Protein AF-0000000085735722 (afdb_homodimer)

Sequence (968 aa):
MAQDIDHSQNQEVIVSYFLQLWRLNSKSAAARFESSGELTAAVKPSEVEEEEEEREDPPTELDTVNSSVGFSVVGPDKLSVRYPNVNLHGHDVGVVQSNRPAPSKRLIYYFEIYVKSAGAKGQIAIGFTPSGFKMCRQPGWEANSYGYHADDGLLYRGHGKGEAFGPTYTAGDTVGGGINYASQELFFTKNGAVVGTVCKDVKGPLFPTIAVHSQNEEVTVNFGKDPFVFDPKAYEAQERAKQEATLEKITLPQNASHGIVRSYLHHYGYEDTLQMFEIASKSTIPPISYVQENCSEEESTSSLNHRKILRQLIRSGQIDDAFRKLQDWYPNIVQDGASAICFLLNCQRFIELARVGKLEDAVYHGRSEFQKFNRFTEFEDLVKDCATLLAYEQPLKCSVGYLLGDTQREIVADAVNALILSQSSKETDTRVCLHSCLERLLRQLTACFLERRTLNGDQGETFHLRNILYNNGKKASKFICQDPMAQDIDHSQNQEVIVSYFLQLWRLNSKSAAARFESSGELTAAVKPSEVEEEEEEREDPPTELDTVNSSVGFSVVGPDKLSVRYPNVNLHGHDVGVVQSNRPAPSKRLIYYFEIYVKSAGAKGQIAIGFTPSGFKMCRQPGWEANSYGYHADDGLLYRGHGKGEAFGPTYTAGDTVGGGINYASQELFFTKNGAVVGTVCKDVKGPLFPTIAVHSQNEEVTVNFGKDPFVFDPKAYEAQERAKQEATLEKITLPQNASHGIVRSYLHHYGYEDTLQMFEIASKSTIPPISYVQENCSEEESTSSLNHRKILRQLIRSGQIDDAFRKLQDWYPNIVQDGASAICFLLNCQRFIELARVGKLEDAVYHGRSEFQKFNRFTEFEDLVKDCATLLAYEQPLKCSVGYLLGDTQREIVADAVNALILSQSSKETDTRVCLHSCLERLLRQLTACFLERRTLNGDQGETFHLRNILYNNGKKASKFICQDP

InterPro domains:
  IPR001870 B30.2/SPRY domain [PS50188] (40-228)
  IPR003877 SPRY domain [PF00622] (109-225)
  IPR003877 SPRY domain [SM00449] (106-227)
  IPR006594 LIS1 homology motif [PS50896] (253-285)
  IPR006595 CTLH, C-terminal LisH motif [PS50897] (303-361)
  IPR006595 CTLH, C-terminal LisH motif [SM00668] (303-361)
  IPR013144 CRA domain [SM00757] (357-458)
  IPR013320 Concanavalin A-like lectin/glucanase domain superfamily [SSF49899] (62-230)
  IPR024964 CTLH/CRA C-terminal to LisH motif domain [PF10607] (306-442)
  IPR043136 B30.2/SPRY domain superfamily [G3DSA:2.60.120.920] (39-244)
  IPR044736 Ran-binding protein Gid1/RanBPM/SPLA, SPRY domain [cd12885] (94-224)
  IPR050618 Ubiquitination and Signaling Pathway Regulator [PTHR12864] (51-449)

Foldseek 3Di:
DVVLVLLQVLLQVLLVVLLVVVVVLLVLLLVVCVVPVWLPDDPPDPPVVVVVVLDDDAFDAWDPVPWDPPQWDQDPVRFKIAGADAFDDPQSKTKIWTPDFGRFQAQKFKKKKAWQFCADQNFKKWWKDDPPDDNRDAFQCAAQGWIQTQRPRFIHHHPNDTHRFFHHDGHGKMKMWMAGNQQQWIWMDIQAGTRGIDHHPDLHTITTMMMDRHHGTMMGMGRPPDDDSHDVVVVVVVLLVQQVVVVVPDDDDDCVVVLLVLQVCLLQLVVVVNVVSDVVVDPPDVPPCCVLVPFDPVRSVVLSNLLNVLLVCLLVLVLVVSVVSCCVVPVSSCPPCQRSLSVLSLLSNLQSCLVVPVPVVSVVSCVVRVVSNVVPVVSVVSVVLSVVSSVDPDSCGDSSVVCVDSVSSVSSSLSSSLSSVSVRRPDSDSVCSNDTPVRVVVVVVQVVQVVVCVVSSVGYHHDDPVCVVPVDPDDHPSRGPNDD/DVVLVLLQVLLQVLLVVLLVVVVVLLVVLLVVCVVPVWLPDDPPDPVVVVVVVLDDDAFDAWDPVPWDPPQWDADPVRFKIAGADAFDDPQSKTKIWTPDFGRFQAQKFKKKKAWQFCADQNFKKKWKDAPPDDNRDAFQCAAQGWIQTQRPRFIHHHPNDTHHFFHHDGHGKMKMWMAGNQQQWIWMDIQAGTRGIDHHPDLHTITTMMMDRHHGTMMGMGRPPDDDSHDVVVVSVVLLVQQVVVVVPDDDDDCVVVLQVLQVCLLQLVPVVNVVSDVVVDPPDPPPCCVLVPFDPVVSVVLSNLLNVLLVCLLVLVLVVSVVSCCVPPVSSCPPCQRSLSVLSLLSNLQSCLLVPVNVVSVVSCVPRVVSHVVPVVSVVSVVLSVVSSVDPDSCGDSSVSCVDSVSSVSSSLSSSLSSVSVRRPDSDSVCSNDTPVRVVVVVVQVVQVVVCVVSSVGYHHDDPVCVVPVDPDDHPSNGPNDD

Organism: Cuscuta europaea (NCBI:txid41803)

pLDDT: mean 84.58, std 16.85, range [29.17, 98.81]

Structure (mmCIF, N/CA/C/O backbone):
data_AF-0000000085735722-model_v1
#
loop_
_entity.id
_entity.type
_entity.pdbx_description
1 polymer 'Uncharacterized protein'
#
loop_
_atom_site.group_PDB
_atom_site.id
_atom_site.type_symbol
_atom_site.label_atom_id
_atom_site.label_alt_id
_atom_site.label_comp_id
_atom_site.label_asym_id
_atom_site.label_entity_id
_atom_site.label_seq_id
_atom_site.pdbx_PDB_ins_code
_atom_site.Cartn_x
_atom_site.Cartn_y
_atom_site.Cartn_z
_atom_site.occupancy
_atom_site.B_iso_or_equiv
_atom_site.auth_seq_id
_atom_site.auth_comp_id
_atom_site.auth_asym_id
_atom_site.auth_atom_id
_atom_site.pdbx_PDB_model_num
ATOM 1 N N . MET A 1 1 ? -18.641 -3.334 36 1 40.69 1 MET A N 1
ATOM 2 C CA . MET A 1 1 ? -17.484 -4.156 36.344 1 40.69 1 MET A CA 1
ATOM 3 C C . MET A 1 1 ? -16.781 -4.68 35.094 1 40.69 1 MET A C 1
ATOM 5 O O . MET A 1 1 ? -15.562 -4.562 34.969 1 40.69 1 MET A O 1
ATOM 9 N N . ALA A 1 2 ? -17.594 -5.258 34.312 1 42.41 2 ALA A N 1
ATOM 10 C CA . ALA A 1 2 ? -17.078 -5.844 33.062 1 42.41 2 ALA A CA 1
ATOM 11 C C . ALA A 1 2 ? -16.516 -4.766 32.156 1 42.41 2 ALA A C 1
ATOM 13 O O . ALA A 1 2 ? -15.438 -4.934 31.562 1 42.41 2 ALA A O 1
ATOM 14 N N . GLN A 1 3 ? -17.234 -3.697 32.094 1 49.53 3 GLN A N 1
ATOM 15 C CA . GLN A 1 3 ? -16.781 -2.578 31.281 1 49.53 3 GLN A CA 1
ATOM 16 C C . GLN A 1 3 ? -15.477 -1.993 31.797 1 49.53 3 GLN A C 1
ATOM 18 O O . GLN A 1 3 ? -14.609 -1.6 31.016 1 49.53 3 GLN A O 1
ATOM 23 N N . ASP A 1 4 ? -15.375 -1.981 33.156 1 53.16 4 ASP A N 1
ATOM 24 C CA . ASP A 1 4 ? -14.195 -1.447 33.812 1 53.16 4 ASP A CA 1
ATOM 25 C C . ASP A 1 4 ? -12.977 -2.34 33.562 1 53.16 4 ASP A C 1
ATOM 27 O O . ASP A 1 4 ? -11.867 -1.845 33.375 1 53.16 4 ASP A O 1
ATOM 31 N N . ILE A 1 5 ? -13.227 -3.658 33.531 1 51.91 5 ILE A N 1
ATOM 32 C CA . ILE A 1 5 ? -12.156 -4.617 33.281 1 51.91 5 ILE A CA 1
ATOM 33 C C . ILE A 1 5 ? -11.672 -4.484 31.828 1 51.91 5 ILE A C 1
ATOM 35 O O . ILE A 1 5 ? -10.469 -4.531 31.562 1 51.91 5 ILE A O 1
ATOM 39 N N . ASP A 1 6 ? -12.617 -4.199 31.016 1 62.81 6 ASP A N 1
ATOM 40 C CA . ASP A 1 6 ? -12.305 -4.086 29.594 1 62.81 6 ASP A CA 1
ATOM 41 C C . ASP A 1 6 ? -11.484 -2.83 29.312 1 62.81 6 ASP A C 1
ATOM 43 O O . ASP A 1 6 ? -10.508 -2.875 28.562 1 62.81 6 ASP A O 1
ATOM 47 N N . HIS A 1 7 ? -11.789 -1.859 30.172 1 70.56 7 HIS A N 1
ATOM 48 C CA . HIS A 1 7 ? -11.055 -0.61 29.984 1 70.56 7 HIS A CA 1
ATOM 49 C C . HIS A 1 7 ? -9.633 -0.713 30.516 1 70.56 7 HIS A C 1
ATOM 51 O O . HIS A 1 7 ? -8.695 -0.189 29.922 1 70.56 7 HIS A O 1
ATOM 57 N N . SER A 1 8 ? -9.531 -1.468 31.656 1 72.56 8 SER A N 1
ATOM 58 C CA . SER A 1 8 ? -8.211 -1.619 32.25 1 72.56 8 SER A CA 1
ATOM 59 C C . SER A 1 8 ? -7.297 -2.455 31.375 1 72.56 8 SER A C 1
ATOM 61 O O . SER A 1 8 ? -6.113 -2.143 31.234 1 7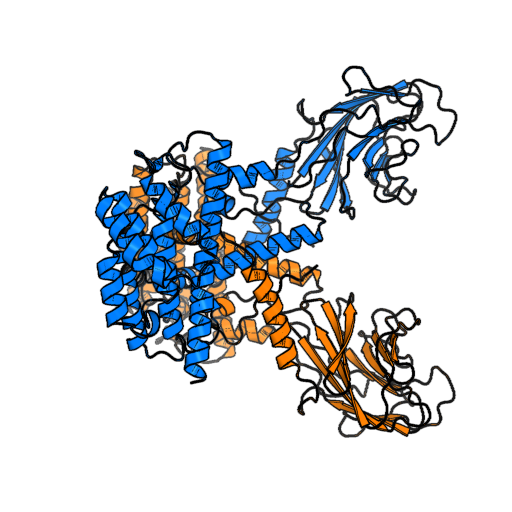2.56 8 SER A O 1
ATOM 63 N N . GLN A 1 9 ? -7.914 -3.457 30.828 1 76.81 9 GLN A N 1
ATOM 64 C CA . GLN A 1 9 ? -7.125 -4.309 29.938 1 76.81 9 GLN A CA 1
ATOM 65 C C . GLN A 1 9 ? -6.699 -3.557 28.688 1 76.81 9 GLN A C 1
ATOM 67 O O . GLN A 1 9 ? -5.562 -3.697 28.219 1 76.81 9 GLN A O 1
ATOM 72 N N . ASN A 1 10 ? -7.551 -2.707 28.266 1 81.31 10 ASN A N 1
ATOM 73 C CA . ASN A 1 10 ? -7.25 -1.916 27.078 1 81.31 10 ASN A CA 1
ATOM 74 C C . ASN A 1 10 ? -6.137 -0.906 27.344 1 81.31 10 ASN A C 1
ATOM 76 O O . ASN A 1 10 ? -5.266 -0.702 26.5 1 81.31 10 ASN A O 1
ATOM 80 N N . GLN A 1 11 ? -6.164 -0.405 28.578 1 84.19 11 GLN A N 1
ATOM 81 C CA . GLN A 1 11 ? -5.156 0.584 28.953 1 84.19 11 GLN A CA 1
ATOM 82 C C . GLN A 1 11 ? -3.77 -0.048 29.031 1 84.19 11 GLN A C 1
ATOM 84 O O . GLN A 1 11 ? -2.787 0.541 28.578 1 84.19 11 GLN A O 1
ATOM 89 N N . GLU A 1 12 ? -3.809 -1.236 29.516 1 84 12 GLU A N 1
ATOM 90 C CA . GLU A 1 12 ? -2.529 -1.927 29.641 1 84 12 GLU A CA 1
ATOM 91 C C . GLU A 1 12 ? -1.946 -2.275 28.281 1 84 12 GLU A C 1
ATOM 93 O O . GLU A 1 12 ? -0.735 -2.182 28.062 1 84 12 GLU A O 1
ATOM 98 N N . VAL A 1 13 ? -2.844 -2.639 27.438 1 86.19 13 VAL A N 1
ATOM 99 C CA . VAL A 1 13 ? -2.402 -3.004 26.094 1 86.19 13 VAL A CA 1
ATOM 100 C C . VAL A 1 13 ? -1.842 -1.774 25.375 1 86.19 13 VAL A C 1
ATOM 102 O O . VAL A 1 13 ? -0.807 -1.854 24.703 1 86.19 13 VAL A O 1
ATOM 105 N N . ILE A 1 14 ? -2.408 -0.663 25.578 1 90 14 ILE A N 1
ATOM 106 C CA . ILE A 1 14 ? -2.01 0.574 24.906 1 90 14 ILE A CA 1
ATOM 107 C C . ILE A 1 14 ? -0.636 1.011 25.422 1 90 14 ILE A C 1
ATOM 109 O O . ILE A 1 14 ? 0.264 1.288 24.625 1 90 14 ILE A O 1
ATOM 113 N N . VAL A 1 15 ? -0.461 1.042 26.672 1 90.94 15 VAL A N 1
ATOM 114 C CA . VAL A 1 15 ? 0.791 1.55 27.234 1 90.94 15 VAL A CA 1
ATOM 115 C C . VAL A 1 15 ? 1.917 0.554 26.953 1 90.94 15 VAL A C 1
ATOM 117 O O . VAL A 1 15 ? 3.062 0.95 26.734 1 90.94 15 VAL A O 1
ATOM 120 N N . SER A 1 16 ? 1.541 -0.741 26.969 1 89.31 16 SER A N 1
ATOM 121 C CA . SER A 1 16 ? 2.537 -1.759 26.656 1 89.31 16 SER A CA 1
ATOM 122 C C . SER A 1 16 ? 3.121 -1.54 25.266 1 89.31 16 SER A C 1
ATOM 124 O O . SER A 1 16 ? 4.312 -1.767 25.031 1 89.31 16 SER A O 1
ATOM 126 N N . TYR A 1 17 ? 2.301 -1.133 24.406 1 90.25 17 TYR A N 1
ATOM 127 C CA . TYR A 1 17 ? 2.773 -0.841 23.062 1 90.25 17 TYR A CA 1
ATOM 128 C C . TYR A 1 17 ? 3.865 0.222 23.078 1 90.25 17 TYR A C 1
ATOM 130 O O . TYR A 1 17 ? 4.902 0.067 22.422 1 90.25 17 TYR A O 1
ATOM 138 N N . PHE A 1 18 ? 3.688 1.275 23.766 1 92.62 18 PHE A N 1
ATOM 139 C CA . PHE A 1 18 ? 4.629 2.389 23.797 1 92.62 18 PHE A CA 1
ATOM 140 C C . PHE A 1 18 ? 5.879 2.029 24.578 1 92.62 18 PHE A C 1
ATOM 142 O O . PHE A 1 18 ? 6.977 2.496 24.266 1 92.62 18 PHE A O 1
ATOM 149 N N . LEU A 1 19 ? 5.699 1.165 25.594 1 92.81 19 LEU A N 1
ATOM 150 C CA . LEU A 1 19 ? 6.863 0.675 26.328 1 92.81 19 LEU A CA 1
ATOM 151 C C . LEU A 1 19 ? 7.742 -0.192 25.438 1 92.81 19 LEU A C 1
ATOM 153 O O . LEU A 1 19 ? 8.969 -0.122 25.5 1 92.81 19 LEU A O 1
ATOM 157 N N . GLN A 1 20 ? 7.074 -0.95 24.641 1 90.38 20 GLN A N 1
ATOM 158 C CA . GLN A 1 20 ? 7.828 -1.764 23.688 1 90.38 20 GLN A CA 1
ATOM 159 C C . GLN A 1 20 ? 8.547 -0.889 22.672 1 90.38 20 GLN A C 1
ATOM 161 O O . GLN A 1 20 ? 9.672 -1.2 22.25 1 90.38 20 GLN A O 1
ATOM 166 N N . LEU A 1 21 ? 7.898 0.13 22.25 1 89 21 LEU A N 1
ATOM 167 C CA . LEU A 1 21 ? 8.539 1.07 21.328 1 89 21 LEU A CA 1
ATOM 168 C C . LEU A 1 21 ? 9.773 1.698 21.969 1 89 21 LEU A C 1
ATOM 170 O O . LEU A 1 21 ? 10.805 1.847 21.312 1 89 21 LEU A O 1
ATOM 174 N N . TRP A 1 22 ? 9.609 2.07 23.234 1 92.69 22 TRP A N 1
ATOM 175 C CA . TRP A 1 22 ? 10.742 2.613 23.984 1 92.69 22 TRP A CA 1
ATOM 176 C C . TRP A 1 22 ? 11.891 1.612 24.031 1 92.69 22 TRP A C 1
ATOM 178 O O . TRP A 1 22 ? 13.047 1.976 23.828 1 92.69 22 TRP A O 1
ATOM 188 N N . ARG A 1 23 ? 11.562 0.398 24.266 1 91.5 23 ARG A N 1
ATOM 189 C CA . ARG A 1 23 ? 12.57 -0.652 24.328 1 91.5 23 ARG A CA 1
ATOM 190 C C . ARG A 1 23 ? 13.297 -0.807 23 1 91.5 23 ARG A C 1
ATOM 192 O O . ARG A 1 23 ? 14.508 -1.019 22.969 1 91.5 23 ARG A O 1
ATOM 199 N N . LEU A 1 24 ? 12.555 -0.716 21.969 1 87.19 24 LEU A N 1
ATOM 200 C CA . LEU A 1 24 ? 13.156 -0.813 20.656 1 87.19 24 LEU A CA 1
ATOM 201 C C . LEU A 1 24 ? 14.133 0.332 20.422 1 87.19 24 LEU A C 1
ATOM 203 O O . LEU A 1 24 ? 15.203 0.132 19.828 1 87.19 24 LEU A O 1
ATOM 207 N N . ASN A 1 25 ? 13.766 1.495 20.828 1 87.06 25 ASN A N 1
ATOM 208 C CA . ASN A 1 25 ? 14.672 2.637 20.719 1 87.06 25 ASN A CA 1
ATOM 209 C C . ASN A 1 25 ? 15.938 2.432 21.547 1 87.06 25 ASN A C 1
ATOM 211 O O . ASN A 1 25 ? 17.031 2.809 21.109 1 87.06 25 ASN A O 1
ATOM 215 N N . SER A 1 26 ? 15.719 1.852 22.734 1 90.44 26 SER A N 1
ATOM 216 C CA . SER A 1 26 ? 16.844 1.545 23.609 1 90.44 26 SER A CA 1
ATOM 217 C C . SER A 1 26 ? 17.828 0.59 22.922 1 90.44 26 SER A C 1
ATOM 219 O O . SER A 1 26 ? 19.031 0.84 22.906 1 90.44 26 SER A O 1
ATOM 221 N N . LYS A 1 27 ? 17.297 -0.425 22.359 1 87.5 27 LYS A N 1
ATOM 222 C CA . LYS A 1 27 ? 18.125 -1.429 21.688 1 87.5 27 LYS A CA 1
ATOM 223 C C . LYS A 1 27 ? 18.844 -0.838 20.484 1 87.5 27 LYS A C 1
ATOM 225 O O . LYS A 1 27 ? 20.016 -1.119 20.266 1 87.5 27 LYS A O 1
ATOM 230 N N . SER A 1 28 ? 18.125 -0.081 19.734 1 83.56 28 SER A N 1
ATOM 231 C CA . SER A 1 28 ? 18.703 0.552 18.562 1 83.56 28 SER A CA 1
ATOM 232 C C . SER A 1 28 ? 19.828 1.504 18.953 1 83.56 28 SER A C 1
ATOM 234 O O . SER A 1 28 ? 20.859 1.58 18.266 1 83.56 28 SER A O 1
ATOM 236 N N . ALA A 1 29 ? 19.641 2.244 20 1 84.56 29 ALA A N 1
ATOM 237 C CA . ALA A 1 29 ? 20.656 3.174 20.484 1 84.56 29 ALA A CA 1
ATOM 238 C C . ALA A 1 29 ? 21.906 2.426 20.969 1 84.56 29 ALA A C 1
ATOM 240 O O . ALA A 1 29 ? 23.031 2.85 20.719 1 84.56 29 ALA A O 1
ATOM 241 N N . ALA A 1 30 ? 21.641 1.373 21.688 1 84.5 30 ALA A N 1
ATOM 242 C CA . ALA A 1 30 ? 22.734 0.549 22.172 1 84.5 30 ALA A CA 1
ATOM 243 C C . ALA A 1 30 ? 23.562 -0.007 21 1 84.5 30 ALA A C 1
ATOM 245 O O . ALA A 1 30 ? 24.797 -0.014 21.047 1 84.5 30 ALA A O 1
ATOM 246 N N . ALA A 1 31 ? 22.891 -0.423 19.984 1 81.44 31 ALA A N 1
ATOM 247 C CA . ALA A 1 31 ? 23.562 -0.969 18.812 1 81.44 31 ALA A CA 1
ATOM 248 C C . ALA A 1 31 ? 24.391 0.101 18.094 1 81.44 31 ALA A C 1
ATOM 250 O O . ALA A 1 31 ? 25.5 -0.164 17.656 1 81.44 31 ALA A O 1
ATOM 251 N N . ARG A 1 32 ? 23.906 1.251 18.031 1 77.88 32 ARG A N 1
ATOM 252 C CA . ARG A 1 32 ? 24.609 2.365 17.406 1 77.88 32 ARG A CA 1
ATOM 253 C C . ARG A 1 32 ? 25.844 2.758 18.203 1 77.88 32 ARG A C 1
ATOM 255 O O . ARG A 1 32 ? 26.891 3.088 17.625 1 77.88 32 ARG A O 1
ATOM 262 N N . PHE A 1 33 ? 25.719 2.734 19.438 1 79.69 33 PHE A N 1
ATOM 263 C CA . PHE A 1 33 ? 26.828 3.094 20.312 1 79.69 33 PHE A CA 1
ATOM 264 C C . PHE A 1 33 ? 27.969 2.082 20.203 1 79.69 33 PHE A C 1
ATOM 266 O O . PHE A 1 33 ? 29.141 2.453 20.219 1 79.69 33 PHE A O 1
ATOM 273 N N . GLU A 1 34 ? 27.609 0.899 20.109 1 77.44 34 GLU A N 1
ATOM 274 C CA . GLU A 1 34 ? 28.609 -0.155 19.984 1 77.44 34 GLU A CA 1
ATOM 275 C C . GLU A 1 34 ? 29.344 -0.054 18.641 1 77.44 34 GLU A C 1
ATOM 277 O O . GLU A 1 34 ? 30.547 -0.307 18.562 1 77.44 34 GLU A O 1
ATOM 282 N N . SER A 1 35 ? 28.656 0.3 17.641 1 68 35 SER A N 1
ATOM 283 C CA . SER A 1 35 ? 29.234 0.362 16.312 1 68 35 SER A CA 1
ATOM 284 C C . SER A 1 35 ? 30.109 1.603 16.141 1 68 35 SER A C 1
ATOM 286 O O . SER A 1 35 ? 31.156 1.548 15.5 1 68 35 SER A O 1
ATOM 288 N N . SER A 1 36 ? 29.672 2.746 16.438 1 61.25 36 SER A N 1
ATOM 289 C CA . SER A 1 36 ? 30.375 3.979 16.109 1 61.25 36 SER A CA 1
ATOM 290 C C . SER A 1 36 ? 31.266 4.438 17.266 1 61.25 36 SER A C 1
ATOM 292 O O . SER A 1 36 ? 32.125 5.293 17.078 1 61.25 36 SER A O 1
ATOM 294 N N . GLY A 1 37 ? 31.484 3.67 18.359 1 55.84 37 GLY A N 1
ATOM 295 C CA . GLY A 1 37 ? 32.25 4.07 19.531 1 55.84 37 GLY A CA 1
ATOM 296 C C . GLY A 1 37 ? 31.797 5.398 20.109 1 55.84 37 GLY A C 1
ATOM 297 O O . GLY A 1 37 ? 32.156 5.738 21.234 1 55.84 37 GLY A O 1
ATOM 298 N N . GLU A 1 38 ? 31.828 6.605 19.422 1 49.25 38 GLU A N 1
ATOM 299 C CA . GLU A 1 38 ? 31.391 7.918 19.891 1 49.25 38 GLU A CA 1
ATOM 300 C C . GLU A 1 38 ? 29.984 8.242 19.422 1 49.25 38 GLU A C 1
ATOM 302 O O . GLU A 1 38 ? 29.578 7.82 18.328 1 49.25 38 GLU A O 1
ATOM 307 N N . LEU A 1 39 ? 29.078 8.555 20.328 1 45.62 39 LEU A N 1
ATOM 308 C CA . LEU A 1 39 ? 27.719 8.977 20.031 1 45.62 39 LEU A CA 1
ATOM 309 C C . LEU A 1 39 ? 27.719 10.203 19.109 1 45.62 39 LEU A C 1
ATOM 311 O O . LEU A 1 39 ? 27.906 11.328 19.578 1 45.62 39 LEU A O 1
ATOM 315 N N . THR A 1 40 ? 28.625 10.461 18.125 1 39.53 40 THR A N 1
ATOM 316 C CA . THR A 1 40 ? 28.484 11.727 17.406 1 39.53 40 THR A CA 1
ATOM 317 C C . THR A 1 40 ? 27.016 12.094 17.25 1 39.53 40 THR A C 1
ATOM 319 O O . THR A 1 40 ? 26.141 11.211 17.266 1 39.53 40 THR A O 1
ATOM 322 N N . ALA A 1 41 ? 26.781 13.547 17.453 1 36.25 41 ALA A N 1
ATOM 323 C CA . ALA A 1 41 ? 25.547 14.32 17.594 1 36.25 41 ALA A CA 1
ATOM 324 C C . ALA A 1 41 ? 24.406 13.664 16.828 1 36.25 41 ALA A C 1
ATOM 326 O O . ALA A 1 41 ? 23.344 13.406 17.406 1 36.25 41 ALA A O 1
ATOM 327 N N . ALA A 1 42 ? 24.016 14.562 15.672 1 35.12 42 ALA A N 1
ATOM 328 C CA . ALA A 1 42 ? 22.812 14.578 14.859 1 35.12 42 ALA A CA 1
ATOM 329 C C . ALA A 1 42 ? 22.547 13.211 14.234 1 35.12 42 ALA A C 1
ATOM 331 O O . ALA A 1 42 ? 23.312 12.773 13.359 1 35.12 42 ALA A O 1
ATOM 332 N N . VAL A 1 43 ? 22.281 12.297 14.992 1 35.62 43 VAL A N 1
ATOM 333 C CA . VAL A 1 43 ? 21.906 10.93 14.656 1 35.62 43 VAL A CA 1
ATOM 334 C C . VAL A 1 43 ? 21.297 10.883 13.258 1 35.62 43 VAL A C 1
ATOM 336 O O . VAL A 1 43 ? 20.203 11.414 13.039 1 35.62 43 VAL A O 1
ATOM 339 N N . LYS A 1 44 ? 22.016 11.133 12.242 1 36.47 44 LYS A N 1
ATOM 340 C CA . LYS A 1 44 ? 21.562 10.734 10.914 1 36.47 44 LYS A CA 1
ATOM 341 C C . LYS A 1 44 ? 20.859 9.383 10.961 1 36.47 44 LYS A C 1
ATOM 343 O O . LYS A 1 44 ? 21.516 8.344 11.133 1 36.47 44 LYS A O 1
ATOM 348 N N . PRO A 1 45 ? 19.734 9.328 11.609 1 37.34 45 PRO A N 1
ATOM 349 C CA . PRO A 1 45 ? 18.922 8.18 12.016 1 37.34 45 PRO A CA 1
ATOM 350 C C . PRO A 1 45 ? 19.25 6.922 11.219 1 37.34 45 PRO A C 1
ATOM 352 O O . PRO A 1 45 ? 19.984 6.984 10.227 1 37.34 45 PRO A O 1
ATOM 355 N N . SER A 1 46 ? 18.297 5.891 11.297 1 39.66 46 SER A N 1
ATOM 356 C CA . SER A 1 46 ? 17.891 4.539 10.922 1 39.66 46 SER A CA 1
ATOM 357 C C . SER A 1 46 ? 18.125 4.289 9.438 1 39.66 46 SER A C 1
ATOM 359 O O . SER A 1 46 ? 17.734 3.242 8.906 1 39.66 46 SER A O 1
ATOM 361 N N . GLU A 1 47 ? 18.484 5.223 8.773 1 43.94 47 GLU A N 1
ATOM 362 C CA . GLU A 1 47 ? 18.609 5.195 7.32 1 43.94 47 GLU A CA 1
ATOM 363 C C . GLU A 1 47 ? 19.641 4.168 6.875 1 43.94 47 GLU A C 1
ATOM 365 O O . GLU A 1 47 ? 19.422 3.43 5.914 1 43.94 47 GLU A O 1
ATOM 370 N N . VAL A 1 48 ? 20.938 4.426 7.414 1 41.69 48 VAL A N 1
ATOM 371 C CA . VAL A 1 48 ? 22.141 3.729 7.004 1 41.69 48 VAL A CA 1
ATOM 372 C C . VAL A 1 48 ? 22.047 2.252 7.383 1 41.69 48 VAL A C 1
ATOM 374 O O . VAL A 1 48 ? 22.531 1.385 6.656 1 41.69 48 VAL A O 1
ATOM 377 N N . GLU A 1 49 ? 21.562 2.057 8.547 1 43.59 49 GLU A N 1
ATOM 378 C CA . GLU A 1 49 ? 21.625 0.669 9 1 43.59 49 GLU A CA 1
ATOM 379 C C . GLU A 1 49 ? 20.703 -0.22 8.156 1 43.59 49 GLU A C 1
ATOM 381 O O . GLU A 1 49 ? 21.047 -1.364 7.855 1 43.59 49 GLU A O 1
ATOM 386 N N . GLU A 1 50 ? 19.453 0.245 7.977 1 48.47 50 GLU A N 1
ATOM 387 C CA . GLU A 1 50 ? 18.578 -0.59 7.164 1 48.47 50 GLU A CA 1
ATOM 388 C C . GLU A 1 50 ? 19.156 -0.799 5.766 1 48.47 50 GLU A C 1
ATOM 390 O O . GLU A 1 50 ? 19.016 -1.883 5.191 1 48.47 50 GLU A O 1
ATOM 395 N N . GLU A 1 51 ? 19.797 0.286 5.242 1 49.16 51 GLU A N 1
ATOM 396 C CA . GLU A 1 51 ? 20.391 0.168 3.912 1 49.16 51 GLU A CA 1
ATOM 397 C C . GLU A 1 51 ? 21.594 -0.779 3.922 1 49.16 51 GLU A C 1
ATOM 399 O O . GLU A 1 51 ? 21.812 -1.52 2.961 1 49.16 51 GLU A O 1
ATOM 404 N N . GLU A 1 52 ? 22.391 -0.666 4.977 1 49.41 52 GLU A N 1
ATOM 405 C CA . GLU A 1 52 ? 23.609 -1.472 5 1 49.41 52 GLU A CA 1
ATOM 406 C C . GLU A 1 52 ? 23.281 -2.957 5.141 1 49.41 52 GLU A C 1
ATOM 408 O O . GLU A 1 52 ? 23.969 -3.803 4.562 1 49.41 52 GLU A O 1
ATOM 413 N N . GLU A 1 53 ? 22.438 -3.238 6.125 1 50.94 53 GLU A N 1
ATOM 414 C CA . GLU A 1 53 ? 22.156 -4.652 6.359 1 50.94 53 GLU A CA 1
ATOM 415 C C . GLU A 1 53 ? 21.688 -5.344 5.086 1 50.94 53 GLU A C 1
ATOM 417 O O . GLU A 1 53 ? 21.812 -6.562 4.953 1 50.94 53 GLU A O 1
ATOM 422 N N . GLU A 1 54 ? 21.25 -4.668 4.133 1 59.31 54 GLU A N 1
ATOM 423 C CA . GLU A 1 54 ? 20.672 -5.352 2.98 1 59.31 54 GLU A CA 1
ATOM 424 C C . GLU A 1 54 ? 21.641 -5.367 1.803 1 59.31 54 GLU A C 1
ATOM 426 O O . GLU A 1 54 ? 21.281 -5.785 0.701 1 59.31 54 GLU A O 1
ATOM 431 N N . ARG A 1 55 ? 22.891 -5.07 2.141 1 70.12 55 ARG A N 1
ATOM 432 C CA . ARG A 1 55 ? 23.781 -5.016 0.986 1 70.12 55 ARG A CA 1
ATOM 433 C C . ARG A 1 55 ? 24.312 -6.406 0.632 1 70.12 55 ARG A C 1
ATOM 435 O O . ARG A 1 55 ? 24.812 -7.121 1.495 1 70.12 55 ARG A O 1
ATOM 442 N N . GLU A 1 56 ? 23.906 -6.957 -0.438 1 86.5 56 GLU A N 1
ATOM 443 C CA . GLU A 1 56 ? 24.406 -8.195 -1.025 1 86.5 56 GLU A CA 1
ATOM 444 C C . GLU A 1 56 ? 25.672 -7.941 -1.838 1 86.5 56 GLU A C 1
ATOM 446 O O . GLU A 1 56 ? 25.734 -7.004 -2.637 1 86.5 56 GLU A O 1
ATOM 451 N N . ASP A 1 57 ? 26.766 -8.703 -1.533 1 90.88 57 ASP A N 1
ATOM 452 C CA . ASP A 1 57 ? 27.984 -8.57 -2.326 1 90.88 57 ASP A CA 1
ATOM 453 C C . ASP A 1 57 ? 27.797 -9.188 -3.715 1 90.88 57 ASP A C 1
ATOM 455 O O . ASP A 1 57 ? 27.453 -10.359 -3.842 1 90.88 57 ASP A O 1
ATOM 459 N N . PRO A 1 58 ? 28.016 -8.414 -4.68 1 94.5 58 PRO A N 1
ATOM 460 C CA . PRO A 1 58 ? 27.875 -8.945 -6.035 1 94.5 58 PRO A CA 1
ATOM 461 C C . PRO A 1 58 ? 29.062 -9.836 -6.438 1 94.5 58 PRO A C 1
ATOM 463 O O . PRO A 1 58 ? 30.109 -9.82 -5.785 1 94.5 58 PRO A O 1
ATOM 466 N N . PRO A 1 59 ? 28.891 -10.648 -7.496 1 97.19 59 PRO A N 1
ATOM 467 C CA . PRO A 1 59 ? 30.016 -11.422 -8.031 1 97.19 59 PRO A CA 1
ATOM 468 C C . PRO A 1 59 ? 31.172 -10.547 -8.492 1 97.19 59 PRO A C 1
ATOM 470 O O . PRO A 1 59 ? 30.953 -9.477 -9.062 1 97.19 59 PRO A O 1
ATOM 473 N N . THR A 1 60 ? 32.406 -11.039 -8.242 1 96.25 60 THR A N 1
ATOM 474 C CA . THR A 1 60 ? 33.594 -10.266 -8.625 1 96.25 60 THR A CA 1
ATOM 475 C C . THR A 1 60 ? 34.531 -11.117 -9.461 1 96.25 60 THR A C 1
ATOM 477 O O . THR A 1 60 ? 35.406 -10.586 -10.156 1 96.25 60 THR A O 1
ATOM 480 N N . GLU A 1 61 ? 34.406 -12.43 -9.336 1 96.12 61 GLU A N 1
ATOM 481 C CA . GLU A 1 61 ? 35.312 -13.344 -10.062 1 96.12 61 GLU A CA 1
ATOM 482 C C . GLU A 1 61 ? 34.625 -14.68 -10.328 1 96.12 61 GLU A C 1
ATOM 484 O O . GLU A 1 61 ? 33.531 -14.93 -9.82 1 96.12 61 GLU A O 1
ATOM 489 N N . LEU A 1 62 ? 35.25 -15.438 -11.172 1 94.94 62 LEU A N 1
ATOM 490 C CA . LEU A 1 62 ? 34.812 -16.797 -11.422 1 94.94 62 LEU A CA 1
ATOM 491 C C . LEU A 1 62 ? 35.219 -17.734 -10.297 1 94.94 62 LEU A C 1
ATOM 493 O O . LEU A 1 62 ? 36.344 -17.594 -9.758 1 94.94 62 LEU A O 1
ATOM 497 N N . ASP A 1 63 ? 34.344 -18.562 -9.984 1 92.56 63 ASP A N 1
ATOM 498 C CA . ASP A 1 63 ? 34.625 -19.531 -8.93 1 92.56 63 ASP A CA 1
ATOM 499 C C . ASP A 1 63 ? 35.5 -20.656 -9.445 1 92.56 63 ASP A C 1
ATOM 501 O O . ASP A 1 63 ? 35.062 -21.516 -10.195 1 92.56 63 ASP A O 1
ATOM 505 N N . THR A 1 64 ? 36.688 -20.719 -9.031 1 84.69 64 THR A N 1
ATOM 506 C CA . THR A 1 64 ? 37.656 -21.703 -9.531 1 84.69 64 THR A CA 1
ATOM 507 C C . THR A 1 64 ? 37.531 -23.016 -8.789 1 84.69 64 THR A C 1
ATOM 509 O O . THR A 1 64 ? 38.031 -24.047 -9.234 1 84.69 64 THR A O 1
ATOM 512 N N . VAL A 1 65 ? 36.781 -23 -7.738 1 78.44 65 VAL A N 1
ATOM 513 C CA . VAL A 1 65 ? 36.625 -24.203 -6.926 1 78.44 65 VAL A CA 1
ATOM 514 C C . VAL A 1 65 ? 35.531 -25.094 -7.492 1 78.44 65 VAL A C 1
ATOM 516 O O . VAL A 1 65 ? 35.719 -26.297 -7.68 1 78.44 65 VAL A O 1
ATOM 519 N N . ASN A 1 66 ? 34.406 -24.438 -7.789 1 66.69 66 ASN A N 1
ATOM 520 C CA . ASN A 1 66 ? 33.281 -25.172 -8.328 1 66.69 66 ASN A CA 1
ATOM 521 C C . ASN A 1 66 ? 33.312 -25.234 -9.852 1 66.69 66 ASN A C 1
ATOM 523 O O . ASN A 1 66 ? 32.469 -24.625 -10.516 1 66.69 66 ASN A O 1
ATOM 527 N N . SER A 1 67 ? 34.344 -25.609 -10.328 1 65.94 67 SER A N 1
ATOM 528 C CA . SER A 1 67 ? 34.469 -25.688 -11.781 1 65.94 67 SER A CA 1
ATOM 529 C C . SER A 1 67 ? 34.688 -27.125 -12.234 1 65.94 67 SER A C 1
ATOM 531 O O . SER A 1 67 ? 35 -28 -11.422 1 65.94 67 SER A O 1
ATOM 533 N N . SER A 1 68 ? 34 -27.422 -13.375 1 65.56 68 SER A N 1
ATOM 534 C CA . SER A 1 68 ? 34.25 -28.75 -13.938 1 65.56 68 SER A CA 1
ATOM 535 C C . SER A 1 68 ? 35.719 -29.031 -14.102 1 65.56 68 SER A C 1
ATOM 537 O O . SER A 1 68 ? 36.469 -28.234 -14.703 1 65.56 68 SER A O 1
ATOM 539 N N . VAL A 1 69 ? 36.25 -29.844 -13.297 1 60.84 69 VAL A N 1
ATOM 540 C CA . VAL A 1 69 ? 37.656 -30.219 -13.344 1 60.84 69 VAL A CA 1
ATOM 541 C C . VAL A 1 69 ? 38 -30.797 -14.711 1 60.84 69 VAL A C 1
ATOM 543 O O . VAL A 1 69 ? 37.281 -31.672 -15.211 1 60.84 69 VAL A O 1
ATOM 546 N N . GLY A 1 70 ? 38.812 -29.984 -15.516 1 69.94 70 GLY A N 1
ATOM 547 C CA . GLY A 1 70 ? 39.438 -30.562 -16.688 1 69.94 70 GLY A CA 1
ATOM 548 C C . GLY A 1 70 ? 38.969 -29.938 -18 1 69.94 70 GLY A C 1
ATOM 549 O O . GLY A 1 70 ? 39.656 -30 -19.016 1 69.94 70 GLY A O 1
ATOM 550 N N . PHE A 1 71 ? 37.719 -29.328 -17.922 1 75.5 71 PHE A N 1
ATOM 551 C CA . PHE A 1 71 ? 37.188 -28.891 -19.219 1 75.5 71 PHE A CA 1
ATOM 552 C C . PHE A 1 71 ? 37.219 -27.359 -19.312 1 75.5 71 PHE A C 1
ATOM 554 O O . PHE A 1 71 ? 36.812 -26.797 -20.344 1 75.5 71 PHE A O 1
ATOM 561 N N . SER A 1 72 ? 37.594 -26.734 -18.281 1 80.38 72 SER A N 1
ATOM 562 C CA . SER A 1 72 ? 37.688 -25.281 -18.297 1 80.38 72 SER A CA 1
ATOM 563 C C . SER A 1 72 ? 38.938 -24.812 -17.531 1 80.38 72 SER A C 1
ATOM 565 O O . SER A 1 72 ? 39.281 -25.375 -16.484 1 80.38 72 SER A O 1
ATOM 567 N N . VAL A 1 73 ? 39.656 -23.938 -18.172 1 84.31 73 VAL A N 1
ATOM 568 C CA . VAL A 1 73 ? 40.781 -23.297 -17.516 1 84.31 73 VAL A CA 1
ATOM 569 C C . VAL A 1 73 ? 40.469 -21.828 -17.266 1 84.31 73 VAL A C 1
ATOM 571 O O . VAL A 1 73 ? 40.281 -21.062 -18.219 1 84.31 73 VAL A O 1
ATOM 574 N N . VAL A 1 74 ? 40.469 -21.531 -16.031 1 90.5 74 VAL A N 1
ATOM 575 C CA . VAL A 1 74 ? 40.219 -20.141 -15.648 1 90.5 74 VAL A CA 1
ATOM 576 C C . VAL A 1 74 ? 41.562 -19.391 -15.594 1 90.5 74 VAL A C 1
ATOM 578 O O . VAL A 1 74 ? 42.531 -19.906 -15.031 1 90.5 74 VAL A O 1
ATOM 581 N N . GLY A 1 75 ? 41.562 -18.281 -16.156 1 89.75 75 GLY A N 1
ATOM 582 C CA . GLY A 1 75 ? 42.812 -17.5 -16.156 1 89.75 75 GLY A CA 1
ATOM 583 C C . GLY A 1 75 ? 43.188 -17 -14.789 1 89.75 75 GLY A C 1
ATOM 584 O O . GLY A 1 75 ? 42.375 -17.016 -13.859 1 89.75 75 GLY A O 1
ATOM 585 N N . PRO A 1 76 ? 44.406 -16.5 -14.68 1 89.94 76 PRO A N 1
ATOM 586 C CA . PRO A 1 76 ? 44.906 -15.969 -13.398 1 89.94 76 PRO A CA 1
ATOM 587 C C . PRO A 1 76 ? 44.125 -14.742 -12.938 1 89.94 76 PRO A C 1
ATOM 589 O O . PRO A 1 76 ? 44.031 -14.461 -11.742 1 89.94 76 PRO A O 1
ATOM 592 N N . ASP A 1 77 ? 43.562 -14.055 -13.852 1 91.5 77 ASP A N 1
ATOM 593 C CA . ASP A 1 77 ? 42.781 -12.875 -13.516 1 91.5 77 ASP A CA 1
ATOM 594 C C . ASP A 1 77 ? 41.438 -13.273 -12.922 1 91.5 77 ASP A C 1
ATOM 596 O O . ASP A 1 77 ? 40.719 -12.422 -12.375 1 91.5 77 ASP A O 1
ATOM 600 N N . LYS A 1 78 ? 41.062 -14.547 -13.102 1 93.62 78 LYS A N 1
ATOM 601 C CA . LYS A 1 78 ? 39.812 -15.117 -12.625 1 93.62 78 LYS A CA 1
ATOM 602 C C . LYS A 1 78 ? 38.625 -14.508 -13.352 1 93.62 78 LYS A C 1
ATOM 604 O O . LYS A 1 78 ? 37.531 -14.422 -12.797 1 93.62 78 LYS A O 1
ATOM 609 N N . LEU A 1 79 ? 38.906 -14.016 -14.555 1 96.69 79 LEU A N 1
ATOM 610 C CA . LEU A 1 79 ? 37.844 -13.414 -15.352 1 96.69 79 LEU A CA 1
ATOM 611 C C . LEU A 1 79 ? 37.812 -13.992 -16.766 1 96.69 79 LEU A C 1
ATOM 613 O O . LEU A 1 79 ? 37.031 -13.562 -17.609 1 96.69 79 LEU A O 1
ATOM 617 N N . SER A 1 80 ? 38.656 -14.938 -17.031 1 95.38 80 SER A N 1
ATOM 618 C CA . SER A 1 80 ? 38.719 -15.562 -18.344 1 95.38 80 SER A CA 1
ATOM 619 C C . SER A 1 80 ? 38.625 -17.078 -18.234 1 95.38 80 SER A C 1
ATOM 621 O O . SER A 1 80 ? 39.094 -17.672 -17.266 1 95.38 80 SER A O 1
ATOM 623 N N . VAL A 1 81 ? 37.969 -17.625 -19.219 1 93.75 81 VAL A N 1
ATOM 624 C CA . VAL A 1 81 ? 37.812 -19.062 -19.281 1 93.75 81 VAL A CA 1
ATOM 625 C C . VAL A 1 81 ? 38.156 -19.562 -20.688 1 93.75 81 VAL A C 1
ATOM 627 O O . VAL A 1 81 ? 37.781 -18.922 -21.688 1 93.75 81 VAL A O 1
ATOM 630 N N . ARG A 1 82 ? 38.875 -20.656 -20.703 1 93.12 82 ARG A N 1
ATOM 631 C CA . ARG A 1 82 ? 39.25 -21.281 -21.969 1 93.12 82 ARG A CA 1
ATOM 632 C C . ARG A 1 82 ? 39 -22.781 -21.938 1 93.12 82 ARG A C 1
ATOM 634 O O . ARG A 1 82 ? 39.188 -23.422 -20.891 1 93.12 82 ARG A O 1
ATOM 641 N N . TYR A 1 83 ? 38.531 -23.281 -23.047 1 92.19 83 TYR A N 1
ATOM 642 C CA . TYR A 1 83 ? 38.438 -24.734 -23.203 1 92.19 83 TYR A CA 1
ATOM 643 C C . TYR A 1 83 ? 39.75 -25.297 -23.75 1 92.19 83 TYR A C 1
ATOM 645 O O . TYR A 1 83 ? 40.125 -25.047 -24.891 1 92.19 83 TYR A O 1
ATOM 653 N N . PRO A 1 84 ? 40.531 -26.016 -23.016 1 81.5 84 PRO A N 1
ATOM 654 C CA . PRO A 1 84 ? 41.906 -26.406 -23.422 1 81.5 84 PRO A CA 1
ATOM 655 C C . PRO A 1 84 ? 41.906 -27.578 -24.406 1 81.5 84 PRO A C 1
ATOM 657 O O . PRO A 1 84 ? 42.781 -27.656 -25.266 1 81.5 84 PRO A O 1
ATOM 660 N N . ASN A 1 85 ? 41.156 -28.672 -24.188 1 74.94 85 ASN A N 1
ATOM 661 C CA . ASN A 1 85 ? 41.344 -29.938 -24.859 1 74.94 85 ASN A CA 1
ATOM 662 C C . ASN A 1 85 ? 40.312 -30.156 -25.953 1 74.94 85 ASN A C 1
ATOM 664 O O . ASN A 1 85 ? 39.469 -29.312 -26.188 1 74.94 85 ASN A O 1
ATOM 668 N N . VAL A 1 86 ? 40.656 -31.125 -26.812 1 70.75 86 VAL A N 1
ATOM 669 C CA . VAL A 1 86 ? 39.688 -31.547 -27.828 1 70.75 86 VAL A CA 1
ATOM 670 C C . VAL A 1 86 ? 38.469 -32.188 -27.141 1 70.75 86 VAL A C 1
ATOM 672 O O . VAL A 1 86 ? 38.625 -32.938 -26.172 1 70.75 86 VAL A O 1
ATOM 675 N N . ASN A 1 87 ? 37.312 -31.562 -27.359 1 62.94 87 ASN A N 1
ATOM 676 C CA . ASN A 1 87 ? 36.062 -32.062 -26.781 1 62.94 87 ASN A CA 1
ATOM 677 C C . ASN A 1 87 ? 35.656 -33.406 -27.375 1 62.94 87 ASN A C 1
ATOM 679 O O . ASN A 1 87 ? 35.5 -33.531 -28.594 1 62.94 87 ASN A O 1
ATOM 683 N N . LEU A 1 88 ? 35.625 -34.375 -26.578 1 61.16 88 LEU A N 1
ATOM 684 C CA . LEU A 1 88 ? 35.375 -35.719 -27.094 1 61.16 88 LEU A CA 1
ATOM 685 C C . LEU A 1 88 ? 33.938 -36.094 -26.922 1 61.16 88 LEU A C 1
ATOM 687 O O . LEU A 1 88 ? 33.344 -36.812 -27.766 1 61.16 88 LEU A O 1
ATOM 691 N N . HIS A 1 89 ? 33.312 -35.625 -25.859 1 73.94 89 HIS A N 1
ATOM 692 C CA . HIS A 1 89 ? 31.969 -36.094 -25.547 1 73.94 89 HIS A CA 1
ATOM 693 C C . HIS A 1 89 ? 31.047 -34.906 -25.328 1 73.94 89 HIS A C 1
ATOM 695 O O . HIS A 1 89 ? 31.5 -33.781 -25.062 1 73.94 89 HIS A O 1
ATOM 701 N N . GLY A 1 90 ? 29.797 -35.125 -25.5 1 74.56 90 GLY A N 1
ATOM 702 C CA . GLY A 1 90 ? 28.75 -34.125 -25.344 1 74.56 90 GLY A CA 1
ATOM 703 C C . GLY A 1 90 ? 28.641 -33.594 -23.922 1 74.56 90 GLY A C 1
ATOM 704 O O . GLY A 1 90 ? 28.156 -32.469 -23.703 1 74.56 90 GLY A O 1
ATOM 705 N N . HIS A 1 91 ? 29.172 -34.25 -23.031 1 78.56 91 HIS A N 1
ATOM 706 C CA . HIS A 1 91 ? 29.047 -33.875 -21.625 1 78.56 91 HIS A CA 1
ATOM 707 C C . HIS A 1 91 ? 30.344 -33.281 -21.109 1 78.56 91 HIS A C 1
ATOM 709 O O . HIS A 1 91 ? 30.453 -32.969 -19.922 1 78.56 91 HIS A O 1
ATOM 715 N N . ASP A 1 92 ? 31.328 -33.062 -21.953 1 84.94 92 ASP A N 1
ATOM 716 C CA . ASP A 1 92 ? 32.594 -32.469 -21.547 1 84.94 92 ASP A CA 1
ATOM 717 C C . ASP A 1 92 ? 32.5 -30.953 -21.578 1 84.94 92 ASP A C 1
ATOM 719 O O . ASP A 1 92 ? 33.281 -30.297 -22.297 1 84.94 92 ASP A O 1
ATOM 723 N N . VAL A 1 93 ? 31.547 -30.484 -20.828 1 89.75 93 VAL A N 1
ATOM 724 C CA . VAL A 1 93 ? 31.297 -29.047 -20.828 1 89.75 93 VAL A CA 1
ATOM 725 C C . VAL A 1 93 ? 32.094 -28.375 -19.719 1 89.75 93 VAL A C 1
ATOM 727 O O . VAL A 1 93 ? 32.188 -28.891 -18.609 1 89.75 93 VAL A O 1
ATOM 730 N N . GLY A 1 94 ? 32.844 -27.359 -20.031 1 90.94 94 GLY A N 1
ATOM 731 C CA . GLY A 1 94 ? 33.469 -26.516 -19.047 1 90.94 94 GLY A CA 1
ATOM 732 C C . GLY A 1 94 ? 32.594 -25.406 -18.531 1 90.94 94 GLY A C 1
ATOM 733 O O . GLY A 1 94 ? 32.438 -24.375 -19.188 1 90.94 94 GLY A O 1
ATOM 734 N N . VAL A 1 95 ? 32 -25.672 -17.391 1 92.69 95 VAL A N 1
ATOM 735 C CA . VAL A 1 95 ? 31.094 -24.703 -16.781 1 92.69 95 VAL A CA 1
ATOM 736 C C . VAL A 1 95 ? 31.766 -24.031 -15.586 1 92.69 95 VAL A C 1
ATOM 738 O O . VAL A 1 95 ? 32.438 -24.703 -14.797 1 92.69 95 VAL A O 1
ATOM 741 N N . VAL A 1 96 ? 31.625 -22.75 -15.5 1 93.81 96 VAL A N 1
ATOM 742 C CA . VAL A 1 96 ? 32.188 -22 -14.367 1 93.81 96 VAL A CA 1
ATOM 743 C C . VAL A 1 96 ? 31.141 -21.016 -13.844 1 93.81 96 VAL A C 1
ATOM 745 O O . VAL A 1 96 ? 30.562 -20.25 -14.617 1 93.81 96 VAL A O 1
ATOM 748 N N . GLN A 1 97 ? 30.891 -21.062 -12.539 1 95.38 97 GLN A N 1
ATOM 749 C CA . GLN A 1 97 ? 30.016 -20.109 -11.867 1 95.38 97 GLN A CA 1
ATOM 750 C C . GLN A 1 97 ? 30.797 -18.938 -11.312 1 95.38 97 GLN A C 1
ATOM 752 O O . GLN A 1 97 ? 32 -19 -11.148 1 95.38 97 GLN A O 1
ATOM 757 N N . SER A 1 98 ? 30.047 -17.891 -11.125 1 96.44 98 SER A N 1
ATOM 758 C CA . SER A 1 98 ? 30.641 -16.781 -10.367 1 96.44 98 SER A CA 1
ATOM 759 C C . SER A 1 98 ? 30.891 -17.172 -8.914 1 96.44 98 SER A C 1
ATOM 761 O O . SER A 1 98 ? 30.328 -18.172 -8.438 1 96.44 98 SER A O 1
ATOM 763 N N . ASN A 1 99 ? 31.75 -16.453 -8.211 1 95.12 99 ASN A N 1
ATOM 764 C CA . ASN A 1 99 ? 32.125 -16.734 -6.828 1 95.12 99 ASN A CA 1
ATOM 765 C C . ASN A 1 99 ? 30.969 -16.438 -5.867 1 95.12 99 ASN A C 1
ATOM 767 O O . ASN A 1 99 ? 30.984 -16.906 -4.727 1 95.12 99 ASN A O 1
ATOM 771 N N . ARG A 1 100 ? 30.062 -15.641 -6.258 1 96.12 100 ARG A N 1
ATOM 772 C CA . ARG A 1 100 ? 28.875 -15.289 -5.473 1 96.12 100 ARG A CA 1
ATOM 773 C C . ARG A 1 100 ? 27.625 -15.281 -6.34 1 96.12 100 ARG A C 1
ATOM 775 O O . ARG A 1 100 ? 27.703 -15.133 -7.562 1 96.12 100 ARG A O 1
ATOM 782 N N . PRO A 1 101 ? 26.5 -15.469 -5.715 1 96.81 101 PRO A N 1
ATOM 783 C CA . PRO A 1 101 ? 25.266 -15.375 -6.488 1 96.81 101 PRO A CA 1
ATOM 784 C C . PRO A 1 101 ? 24.938 -13.938 -6.898 1 96.81 101 PRO A C 1
ATOM 786 O O . PRO A 1 101 ? 25.453 -12.992 -6.309 1 96.81 101 PRO A O 1
ATOM 789 N N . ALA A 1 102 ? 24.141 -13.82 -7.918 1 97.31 102 ALA A N 1
ATOM 790 C CA . ALA A 1 102 ? 23.625 -12.508 -8.305 1 97.31 102 ALA A CA 1
ATOM 791 C C . ALA A 1 102 ? 22.859 -11.859 -7.148 1 97.31 102 ALA A C 1
ATOM 793 O O . ALA A 1 102 ? 21.969 -12.477 -6.559 1 97.31 102 ALA A O 1
ATOM 794 N N . PRO A 1 103 ? 23.25 -10.656 -6.816 1 95.62 103 PRO A N 1
ATOM 795 C CA . PRO A 1 103 ? 22.484 -9.992 -5.762 1 95.62 103 PRO A CA 1
ATOM 796 C C . PRO A 1 103 ? 21.016 -9.828 -6.121 1 95.62 103 PRO A C 1
ATOM 798 O O . PRO A 1 103 ? 20.688 -9.5 -7.266 1 95.62 103 PRO A O 1
ATOM 801 N N . SER A 1 104 ? 20.156 -10.102 -5.113 1 93.31 104 SER A N 1
ATOM 802 C CA . SER A 1 104 ? 18.734 -10.172 -5.43 1 93.31 104 SER A CA 1
ATOM 803 C C . SER A 1 104 ? 17.969 -9.016 -4.797 1 93.31 104 SER A C 1
ATOM 805 O O . SER A 1 104 ? 16.797 -8.773 -5.141 1 93.31 104 SER A O 1
ATOM 807 N N . LYS A 1 105 ? 18.5 -8.227 -3.869 1 89.31 105 LYS A N 1
ATOM 808 C CA . LYS A 1 105 ? 17.812 -7.125 -3.203 1 89.31 105 LYS A CA 1
ATOM 809 C C . LYS A 1 105 ? 17.984 -5.824 -3.982 1 89.31 105 LYS A C 1
ATOM 811 O O . LYS A 1 105 ? 18.406 -4.809 -3.426 1 89.31 105 LYS A O 1
ATOM 816 N N . ARG A 1 106 ? 17.641 -5.91 -5.23 1 91.25 106 ARG A N 1
ATOM 817 C CA . ARG A 1 106 ? 17.75 -4.793 -6.164 1 91.25 106 ARG A CA 1
ATOM 818 C C . ARG A 1 106 ? 16.766 -4.945 -7.316 1 91.25 106 ARG A C 1
ATOM 820 O O . ARG A 1 106 ? 16.078 -5.965 -7.418 1 91.25 106 ARG A O 1
ATOM 827 N N . LEU A 1 107 ? 16.734 -3.914 -8.133 1 91.62 107 LEU A N 1
ATOM 828 C CA . LEU A 1 107 ? 15.812 -3.961 -9.266 1 91.62 107 LEU A CA 1
ATOM 829 C C . LEU A 1 107 ? 16.359 -4.852 -10.375 1 91.62 107 LEU A C 1
ATOM 831 O O . LEU A 1 107 ? 15.633 -5.684 -10.922 1 91.62 107 LEU A O 1
ATOM 835 N N . ILE A 1 108 ? 17.719 -4.605 -10.641 1 95.31 108 ILE A N 1
ATOM 836 C CA . ILE A 1 108 ? 18.312 -5.297 -11.781 1 95.31 108 ILE A CA 1
ATOM 837 C C . ILE A 1 108 ? 19.719 -5.77 -11.414 1 95.31 108 ILE A C 1
ATOM 839 O O . ILE A 1 108 ? 20.453 -5.07 -10.719 1 95.31 108 ILE A O 1
ATOM 843 N N . TYR A 1 109 ? 20.062 -6.902 -11.82 1 97.31 109 TYR A N 1
ATOM 844 C CA . TYR A 1 109 ? 21.438 -7.375 -11.859 1 97.31 109 TYR A CA 1
ATOM 845 C C . TYR A 1 109 ? 21.875 -7.68 -13.289 1 97.31 109 TYR A C 1
ATOM 847 O O . TYR A 1 109 ? 21.062 -8.117 -14.109 1 97.31 109 TYR A O 1
ATOM 855 N N . TYR A 1 110 ? 23.141 -7.41 -13.594 1 98.38 110 TYR A N 1
ATOM 856 C CA . TYR A 1 110 ? 23.609 -7.598 -14.969 1 98.38 110 TYR A CA 1
ATOM 857 C C . TYR A 1 110 ? 25.094 -7.945 -15 1 98.38 110 TYR A C 1
ATOM 859 O O . TYR A 1 110 ? 25.859 -7.477 -14.164 1 98.38 110 TYR A O 1
ATOM 867 N N . PHE A 1 111 ? 25.547 -8.789 -15.938 1 98.62 111 PHE A N 1
ATOM 868 C CA . PHE A 1 111 ? 26.953 -9.062 -16.25 1 98.62 111 PHE A CA 1
ATOM 869 C C . PHE A 1 111 ? 27.125 -9.359 -17.734 1 98.62 111 PHE A C 1
ATOM 871 O O . PHE A 1 111 ? 26.141 -9.531 -18.453 1 98.62 111 PHE A O 1
ATOM 878 N N . GLU A 1 112 ? 28.406 -9.406 -18.188 1 98.5 112 GLU A N 1
ATOM 879 C CA . GLU A 1 112 ? 28.672 -9.617 -19.609 1 98.5 112 GLU A CA 1
ATOM 880 C C . GLU A 1 112 ? 29.828 -10.602 -19.797 1 98.5 112 GLU A C 1
ATOM 882 O O . GLU A 1 112 ? 30.641 -10.797 -18.891 1 98.5 112 GLU A O 1
ATOM 887 N N . ILE A 1 113 ? 29.844 -11.117 -21 1 98.62 113 ILE A N 1
ATOM 888 C CA . ILE A 1 113 ? 31.031 -11.844 -21.453 1 98.62 113 ILE A CA 1
ATOM 889 C C . ILE A 1 113 ? 31.469 -11.297 -22.812 1 98.62 113 ILE A C 1
ATOM 891 O O . ILE A 1 113 ? 30.641 -10.812 -23.594 1 98.62 113 ILE A O 1
ATOM 895 N N . TYR A 1 114 ? 32.688 -11.273 -23 1 98.56 114 TYR A N 1
ATOM 896 C CA . TYR A 1 114 ? 33.281 -11 -24.312 1 98.56 114 TYR A CA 1
ATOM 897 C C . TYR A 1 114 ? 33.844 -12.273 -24.922 1 98.56 114 TYR A C 1
ATOM 899 O O . TYR A 1 114 ? 34.688 -12.93 -24.297 1 98.56 114 TYR A O 1
ATOM 907 N N . VAL A 1 115 ? 33.406 -12.594 -26.156 1 98.5 115 VAL A N 1
ATOM 908 C CA . VAL A 1 115 ? 33.875 -13.797 -26.828 1 98.5 115 VAL A CA 1
ATOM 909 C C . VAL A 1 115 ? 35.188 -13.5 -27.562 1 98.5 115 VAL A C 1
ATOM 911 O O . VAL A 1 115 ? 35.188 -12.977 -28.672 1 98.5 115 VAL A O 1
ATOM 914 N N . LYS A 1 116 ? 36.219 -13.906 -26.953 1 97.56 116 LYS A N 1
ATOM 915 C CA . LYS A 1 116 ? 37.531 -13.695 -27.562 1 97.56 116 LYS A CA 1
ATOM 916 C C . LYS A 1 116 ? 37.75 -14.641 -28.734 1 97.56 116 LYS A C 1
ATOM 918 O O . LYS A 1 116 ? 38.25 -14.234 -29.781 1 97.56 116 LYS A O 1
ATOM 923 N N . SER A 1 117 ? 37.406 -15.883 -28.5 1 97.31 117 SER A N 1
ATOM 924 C CA . SER A 1 117 ? 37.5 -16.922 -29.531 1 97.31 117 SER A CA 1
ATOM 925 C C . SER A 1 117 ? 36.312 -17.859 -29.469 1 97.31 117 SER A C 1
ATOM 927 O O . SER A 1 117 ? 35.938 -18.344 -28.406 1 97.31 117 SER A O 1
ATOM 929 N N . ALA A 1 118 ? 35.719 -18.172 -30.656 1 95.88 118 ALA A N 1
ATOM 930 C CA . ALA A 1 118 ? 34.594 -19.078 -30.734 1 95.88 118 ALA A CA 1
ATOM 931 C C . ALA A 1 118 ? 35.031 -20.531 -30.812 1 95.88 118 ALA A C 1
ATOM 933 O O . ALA A 1 118 ? 34.219 -21.438 -30.688 1 95.88 118 ALA A O 1
ATOM 934 N N . GLY A 1 119 ? 36.312 -20.688 -31.031 1 93.62 119 GLY A N 1
ATOM 935 C CA . GLY A 1 119 ? 36.844 -22.031 -31.094 1 93.62 119 GLY A CA 1
ATOM 936 C C . GLY A 1 119 ? 36.344 -22.828 -32.281 1 93.62 119 GLY A C 1
ATOM 937 O O . GLY A 1 119 ? 36.031 -22.266 -33.312 1 93.62 119 GLY A O 1
ATOM 938 N N . ALA A 1 120 ? 36.344 -24.172 -32.062 1 92.06 120 ALA A N 1
ATOM 939 C CA . ALA A 1 120 ? 36.062 -25.094 -33.156 1 92.06 120 ALA A CA 1
ATOM 940 C C . ALA A 1 120 ? 34.562 -25.125 -33.5 1 92.06 120 ALA A C 1
ATOM 942 O O . ALA A 1 120 ? 34.188 -25.203 -34.656 1 92.06 120 ALA A O 1
ATOM 943 N N . LYS A 1 121 ? 33.719 -25.016 -32.5 1 92.38 121 LYS A N 1
ATOM 944 C CA . LYS A 1 121 ? 32.312 -25.266 -32.75 1 92.38 121 LYS A CA 1
ATOM 945 C C . LYS A 1 121 ? 31.438 -24.109 -32.281 1 92.38 121 LYS A C 1
ATOM 947 O O . LYS A 1 121 ? 30.234 -24.047 -32.562 1 92.38 121 LYS A O 1
ATOM 952 N N . GLY A 1 122 ? 31.984 -23.234 -31.516 1 94.25 122 GLY A N 1
ATOM 953 C CA . GLY A 1 122 ? 31.266 -22.062 -31.047 1 94.25 122 GLY A CA 1
ATOM 954 C C . GLY A 1 122 ? 30.125 -22.406 -30.109 1 94.25 122 GLY A C 1
ATOM 955 O O . GLY A 1 122 ? 29.016 -21.875 -30.25 1 94.25 122 GLY A O 1
ATOM 956 N N . GLN A 1 123 ? 30.312 -23.297 -29.141 1 94.75 123 GLN A N 1
ATOM 957 C CA . GLN A 1 123 ? 29.266 -23.797 -28.25 1 94.75 123 GLN A CA 1
ATOM 958 C C . GLN A 1 123 ? 29.359 -23.125 -26.891 1 94.75 123 GLN A C 1
ATOM 960 O O . GLN A 1 123 ? 29.203 -23.781 -25.844 1 94.75 123 GLN A O 1
ATOM 965 N N . ILE A 1 124 ? 29.688 -21.844 -26.891 1 96.31 124 ILE A N 1
ATOM 966 C CA . ILE A 1 124 ? 29.734 -21.031 -25.688 1 96.31 124 ILE A CA 1
ATOM 967 C C . ILE A 1 124 ? 28.328 -20.766 -25.172 1 96.31 124 ILE A C 1
ATOM 969 O O . ILE A 1 124 ? 27.375 -20.688 -25.953 1 96.31 124 ILE A O 1
ATOM 973 N N . ALA A 1 125 ? 28.156 -20.688 -23.859 1 97.25 125 ALA A N 1
ATOM 974 C CA . ALA A 1 125 ? 26.859 -20.359 -23.281 1 97.25 125 ALA A CA 1
ATOM 975 C C . ALA A 1 125 ? 27 -19.391 -22.109 1 97.25 125 ALA A C 1
ATOM 977 O O . ALA A 1 125 ? 28.016 -19.391 -21.422 1 97.25 125 ALA A O 1
ATOM 978 N N . ILE A 1 126 ? 26.047 -18.578 -21.984 1 98.38 126 ILE A N 1
ATOM 979 C CA . ILE A 1 126 ? 25.922 -17.672 -20.859 1 98.38 126 ILE A CA 1
ATOM 980 C C . ILE A 1 126 ? 24.578 -17.875 -20.172 1 98.38 126 ILE A C 1
ATOM 982 O O . ILE A 1 126 ? 23.578 -18.156 -20.812 1 98.38 126 ILE A O 1
ATOM 986 N N . GLY A 1 127 ? 24.578 -17.75 -18.828 1 98.12 127 GLY A N 1
ATOM 987 C CA . GLY A 1 127 ? 23.297 -17.906 -18.156 1 98.12 127 GLY A CA 1
ATOM 988 C C . GLY A 1 127 ? 23.406 -17.812 -16.641 1 98.12 127 GLY A C 1
ATOM 989 O O . GLY A 1 127 ? 24.234 -17.078 -16.109 1 98.12 127 GLY A O 1
ATOM 990 N N . PHE A 1 128 ? 22.438 -18.469 -16 1 98.19 128 PHE A N 1
ATOM 991 C CA . PHE A 1 128 ? 22.328 -18.5 -14.547 1 98.19 128 PHE A CA 1
ATOM 992 C C . PHE A 1 128 ? 22 -19.906 -14.055 1 98.19 128 PHE A C 1
ATOM 994 O O . PHE A 1 128 ? 21.156 -20.578 -14.625 1 98.19 128 PHE A O 1
ATOM 1001 N N . THR A 1 129 ? 22.688 -20.328 -13.086 1 96.44 129 THR A N 1
ATOM 1002 C CA . THR A 1 129 ? 22.484 -21.656 -12.539 1 96.44 129 THR A CA 1
ATOM 1003 C C . THR A 1 129 ? 22.406 -21.609 -11.023 1 96.44 129 THR A C 1
ATOM 1005 O O . THR A 1 129 ? 22.875 -20.672 -10.391 1 96.44 129 THR A O 1
ATOM 1008 N N . PRO A 1 130 ? 21.625 -22.531 -10.445 1 95.62 130 PRO A N 1
ATOM 1009 C CA . PRO A 1 130 ? 21.484 -22.562 -8.984 1 95.62 130 PRO A CA 1
ATOM 1010 C C . PRO A 1 130 ? 22.719 -23.125 -8.281 1 95.62 130 PRO A C 1
ATOM 1012 O O . PRO A 1 130 ? 23.656 -23.562 -8.938 1 95.62 130 PRO A O 1
ATOM 1015 N N . SER A 1 131 ? 22.516 -23.016 -6.938 1 91.12 131 SER A N 1
ATOM 1016 C CA . SER A 1 131 ? 23.562 -23.656 -6.125 1 91.12 131 SER A CA 1
ATOM 1017 C C . SER A 1 131 ? 23.562 -25.156 -6.316 1 91.12 131 SER A C 1
ATOM 1019 O O . SER A 1 131 ? 22.5 -25.781 -6.402 1 91.12 131 SER A O 1
ATOM 1021 N N . GLY A 1 132 ? 24.531 -25.812 -6.539 1 86.88 132 GLY A N 1
ATOM 1022 C CA . GLY A 1 132 ? 24.625 -27.25 -6.684 1 86.88 132 GLY A CA 1
ATOM 1023 C C . GLY A 1 132 ? 24.469 -27.719 -8.117 1 86.88 132 GLY A C 1
ATOM 1024 O O . GLY A 1 132 ? 24.234 -28.906 -8.375 1 86.88 132 GLY A O 1
ATOM 1025 N N . PHE A 1 133 ? 24.5 -26.875 -8.93 1 89.94 133 PHE A N 1
ATOM 1026 C CA . PHE A 1 133 ? 24.422 -27.188 -10.352 1 89.94 133 PHE A CA 1
ATOM 1027 C C . PHE A 1 133 ? 25.516 -28.188 -10.742 1 89.94 133 PHE A C 1
ATOM 1029 O O . PHE A 1 133 ? 26.641 -28.094 -10.234 1 89.94 133 PHE A O 1
ATOM 1036 N N . LYS A 1 134 ? 25.141 -29.078 -11.648 1 83.94 134 LYS A N 1
ATOM 1037 C CA . LYS A 1 134 ? 26.141 -30 -12.18 1 83.94 134 LYS A CA 1
ATOM 1038 C C . LYS A 1 134 ? 27.078 -29.312 -13.148 1 83.94 134 LYS A C 1
ATOM 1040 O O . LYS A 1 134 ? 26.672 -28.891 -14.227 1 83.94 134 LYS A O 1
ATOM 1045 N N . MET A 1 135 ? 28.344 -29.375 -12.867 1 84.44 135 MET A N 1
ATOM 1046 C CA . MET A 1 135 ? 29.328 -28.547 -13.562 1 84.44 135 MET A CA 1
ATOM 1047 C C . MET A 1 135 ? 29.766 -29.203 -14.875 1 84.44 135 MET A C 1
ATOM 1049 O O . MET A 1 135 ? 30.672 -28.719 -15.547 1 84.44 135 MET A O 1
ATOM 1053 N N . CYS A 1 136 ? 29.109 -30.203 -15.312 1 85.12 136 CYS A N 1
ATOM 1054 C CA . CYS A 1 136 ? 29.438 -30.828 -16.578 1 85.12 136 CYS A CA 1
ATOM 1055 C C . CYS A 1 136 ? 28.25 -30.75 -17.547 1 85.12 136 CYS A C 1
ATOM 1057 O O . CYS A 1 136 ? 28.188 -31.516 -18.516 1 85.12 136 CYS A O 1
ATOM 1059 N N . ARG A 1 137 ? 27.391 -29.906 -17.234 1 89.31 137 ARG A N 1
ATOM 1060 C CA . ARG A 1 137 ? 26.234 -29.688 -18.078 1 89.31 137 ARG A CA 1
ATOM 1061 C C . ARG A 1 137 ? 26.125 -28.219 -18.5 1 89.31 137 ARG A C 1
ATOM 1063 O O . ARG A 1 137 ? 26.547 -27.328 -17.781 1 89.31 137 ARG A O 1
ATOM 1070 N N . GLN A 1 138 ? 25.547 -28.078 -19.672 1 91.81 138 GLN A N 1
ATOM 1071 C CA . GLN A 1 138 ? 25.359 -26.719 -20.141 1 91.81 138 GLN A CA 1
ATOM 1072 C C . GLN A 1 138 ? 24.312 -25.984 -19.297 1 91.81 138 GLN A C 1
ATOM 1074 O O . GLN A 1 138 ? 23.312 -26.578 -18.891 1 91.81 138 GLN A O 1
ATOM 1079 N N . PRO A 1 139 ? 24.609 -24.719 -19.016 1 94.38 139 PRO A N 1
ATOM 1080 C CA . PRO A 1 139 ? 23.531 -23.953 -18.375 1 94.38 139 PRO A CA 1
ATOM 1081 C C . PRO A 1 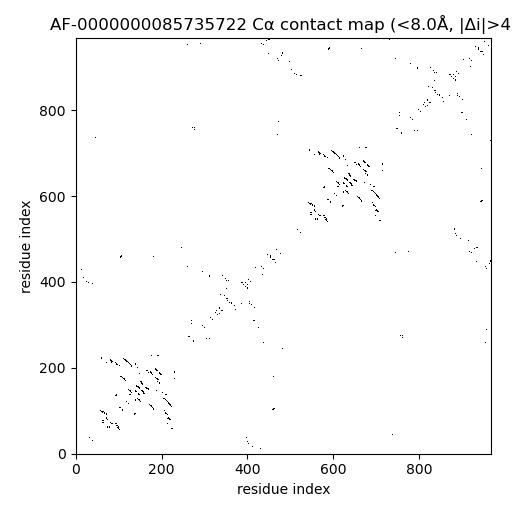139 ? 22.203 -24.062 -19.109 1 94.38 139 PRO A C 1
ATOM 1083 O O . PRO A 1 139 ? 22.172 -23.922 -20.344 1 94.38 139 PRO A O 1
ATOM 1086 N N . GLY A 1 140 ? 21.125 -24.312 -18.375 1 95.38 140 GLY A N 1
ATOM 1087 C CA . GLY A 1 140 ? 19.812 -24.469 -18.969 1 95.38 140 GLY A CA 1
ATOM 1088 C C . GLY A 1 140 ? 19.422 -25.922 -19.156 1 95.38 140 GLY A C 1
ATOM 1089 O O . GLY A 1 140 ? 18.25 -26.219 -19.406 1 95.38 140 GLY A O 1
ATOM 1090 N N . TRP A 1 141 ? 20.328 -26.875 -19.016 1 93.62 141 TRP A N 1
ATOM 1091 C CA . TRP A 1 141 ? 20.031 -28.281 -19.25 1 93.62 141 TRP A CA 1
ATOM 1092 C C . TRP A 1 141 ? 19.578 -28.969 -17.969 1 93.62 141 TRP A C 1
ATOM 1094 O O . TRP A 1 141 ? 19.172 -30.125 -18 1 93.62 141 TRP A O 1
ATOM 1104 N N . GLU A 1 142 ? 19.672 -28.297 -16.906 1 91.88 142 GLU A N 1
ATOM 1105 C CA . GLU A 1 142 ? 19.188 -28.812 -15.617 1 91.88 142 GLU A CA 1
ATOM 1106 C C . GLU A 1 142 ? 18.062 -27.922 -15.062 1 91.88 142 GLU A C 1
ATOM 1108 O O . GLU A 1 142 ? 17.953 -26.75 -15.438 1 91.88 142 GLU A O 1
ATOM 1113 N N . ALA A 1 143 ? 17.328 -28.516 -14.172 1 91.62 143 ALA A N 1
ATOM 1114 C CA . ALA A 1 143 ? 16.234 -27.766 -13.555 1 91.62 143 ALA A CA 1
ATOM 1115 C C . ALA A 1 143 ? 16.734 -26.5 -12.891 1 91.62 143 ALA A C 1
ATOM 1117 O O . ALA A 1 143 ? 17.844 -26.469 -12.336 1 91.62 143 ALA A O 1
ATOM 1118 N N . ASN A 1 144 ? 15.953 -25.438 -12.969 1 93.75 144 ASN A N 1
ATOM 1119 C CA . ASN A 1 144 ? 16.203 -24.141 -12.32 1 93.75 144 ASN A CA 1
ATOM 1120 C C . ASN A 1 144 ? 17.422 -23.453 -12.898 1 93.75 144 ASN A C 1
ATOM 1122 O O . ASN A 1 144 ? 18.078 -22.656 -12.211 1 93.75 144 ASN A O 1
ATOM 1126 N N . SER A 1 145 ? 17.844 -23.844 -14.125 1 95.75 145 SER A N 1
ATOM 1127 C CA . SER A 1 145 ? 18.969 -23.219 -14.789 1 95.75 145 SER A CA 1
ATOM 1128 C C . SER A 1 145 ? 18.562 -22.609 -16.125 1 95.75 145 SER A C 1
ATOM 1130 O O . SER A 1 145 ? 17.562 -23.031 -16.734 1 95.75 145 SER A O 1
ATOM 1132 N N . TYR A 1 146 ? 19.25 -21.609 -16.516 1 97.38 146 TYR A N 1
ATOM 1133 C CA . TYR A 1 146 ? 18.984 -20.891 -17.75 1 97.38 146 TYR A CA 1
ATOM 1134 C C . TYR A 1 146 ? 20.266 -20.672 -18.547 1 97.38 146 TYR A C 1
ATOM 1136 O O . TYR A 1 146 ? 21.312 -20.359 -17.969 1 97.38 146 TYR A O 1
ATOM 1144 N N . GLY A 1 147 ? 20.156 -20.859 -19.859 1 97.62 147 GLY A N 1
ATOM 1145 C CA . GLY A 1 147 ? 21.328 -20.672 -20.688 1 97.62 147 GLY A CA 1
ATOM 1146 C C . GLY A 1 147 ? 21 -20.203 -22.094 1 97.62 147 GLY A C 1
ATOM 1147 O O . GLY A 1 147 ? 20.094 -20.734 -22.734 1 97.62 147 GLY A O 1
ATOM 1148 N N . TYR A 1 148 ? 21.609 -19.156 -22.484 1 98.38 148 TYR A N 1
ATOM 1149 C CA . TYR A 1 148 ? 21.609 -18.688 -23.875 1 98.38 148 TYR A CA 1
ATOM 1150 C C . TYR A 1 148 ? 22.844 -19.188 -24.609 1 98.38 148 TYR A C 1
ATOM 1152 O O . TYR A 1 148 ? 23.969 -18.844 -24.266 1 98.38 148 TYR A O 1
ATOM 1160 N N . HIS A 1 149 ? 22.625 -19.969 -25.625 1 97.69 149 HIS A N 1
ATOM 1161 C CA . HIS A 1 149 ? 23.719 -20.688 -26.266 1 97.69 149 HIS A CA 1
ATOM 1162 C C . HIS A 1 149 ? 24.141 -19.984 -27.547 1 97.69 149 HIS A C 1
ATOM 1164 O O . HIS A 1 149 ? 23.297 -19.516 -28.328 1 97.69 149 HIS A O 1
ATOM 1170 N N . ALA A 1 150 ? 25.375 -19.984 -27.812 1 98.06 150 ALA A N 1
ATOM 1171 C CA . ALA A 1 150 ? 25.953 -19.219 -28.891 1 98.06 150 ALA A CA 1
ATOM 1172 C C . ALA A 1 150 ? 25.734 -19.891 -30.234 1 98.06 150 ALA A C 1
ATOM 1174 O O . ALA A 1 150 ? 25.516 -19.234 -31.25 1 98.06 150 ALA A O 1
ATOM 1175 N N . ASP A 1 151 ? 25.797 -21.188 -30.281 1 95.62 151 ASP A N 1
ATOM 1176 C CA . ASP A 1 151 ? 25.844 -21.938 -31.531 1 95.62 151 ASP A CA 1
ATOM 1177 C C . ASP A 1 151 ? 24.5 -21.922 -32.25 1 95.62 151 ASP A C 1
ATOM 1179 O O . ASP A 1 151 ? 24.422 -21.781 -33.469 1 95.62 151 ASP A O 1
ATOM 1183 N N . ASP A 1 152 ? 23.422 -22.016 -31.453 1 95.81 152 ASP A N 1
ATOM 1184 C CA . ASP A 1 152 ? 22.109 -22.141 -32.062 1 95.81 152 ASP A CA 1
ATOM 1185 C C . ASP A 1 152 ? 21.234 -20.938 -31.734 1 95.81 152 ASP A C 1
ATOM 1187 O O . ASP A 1 152 ? 20.188 -20.734 -32.344 1 95.81 152 ASP A O 1
ATOM 1191 N N . GLY A 1 153 ? 21.641 -20.141 -30.828 1 97.19 153 GLY A N 1
ATOM 1192 C CA . GLY A 1 153 ? 20.859 -18.984 -30.453 1 97.19 153 GLY A CA 1
ATOM 1193 C C . GLY A 1 153 ? 19.625 -19.312 -29.641 1 97.19 153 GLY A C 1
ATOM 1194 O O . GLY A 1 153 ? 18.719 -18.484 -29.484 1 97.19 153 GLY A O 1
ATOM 1195 N N . LEU A 1 154 ? 19.594 -20.5 -29.125 1 97.5 154 LEU A N 1
ATOM 1196 C CA . LEU A 1 154 ? 18.422 -20.969 -28.375 1 97.5 154 LEU A CA 1
ATOM 1197 C C . LEU A 1 154 ? 18.578 -20.688 -26.891 1 97.5 154 LEU A C 1
ATOM 1199 O O . LEU A 1 154 ? 19.703 -20.562 -26.391 1 97.5 154 LEU A O 1
ATOM 1203 N N . LEU A 1 155 ? 17.453 -20.516 -26.234 1 97.62 155 LEU A N 1
ATOM 1204 C CA . LEU A 1 155 ? 17.406 -20.438 -24.766 1 97.62 155 LEU A CA 1
ATOM 1205 C C . LEU A 1 155 ? 16.984 -21.766 -24.172 1 97.62 155 LEU A C 1
ATOM 1207 O O . LEU A 1 155 ? 16.016 -22.391 -24.609 1 97.62 155 LEU A O 1
ATOM 1211 N N . TYR A 1 156 ? 17.797 -22.25 -23.266 1 96.81 156 TYR A N 1
ATOM 1212 C CA . TYR A 1 156 ? 17.484 -23.469 -22.516 1 96.81 156 TYR A CA 1
ATOM 1213 C C . TYR A 1 156 ? 17.109 -23.156 -21.078 1 96.81 156 TYR A C 1
ATOM 1215 O O . TYR A 1 156 ? 17.75 -22.312 -20.438 1 96.81 156 TYR A O 1
ATOM 1223 N N . ARG A 1 157 ? 16.016 -23.781 -20.594 1 94.25 157 ARG A N 1
ATOM 1224 C CA . ARG A 1 157 ? 15.547 -23.453 -19.266 1 94.25 157 ARG A CA 1
ATOM 1225 C C . ARG A 1 157 ? 15.188 -24.703 -18.469 1 94.25 157 ARG A C 1
ATOM 1227 O O . ARG A 1 157 ? 14.109 -24.781 -17.875 1 94.25 157 ARG A O 1
ATOM 1234 N N . GLY A 1 158 ? 15.984 -25.641 -18.453 1 88 158 GLY A N 1
ATOM 1235 C CA . GLY A 1 158 ? 15.875 -26.766 -17.531 1 88 158 GLY A CA 1
ATOM 1236 C C . GLY A 1 158 ? 15.414 -28.047 -18.203 1 88 158 GLY A C 1
ATOM 1237 O O . GLY A 1 158 ? 15.648 -29.141 -17.688 1 88 158 GLY A O 1
ATOM 1238 N N . HIS A 1 159 ? 14.578 -28 -19.297 1 81.12 159 HIS A N 1
ATOM 1239 C CA . HIS A 1 159 ? 13.984 -29.219 -19.844 1 81.12 159 HIS A CA 1
ATOM 1240 C C . HIS A 1 159 ? 14.789 -29.75 -21.016 1 81.12 159 HIS A C 1
ATOM 1242 O O . HIS A 1 159 ? 14.312 -30.594 -21.781 1 81.12 159 HIS A O 1
ATOM 1248 N N . GLY A 1 160 ? 15.992 -29.344 -21.188 1 75.06 160 GLY A N 1
ATOM 1249 C CA . GLY A 1 160 ? 16.875 -29.859 -22.219 1 75.06 160 GLY A CA 1
ATOM 1250 C C . GLY A 1 160 ? 16.438 -29.438 -23.625 1 75.06 160 GLY A C 1
ATOM 1251 O O . GLY A 1 160 ? 17.172 -29.656 -24.578 1 75.06 160 GLY A O 1
ATOM 1252 N N . LYS A 1 161 ? 15.164 -28.969 -23.703 1 88.31 161 LYS A N 1
ATOM 1253 C CA . LYS A 1 161 ? 14.727 -28.5 -25.016 1 88.31 161 LYS A CA 1
ATOM 1254 C C . LYS A 1 161 ? 14.922 -27 -25.141 1 88.31 161 LYS A C 1
ATOM 1256 O O . LYS A 1 161 ? 14.484 -26.234 -24.281 1 88.31 161 LYS A O 1
ATOM 1261 N N . GLY A 1 162 ? 15.578 -26.688 -26.25 1 93.25 162 GLY A N 1
ATOM 1262 C CA . GLY A 1 162 ? 15.836 -25.281 -26.516 1 93.25 162 GLY A CA 1
ATOM 1263 C C . GLY A 1 162 ? 14.641 -24.547 -27.109 1 93.25 162 GLY A C 1
ATOM 1264 O O . GLY A 1 162 ? 13.852 -25.156 -27.844 1 93.25 162 GLY A O 1
ATOM 1265 N N . GLU A 1 163 ? 14.469 -23.281 -26.812 1 95.06 163 GLU A N 1
ATOM 1266 C CA . GLU A 1 163 ? 13.445 -22.406 -27.375 1 95.06 163 GLU A CA 1
ATOM 1267 C C . GLU A 1 163 ? 14.062 -21.281 -28.188 1 95.06 163 GLU A C 1
ATOM 1269 O O . GLU A 1 163 ? 15.102 -20.734 -27.812 1 95.06 163 GLU A O 1
ATOM 1274 N N . ALA A 1 164 ? 13.414 -21.031 -29.297 1 95.19 164 ALA A N 1
ATOM 1275 C CA . ALA A 1 164 ? 13.883 -19.906 -30.094 1 95.19 164 ALA A CA 1
ATOM 1276 C C . ALA A 1 164 ? 13.938 -18.641 -29.25 1 95.19 164 ALA A C 1
ATOM 1278 O O . ALA A 1 164 ? 12.969 -18.297 -28.562 1 95.19 164 ALA A O 1
ATOM 1279 N N . PHE A 1 165 ? 15.062 -17.875 -29.391 1 95.88 165 PHE A N 1
ATOM 1280 C CA . PHE A 1 165 ? 15.219 -16.781 -28.453 1 95.88 165 PHE A CA 1
ATOM 1281 C C . PHE A 1 165 ? 15.898 -15.586 -29.109 1 95.88 165 PHE A C 1
ATOM 1283 O O . PHE A 1 165 ? 15.297 -14.523 -29.266 1 95.88 165 PHE A O 1
ATOM 1290 N N . GLY A 1 166 ? 17.094 -15.82 -29.578 1 95.56 166 GLY A N 1
ATOM 1291 C CA . GLY A 1 166 ? 17.828 -14.703 -30.141 1 95.56 166 GLY A CA 1
ATOM 1292 C C . GLY A 1 166 ? 18.844 -15.125 -31.172 1 95.56 166 GLY A C 1
ATOM 1293 O O . GLY A 1 166 ? 18.875 -16.281 -31.594 1 95.56 166 GLY A O 1
ATOM 1294 N N . PRO A 1 167 ? 19.641 -14.117 -31.547 1 97.5 167 PRO A N 1
ATOM 1295 C CA . PRO A 1 167 ? 20.672 -14.422 -32.531 1 97.5 167 PRO A CA 1
ATOM 1296 C C . PRO A 1 167 ? 21.812 -15.273 -31.953 1 97.5 167 PRO A C 1
ATOM 1298 O O . PRO A 1 167 ? 22.031 -15.266 -30.734 1 97.5 167 PRO A O 1
ATOM 1301 N N . THR A 1 168 ? 22.5 -15.969 -32.844 1 98.19 168 THR A N 1
ATOM 1302 C CA . THR A 1 168 ? 23.75 -16.609 -32.438 1 98.19 168 THR A CA 1
ATOM 1303 C C . THR A 1 168 ? 24.828 -15.555 -32.188 1 98.19 168 THR A C 1
ATOM 1305 O O . THR A 1 168 ? 24.656 -14.383 -32.531 1 98.19 168 THR A O 1
ATOM 1308 N N . TYR A 1 169 ? 25.891 -15.914 -31.516 1 98.31 169 TYR A N 1
ATOM 1309 C CA . TYR A 1 169 ? 27 -15 -31.297 1 98.31 169 TYR A CA 1
ATOM 1310 C C . TYR A 1 169 ? 28.328 -15.719 -31.422 1 98.31 169 TYR A C 1
ATOM 1312 O O . TYR A 1 169 ? 28.391 -16.938 -31.344 1 98.31 169 TYR A O 1
ATOM 1320 N N . THR A 1 170 ? 29.297 -14.961 -31.703 1 97.88 170 THR A N 1
ATOM 1321 C CA . THR A 1 170 ? 30.609 -15.508 -32.031 1 97.88 170 THR A CA 1
ATOM 1322 C C . THR A 1 170 ? 31.719 -14.547 -31.609 1 97.88 170 THR A C 1
ATOM 1324 O O . THR A 1 170 ? 31.484 -13.609 -30.859 1 97.88 170 THR A O 1
ATOM 1327 N N . ALA A 1 171 ? 32.969 -14.875 -32.094 1 98.19 171 ALA A N 1
ATOM 1328 C CA . ALA A 1 171 ? 34.125 -14.086 -31.719 1 98.19 171 ALA A CA 1
ATOM 1329 C C . ALA A 1 171 ? 33.906 -12.602 -32.031 1 98.19 171 ALA A C 1
ATOM 1331 O O . ALA A 1 171 ? 33.438 -12.242 -33.094 1 98.19 171 ALA A O 1
ATOM 1332 N N . GLY A 1 172 ? 34.156 -11.789 -30.984 1 98.19 172 GLY A N 1
ATOM 1333 C CA . GLY A 1 172 ? 34 -10.352 -31.156 1 98.19 172 GLY A CA 1
ATOM 1334 C C . GLY A 1 172 ? 32.75 -9.812 -30.531 1 98.19 172 GLY A C 1
ATOM 1335 O O . GLY A 1 172 ? 32.594 -8.602 -30.344 1 98.19 172 GLY A O 1
ATOM 1336 N N . ASP A 1 173 ? 31.844 -10.711 -30.25 1 98.62 173 ASP A N 1
ATOM 1337 C CA . ASP A 1 173 ? 30.562 -10.289 -29.688 1 98.62 173 ASP A CA 1
ATOM 1338 C C . ASP A 1 173 ? 30.656 -10.133 -28.172 1 98.62 173 ASP A C 1
ATOM 1340 O O . ASP A 1 173 ? 31.406 -10.859 -27.516 1 98.62 173 ASP A O 1
ATOM 1344 N N . THR A 1 174 ? 29.953 -9.164 -27.656 1 98.81 174 THR A N 1
ATOM 1345 C CA . THR A 1 174 ? 29.703 -9.039 -26.219 1 98.81 174 THR A CA 1
ATOM 1346 C C . THR A 1 174 ? 28.266 -9.43 -25.891 1 98.81 174 THR A C 1
ATOM 1348 O O . THR A 1 174 ? 27.328 -8.867 -26.438 1 98.81 174 THR A O 1
ATOM 1351 N N . VAL A 1 175 ? 28.156 -10.445 -25.062 1 98.75 175 VAL A N 1
ATOM 1352 C CA . VAL A 1 175 ? 26.844 -10.945 -24.688 1 98.75 175 VAL A CA 1
ATOM 1353 C C . VAL A 1 175 ? 26.656 -10.828 -23.172 1 98.75 175 VAL A C 1
ATOM 1355 O O . VAL A 1 175 ? 27.594 -11.055 -22.406 1 98.75 175 VAL A O 1
ATOM 1358 N N . GLY A 1 176 ? 25.438 -10.391 -22.797 1 98.69 176 GLY A N 1
ATOM 1359 C CA . GLY A 1 176 ? 25.188 -10.211 -21.375 1 98.69 176 GLY A CA 1
ATOM 1360 C C . GLY A 1 176 ? 23.938 -10.906 -20.891 1 98.69 176 GLY A C 1
ATOM 1361 O O . GLY A 1 176 ? 23.109 -11.344 -21.688 1 98.69 176 GLY A O 1
ATOM 1362 N N . GLY A 1 177 ? 23.844 -11.109 -19.594 1 98.56 177 GLY A N 1
ATOM 1363 C CA . GLY A 1 177 ? 22.688 -11.648 -18.891 1 98.56 177 GLY A CA 1
ATOM 1364 C C . GLY A 1 177 ? 22.297 -10.844 -17.656 1 98.56 177 GLY A C 1
ATOM 1365 O O . GLY A 1 177 ? 23.172 -10.383 -16.922 1 98.56 177 GLY A O 1
ATOM 1366 N N . GLY A 1 178 ? 21.062 -10.68 -17.562 1 98.38 178 GLY A N 1
ATOM 1367 C CA . GLY A 1 178 ? 20.578 -9.922 -16.422 1 98.38 178 GLY A CA 1
ATOM 1368 C C . GLY A 1 178 ? 19.281 -10.477 -15.852 1 98.38 178 GLY A C 1
ATOM 1369 O O . GLY A 1 178 ? 18.625 -11.32 -16.469 1 98.38 178 GLY A O 1
ATOM 1370 N N . ILE A 1 179 ? 19.078 -10.078 -14.672 1 98 179 ILE A N 1
ATOM 1371 C CA . ILE A 1 179 ? 17.844 -10.438 -13.977 1 98 179 ILE A CA 1
ATOM 1372 C C . ILE A 1 179 ? 17.062 -9.172 -13.609 1 98 179 ILE A C 1
ATOM 1374 O O . ILE A 1 179 ? 17.625 -8.25 -13 1 98 179 ILE A O 1
ATOM 1378 N N . ASN A 1 180 ? 15.883 -9.078 -14.078 1 96.62 180 ASN A N 1
ATOM 1379 C CA . ASN A 1 180 ? 14.93 -8.07 -13.625 1 96.62 180 ASN A CA 1
ATOM 1380 C C . ASN A 1 180 ? 14.055 -8.602 -12.492 1 96.62 180 ASN A C 1
ATOM 1382 O O . ASN A 1 180 ? 13.141 -9.398 -12.727 1 96.62 180 ASN A O 1
ATOM 1386 N N . TYR A 1 181 ? 14.266 -8.164 -11.305 1 93.69 181 TYR A N 1
ATOM 1387 C CA . TYR A 1 181 ? 13.586 -8.719 -10.141 1 93.69 181 TYR A CA 1
ATOM 1388 C C . TYR A 1 181 ? 12.203 -8.102 -9.969 1 93.69 181 TYR A C 1
ATOM 1390 O O . TYR A 1 181 ? 11.383 -8.609 -9.203 1 93.69 181 TYR A O 1
ATOM 1398 N N . ALA A 1 182 ? 11.93 -7 -10.672 1 88.69 182 ALA A N 1
ATOM 1399 C CA . ALA A 1 182 ? 10.586 -6.426 -10.648 1 88.69 182 ALA A CA 1
ATOM 1400 C C . ALA A 1 182 ? 9.602 -7.297 -11.422 1 88.69 182 ALA A C 1
ATOM 1402 O O . ALA A 1 182 ? 8.531 -7.641 -10.906 1 88.69 182 ALA A O 1
ATOM 1403 N N . SER A 1 183 ? 10.008 -7.641 -12.594 1 89.31 183 SER A N 1
ATOM 1404 C CA . SER A 1 183 ? 9.148 -8.469 -13.438 1 89.31 183 SER A CA 1
ATOM 1405 C C . SER A 1 183 ? 9.453 -9.945 -13.25 1 89.31 183 SER A C 1
ATOM 1407 O O . SER A 1 183 ? 8.734 -10.805 -13.758 1 89.31 183 SER A O 1
ATOM 1409 N N . GLN A 1 184 ? 10.516 -10.266 -12.547 1 92.75 184 GLN A N 1
ATOM 1410 C CA . GLN A 1 184 ? 10.992 -11.633 -12.367 1 92.75 184 GLN A CA 1
ATOM 1411 C C . GLN A 1 184 ? 11.266 -12.297 -13.711 1 92.75 184 GLN A C 1
ATOM 1413 O O . GLN A 1 184 ? 10.781 -13.406 -13.977 1 92.75 184 GLN A O 1
ATOM 1418 N N . GLU A 1 185 ? 12.086 -11.578 -14.43 1 96.38 185 GLU A N 1
ATOM 1419 C CA . GLU A 1 185 ? 12.5 -12.062 -15.75 1 96.38 185 GLU A CA 1
ATOM 1420 C C . GLU A 1 185 ? 14.016 -12.016 -15.906 1 96.38 185 GLU A C 1
ATOM 1422 O O . GLU A 1 185 ? 14.68 -11.141 -15.352 1 96.38 185 GLU A O 1
ATOM 1427 N N . LEU A 1 186 ? 14.492 -12.969 -16.672 1 97.62 186 LEU A N 1
ATOM 1428 C CA . LEU A 1 186 ? 15.867 -12.883 -17.172 1 97.62 186 LEU A CA 1
ATOM 1429 C C . LEU A 1 186 ? 15.906 -12.227 -18.547 1 97.62 186 LEU A C 1
ATOM 1431 O O . LEU A 1 186 ? 14.969 -12.367 -19.344 1 97.62 186 LEU A O 1
ATOM 1435 N N . PHE A 1 187 ? 16.906 -11.477 -18.734 1 98.06 187 PHE A N 1
ATOM 1436 C CA . PHE A 1 187 ? 17.094 -10.922 -20.062 1 98.06 187 PHE A CA 1
ATOM 1437 C C . PHE A 1 187 ? 18.547 -11.078 -20.516 1 98.06 187 PHE A C 1
ATOM 1439 O O . PHE A 1 187 ? 19.453 -11.172 -19.688 1 98.06 187 PHE A O 1
ATOM 1446 N N . PHE A 1 188 ? 18.75 -11.164 -21.781 1 98.62 188 PHE A N 1
ATOM 1447 C CA . PHE A 1 188 ? 20.078 -11.266 -22.359 1 98.62 188 PHE A CA 1
ATOM 1448 C C . PHE A 1 188 ? 20.297 -10.172 -23.406 1 98.62 188 PHE A C 1
ATOM 1450 O O . PHE A 1 188 ? 19.328 -9.617 -23.938 1 98.62 188 PHE A O 1
ATOM 1457 N N . THR A 1 189 ? 21.516 -9.836 -23.562 1 98.69 189 THR A N 1
ATOM 1458 C CA . THR A 1 189 ? 21.875 -8.766 -24.484 1 98.69 189 THR A CA 1
ATOM 1459 C C . THR A 1 189 ? 22.969 -9.219 -25.453 1 98.69 189 THR A C 1
ATOM 1461 O O . THR A 1 189 ? 23.688 -10.18 -25.172 1 98.69 189 THR A O 1
ATOM 1464 N N . LYS A 1 190 ? 23.062 -8.617 -26.547 1 98.75 190 LYS A N 1
ATOM 1465 C CA . LYS A 1 190 ? 24.141 -8.773 -27.516 1 98.75 190 LYS A CA 1
ATOM 1466 C C . LYS A 1 190 ? 24.594 -7.422 -28.062 1 98.75 190 LYS A C 1
ATOM 1468 O O . LYS A 1 190 ? 23.781 -6.68 -28.625 1 98.75 190 LYS A O 1
ATOM 1473 N N . ASN A 1 191 ? 25.75 -7.16 -27.812 1 98.44 191 ASN A N 1
ATOM 1474 C CA . ASN A 1 191 ? 26.375 -5.941 -28.312 1 98.44 191 ASN A CA 1
ATOM 1475 C C . ASN A 1 191 ? 25.562 -4.703 -27.953 1 98.44 191 ASN A C 1
ATOM 1477 O O . ASN A 1 191 ? 25.312 -3.852 -28.812 1 98.44 191 ASN A O 1
ATOM 1481 N N . GLY A 1 192 ? 25.047 -4.723 -26.781 1 97.69 192 GLY A N 1
ATOM 1482 C CA . GLY A 1 192 ? 24.469 -3.512 -26.234 1 97.69 192 GLY A CA 1
ATOM 1483 C C . GLY A 1 192 ? 22.953 -3.471 -26.359 1 97.69 192 GLY A C 1
ATOM 1484 O O . GLY A 1 192 ? 22.312 -2.529 -25.875 1 97.69 192 GLY A O 1
ATOM 1485 N N . ALA A 1 193 ? 22.422 -4.445 -26.953 1 97.62 193 ALA A N 1
ATOM 1486 C CA . ALA A 1 193 ? 20.984 -4.445 -27.141 1 97.62 193 ALA A CA 1
ATOM 1487 C C . ALA A 1 193 ? 20.344 -5.672 -26.516 1 97.62 193 ALA A C 1
ATOM 1489 O O . ALA A 1 193 ? 20.906 -6.77 -26.547 1 97.62 193 ALA A O 1
ATOM 1490 N N . VAL A 1 194 ? 19.141 -5.465 -26.047 1 97.94 194 VAL A N 1
ATOM 1491 C CA . VAL A 1 194 ? 18.406 -6.582 -25.469 1 97.94 194 VAL A CA 1
ATOM 1492 C C . VAL A 1 194 ? 17.938 -7.527 -26.562 1 97.94 194 VAL A C 1
ATOM 1494 O O . VAL A 1 194 ? 17.359 -7.086 -27.562 1 97.94 194 VAL A O 1
ATOM 1497 N N . VAL A 1 195 ? 18.188 -8.805 -26.328 1 97.12 195 VAL A N 1
ATOM 1498 C CA . VAL A 1 195 ? 17.812 -9.828 -27.297 1 97.12 195 VAL A CA 1
ATOM 1499 C C . VAL A 1 195 ? 16.422 -10.367 -26.969 1 97.12 195 VAL A C 1
ATOM 1501 O O . VAL A 1 195 ? 15.625 -10.641 -27.859 1 97.12 195 VAL A O 1
ATOM 1504 N N . GLY A 1 196 ? 16.203 -10.539 -25.719 1 95.5 196 GLY A N 1
ATOM 1505 C CA . GLY A 1 196 ? 14.945 -11.102 -25.281 1 95.5 196 GLY A CA 1
ATOM 1506 C C . GLY A 1 196 ? 14.867 -11.273 -23.781 1 95.5 196 GLY A C 1
ATOM 1507 O O . GLY A 1 196 ? 15.836 -11.023 -23.062 1 95.5 196 GLY A O 1
ATOM 1508 N N . THR A 1 197 ? 13.633 -11.648 -23.375 1 96.12 197 THR A N 1
ATOM 1509 C CA . THR A 1 197 ? 13.375 -11.883 -21.953 1 96.12 197 THR A CA 1
ATOM 1510 C C . THR A 1 197 ? 12.664 -13.219 -21.75 1 96.12 197 THR A C 1
ATOM 1512 O O . THR A 1 197 ? 12.078 -13.766 -22.688 1 96.12 197 THR A O 1
ATOM 1515 N N . VAL A 1 198 ? 12.852 -13.797 -20.609 1 95.62 198 VAL A N 1
ATOM 1516 C CA . VAL A 1 198 ? 12.164 -15.031 -20.25 1 95.62 198 VAL A CA 1
ATOM 1517 C C . VAL A 1 198 ? 11.742 -14.977 -18.781 1 95.62 198 VAL A C 1
ATOM 1519 O O . VAL A 1 198 ? 12.461 -14.422 -17.953 1 95.62 198 VAL A O 1
ATOM 1522 N N . CYS A 1 199 ? 10.594 -15.594 -18.484 1 94.12 199 CYS A N 1
ATOM 1523 C CA . CYS A 1 199 ? 10.094 -15.617 -17.109 1 94.12 199 CYS A CA 1
ATOM 1524 C C . CYS A 1 199 ? 11 -16.453 -16.219 1 94.12 199 CYS A C 1
ATOM 1526 O O . CYS A 1 199 ? 11.461 -17.516 -16.609 1 94.12 199 CYS A O 1
ATOM 1528 N N . LYS A 1 200 ? 11.266 -15.961 -15.062 1 93.56 200 LYS A N 1
ATOM 1529 C CA . LYS A 1 200 ? 12.07 -16.625 -14.039 1 93.56 200 LYS A CA 1
ATOM 1530 C C . LYS A 1 200 ? 11.203 -17.141 -12.898 1 93.56 200 LYS A C 1
ATOM 1532 O O . LYS A 1 200 ? 10.648 -16.344 -12.125 1 93.56 200 LYS A O 1
ATOM 1537 N N . ASP A 1 201 ? 11.133 -18.391 -12.68 1 88.94 201 ASP A N 1
ATOM 1538 C CA . ASP A 1 201 ? 10.312 -18.984 -11.625 1 88.94 201 ASP A CA 1
ATOM 1539 C C . ASP A 1 201 ? 11.172 -19.375 -10.422 1 88.94 201 ASP A C 1
ATOM 1541 O O . ASP A 1 201 ? 10.641 -19.688 -9.352 1 88.94 201 ASP A O 1
ATOM 1545 N N . VAL A 1 202 ? 12.516 -19.281 -10.578 1 92.69 202 VAL A N 1
ATOM 1546 C CA . VAL A 1 202 ? 13.422 -19.719 -9.523 1 92.69 202 VAL A CA 1
ATOM 1547 C C . VAL A 1 202 ? 13.453 -18.672 -8.406 1 92.69 202 VAL A C 1
ATOM 1549 O O . VAL A 1 202 ? 13.656 -17.484 -8.656 1 92.69 202 VAL A O 1
ATOM 1552 N N . LYS A 1 203 ? 13.25 -19.141 -7.152 1 91.69 203 LYS A N 1
ATOM 1553 C CA . LYS A 1 203 ? 13.195 -18.234 -6.004 1 91.69 203 LYS A CA 1
ATOM 1554 C C . LYS A 1 203 ? 14.508 -18.281 -5.219 1 91.69 203 LYS A C 1
ATOM 1556 O O . LYS A 1 203 ? 14.773 -17.391 -4.406 1 91.69 203 LYS A O 1
ATOM 1561 N N . GLY A 1 204 ? 15.336 -19.156 -5.504 1 91.69 204 GLY A N 1
ATOM 1562 C CA . GLY A 1 204 ? 16.609 -19.25 -4.816 1 91.69 204 GLY A CA 1
ATOM 1563 C C . GLY A 1 204 ? 17.734 -18.5 -5.516 1 91.69 204 GLY A C 1
ATOM 1564 O O . GLY A 1 204 ? 17.5 -17.828 -6.527 1 91.69 204 GLY A O 1
ATOM 1565 N N . PRO A 1 205 ? 18.922 -18.562 -4.898 1 94.75 205 PRO A N 1
ATOM 1566 C CA . PRO A 1 205 ? 20.062 -17.844 -5.484 1 94.75 205 PRO A CA 1
ATOM 1567 C C . PRO A 1 205 ? 20.469 -18.406 -6.848 1 94.75 205 PRO A C 1
ATOM 1569 O O . PRO A 1 205 ? 20.406 -19.609 -7.07 1 94.75 205 PRO A O 1
ATOM 1572 N N . LEU A 1 206 ? 20.781 -17.516 -7.707 1 97.19 206 LEU A N 1
ATOM 1573 C CA . LEU A 1 206 ? 21.297 -17.859 -9.031 1 97.19 206 LEU A CA 1
ATOM 1574 C C . LEU A 1 206 ? 22.688 -17.297 -9.242 1 97.19 206 LEU A C 1
ATOM 1576 O O . LEU A 1 206 ? 22.969 -16.156 -8.867 1 97.19 206 LEU A O 1
ATOM 1580 N N . PHE A 1 207 ? 23.516 -18.109 -9.836 1 97.31 207 PHE A N 1
ATOM 1581 C CA . PHE A 1 207 ? 24.906 -17.703 -10.086 1 97.31 207 PHE A CA 1
ATOM 1582 C C . PHE A 1 207 ? 25.109 -17.406 -11.562 1 97.31 207 PHE A C 1
ATOM 1584 O O . PHE A 1 207 ? 24.812 -18.234 -12.422 1 97.31 207 PHE A O 1
ATOM 1591 N N . PRO A 1 208 ? 25.594 -16.188 -11.812 1 98.06 208 PRO A N 1
ATOM 1592 C CA . PRO A 1 208 ? 26.078 -16 -13.188 1 98.06 208 PRO A CA 1
ATOM 1593 C C . PRO A 1 208 ? 27 -17.141 -13.641 1 98.06 208 PRO A C 1
ATOM 1595 O O . PRO A 1 208 ? 27.906 -17.531 -12.906 1 98.06 208 PRO A O 1
ATOM 1598 N N . THR A 1 209 ? 26.734 -17.656 -14.828 1 97.06 209 THR A N 1
ATOM 1599 C CA . THR A 1 209 ? 27.422 -18.859 -15.258 1 97.06 209 THR A CA 1
ATOM 1600 C C . THR A 1 209 ? 27.844 -18.766 -16.719 1 97.06 209 THR A C 1
ATOM 1602 O O . THR A 1 209 ? 27.094 -18.234 -17.547 1 97.06 209 THR A O 1
ATOM 1605 N N . ILE A 1 210 ? 29.016 -19.234 -16.969 1 96.25 210 ILE A N 1
ATOM 1606 C CA . ILE A 1 210 ? 29.547 -19.297 -18.328 1 96.25 210 ILE A CA 1
ATOM 1607 C C . ILE A 1 210 ? 29.969 -20.734 -18.641 1 96.25 210 ILE A C 1
ATOM 1609 O O . ILE A 1 210 ? 30.406 -21.469 -17.75 1 96.25 210 ILE A O 1
ATOM 1613 N N . ALA A 1 211 ? 29.812 -21.078 -19.906 1 95.12 211 ALA A N 1
ATOM 1614 C CA . ALA A 1 211 ? 30.219 -22.406 -20.312 1 95.12 211 ALA A CA 1
ATOM 1615 C C . ALA A 1 211 ? 30.953 -22.375 -21.656 1 95.12 211 ALA A C 1
ATOM 1617 O O . ALA A 1 211 ? 30.594 -21.594 -22.547 1 95.12 211 ALA A O 1
ATOM 1618 N N . VAL A 1 212 ? 32 -23.156 -21.75 1 93.88 212 VAL A N 1
ATOM 1619 C CA . VAL A 1 212 ? 32.719 -23.438 -23 1 93.88 212 VAL A CA 1
ATOM 1620 C C . VAL A 1 212 ? 32.656 -24.938 -23.281 1 93.88 212 VAL A C 1
ATOM 1622 O O . VAL A 1 212 ? 32.625 -25.75 -22.359 1 93.88 212 VAL A O 1
ATOM 1625 N N . HIS A 1 213 ? 32.625 -25.281 -24.578 1 92.38 213 HIS A N 1
ATOM 1626 C CA . HIS A 1 213 ? 32.375 -26.688 -24.859 1 92.38 213 HIS A CA 1
ATOM 1627 C C . HIS A 1 213 ? 33.156 -27.156 -26.078 1 92.38 213 HIS A C 1
ATOM 1629 O O . HIS A 1 213 ? 32.875 -28.203 -26.656 1 92.38 213 HIS A O 1
ATOM 1635 N N . SER A 1 214 ? 34.062 -26.312 -26.609 1 90.44 214 SER A N 1
ATOM 1636 C CA . SER A 1 214 ? 34.844 -26.75 -27.75 1 90.44 214 SER A CA 1
ATOM 1637 C C . SER A 1 214 ? 36.25 -26.172 -27.688 1 90.44 214 SER A C 1
ATOM 1639 O O . SER A 1 214 ? 36.469 -25.125 -27.078 1 90.44 214 SER A O 1
ATOM 1641 N N . GLN A 1 215 ? 37.125 -26.781 -28.453 1 90.19 215 GLN A N 1
ATOM 1642 C CA . GLN A 1 215 ? 38.531 -26.453 -28.406 1 90.19 215 GLN A CA 1
ATOM 1643 C C . GLN A 1 215 ? 38.781 -25 -28.797 1 90.19 215 GLN A C 1
ATOM 1645 O O . GLN A 1 215 ? 38.219 -24.516 -29.797 1 90.19 215 GLN A O 1
ATOM 1650 N N . ASN A 1 216 ? 39.531 -24.297 -27.953 1 92 216 ASN A N 1
ATOM 1651 C CA . ASN A 1 216 ? 40.062 -22.953 -28.172 1 92 216 ASN A CA 1
ATOM 1652 C C . ASN A 1 216 ? 38.969 -21.891 -27.953 1 92 216 ASN A C 1
ATOM 1654 O O . ASN A 1 216 ? 39.156 -20.734 -28.328 1 92 216 ASN A O 1
ATOM 1658 N N . GLU A 1 217 ? 37.812 -22.297 -27.469 1 95.06 217 GLU A N 1
ATOM 1659 C CA . GLU A 1 217 ? 36.875 -21.281 -27.031 1 95.06 217 GLU A CA 1
ATOM 1660 C C . GLU A 1 217 ? 37.438 -20.484 -25.859 1 95.06 217 GLU A C 1
ATOM 1662 O O . GLU A 1 217 ? 38.031 -21.031 -24.953 1 95.06 217 GLU A O 1
ATOM 1667 N N . GLU A 1 218 ? 37.344 -19.234 -25.938 1 95.81 218 GLU A N 1
ATOM 1668 C CA . GLU A 1 218 ? 37.844 -18.344 -24.891 1 95.81 218 GLU A CA 1
ATOM 1669 C C . GLU A 1 218 ? 36.938 -17.156 -24.688 1 95.81 218 GLU A C 1
ATOM 1671 O O . GLU A 1 218 ? 36.562 -16.469 -25.656 1 95.81 218 GLU A O 1
ATOM 1676 N N . VAL A 1 219 ? 36.562 -16.938 -23.438 1 97.31 219 VAL A N 1
ATOM 1677 C CA . VAL A 1 219 ? 35.688 -15.828 -23.109 1 97.31 219 VAL A CA 1
ATOM 1678 C C . VAL A 1 219 ? 36.219 -15.086 -21.891 1 97.31 219 VAL A C 1
ATOM 1680 O O . VAL A 1 219 ? 36.906 -15.664 -21.062 1 97.31 219 VAL A O 1
ATOM 1683 N N . THR A 1 220 ? 35.969 -13.828 -21.844 1 97.62 220 THR A N 1
ATOM 1684 C CA . THR A 1 220 ? 36.219 -13.008 -20.656 1 97.62 220 THR A CA 1
ATOM 1685 C C . THR A 1 220 ? 34.906 -12.5 -20.062 1 97.62 220 THR A C 1
ATOM 1687 O O . THR A 1 220 ? 34 -12.125 -20.781 1 97.62 220 THR A O 1
ATOM 1690 N N . VAL A 1 221 ? 34.906 -12.484 -18.75 1 98 221 VAL A N 1
ATOM 1691 C CA . VAL A 1 221 ? 33.688 -12.086 -18.078 1 98 221 VAL A CA 1
ATOM 1692 C C . VAL A 1 221 ? 33.875 -10.719 -17.422 1 98 221 VAL A C 1
ATOM 1694 O O . VAL A 1 221 ? 34.969 -10.391 -16.969 1 98 221 VAL A O 1
ATOM 1697 N N . ASN A 1 222 ? 32.875 -9.891 -17.422 1 98.31 222 ASN A N 1
ATOM 1698 C CA . ASN A 1 222 ? 32.781 -8.602 -16.75 1 98.31 222 ASN A CA 1
ATOM 1699 C C . ASN A 1 222 ? 31.625 -8.555 -15.773 1 98.31 222 ASN A C 1
ATOM 1701 O O . ASN A 1 222 ? 30.453 -8.578 -16.172 1 98.31 222 ASN A O 1
ATOM 1705 N N . PHE A 1 223 ? 31.969 -8.43 -14.492 1 98 223 PHE A N 1
ATOM 1706 C CA . PHE A 1 223 ? 30.938 -8.398 -13.461 1 98 223 PHE A CA 1
ATOM 1707 C C . PHE A 1 223 ? 30.641 -6.969 -13.039 1 98 223 PHE A C 1
ATOM 1709 O O . PHE A 1 223 ? 29.844 -6.738 -12.117 1 98 223 PHE A O 1
ATOM 1716 N N . GLY A 1 224 ? 31.266 -6.012 -13.727 1 95.94 224 GLY A N 1
ATOM 1717 C CA . GLY A 1 224 ? 30.969 -4.621 -13.43 1 95.94 224 GLY A CA 1
ATOM 1718 C C . GLY A 1 224 ? 32.188 -3.809 -13.062 1 95.94 224 GLY A C 1
ATOM 1719 O O . GLY A 1 224 ? 32.094 -2.604 -12.828 1 95.94 224 GLY A O 1
ATOM 1720 N N . LYS A 1 225 ? 33.312 -4.445 -12.977 1 93.5 225 LYS A N 1
ATOM 1721 C CA . LYS A 1 225 ? 34.562 -3.703 -12.727 1 93.5 225 LYS A CA 1
ATOM 1722 C C . LYS A 1 225 ? 34.875 -2.771 -13.891 1 93.5 225 LYS A C 1
ATOM 1724 O O . LYS A 1 225 ? 35.375 -1.658 -13.68 1 93.5 225 LYS A O 1
ATOM 1729 N N . ASP A 1 226 ? 34.625 -3.234 -15.047 1 94.94 226 ASP A N 1
ATOM 1730 C CA . ASP A 1 226 ? 34.75 -2.418 -16.25 1 94.94 226 ASP A CA 1
ATOM 1731 C C . ASP A 1 226 ? 33.406 -1.981 -16.781 1 94.94 226 ASP A C 1
ATOM 1733 O O . ASP A 1 226 ? 32.375 -2.609 -16.484 1 94.94 226 ASP A O 1
ATOM 1737 N N . PRO A 1 227 ? 33.344 -0.926 -17.562 1 96.62 227 PRO A N 1
ATOM 1738 C CA . PRO A 1 227 ? 32.062 -0.512 -18.141 1 96.62 227 PRO A CA 1
ATOM 1739 C C . PRO A 1 227 ? 31.453 -1.578 -19.047 1 96.62 227 PRO A C 1
ATOM 1741 O O . PRO A 1 227 ? 32.188 -2.254 -19.781 1 96.62 227 PRO A O 1
ATOM 1744 N N . PHE A 1 228 ? 30.312 -1.667 -18.969 1 98.25 228 PHE A N 1
ATOM 1745 C CA . PHE A 1 228 ? 29.562 -2.602 -19.812 1 98.25 228 PHE A CA 1
ATOM 1746 C C . PHE A 1 228 ? 29.312 -2.006 -21.188 1 98.25 228 PHE A C 1
ATOM 1748 O O . PHE A 1 228 ? 29.266 -0.784 -21.344 1 98.25 228 PHE A O 1
ATOM 1755 N N . VAL A 1 229 ? 29.188 -2.865 -22.109 1 98.38 229 VAL A N 1
ATOM 1756 C CA . VAL A 1 229 ? 28.734 -2.436 -23.438 1 98.38 229 VAL A CA 1
ATOM 1757 C C . VAL A 1 229 ? 27.25 -2.072 -23.375 1 98.38 229 VAL A C 1
ATOM 1759 O O . VAL A 1 229 ? 26.828 -1.043 -23.922 1 98.38 229 VAL A O 1
ATOM 1762 N N . PHE A 1 230 ? 26.469 -2.922 -22.75 1 97.94 230 PHE A N 1
ATOM 1763 C CA . PHE A 1 230 ? 25.062 -2.637 -22.469 1 97.94 230 PHE A CA 1
ATOM 1764 C C . PHE A 1 230 ? 24.938 -1.619 -21.344 1 97.94 230 PHE A C 1
ATOM 1766 O O . PHE A 1 230 ? 25.734 -1.615 -20.406 1 97.94 230 PHE A O 1
ATOM 1773 N N . ASP A 1 231 ? 23.922 -0.743 -21.422 1 97.5 231 ASP A N 1
ATOM 1774 C CA . ASP A 1 231 ? 23.672 0.27 -20.406 1 97.5 231 ASP A CA 1
ATOM 1775 C C . ASP A 1 231 ? 22.609 -0.192 -19.406 1 97.5 231 ASP A C 1
ATOM 1777 O O . ASP A 1 231 ? 21.438 0.121 -19.562 1 97.5 231 ASP A O 1
ATOM 1781 N N . PRO A 1 232 ? 23.047 -0.825 -18.375 1 96.25 232 PRO A N 1
ATOM 1782 C CA . PRO A 1 232 ? 22.062 -1.312 -17.406 1 96.25 232 PRO A CA 1
ATOM 1783 C C . PRO A 1 232 ? 21.328 -0.18 -16.688 1 96.25 232 PRO A C 1
ATOM 1785 O O . PRO A 1 232 ? 20.188 -0.357 -16.25 1 96.25 232 PRO A O 1
ATOM 1788 N N . LYS A 1 233 ? 21.938 0.958 -16.547 1 94.25 233 LYS A N 1
ATOM 1789 C CA . LYS A 1 233 ? 21.297 2.098 -15.883 1 94.25 233 LYS A CA 1
ATOM 1790 C C . LYS A 1 233 ? 20.125 2.621 -16.688 1 94.25 233 LYS A C 1
ATOM 1792 O O . LYS A 1 233 ? 19.078 2.943 -16.141 1 94.25 233 LYS A O 1
ATOM 1797 N N . ALA A 1 234 ? 20.375 2.699 -17.953 1 94.62 234 ALA A N 1
ATOM 1798 C CA . ALA A 1 234 ? 19.281 3.125 -18.828 1 94.62 234 ALA A CA 1
ATOM 1799 C C . ALA A 1 234 ? 18.141 2.127 -18.781 1 94.62 234 ALA A C 1
ATOM 1801 O O . ALA A 1 234 ? 16.969 2.521 -18.781 1 94.62 234 ALA A O 1
ATOM 1802 N N . TYR A 1 235 ? 18.469 0.888 -18.766 1 95.31 235 TYR A N 1
ATOM 1803 C CA . TYR A 1 235 ? 17.469 -0.16 -18.672 1 95.31 235 TYR A CA 1
ATOM 1804 C C . TYR A 1 235 ? 16.672 -0.054 -17.375 1 95.31 235 TYR A C 1
ATOM 1806 O O . TYR A 1 235 ? 15.445 -0.163 -17.375 1 95.31 235 TYR A O 1
ATOM 1814 N N . GLU A 1 236 ? 17.375 0.155 -16.344 1 94 236 GLU A N 1
ATOM 1815 C CA . GLU A 1 236 ? 16.75 0.332 -15.039 1 94 236 GLU A CA 1
ATOM 1816 C C . GLU A 1 236 ? 15.828 1.547 -15.031 1 94 236 GLU A C 1
ATOM 1818 O O . GLU A 1 236 ? 14.727 1.487 -14.492 1 94 236 GLU A O 1
ATOM 1823 N N . ALA A 1 237 ? 16.266 2.611 -15.57 1 90.94 237 ALA A N 1
ATOM 1824 C CA . ALA A 1 237 ? 15.461 3.834 -15.641 1 90.94 237 ALA A CA 1
ATOM 1825 C C . ALA A 1 237 ? 14.172 3.605 -16.422 1 90.94 237 ALA A C 1
ATOM 1827 O O . ALA A 1 237 ? 13.117 4.125 -16.047 1 90.94 237 ALA A O 1
ATOM 1828 N N . GLN A 1 238 ? 14.359 2.854 -17.453 1 91.75 238 GLN A N 1
ATOM 1829 C CA . GLN A 1 238 ? 13.188 2.539 -18.266 1 91.75 238 GLN A CA 1
ATOM 1830 C C . GLN A 1 238 ? 12.172 1.712 -17.469 1 91.75 238 GLN A C 1
ATOM 1832 O O . GLN A 1 238 ? 10.969 1.948 -17.547 1 91.75 238 GLN A O 1
ATOM 1837 N N . GLU A 1 239 ? 12.703 0.749 -16.766 1 90.69 239 GLU A N 1
ATOM 1838 C CA . GLU A 1 239 ? 11.836 -0.081 -15.93 1 90.69 239 GLU A CA 1
ATOM 1839 C C . GLU A 1 239 ? 11.133 0.751 -14.867 1 90.69 239 GLU A C 1
ATOM 1841 O O . GLU A 1 239 ? 9.938 0.558 -14.602 1 90.69 239 GLU A O 1
ATOM 1846 N N . ARG A 1 240 ? 11.781 1.656 -14.289 1 87.88 240 ARG A N 1
ATOM 1847 C CA . ARG A 1 240 ? 11.203 2.543 -13.281 1 87.88 240 ARG A CA 1
ATOM 1848 C C . ARG A 1 240 ? 10.141 3.447 -13.898 1 87.88 240 ARG A C 1
ATOM 1850 O O . ARG A 1 240 ? 9.102 3.695 -13.281 1 87.88 240 ARG A O 1
ATOM 1857 N N . ALA A 1 241 ? 10.445 3.943 -15.078 1 86.56 241 ALA A N 1
ATOM 1858 C CA . ALA A 1 241 ? 9.5 4.805 -15.773 1 86.56 241 ALA A CA 1
ATOM 1859 C C . ALA A 1 241 ? 8.195 4.062 -16.062 1 86.56 241 ALA A C 1
ATOM 1861 O O . ALA A 1 241 ? 7.109 4.641 -15.969 1 86.56 241 ALA A O 1
ATOM 1862 N N . LYS A 1 242 ? 8.352 2.811 -16.359 1 87.56 242 LYS A N 1
ATOM 1863 C CA . LYS A 1 242 ? 7.172 1.987 -16.609 1 87.56 242 LYS A CA 1
ATOM 1864 C C . LYS A 1 242 ? 6.324 1.864 -15.344 1 87.56 242 LYS A C 1
ATOM 1866 O O . LYS A 1 242 ? 5.098 1.977 -15.406 1 87.56 242 LYS A O 1
ATOM 1871 N N . GLN A 1 243 ? 6.941 1.61 -14.273 1 84.31 243 GLN A N 1
ATOM 1872 C CA . GLN A 1 243 ? 6.246 1.497 -13 1 84.31 243 GLN A CA 1
ATOM 1873 C C . GLN A 1 243 ? 5.547 2.803 -12.633 1 84.31 243 GLN A C 1
ATOM 1875 O O . GLN A 1 243 ? 4.398 2.795 -12.195 1 84.31 243 GLN A O 1
ATOM 1880 N N . GLU A 1 244 ? 6.242 3.865 -12.844 1 83 244 GLU A N 1
ATOM 1881 C CA . GLU A 1 244 ? 5.699 5.184 -12.523 1 83 244 GLU A CA 1
ATOM 1882 C C . GLU A 1 244 ? 4.488 5.5 -13.398 1 83 244 GLU A C 1
ATOM 1884 O O . GLU A 1 244 ? 3.516 6.094 -12.922 1 83 244 GLU A O 1
ATOM 1889 N N . ALA A 1 245 ? 4.609 5.176 -14.656 1 83.88 245 ALA A N 1
ATOM 1890 C CA . ALA A 1 245 ? 3.498 5.414 -15.57 1 83.88 245 ALA A CA 1
ATOM 1891 C C . ALA A 1 245 ? 2.236 4.695 -15.109 1 83.88 245 ALA A C 1
ATOM 1893 O O . ALA A 1 245 ? 1.131 5.227 -15.227 1 83.88 245 ALA A O 1
ATOM 1894 N N . THR A 1 246 ? 2.412 3.525 -14.555 1 85.38 246 THR A N 1
ATOM 1895 C CA . THR A 1 246 ? 1.281 2.764 -14.039 1 85.38 246 THR A CA 1
ATOM 1896 C C . THR A 1 246 ? 0.672 3.457 -12.82 1 85.38 246 THR A C 1
ATOM 1898 O O . THR A 1 246 ? -0.55 3.496 -12.672 1 85.38 246 THR A O 1
ATOM 1901 N N . LEU A 1 247 ? 1.506 4 -12 1 85.5 247 LEU A N 1
ATOM 1902 C CA . LEU A 1 247 ? 1.044 4.684 -10.797 1 85.5 247 LEU A CA 1
ATOM 1903 C C . LEU A 1 247 ? 0.308 5.969 -11.148 1 85.5 247 LEU A C 1
ATOM 1905 O O . LEU A 1 247 ? -0.641 6.355 -10.461 1 85.5 247 LEU A O 1
ATOM 1909 N N . GLU A 1 248 ? 0.767 6.629 -12.219 1 82.88 248 GLU A N 1
ATOM 1910 C CA . GLU A 1 248 ? 0.174 7.898 -12.633 1 82.88 248 GLU A CA 1
ATOM 1911 C C . GLU A 1 248 ? -1.261 7.703 -13.117 1 82.88 248 GLU A C 1
ATOM 1913 O O . GLU A 1 248 ? -2.061 8.641 -13.086 1 82.88 248 GLU A O 1
ATOM 1918 N N . LYS A 1 249 ? -1.537 6.543 -13.516 1 83.56 249 LYS A N 1
ATOM 1919 C CA . LYS A 1 249 ? -2.875 6.254 -14.023 1 83.56 249 LYS A CA 1
ATOM 1920 C C . LYS A 1 249 ? -3.871 6.078 -12.883 1 83.56 249 LYS A C 1
ATOM 1922 O O . LYS A 1 249 ? -5.086 6.109 -13.094 1 83.56 249 LYS A O 1
ATOM 1927 N N . ILE A 1 250 ? -3.34 5.902 -11.711 1 86.31 250 ILE A N 1
ATOM 1928 C CA . ILE A 1 250 ? -4.203 5.707 -10.555 1 86.31 250 ILE A CA 1
ATOM 1929 C C . ILE A 1 250 ? -4.785 7.047 -10.109 1 86.31 250 ILE A C 1
ATOM 1931 O O . ILE A 1 250 ? -4.047 8.016 -9.922 1 86.31 250 ILE A O 1
ATOM 1935 N N . THR A 1 251 ? -6.035 7.121 -10.047 1 82.5 251 THR A N 1
ATOM 1936 C CA . THR A 1 251 ? -6.711 8.328 -9.586 1 82.5 251 THR A CA 1
ATOM 1937 C C . THR A 1 251 ? -7.121 8.188 -8.117 1 82.5 251 THR A C 1
ATOM 1939 O O . THR A 1 251 ? -7.621 7.145 -7.707 1 82.5 251 THR A O 1
ATOM 1942 N N . LEU A 1 252 ? -6.805 9.156 -7.348 1 85.06 252 LEU A N 1
ATOM 1943 C CA . LEU A 1 252 ? -7.227 9.203 -5.953 1 85.06 252 LEU A CA 1
ATOM 1944 C C . LEU A 1 252 ? -8.461 10.094 -5.789 1 85.06 252 LEU A C 1
ATOM 1946 O O . LEU A 1 252 ? -8.625 11.07 -6.52 1 85.06 252 LEU A O 1
ATOM 1950 N N . PRO A 1 253 ? -9.422 9.68 -4.887 1 77.5 253 PRO A N 1
ATOM 1951 C CA . PRO A 1 253 ? -10.5 10.625 -4.582 1 77.5 253 PRO A CA 1
ATOM 1952 C C . PRO A 1 253 ? -9.977 12 -4.176 1 77.5 253 PRO A C 1
ATOM 1954 O O . PRO A 1 253 ? -8.961 12.102 -3.488 1 77.5 253 PRO A O 1
ATOM 1957 N N . GLN A 1 254 ? -10.891 12.844 -4.648 1 73.19 254 GLN A N 1
ATOM 1958 C CA . GLN A 1 254 ? -10.5 14.211 -4.348 1 73.19 254 GLN A CA 1
ATOM 1959 C C . GLN A 1 254 ? -10.539 14.477 -2.844 1 73.19 254 GLN A C 1
ATOM 1961 O O . GLN A 1 254 ? -11.391 13.938 -2.137 1 73.19 254 GLN A O 1
ATOM 1966 N N . ASN A 1 255 ? -9.617 14.883 -2.131 1 77.88 255 ASN A N 1
ATOM 1967 C CA . ASN A 1 255 ? -9.555 15.32 -0.74 1 77.88 255 ASN A CA 1
ATOM 1968 C C . ASN A 1 255 ? -9.094 14.188 0.178 1 77.88 255 ASN A C 1
ATOM 1970 O O . ASN A 1 255 ? -9.125 14.32 1.402 1 77.88 255 ASN A O 1
ATOM 1974 N N . ALA A 1 256 ? -9 12.961 -0.459 1 85.38 256 ALA A N 1
ATOM 1975 C CA . ALA A 1 256 ? -8.531 11.844 0.36 1 85.38 256 ALA A CA 1
ATOM 1976 C C . ALA A 1 256 ? -7.316 12.242 1.191 1 85.38 256 ALA A C 1
ATOM 1978 O O . ALA A 1 256 ? -7.273 11.992 2.398 1 85.38 256 ALA A O 1
ATOM 1979 N N . SER A 1 257 ? -6.383 12.852 0.526 1 90.44 257 SER A N 1
ATOM 1980 C CA . SER A 1 257 ? -5.164 13.242 1.227 1 90.44 257 SER A CA 1
ATOM 1981 C C . SER A 1 257 ? -5.449 14.289 2.293 1 90.44 257 SER A C 1
ATOM 1983 O O . SER A 1 257 ? -4.898 14.234 3.395 1 90.44 257 SER A O 1
ATOM 1985 N N . HIS A 1 258 ? -6.324 15.281 1.957 1 89.19 258 HIS A N 1
ATOM 1986 C CA . HIS A 1 258 ? -6.73 16.281 2.934 1 89.19 258 HIS A CA 1
ATOM 1987 C C . HIS A 1 258 ? -7.359 15.633 4.16 1 89.19 258 HIS A C 1
ATOM 1989 O O . HIS A 1 258 ? -7.039 15.992 5.293 1 89.19 258 HIS A O 1
ATOM 1995 N N . GLY A 1 259 ? -8.242 14.664 3.902 1 88.62 259 GLY A N 1
ATOM 1996 C CA . GLY A 1 259 ? -8.898 13.961 4.988 1 88.62 259 GLY A CA 1
ATOM 1997 C C . GLY A 1 259 ? -7.934 13.203 5.883 1 88.62 259 GLY A C 1
ATOM 1998 O O . GLY A 1 259 ? -8.094 13.18 7.102 1 88.62 259 GLY A O 1
ATOM 1999 N N . ILE A 1 260 ? -6.965 12.594 5.297 1 91.56 260 ILE A N 1
ATOM 2000 C CA . ILE A 1 260 ? -5.973 11.812 6.031 1 91.56 260 ILE A CA 1
ATOM 2001 C C . ILE A 1 260 ? -5.152 12.742 6.926 1 91.56 260 ILE A C 1
ATOM 2003 O O . ILE A 1 260 ? -4.918 12.43 8.094 1 91.56 260 ILE A O 1
ATOM 2007 N N . VAL A 1 261 ? -4.734 13.914 6.363 1 93.75 261 VAL A N 1
ATOM 2008 C CA . VAL A 1 261 ? -3.951 14.875 7.133 1 93.75 261 VAL A CA 1
ATOM 2009 C C . VAL A 1 261 ? -4.797 15.438 8.273 1 93.75 261 VAL A C 1
ATOM 2011 O O . VAL A 1 261 ? -4.328 15.547 9.406 1 93.75 261 VAL A O 1
ATOM 2014 N N . ARG A 1 262 ? -6.027 15.805 7.941 1 92.06 262 ARG A N 1
ATOM 2015 C CA . ARG A 1 262 ? -6.945 16.281 8.969 1 92.06 262 ARG A CA 1
ATOM 2016 C C . ARG A 1 262 ? -7.082 15.273 10.102 1 92.06 262 ARG A C 1
ATOM 2018 O O . ARG A 1 262 ? -7.008 15.641 11.273 1 92.06 262 ARG A O 1
ATOM 2025 N N . SER A 1 263 ? -7.316 14.008 9.742 1 90.5 263 SER A N 1
ATOM 2026 C CA . SER A 1 263 ? -7.465 12.938 10.719 1 90.5 263 SER A CA 1
ATOM 2027 C C . SER A 1 263 ? -6.207 12.781 11.57 1 90.5 263 SER A C 1
ATOM 2029 O O . SER A 1 263 ? -6.289 12.5 12.766 1 90.5 263 SER A O 1
ATOM 2031 N N . TYR A 1 264 ? -5.09 12.906 11.008 1 93.56 264 TYR A N 1
ATOM 2032 C CA . TYR A 1 264 ? -3.814 12.805 11.711 1 93.56 264 TYR A CA 1
ATOM 2033 C C . TYR A 1 264 ? -3.695 13.891 12.773 1 93.56 264 TYR A C 1
ATOM 2035 O O . TYR A 1 264 ? -3.348 13.617 13.922 1 93.56 264 TYR A O 1
ATOM 2043 N N . LEU A 1 265 ? -3.918 15.172 12.297 1 94.19 265 LEU A N 1
ATOM 2044 C CA . LEU A 1 265 ? -3.828 16.312 13.211 1 94.19 265 LEU A CA 1
ATOM 2045 C C . LEU A 1 265 ? -4.816 16.156 14.359 1 94.19 265 LEU A C 1
ATOM 2047 O O . LEU A 1 265 ? -4.484 16.453 15.508 1 94.19 265 LEU A O 1
ATOM 2051 N N . HIS A 1 266 ? -5.969 15.633 14.023 1 92.38 266 HIS A N 1
ATOM 2052 C CA . HIS A 1 266 ? -6.98 15.375 15.047 1 92.38 266 HIS A CA 1
ATOM 2053 C C . HIS A 1 266 ? -6.539 14.258 15.992 1 92.38 266 HIS A C 1
ATOM 2055 O O . HIS A 1 266 ? -6.684 14.375 17.203 1 92.38 266 HIS A O 1
ATOM 2061 N N . HIS A 1 267 ? -6.004 13.234 15.469 1 91.75 267 HIS A N 1
ATOM 2062 C CA . HIS A 1 267 ? -5.609 12.047 16.219 1 91.75 267 HIS A CA 1
ATOM 2063 C C . HIS A 1 267 ? -4.555 12.391 17.266 1 91.75 267 HIS A C 1
ATOM 2065 O O . HIS A 1 267 ? -4.633 11.93 18.406 1 91.75 267 HIS A O 1
ATOM 2071 N N . TYR A 1 268 ? -3.623 13.188 16.938 1 93.31 268 TYR A N 1
ATOM 2072 C CA . TYR A 1 268 ? -2.5 13.43 17.844 1 93.31 268 TYR A CA 1
ATOM 2073 C C . TYR A 1 268 ? -2.697 14.719 18.625 1 93.31 268 TYR A C 1
ATOM 2075 O O . TYR A 1 268 ? -1.772 15.203 19.281 1 93.31 268 TYR A O 1
ATOM 2083 N N . GLY A 1 269 ? -3.844 15.352 18.5 1 93.31 269 GLY A N 1
ATOM 2084 C CA . GLY A 1 269 ? -4.219 16.484 19.328 1 93.31 269 GLY A CA 1
ATOM 2085 C C . GLY A 1 269 ? -3.572 17.781 18.906 1 93.31 269 GLY A C 1
ATOM 2086 O O . GLY A 1 269 ? -3.256 18.625 19.734 1 93.31 269 GLY A O 1
ATOM 2087 N N . TYR A 1 270 ? -3.283 17.953 17.688 1 94.19 270 TYR A N 1
ATOM 2088 C CA . TYR A 1 270 ? -2.758 19.203 17.156 1 94.19 270 TYR A CA 1
ATOM 2089 C C . TYR A 1 270 ? -3.883 20.203 16.875 1 94.19 270 TYR A C 1
ATOM 2091 O O . TYR A 1 270 ? -4.059 20.641 15.734 1 94.19 270 TYR A O 1
ATOM 2099 N N . GLU A 1 271 ? -4.508 20.578 17.906 1 94.44 271 GLU A N 1
ATOM 2100 C CA . GLU A 1 271 ? -5.734 21.359 17.797 1 94.44 271 GLU A CA 1
ATOM 2101 C C . GLU A 1 271 ? -5.496 22.672 17.047 1 94.44 271 GLU A C 1
ATOM 2103 O O . GLU A 1 271 ? -6.242 23 16.125 1 94.44 271 GLU A O 1
ATOM 2108 N N . ASP A 1 272 ? -4.492 23.469 17.453 1 94.44 272 ASP A N 1
ATOM 2109 C CA . ASP A 1 272 ? -4.227 24.75 16.812 1 94.44 272 ASP A CA 1
ATOM 2110 C C . ASP A 1 272 ? -3.879 24.578 15.344 1 94.44 272 ASP A C 1
ATOM 2112 O O . ASP A 1 272 ? -4.336 25.344 14.492 1 94.44 272 ASP A O 1
ATOM 2116 N N . THR A 1 273 ? -3.031 23.609 15.07 1 94.5 273 THR A N 1
ATOM 2117 C CA . THR A 1 273 ? -2.67 23.297 13.688 1 94.5 273 THR A CA 1
ATOM 2118 C C . THR A 1 273 ? -3.904 22.906 12.875 1 94.5 273 THR A C 1
ATOM 2120 O O . THR A 1 273 ? -4.062 23.344 11.734 1 94.5 273 THR A O 1
ATOM 2123 N N . LEU A 1 274 ? -4.77 22.062 13.492 1 94.12 274 LEU A N 1
ATOM 2124 C CA . LEU A 1 274 ? -6 21.625 12.836 1 94.12 274 LEU A CA 1
ATOM 2125 C C . LEU A 1 274 ? -6.891 22.812 12.508 1 94.12 274 LEU A C 1
ATOM 2127 O O . LEU A 1 274 ? -7.461 22.875 11.414 1 94.12 274 LEU A O 1
ATOM 2131 N N . GLN A 1 275 ? -7.016 23.719 13.414 1 92.81 275 GLN A N 1
ATOM 2132 C CA . GLN A 1 275 ? -7.84 24.906 13.203 1 92.81 275 GLN A CA 1
ATOM 2133 C C . GLN A 1 275 ? -7.316 25.734 12.031 1 92.81 275 GLN A C 1
ATOM 2135 O O . GLN A 1 275 ? -8.094 26.188 11.188 1 92.81 275 GLN A O 1
ATOM 2140 N N . MET A 1 276 ? -5.98 25.953 12.039 1 92.81 276 MET A N 1
ATOM 2141 C CA . MET A 1 276 ? -5.379 26.703 10.945 1 92.81 276 MET A CA 1
ATOM 2142 C C . MET A 1 276 ? -5.582 25.984 9.609 1 92.81 276 MET A C 1
ATOM 2144 O O . MET A 1 276 ? -5.797 26.625 8.578 1 92.81 276 MET A O 1
ATOM 2148 N N . PHE A 1 277 ? -5.508 24.719 9.609 1 93.38 277 PHE A N 1
ATOM 2149 C CA . PHE A 1 277 ? -5.707 23.906 8.414 1 93.38 277 PHE A CA 1
ATOM 2150 C C . PHE A 1 277 ? -7.133 24.047 7.895 1 93.38 277 PHE A C 1
ATOM 2152 O O . PHE A 1 277 ? -7.348 24.141 6.688 1 93.38 277 PHE A O 1
ATOM 2159 N N . GLU A 1 278 ? -8.031 24 8.781 1 89.44 278 GLU A N 1
ATOM 2160 C CA . GLU A 1 278 ? -9.438 24.141 8.422 1 89.44 278 GLU A CA 1
ATOM 2161 C C . GLU A 1 278 ? -9.719 25.516 7.828 1 89.44 278 GLU A C 1
ATOM 2163 O O . GLU A 1 278 ? -10.492 25.641 6.871 1 89.44 278 GLU A O 1
ATOM 2168 N N . ILE A 1 279 ? -9.156 26.484 8.438 1 87.19 279 ILE A N 1
ATOM 2169 C CA . ILE A 1 279 ? -9.328 27.844 7.934 1 87.19 279 ILE A CA 1
ATOM 2170 C C . ILE A 1 279 ? -8.773 27.938 6.516 1 87.19 279 ILE A C 1
ATOM 2172 O O . ILE A 1 279 ? -9.414 28.516 5.629 1 87.19 279 ILE A O 1
ATOM 2176 N N . ALA A 1 280 ? -7.582 27.406 6.387 1 86 280 ALA A N 1
ATOM 2177 C CA . ALA A 1 280 ? -6.902 27.484 5.094 1 86 280 ALA A CA 1
ATOM 2178 C C . ALA A 1 280 ? -7.652 26.688 4.031 1 86 280 ALA A C 1
ATOM 2180 O O . ALA A 1 280 ? -7.656 27.062 2.854 1 86 280 ALA A O 1
ATOM 2181 N N . SER A 1 281 ? -8.164 25.547 4.422 1 76.69 281 SER A N 1
ATOM 2182 C CA . SER A 1 281 ? -8.82 24.672 3.457 1 76.69 281 SER A CA 1
ATOM 2183 C C . SER A 1 281 ? -10.281 25.047 3.264 1 76.69 281 SER A C 1
ATOM 2185 O O . SER A 1 281 ? -10.922 24.625 2.305 1 76.69 281 SER A O 1
ATOM 2187 N N . LYS A 1 282 ? -10.719 26.125 3.723 1 65.19 282 LYS A N 1
ATOM 2188 C CA . LYS A 1 282 ? -12.094 26.609 3.674 1 65.19 282 LYS A CA 1
ATOM 2189 C C . LYS A 1 282 ? -13.086 25.453 3.844 1 65.19 282 LYS A C 1
ATOM 2191 O O . LYS A 1 282 ? -12.719 24.281 3.723 1 65.19 282 LYS A O 1
ATOM 2196 N N . SER A 1 283 ? -14.57 25.578 3.965 1 50.12 283 SER A N 1
ATOM 2197 C CA . SER A 1 283 ? -15.75 24.75 4.18 1 50.12 283 SER A CA 1
ATOM 2198 C C . SER A 1 283 ? -15.75 23.531 3.258 1 50.12 283 SER A C 1
ATOM 2200 O O . SER A 1 283 ? -16.812 23.109 2.777 1 50.12 283 SER A O 1
ATOM 2202 N N . THR A 1 284 ? -14.703 23.328 2.705 1 45.38 284 THR A N 1
ATOM 2203 C CA . THR A 1 284 ? -14.836 22.453 1.546 1 45.38 284 THR A CA 1
ATOM 2204 C C . THR A 1 284 ? -15.57 21.172 1.919 1 45.38 284 THR A C 1
ATOM 2206 O O . THR A 1 284 ? -16.359 20.641 1.131 1 45.38 284 THR A O 1
ATOM 2209 N N . ILE A 1 285 ? -14.812 20.297 2.615 1 45.59 285 ILE A N 1
ATOM 2210 C CA . ILE A 1 285 ? -15.258 18.906 2.77 1 45.59 285 ILE A CA 1
ATOM 2211 C C . ILE A 1 285 ? -16.266 18.812 3.91 1 45.59 285 ILE A C 1
ATOM 2213 O O . ILE A 1 285 ? -16.031 19.344 5.004 1 45.59 285 ILE A O 1
ATOM 2217 N N . PRO A 1 286 ? -17.562 18.766 3.531 1 41.06 286 PRO A N 1
ATOM 2218 C CA . PRO A 1 286 ? -18.312 18.391 4.738 1 41.06 286 PRO A CA 1
ATOM 2219 C C . PRO A 1 286 ? -17.438 17.656 5.758 1 41.06 286 PRO A C 1
ATOM 2221 O O . PRO A 1 286 ? -16.5 16.969 5.387 1 41.06 286 PRO A O 1
ATOM 2224 N N . PRO A 1 287 ? -17.359 18.375 6.949 1 38.06 287 PRO A N 1
ATOM 2225 C CA . PRO A 1 287 ? -16.562 17.656 7.941 1 38.06 287 PRO A CA 1
ATOM 2226 C C . PRO A 1 287 ? -16.562 16.141 7.715 1 38.06 287 PRO A C 1
ATOM 2228 O O . PRO A 1 287 ? -17.609 15.562 7.41 1 38.06 287 PRO A O 1
ATOM 2231 N N . ILE A 1 288 ? -15.75 15.68 6.973 1 38.94 288 ILE A N 1
ATOM 2232 C CA . ILE A 1 288 ? -15.68 14.227 7.145 1 38.94 288 ILE A CA 1
ATOM 2233 C C . ILE A 1 288 ? -16.141 13.852 8.547 1 38.94 288 ILE A C 1
ATOM 2235 O O . ILE A 1 288 ? -15.539 14.258 9.547 1 38.94 288 ILE A O 1
ATOM 2239 N N . SER A 1 289 ? -17.438 13.953 8.789 1 36 289 SER A N 1
ATOM 2240 C CA . SER A 1 289 ? -17.922 13.492 10.094 1 36 289 SER A CA 1
ATOM 2241 C C . SER A 1 289 ? -17.031 12.398 10.656 1 36 289 SER A C 1
ATOM 2243 O O . SER A 1 289 ? -17.078 11.25 10.203 1 36 289 SER A O 1
ATOM 2245 N N . TYR A 1 290 ? -15.828 12.641 10.734 1 36.28 290 TYR A N 1
ATOM 2246 C CA . TYR A 1 290 ? -15.25 11.703 11.688 1 36.28 290 TYR A CA 1
ATOM 2247 C C . TYR A 1 290 ? -16.188 11.469 12.867 1 36.28 290 TYR A C 1
ATOM 2249 O O . TYR A 1 290 ? -16.047 12.102 13.914 1 36.28 290 TYR A O 1
ATOM 2257 N N . VAL A 1 291 ? -17.422 11.773 12.594 1 35.31 291 VAL A N 1
ATOM 2258 C CA . VAL A 1 291 ? -18.344 11.5 13.695 1 35.31 291 VAL A CA 1
ATOM 2259 C C . VAL A 1 291 ? -17.953 10.195 14.383 1 35.31 291 VAL A C 1
ATOM 2261 O O . VAL A 1 291 ? -18 9.125 13.773 1 35.31 291 VAL A O 1
ATOM 2264 N N . GLN A 1 292 ? -16.969 10.297 15.047 1 40.94 292 GLN A N 1
ATOM 2265 C CA . GLN A 1 292 ? -17.094 9.281 16.094 1 40.94 292 GLN A CA 1
ATOM 2266 C C . GLN A 1 292 ? -18.531 9.148 16.547 1 40.94 292 GLN A C 1
ATOM 2268 O O . GLN A 1 292 ? -19.109 10.102 17.078 1 40.94 292 GLN A O 1
ATOM 2273 N N . GLU A 1 293 ? -19.172 8.43 15.844 1 41.16 293 GLU A N 1
ATOM 2274 C CA . GLU A 1 293 ? -20.594 8.266 16.062 1 41.16 293 GLU A CA 1
ATOM 2275 C C . GLU A 1 293 ? -20.984 8.602 17.5 1 41.16 293 GLU A C 1
ATOM 2277 O O . GLU A 1 293 ? -22.062 9.141 17.75 1 41.16 293 GLU A O 1
ATOM 2282 N N . ASN A 1 294 ? -20.219 8.016 18.469 1 44.28 294 ASN A N 1
ATOM 2283 C CA . ASN A 1 294 ? -20.797 7.945 19.797 1 44.28 294 ASN A CA 1
ATOM 2284 C C . ASN A 1 294 ? -20.297 9.07 20.688 1 44.28 294 ASN A C 1
ATOM 2286 O O . ASN A 1 294 ? -20.438 9.008 21.922 1 44.28 294 ASN A O 1
ATOM 2290 N N . CYS A 1 295 ? -19.469 9.898 20.25 1 46.78 295 CYS A N 1
ATOM 2291 C CA . CYS A 1 295 ? -19.109 10.953 21.188 1 46.78 295 CYS A CA 1
ATOM 2292 C C . CYS A 1 295 ? -19.734 12.281 20.781 1 46.78 295 CYS A C 1
ATOM 2294 O O . CYS A 1 295 ? -19.828 12.594 19.594 1 46.78 295 CYS A O 1
ATOM 2296 N N . SER A 1 296 ? -20.453 12.828 21.688 1 54.59 296 SER A N 1
ATOM 2297 C CA . SER A 1 296 ? -21 14.164 21.453 1 54.59 296 SER A CA 1
ATOM 2298 C C . SER A 1 296 ? -19.922 15.109 20.922 1 54.59 296 SER A C 1
ATOM 2300 O O . SER A 1 296 ? -18.734 14.93 21.188 1 54.59 296 SER A O 1
ATOM 2302 N N . GLU A 1 297 ? -20.141 15.93 19.953 1 60.84 297 GLU A N 1
ATOM 2303 C CA . GLU A 1 297 ? -19.25 16.953 19.406 1 60.84 297 GLU A CA 1
ATOM 2304 C C . GLU A 1 297 ? -18.516 17.688 20.531 1 60.84 297 GLU A C 1
ATOM 2306 O O . GLU A 1 297 ? -17.328 18 20.391 1 60.84 297 GLU A O 1
ATOM 2311 N N . GLU A 1 298 ? -19.188 17.953 21.672 1 60.06 298 GLU A N 1
ATOM 2312 C CA . GLU A 1 298 ? -18.594 18.688 22.797 1 60.06 298 GLU A CA 1
ATOM 2313 C C . GLU A 1 298 ? -17.5 17.859 23.484 1 60.06 298 GLU A C 1
ATOM 2315 O O . GLU A 1 298 ? -16.438 18.391 23.812 1 60.06 298 GLU A O 1
ATOM 2320 N N . GLU A 1 299 ? -17.812 16.688 23.688 1 63.97 299 GLU A N 1
ATOM 2321 C CA . GLU A 1 299 ? -16.859 15.812 24.328 1 63.97 299 GLU A CA 1
ATOM 2322 C C . GLU A 1 299 ? -15.617 15.609 23.453 1 63.97 299 GLU A C 1
ATOM 2324 O O . GLU A 1 299 ? -14.492 15.555 23.969 1 63.97 299 GLU A O 1
ATOM 2329 N N . SER A 1 300 ? -15.922 15.641 22.266 1 72.5 300 SER A N 1
ATOM 2330 C CA . SER A 1 300 ? -14.812 15.453 21.328 1 72.5 300 SER A CA 1
ATOM 2331 C C . SER A 1 300 ? -13.906 16.672 21.297 1 72.5 300 SER A C 1
ATOM 2333 O O . SER A 1 300 ? -12.68 16.547 21.281 1 72.5 300 SER A O 1
ATOM 2335 N N . THR A 1 301 ? -14.547 17.828 21.422 1 76.44 301 THR A N 1
ATOM 2336 C CA . THR A 1 301 ? -13.773 19.078 21.391 1 76.44 301 THR A CA 1
ATOM 2337 C C . THR A 1 301 ? -12.969 19.234 22.688 1 76.44 301 THR A C 1
ATOM 2339 O O . THR A 1 301 ? -11.805 19.641 22.641 1 76.44 301 THR A O 1
ATOM 2342 N N . SER A 1 302 ? -13.602 18.906 23.812 1 80.88 302 SER A N 1
ATOM 2343 C CA . SER A 1 302 ? -12.898 19 25.078 1 80.88 302 SER A CA 1
ATOM 2344 C C . SER A 1 302 ? -11.719 18.031 25.141 1 80.88 302 SER A C 1
ATOM 2346 O O . SER A 1 302 ? -10.633 18.406 25.594 1 80.88 302 SER A O 1
ATOM 2348 N N . SER A 1 303 ? -11.961 16.906 24.688 1 89.75 303 SER A N 1
ATOM 2349 C CA . SER A 1 303 ? -10.914 15.898 24.672 1 89.75 303 SER A CA 1
ATOM 2350 C C . SER A 1 303 ? -9.734 16.328 23.812 1 89.75 303 SER A C 1
ATOM 2352 O O . SER A 1 303 ? -8.578 16.141 24.172 1 89.75 303 SER A O 1
ATOM 2354 N N . LEU A 1 304 ? -10.086 16.969 22.75 1 92.25 304 LEU A N 1
ATOM 2355 C CA . LEU A 1 304 ? -9.039 17.438 21.844 1 92.25 304 LEU A CA 1
ATOM 2356 C C . LEU A 1 304 ? -8.195 18.531 22.5 1 92.25 304 LEU A C 1
ATOM 2358 O O . LEU A 1 304 ? -6.973 18.531 22.375 1 92.25 304 LEU A O 1
ATOM 2362 N N . ASN A 1 305 ? -8.852 19.406 23.172 1 94.44 305 ASN A N 1
ATOM 2363 C CA . ASN A 1 305 ? -8.156 20.469 23.875 1 94.44 305 ASN A CA 1
ATOM 2364 C C . ASN A 1 305 ? -7.27 19.922 25 1 94.44 305 ASN A C 1
ATOM 2366 O O . ASN A 1 305 ? -6.141 20.375 25.172 1 94.44 305 ASN A O 1
ATOM 2370 N N . HIS A 1 306 ? -7.801 19.016 25.766 1 95.56 306 HIS A N 1
ATOM 2371 C CA . HIS A 1 306 ? -7.02 18.391 26.828 1 95.56 306 HIS A CA 1
ATOM 2372 C C . HIS A 1 306 ? -5.777 17.703 26.266 1 95.56 306 HIS A C 1
ATOM 2374 O O . HIS A 1 306 ? -4.684 17.844 26.828 1 95.56 306 HIS A O 1
ATOM 2380 N N . ARG A 1 307 ? -5.93 16.984 25.219 1 95.75 307 ARG A N 1
ATOM 2381 C CA . ARG A 1 307 ? -4.816 16.266 24.609 1 95.75 307 ARG A CA 1
ATOM 2382 C C . ARG A 1 307 ? -3.76 17.234 24.094 1 95.75 307 ARG A C 1
ATOM 2384 O O . ARG A 1 307 ? -2.559 16.984 24.219 1 95.75 307 ARG A O 1
ATOM 2391 N N . LYS A 1 308 ? -4.215 18.328 23.516 1 96 308 LYS A N 1
ATOM 2392 C CA . LYS A 1 308 ? -3.283 19.359 23.094 1 96 308 LYS A CA 1
ATOM 2393 C C . LYS A 1 308 ? -2.439 19.859 24.266 1 96 308 LYS A C 1
ATOM 2395 O O . LYS A 1 308 ? -1.212 19.922 24.172 1 96 308 LYS A O 1
ATOM 2400 N N . ILE A 1 309 ? -3.104 20.219 25.328 1 96.75 309 ILE A N 1
ATOM 2401 C CA . ILE A 1 309 ? -2.443 20.781 26.484 1 96.75 309 ILE A CA 1
ATOM 2402 C C . ILE A 1 309 ? -1.453 19.781 27.078 1 96.75 309 ILE A C 1
ATOM 2404 O O . ILE A 1 309 ? -0.3 20.125 27.344 1 96.75 309 ILE A O 1
ATOM 2408 N N . LEU A 1 310 ? -1.903 18.594 27.25 1 97.06 310 LEU A N 1
ATOM 2409 C CA . LEU A 1 310 ? -1.057 17.562 27.828 1 97.06 310 LEU A CA 1
ATOM 2410 C C . LEU A 1 310 ? 0.149 17.281 26.938 1 97.06 310 LEU A C 1
ATOM 2412 O O . LEU A 1 310 ? 1.267 17.125 27.438 1 97.06 310 LEU A O 1
ATOM 2416 N N . ARG A 1 311 ? -0.068 17.203 25.672 1 95.62 311 ARG A N 1
ATOM 2417 C CA . ARG A 1 311 ? 1.038 17 24.734 1 95.62 311 ARG A CA 1
ATOM 2418 C C . ARG A 1 311 ? 2.066 18.109 24.844 1 95.62 311 ARG A C 1
ATOM 2420 O O . ARG A 1 311 ? 3.27 17.859 24.906 1 95.62 311 ARG A O 1
ATOM 2427 N N . GLN A 1 312 ? 1.591 19.312 24.906 1 94.25 312 GLN A N 1
ATOM 2428 C CA . GLN A 1 312 ? 2.486 20.469 25.016 1 94.25 312 GLN A CA 1
ATOM 2429 C C . GLN A 1 312 ? 3.307 20.422 26.297 1 94.25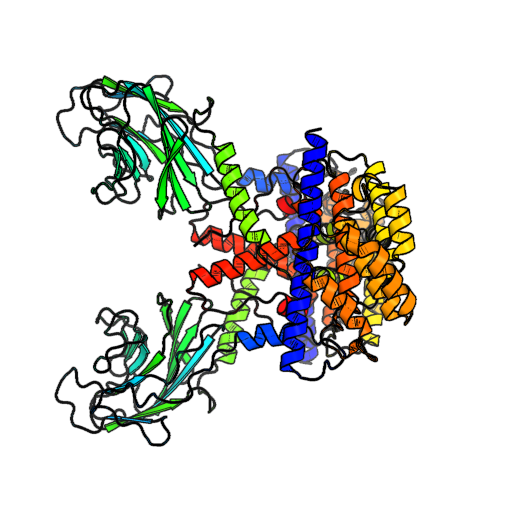 312 GLN A C 1
ATOM 2431 O O . GLN A 1 312 ? 4.508 20.688 26.281 1 94.25 312 GLN A O 1
ATOM 2436 N N . LEU A 1 313 ? 2.662 20.094 27.359 1 96.38 313 LEU A N 1
ATOM 2437 C CA . LEU A 1 313 ? 3.346 20.016 28.641 1 96.38 313 LEU A CA 1
ATOM 2438 C C . LEU A 1 313 ? 4.43 18.938 28.625 1 96.38 313 LEU A C 1
ATOM 2440 O O . LEU A 1 313 ? 5.566 19.188 29.016 1 96.38 313 LEU A O 1
ATOM 2444 N N . ILE A 1 314 ? 4.098 17.766 28.109 1 96.5 314 ILE A N 1
ATOM 2445 C CA . ILE A 1 314 ? 5.023 16.641 28.094 1 96.5 314 ILE A CA 1
ATOM 2446 C C . ILE A 1 314 ? 6.188 16.938 27.141 1 96.5 314 ILE A C 1
ATOM 2448 O O . ILE A 1 314 ? 7.348 16.719 27.5 1 96.5 314 ILE A O 1
ATOM 2452 N N . ARG A 1 315 ? 5.875 17.469 25.984 1 93.31 315 ARG A N 1
ATOM 2453 C CA . ARG A 1 315 ? 6.898 17.75 24.984 1 93.31 315 ARG A CA 1
ATOM 2454 C C . ARG A 1 315 ? 7.828 18.875 25.453 1 93.31 315 ARG A C 1
ATOM 2456 O O . ARG A 1 315 ? 8.961 18.984 24.984 1 93.31 315 ARG A O 1
ATOM 2463 N N . SER A 1 316 ? 7.332 19.688 26.422 1 93.19 316 SER A N 1
ATOM 2464 C CA . SER A 1 316 ? 8.148 20.766 26.969 1 93.19 316 SER A CA 1
ATOM 2465 C C . SER A 1 316 ? 8.867 20.312 28.25 1 93.19 316 SER A C 1
ATOM 2467 O O . SER A 1 316 ? 9.516 21.125 28.906 1 93.19 316 SER A O 1
ATOM 2469 N N . GLY A 1 317 ? 8.656 19.062 28.656 1 94.75 317 GLY A N 1
ATOM 2470 C CA . GLY A 1 317 ? 9.344 18.516 29.812 1 94.75 317 GLY A CA 1
ATOM 2471 C C . GLY A 1 317 ? 8.648 18.844 31.125 1 94.75 317 GLY A C 1
ATOM 2472 O O . GLY A 1 317 ? 9.203 18.609 32.219 1 94.75 317 GLY A O 1
ATOM 2473 N N . GLN A 1 318 ? 7.52 19.484 31.062 1 96.5 318 GLN A N 1
ATOM 2474 C CA . GLN A 1 318 ? 6.762 19.828 32.25 1 96.5 318 GLN A CA 1
ATOM 2475 C C . GLN A 1 318 ? 5.887 18.656 32.719 1 96.5 318 GLN A C 1
ATOM 2477 O O . GLN A 1 318 ? 4.656 18.766 32.719 1 96.5 318 GLN A O 1
ATOM 2482 N N . ILE A 1 319 ? 6.52 17.656 33.219 1 97.81 319 ILE A N 1
ATOM 2483 C CA . ILE A 1 319 ? 5.867 16.375 33.5 1 97.81 319 ILE A CA 1
ATOM 2484 C C . ILE A 1 319 ? 4.98 16.484 34.719 1 97.81 319 ILE A C 1
ATOM 2486 O O . ILE A 1 319 ? 3.9 15.898 34.781 1 97.81 319 ILE A O 1
ATOM 2490 N N . ASP A 1 320 ? 5.375 17.234 35.719 1 96.38 320 ASP A N 1
ATOM 2491 C CA . ASP A 1 320 ? 4.59 17.406 36.938 1 96.38 320 ASP A CA 1
ATOM 2492 C C . ASP A 1 320 ? 3.234 18.031 36.625 1 96.38 320 ASP A C 1
ATOM 2494 O O . ASP A 1 320 ? 2.205 17.594 37.156 1 96.38 320 ASP A O 1
ATOM 2498 N N . ASP A 1 321 ? 3.312 19.062 35.875 1 97.94 321 ASP A N 1
ATOM 2499 C CA . ASP A 1 321 ? 2.07 19.719 35.469 1 97.94 321 ASP A CA 1
ATOM 2500 C C . ASP A 1 321 ? 1.182 18.766 34.656 1 97.94 321 ASP A C 1
ATOM 2502 O O . ASP A 1 321 ? -0.038 18.766 34.844 1 97.94 321 ASP A O 1
ATOM 2506 N N . ALA A 1 322 ? 1.816 18.031 33.75 1 97.56 322 ALA A N 1
ATOM 2507 C CA . ALA A 1 322 ? 1.071 17.047 32.969 1 97.56 322 ALA A CA 1
ATOM 2508 C C . ALA A 1 322 ? 0.394 16.016 33.844 1 97.56 322 ALA A C 1
ATOM 2510 O O . ALA A 1 322 ? -0.773 15.68 33.656 1 97.56 322 ALA A O 1
ATOM 2511 N N . PHE A 1 323 ? 1.104 15.57 34.844 1 95.56 323 PHE A N 1
ATOM 2512 C CA . PHE A 1 323 ? 0.596 14.57 35.75 1 95.56 323 PHE A CA 1
ATOM 2513 C C . PHE A 1 323 ? -0.596 15.117 36.531 1 95.56 323 PHE A C 1
ATOM 2515 O O . PHE A 1 323 ? -1.606 14.43 36.688 1 95.56 323 PHE A O 1
ATOM 2522 N N . ARG A 1 324 ? -0.513 16.297 37 1 95.56 324 ARG A N 1
ATOM 2523 C CA . ARG A 1 324 ? -1.581 16.922 37.781 1 95.56 324 ARG A CA 1
ATOM 2524 C C . ARG A 1 324 ? -2.842 17.078 36.938 1 95.56 324 ARG A C 1
ATOM 2526 O O . ARG A 1 324 ? -3.943 16.766 37.375 1 95.56 324 ARG A O 1
ATOM 2533 N N . LYS A 1 325 ? -2.684 17.594 35.719 1 97 325 LYS A N 1
ATOM 2534 C CA . LYS A 1 325 ? -3.824 17.766 34.812 1 97 325 LYS A CA 1
ATOM 2535 C C . LYS A 1 325 ? -4.453 16.422 34.469 1 97 325 LYS A C 1
ATOM 2537 O O . LYS A 1 325 ? -5.676 16.328 34.344 1 97 325 LYS A O 1
ATOM 2542 N N . LEU A 1 326 ? -3.561 15.438 34.188 1 96.19 326 LEU A N 1
ATOM 2543 C CA . LEU A 1 326 ? -4.066 14.109 33.875 1 96.19 326 LEU A CA 1
ATOM 2544 C C . LEU A 1 326 ? -4.879 13.539 35.031 1 96.19 326 LEU A C 1
ATOM 2546 O O . LEU A 1 326 ? -5.926 12.93 34.812 1 96.19 326 LEU A O 1
ATOM 2550 N N . GLN A 1 327 ? -4.449 13.734 36.25 1 94.94 327 GLN A N 1
ATOM 2551 C CA . GLN A 1 327 ? -5.152 13.273 37.469 1 94.94 327 GLN A CA 1
ATOM 2552 C C . GLN A 1 327 ? -6.488 13.992 37.625 1 94.94 327 GLN A C 1
ATOM 2554 O O . GLN A 1 327 ? -7.488 13.375 38 1 94.94 327 GLN A O 1
ATOM 2559 N N . ASP A 1 328 ? -6.508 15.25 37.344 1 95.88 328 ASP A N 1
ATOM 2560 C CA . ASP A 1 328 ? -7.711 16.062 37.5 1 95.88 328 ASP A CA 1
ATOM 2561 C C . ASP A 1 328 ? -8.75 15.695 36.438 1 95.88 328 ASP A C 1
ATOM 2563 O O . ASP A 1 328 ? -9.938 15.555 36.75 1 95.88 328 ASP A O 1
ATOM 2567 N N . TRP A 1 329 ? -8.32 15.555 35.188 1 94.44 329 TRP A N 1
ATOM 2568 C CA . TRP A 1 329 ? -9.234 15.414 34.062 1 94.44 329 TRP A CA 1
ATOM 2569 C C . TRP A 1 329 ? -9.602 13.945 33.844 1 94.44 329 TRP A C 1
ATOM 2571 O O . TRP A 1 329 ? -10.719 13.641 33.438 1 94.44 329 TRP A O 1
ATOM 2581 N N . TYR A 1 330 ? -8.641 13.047 34.094 1 92.94 330 TYR A N 1
ATOM 2582 C CA . TYR A 1 330 ? -8.859 11.633 33.844 1 92.94 330 TYR A CA 1
ATOM 2583 C C . TYR A 1 330 ? -8.359 10.766 34.969 1 92.94 330 TYR A C 1
ATOM 2585 O O . TYR A 1 330 ? -7.453 9.945 34.812 1 92.94 330 TYR A O 1
ATOM 2593 N N . PRO A 1 331 ? -9.008 10.828 36.094 1 92.88 331 PRO A N 1
ATOM 2594 C CA . PRO A 1 331 ? -8.555 10.07 37.25 1 92.88 331 PRO A CA 1
ATOM 2595 C C . PRO A 1 331 ? -8.539 8.562 37 1 92.88 331 PRO A C 1
ATOM 2597 O O . PRO A 1 331 ? -7.727 7.844 37.594 1 92.88 331 PRO A O 1
ATOM 2600 N N . ASN A 1 332 ? -9.352 8.055 36.125 1 89.75 332 ASN A N 1
ATOM 2601 C CA . ASN A 1 332 ? -9.422 6.625 35.844 1 89.75 332 ASN A CA 1
ATOM 2602 C C . ASN A 1 332 ? -8.164 6.129 35.125 1 89.75 332 ASN A C 1
ATOM 2604 O O . ASN A 1 332 ? -7.848 4.938 35.188 1 89.75 332 ASN A O 1
ATOM 2608 N N . ILE A 1 333 ? -7.449 6.992 34.438 1 90.88 333 ILE A N 1
ATOM 2609 C CA . ILE A 1 333 ? -6.211 6.633 33.75 1 90.88 333 ILE A CA 1
ATOM 2610 C C . ILE A 1 333 ? -5.074 6.523 34.781 1 90.88 333 ILE A C 1
ATOM 2612 O O . ILE A 1 333 ? -4.258 5.605 34.719 1 90.88 333 ILE A O 1
ATOM 2616 N N . VAL A 1 334 ? -5.09 7.379 35.719 1 90.06 334 VAL A N 1
ATOM 2617 C CA . VAL A 1 334 ? -4.02 7.441 36.688 1 90.06 334 VAL A CA 1
ATOM 2618 C C . VAL A 1 334 ? -4.254 6.387 37.781 1 90.06 334 VAL A C 1
ATOM 2620 O O . VAL A 1 334 ? -3.307 5.77 38.281 1 90.06 334 VAL A O 1
ATOM 2623 N N . GLN A 1 335 ? -5.414 6.109 38.062 1 85.12 335 GLN A N 1
ATOM 2624 C CA . GLN A 1 335 ? -5.828 5.137 39.062 1 85.12 335 GLN A CA 1
ATOM 2625 C C . GLN A 1 335 ? -5.078 5.344 40.375 1 85.12 335 GLN A C 1
ATOM 2627 O O . GLN A 1 335 ? -5.09 6.445 40.938 1 85.12 335 GLN A O 1
ATOM 2632 N N . ASP A 1 336 ? -4.367 4.242 40.906 1 81.94 336 ASP A N 1
ATOM 2633 C CA . ASP A 1 336 ? -3.674 4.328 42.188 1 81.94 336 ASP A CA 1
ATOM 2634 C C . ASP A 1 336 ? -2.244 4.832 42 1 81.94 336 ASP A C 1
ATOM 2636 O O . ASP A 1 336 ? -1.421 4.719 42.938 1 81.94 336 ASP A O 1
ATOM 2640 N N . GLY A 1 337 ? -2.006 5.289 40.875 1 85.75 337 GLY A N 1
ATOM 2641 C CA . GLY A 1 337 ? -0.678 5.816 40.594 1 85.75 337 GLY A CA 1
ATOM 2642 C C . GLY A 1 337 ? 0.332 4.742 40.25 1 85.75 337 GLY A C 1
ATOM 2643 O O . GLY A 1 337 ? 1.514 5.031 40.062 1 85.75 337 GLY A O 1
ATOM 2644 N N . ALA A 1 338 ? -0.136 3.539 40.156 1 85.62 338 ALA A N 1
ATOM 2645 C CA . ALA A 1 338 ? 0.768 2.428 39.875 1 85.62 338 ALA A CA 1
ATOM 2646 C C . ALA A 1 338 ? 0.486 1.827 38.5 1 85.62 338 ALA A C 1
ATOM 2648 O O . ALA A 1 338 ? 0.869 0.688 38.219 1 85.62 338 ALA A O 1
ATOM 2649 N N . SER A 1 339 ? -0.226 2.586 37.75 1 88.69 339 SER A N 1
ATOM 2650 C CA . SER A 1 339 ? -0.542 2.127 36.406 1 88.69 339 SER A CA 1
ATOM 2651 C C . SER A 1 339 ? 0.67 2.23 35.469 1 88.69 339 SER A C 1
ATOM 2653 O O . SER A 1 339 ? 1.682 2.834 35.844 1 88.69 339 SER A O 1
ATOM 2655 N N . ALA A 1 340 ? 0.568 1.616 34.312 1 90.5 340 ALA A N 1
ATOM 2656 C CA . ALA A 1 340 ? 1.666 1.622 33.375 1 90.5 340 ALA A CA 1
ATOM 2657 C C . ALA A 1 340 ? 1.947 3.035 32.875 1 90.5 340 ALA A C 1
ATOM 2659 O O . ALA A 1 340 ? 3.1 3.393 32.594 1 90.5 340 ALA A O 1
ATOM 2660 N N . ILE A 1 341 ? 0.893 3.822 32.688 1 93.75 341 ILE A N 1
ATOM 2661 C CA . ILE A 1 341 ? 1.086 5.188 32.219 1 93.75 341 ILE A CA 1
ATOM 2662 C C . ILE A 1 341 ? 1.805 6.012 33.281 1 93.75 341 ILE A C 1
ATOM 2664 O O . ILE A 1 341 ? 2.621 6.879 32.938 1 93.75 341 ILE A O 1
ATOM 2668 N N . CYS A 1 342 ? 1.502 5.758 34.5 1 93.75 342 CYS A N 1
ATOM 2669 C CA . CYS A 1 342 ? 2.199 6.434 35.594 1 93.75 342 CYS A CA 1
ATOM 2670 C C . CYS A 1 342 ? 3.674 6.051 35.625 1 93.75 342 CYS A C 1
ATOM 2672 O O . CYS A 1 342 ? 4.535 6.887 35.906 1 93.75 342 CYS A O 1
ATOM 2674 N N . PHE A 1 343 ? 3.9 4.832 35.375 1 93.5 343 PHE A N 1
ATOM 2675 C CA . PHE A 1 343 ? 5.281 4.383 35.25 1 93.5 343 PHE A CA 1
ATOM 2676 C C . PHE A 1 343 ? 6.023 5.191 34.188 1 93.5 343 PHE A C 1
ATOM 2678 O O . PHE A 1 343 ? 7.109 5.715 34.469 1 93.5 343 PHE A O 1
ATOM 2685 N N . LEU A 1 344 ? 5.453 5.297 33.031 1 94.69 344 LEU A N 1
ATOM 2686 C CA . LEU A 1 344 ? 6.051 6.027 31.922 1 94.69 344 LEU A CA 1
ATOM 2687 C C . LEU A 1 344 ? 6.281 7.488 32.281 1 94.69 344 LEU A C 1
ATOM 2689 O O . LEU A 1 344 ? 7.344 8.047 32.031 1 94.69 344 LEU A O 1
ATOM 2693 N N . LEU A 1 345 ? 5.289 8.094 32.875 1 96.31 345 LEU A N 1
ATOM 2694 C CA . LEU A 1 345 ? 5.375 9.5 33.281 1 96.31 345 LEU A CA 1
ATOM 2695 C C . LEU A 1 345 ? 6.438 9.711 34.344 1 96.31 345 LEU A C 1
ATOM 2697 O O . LEU A 1 345 ? 7.176 10.695 34.312 1 96.31 345 LEU A O 1
ATOM 2701 N N . ASN A 1 346 ? 6.527 8.797 35.281 1 95.81 346 ASN A N 1
ATOM 2702 C CA . ASN A 1 346 ? 7.539 8.914 36.344 1 95.81 346 ASN A CA 1
ATOM 2703 C C . ASN A 1 346 ? 8.945 8.742 35.781 1 95.81 346 ASN A C 1
ATOM 2705 O O . ASN A 1 346 ? 9.883 9.414 36.219 1 95.81 346 ASN A O 1
ATOM 2709 N N . CYS A 1 347 ? 9.133 7.801 34.875 1 96.06 347 CYS A N 1
ATOM 2710 C CA . CYS A 1 347 ? 10.422 7.676 34.219 1 96.06 347 CYS A CA 1
ATOM 2711 C C . CYS A 1 347 ? 10.781 8.961 33.5 1 96.06 347 CYS A C 1
ATOM 2713 O O . CYS A 1 347 ? 11.922 9.422 33.562 1 96.06 347 CYS A O 1
ATOM 2715 N N . GLN A 1 348 ? 9.789 9.508 32.781 1 97.44 348 GLN A N 1
ATOM 2716 C CA . GLN A 1 348 ? 10.039 10.742 32.062 1 97.44 348 GLN A CA 1
ATOM 2717 C C . GLN A 1 348 ? 10.414 11.883 33 1 97.44 348 GLN A C 1
ATOM 2719 O O . GLN A 1 348 ? 11.273 12.703 32.688 1 97.44 348 GLN A O 1
ATOM 2724 N N . ARG A 1 349 ? 9.719 11.953 34.094 1 97.62 349 ARG A N 1
ATOM 2725 C CA . ARG A 1 349 ? 10.07 12.961 35.094 1 97.62 349 ARG A CA 1
ATOM 2726 C C . ARG A 1 349 ? 11.516 12.805 35.562 1 97.62 349 ARG A C 1
ATOM 2728 O O . ARG A 1 349 ? 12.242 13.789 35.688 1 97.62 349 ARG A O 1
ATOM 2735 N N . PHE A 1 350 ? 11.891 11.578 35.844 1 96.94 350 PHE A N 1
ATOM 2736 C CA . PHE A 1 350 ? 13.266 11.273 36.219 1 96.94 350 PHE A CA 1
ATOM 2737 C C . PHE A 1 350 ? 14.25 11.789 35.156 1 96.94 350 PHE A C 1
ATOM 2739 O O . PHE A 1 350 ? 15.242 12.438 35.5 1 96.94 350 PHE A O 1
ATOM 2746 N N . ILE A 1 351 ? 13.969 11.492 33.906 1 97.12 351 ILE A N 1
ATOM 2747 C CA . ILE A 1 351 ? 14.812 11.891 32.812 1 97.12 351 ILE A CA 1
ATOM 2748 C C . ILE A 1 351 ? 14.922 13.406 32.75 1 97.12 351 ILE A C 1
ATOM 2750 O O . ILE A 1 351 ? 16.016 13.953 32.531 1 97.12 351 ILE A O 1
ATOM 2754 N N . GLU A 1 352 ? 13.781 14.125 32.938 1 97.06 352 GLU A N 1
ATOM 2755 C CA . GLU A 1 352 ? 13.789 15.586 32.875 1 97.06 352 GLU A CA 1
ATOM 2756 C C . GLU A 1 352 ? 14.656 16.156 34 1 97.06 352 GLU A C 1
ATOM 2758 O O . GLU A 1 352 ? 15.375 17.141 33.781 1 97.06 352 GLU A O 1
ATOM 2763 N N . LEU A 1 353 ? 14.562 15.57 35.188 1 96.25 353 LEU A N 1
ATOM 2764 C CA . LEU A 1 353 ? 15.383 16.016 36.312 1 96.25 353 LEU A CA 1
ATOM 2765 C C . LEU A 1 353 ? 16.875 15.82 36 1 96.25 353 LEU A C 1
ATOM 2767 O O . LEU A 1 353 ? 17.672 16.703 36.25 1 96.25 353 LEU A O 1
ATOM 2771 N N . ALA A 1 354 ? 17.172 14.695 35.5 1 94.44 354 ALA A N 1
ATOM 2772 C CA . ALA A 1 354 ? 18.562 14.422 35.125 1 94.44 354 ALA A CA 1
ATOM 2773 C C . ALA A 1 354 ? 19.047 15.383 34.031 1 94.44 354 ALA A C 1
ATOM 2775 O O . ALA A 1 354 ? 20.188 15.828 34.031 1 94.44 354 ALA A O 1
ATOM 2776 N N . ARG A 1 355 ? 18.188 15.656 33.094 1 93.44 355 ARG A N 1
ATOM 2777 C CA . ARG A 1 355 ? 18.484 16.531 31.953 1 93.44 355 ARG A CA 1
ATOM 2778 C C . ARG A 1 355 ? 18.922 17.906 32.438 1 93.44 355 ARG A C 1
ATOM 2780 O O . ARG A 1 355 ? 19.859 18.484 31.875 1 93.44 355 ARG A O 1
ATOM 2787 N N . VAL A 1 356 ? 18.281 18.484 33.438 1 92.5 356 VAL A N 1
ATOM 2788 C CA . VAL A 1 356 ? 18.562 19.844 33.875 1 92.5 356 VAL A CA 1
ATOM 2789 C C . VAL A 1 356 ? 19.609 19.828 35 1 92.5 356 VAL A C 1
ATOM 2791 O O . VAL A 1 356 ? 19.875 20.844 35.625 1 92.5 356 VAL A O 1
ATOM 2794 N N . GLY A 1 357 ? 20.141 18.609 35.375 1 91.31 357 GLY A N 1
ATOM 2795 C CA . GLY A 1 357 ? 21.234 18.484 36.312 1 91.31 357 GLY A CA 1
ATOM 2796 C C . GLY A 1 357 ? 20.781 18.406 37.781 1 91.31 357 GLY A C 1
ATOM 2797 O O . GLY A 1 357 ? 21.578 18.547 38.688 1 91.31 357 GLY A O 1
ATOM 2798 N N . LYS A 1 358 ? 19.531 18.281 38 1 94.88 358 LYS A N 1
ATOM 2799 C CA . LYS A 1 358 ? 19 18.094 39.344 1 94.88 358 LYS A CA 1
ATOM 2800 C C . LYS A 1 358 ? 19.078 16.625 39.75 1 94.88 358 LYS A C 1
ATOM 2802 O O . LYS A 1 358 ? 18.062 16 40.031 1 94.88 358 LYS A O 1
ATOM 2807 N N . LEU A 1 359 ? 20.281 16.141 39.906 1 94.44 359 LEU A N 1
ATOM 2808 C CA . LEU A 1 359 ? 20.562 14.719 40.062 1 94.44 359 LEU A CA 1
ATOM 2809 C C . LEU A 1 359 ? 20.031 14.234 41.406 1 94.44 359 LEU A C 1
ATOM 2811 O O . LEU A 1 359 ? 19.516 13.117 41.531 1 94.44 359 LEU A O 1
ATOM 2815 N N . GLU A 1 360 ? 20.219 15.047 42.438 1 95.38 360 GLU A N 1
ATOM 2816 C CA . GLU A 1 360 ? 19.703 14.656 43.75 1 95.38 360 GLU A CA 1
ATOM 2817 C C . GLU A 1 360 ? 18.188 14.477 43.719 1 95.38 360 GLU A C 1
ATOM 2819 O O . GLU A 1 360 ? 17.672 13.516 44.281 1 95.38 360 GLU A O 1
ATOM 2824 N N . ASP A 1 361 ? 17.531 15.414 43.125 1 96.31 361 ASP A N 1
ATOM 2825 C CA . ASP A 1 361 ? 16.094 15.32 43 1 96.31 361 ASP A CA 1
ATOM 2826 C C . ASP A 1 361 ? 15.688 14.078 42.188 1 96.31 361 ASP A C 1
ATOM 2828 O O . ASP A 1 361 ? 14.68 13.438 42.5 1 96.31 361 ASP A O 1
ATOM 2832 N N . ALA A 1 362 ? 16.422 13.766 41.125 1 96.25 362 ALA A N 1
ATOM 2833 C CA . ALA A 1 362 ? 16.172 12.578 40.312 1 96.25 362 ALA A CA 1
ATOM 2834 C C . ALA A 1 362 ? 16.281 11.312 41.156 1 96.25 362 ALA A C 1
ATOM 2836 O O . ALA A 1 362 ? 15.422 10.43 41.062 1 96.25 362 ALA A O 1
ATOM 2837 N N . VAL A 1 363 ? 17.297 11.234 41.969 1 94.62 363 VAL A N 1
ATOM 2838 C CA . VAL A 1 363 ? 17.5 10.07 42.812 1 94.62 363 VAL A CA 1
ATOM 2839 C C . VAL A 1 363 ? 16.359 9.938 43.812 1 94.62 363 VAL A C 1
ATOM 2841 O O . VAL A 1 363 ? 15.812 8.852 44 1 94.62 363 VAL A O 1
ATOM 2844 N N . TYR A 1 364 ? 16.047 11.039 44.438 1 95.56 364 TYR A N 1
ATOM 2845 C CA . TYR A 1 364 ? 14.938 11.023 45.375 1 95.56 364 TYR A CA 1
ATOM 2846 C C . TYR A 1 364 ? 13.648 10.562 44.719 1 95.56 364 TYR A C 1
ATOM 2848 O O . TYR A 1 364 ? 12.914 9.734 45.25 1 95.56 364 TYR A O 1
ATOM 2856 N N . HIS A 1 365 ? 13.398 11.117 43.562 1 95.12 365 HIS A N 1
ATOM 2857 C CA . HIS A 1 365 ? 12.203 10.75 42.812 1 95.12 365 HIS A CA 1
ATOM 2858 C C . HIS A 1 365 ? 12.195 9.258 42.469 1 95.12 365 HIS A C 1
ATOM 2860 O O . HIS A 1 365 ? 11.188 8.578 42.688 1 95.12 365 HIS A O 1
ATOM 2866 N N . GLY A 1 366 ? 13.273 8.734 41.969 1 93.69 366 GLY A N 1
ATOM 2867 C CA . GLY A 1 366 ? 13.383 7.32 41.656 1 93.69 366 GLY A CA 1
ATOM 2868 C C . GLY A 1 366 ? 13.141 6.414 42.844 1 93.69 366 GLY A C 1
ATOM 2869 O O . GLY A 1 366 ? 12.375 5.453 42.75 1 93.69 366 GLY A O 1
ATOM 2870 N N . ARG A 1 367 ? 13.727 6.754 43.906 1 91.12 367 ARG A N 1
ATOM 2871 C CA . ARG A 1 367 ? 13.633 5.941 45.125 1 91.12 367 ARG A CA 1
ATOM 2872 C C . ARG A 1 367 ? 12.203 5.945 45.688 1 91.12 367 ARG A C 1
ATOM 2874 O O . ARG A 1 367 ? 11.742 4.945 46.219 1 91.12 367 ARG A O 1
ATOM 2881 N N . SER A 1 368 ? 11.57 7.012 45.531 1 91.12 368 SER A N 1
ATOM 2882 C CA . SER A 1 368 ? 10.234 7.164 46.094 1 91.12 368 SER A CA 1
ATOM 2883 C C . SER A 1 368 ? 9.18 6.523 45.188 1 91.12 368 SER A C 1
ATOM 2885 O O . SER A 1 368 ? 8.227 5.914 45.656 1 91.12 368 SER A O 1
ATOM 2887 N N . GLU A 1 369 ? 9.359 6.688 43.875 1 90.69 369 GLU A N 1
ATOM 2888 C CA . GLU A 1 369 ? 8.258 6.379 42.969 1 90.69 369 GLU A CA 1
ATOM 2889 C C . GLU A 1 369 ? 8.461 5.023 42.312 1 90.69 369 GLU A C 1
ATOM 2891 O O . GLU A 1 369 ? 7.488 4.316 42.031 1 90.69 369 GLU A O 1
ATOM 2896 N N . PHE A 1 370 ? 9.672 4.578 41.969 1 89.12 370 PHE A N 1
ATOM 2897 C CA . PHE A 1 370 ? 9.914 3.41 41.125 1 89.12 370 PHE A CA 1
ATOM 2898 C C . PHE A 1 370 ? 9.539 2.131 41.875 1 89.12 370 PHE A C 1
ATOM 2900 O O . PHE A 1 370 ? 9.242 1.109 41.25 1 89.12 370 PHE A O 1
ATOM 2907 N N . GLN A 1 371 ? 9.492 2.191 43.188 1 85.38 371 GLN A N 1
ATOM 2908 C CA . GLN A 1 371 ? 9.133 1.024 44 1 85.38 371 GLN A CA 1
ATOM 2909 C C . GLN A 1 371 ? 7.68 0.623 43.75 1 85.38 371 GLN A C 1
ATOM 2911 O O . GLN A 1 371 ? 7.324 -0.549 43.906 1 85.38 371 GLN A O 1
ATOM 2916 N N . LYS A 1 372 ? 6.848 1.553 43.344 1 85.5 372 LYS A N 1
ATOM 2917 C CA . LYS A 1 372 ? 5.43 1.316 43.094 1 85.5 372 LYS A CA 1
ATOM 2918 C C . LYS A 1 372 ? 5.223 0.437 41.875 1 85.5 372 LYS A C 1
ATOM 2920 O O . LYS A 1 372 ? 4.141 -0.115 41.688 1 85.5 372 LYS A O 1
ATOM 2925 N N . PHE A 1 373 ? 6.273 0.35 41.094 1 86.75 373 PHE A N 1
ATOM 2926 C CA . PHE A 1 373 ? 6.09 -0.284 39.781 1 86.75 373 PHE A CA 1
ATOM 2927 C C . PHE A 1 373 ? 6.84 -1.607 39.719 1 86.75 373 PHE A C 1
ATOM 2929 O O . PHE A 1 373 ? 7.309 -2.008 38.656 1 86.75 373 PHE A O 1
ATOM 2936 N N . ASN A 1 374 ? 6.953 -2.285 40.844 1 79.75 374 ASN A N 1
ATOM 2937 C CA . ASN A 1 374 ? 7.656 -3.559 40.938 1 79.75 374 ASN A CA 1
ATOM 2938 C C . ASN A 1 374 ? 6.969 -4.641 40.094 1 79.75 374 ASN A C 1
ATOM 2940 O O . ASN A 1 374 ? 7.59 -5.641 39.75 1 79.75 374 ASN A O 1
ATOM 2944 N N . ARG A 1 375 ? 5.703 -4.449 39.75 1 79.06 375 ARG A N 1
ATOM 2945 C CA . ARG A 1 375 ? 4.965 -5.426 38.969 1 79.06 375 ARG A CA 1
ATOM 2946 C C . ARG A 1 375 ? 5.395 -5.371 37.5 1 79.06 375 ARG A C 1
ATOM 2948 O O . ARG A 1 375 ? 5.086 -6.281 36.719 1 79.06 375 ARG A O 1
ATOM 2955 N N . PHE A 1 376 ? 5.988 -4.312 37.125 1 80.25 376 PHE A N 1
ATOM 2956 C CA . PHE A 1 376 ? 6.438 -4.168 35.75 1 80.25 376 PHE A CA 1
ATOM 2957 C C . PHE A 1 376 ? 7.891 -4.605 35.594 1 80.25 376 PHE A C 1
ATOM 2959 O O . PHE A 1 376 ? 8.695 -3.912 34.969 1 80.25 376 PHE A O 1
ATOM 2966 N N . THR A 1 377 ? 8.188 -5.734 36.094 1 81.06 377 THR A N 1
ATOM 2967 C CA . THR A 1 377 ? 9.547 -6.273 36.094 1 81.06 377 THR A CA 1
ATOM 2968 C C . THR A 1 377 ? 10.047 -6.445 34.656 1 81.06 377 THR A C 1
ATOM 2970 O O . THR A 1 377 ? 11.25 -6.418 34.406 1 81.06 377 THR A O 1
ATOM 2973 N N . GLU A 1 378 ? 9.109 -6.547 33.781 1 83.38 378 GLU A N 1
ATOM 2974 C CA . GLU A 1 378 ? 9.477 -6.75 32.375 1 83.38 378 GLU A CA 1
ATOM 2975 C C . GLU A 1 378 ? 10.18 -5.523 31.797 1 83.38 378 GLU A C 1
ATOM 2977 O O . GLU A 1 378 ? 10.906 -5.621 30.797 1 83.38 378 GLU A O 1
ATOM 2982 N N . PHE A 1 379 ? 10.086 -4.371 32.469 1 85.75 379 PHE A N 1
ATOM 2983 C CA . PHE A 1 379 ? 10.672 -3.156 31.906 1 85.75 379 PHE A CA 1
ATOM 2984 C C . PHE A 1 379 ? 11.758 -2.611 32.812 1 85.75 379 PHE A C 1
ATOM 2986 O O . PHE A 1 379 ? 12 -1.403 32.875 1 85.75 379 PHE A O 1
ATOM 2993 N N . GLU A 1 380 ? 12.352 -3.475 33.562 1 88.19 380 GLU A N 1
ATOM 2994 C CA . GLU A 1 380 ? 13.438 -3.1 34.469 1 88.19 380 GLU A CA 1
ATOM 2995 C C . GLU A 1 380 ? 14.617 -2.51 33.688 1 88.19 380 GLU A C 1
ATOM 2997 O O . GLU A 1 380 ? 15.32 -1.638 34.188 1 88.19 380 GLU A O 1
ATOM 3002 N N . ASP A 1 381 ? 14.789 -2.996 32.469 1 90.44 381 ASP A N 1
ATOM 3003 C CA . ASP A 1 381 ? 15.875 -2.502 31.641 1 90.44 381 ASP A CA 1
ATOM 3004 C C . ASP A 1 381 ? 15.703 -1.013 31.344 1 90.44 381 ASP A C 1
ATOM 3006 O O . ASP A 1 381 ? 16.688 -0.278 31.25 1 90.44 381 ASP A O 1
ATOM 3010 N N . LEU A 1 382 ? 14.516 -0.558 31.25 1 92.88 382 LEU A N 1
ATOM 3011 C CA . LEU A 1 382 ? 14.258 0.851 30.984 1 92.88 382 LEU A CA 1
ATOM 3012 C C . LEU A 1 382 ? 14.57 1.711 32.188 1 92.88 382 LEU A C 1
ATOM 3014 O O . LEU A 1 382 ? 15.086 2.824 32.062 1 92.88 382 LEU A O 1
ATOM 3018 N N . VAL A 1 383 ? 14.266 1.154 33.375 1 91.88 383 VAL A N 1
ATOM 3019 C CA . VAL A 1 383 ? 14.617 1.846 34.625 1 91.88 383 VAL A CA 1
ATOM 3020 C C . VAL A 1 383 ? 16.125 1.949 34.75 1 91.88 383 VAL A C 1
ATOM 3022 O O . VAL A 1 383 ? 16.656 2.986 35.156 1 91.88 383 VAL A O 1
ATOM 3025 N N . LYS A 1 384 ? 16.75 0.901 34.344 1 91.19 384 LYS A N 1
ATOM 3026 C CA . LYS A 1 384 ? 18.203 0.897 34.344 1 91.19 384 LYS A CA 1
ATOM 3027 C C . LYS A 1 384 ? 18.781 1.956 33.406 1 91.19 384 LYS A C 1
ATOM 3029 O O . LYS A 1 384 ? 19.766 2.619 33.75 1 91.19 384 LYS A O 1
ATOM 3034 N N . ASP A 1 385 ? 18.203 2.043 32.281 1 94.06 385 ASP A N 1
ATOM 3035 C CA . ASP A 1 385 ? 18.625 3.09 31.344 1 94.06 385 ASP A CA 1
ATOM 3036 C C . ASP A 1 385 ? 18.516 4.469 31.984 1 94.06 385 ASP A C 1
ATOM 3038 O O . ASP A 1 385 ? 19.422 5.289 31.875 1 94.06 385 ASP A O 1
ATOM 3042 N N . CYS A 1 386 ? 17.406 4.738 32.688 1 94.31 386 CYS A N 1
ATOM 3043 C CA . CYS A 1 386 ? 17.203 6.02 33.344 1 94.31 386 CYS A CA 1
ATOM 3044 C C . CYS A 1 386 ? 18.266 6.262 34.406 1 94.31 386 CYS A C 1
ATOM 3046 O O . CYS A 1 386 ? 18.859 7.34 34.469 1 94.31 386 CYS A O 1
ATOM 3048 N N . ALA A 1 387 ? 18.531 5.25 35.156 1 92.31 387 ALA A N 1
ATOM 3049 C CA . ALA A 1 387 ? 19.5 5.363 36.219 1 92.31 387 ALA A CA 1
ATOM 3050 C C . ALA A 1 387 ? 20.906 5.617 35.688 1 92.31 387 ALA A C 1
ATOM 3052 O O . ALA A 1 387 ? 21.703 6.316 36.312 1 92.31 387 ALA A O 1
ATOM 3053 N N . THR A 1 388 ? 21.156 5.059 34.562 1 92.19 388 THR A N 1
ATOM 3054 C CA . THR A 1 388 ? 22.469 5.191 33.938 1 92.19 388 THR A CA 1
ATOM 3055 C C . THR A 1 388 ? 22.766 6.648 33.594 1 92.19 388 THR A C 1
ATOM 3057 O O . THR A 1 388 ? 23.922 7.055 33.5 1 92.19 388 THR A O 1
ATOM 3060 N N . LEU A 1 389 ? 21.734 7.434 33.469 1 92.38 389 LEU A N 1
ATOM 3061 C CA . LEU A 1 389 ? 21.922 8.852 33.156 1 92.38 389 LEU A CA 1
ATOM 3062 C C . LEU A 1 389 ? 22.688 9.539 34.281 1 92.38 389 LEU A C 1
ATOM 3064 O O . LEU A 1 389 ? 23.375 10.531 34.062 1 92.38 389 LEU A O 1
ATOM 3068 N N . LEU A 1 390 ? 22.594 8.969 35.469 1 91.44 390 LEU A N 1
ATOM 3069 C CA . LEU A 1 390 ? 23.219 9.57 36.656 1 91.44 390 LEU A CA 1
ATOM 3070 C C . LEU A 1 390 ? 24.719 9.289 36.688 1 91.44 390 LEU A C 1
ATOM 3072 O O . LEU A 1 390 ? 25.469 10.008 37.344 1 91.44 390 LEU A O 1
ATOM 3076 N N . ALA A 1 391 ? 25.047 8.312 35.938 1 87.81 391 ALA A N 1
ATOM 3077 C CA . ALA A 1 391 ? 26.406 7.801 36.062 1 87.81 391 ALA A CA 1
ATOM 3078 C C . ALA A 1 391 ? 27.359 8.578 35.156 1 87.81 391 ALA A C 1
ATOM 3080 O O . ALA A 1 391 ? 28.578 8.484 35.281 1 87.81 391 ALA A O 1
ATOM 3081 N N . TYR A 1 392 ? 26.844 9.383 34.312 1 85.62 392 TYR A N 1
ATOM 3082 C CA . TYR A 1 392 ? 27.719 10.039 33.344 1 85.62 392 TYR A CA 1
ATOM 3083 C C . TYR A 1 392 ? 27.641 11.555 33.469 1 85.62 392 TYR A C 1
ATOM 3085 O O . TYR A 1 392 ? 26.562 12.109 33.688 1 85.62 392 TYR A O 1
ATOM 3093 N N . GLU A 1 393 ? 28.766 12.211 33.281 1 85 393 GLU A N 1
ATOM 3094 C CA . GLU A 1 393 ? 28.828 13.664 33.312 1 85 393 GLU A CA 1
ATOM 3095 C C . GLU A 1 393 ? 28.219 14.273 32.062 1 85 393 GLU A C 1
ATOM 3097 O O . GLU A 1 393 ? 27.578 15.32 32.125 1 85 393 GLU A O 1
ATOM 3102 N N . GLN A 1 394 ? 28.484 13.57 30.953 1 86.31 394 GLN A N 1
ATOM 3103 C CA . GLN A 1 394 ? 27.891 13.977 29.688 1 86.31 394 GLN A CA 1
ATOM 3104 C C . GLN A 1 394 ? 26.953 12.898 29.156 1 86.31 394 GLN A C 1
ATOM 3106 O O . GLN A 1 394 ? 27.312 12.156 28.234 1 86.31 394 GLN A O 1
ATOM 3111 N N . PRO A 1 395 ? 25.781 12.977 29.656 1 85.56 395 PRO A N 1
ATOM 3112 C CA . PRO A 1 395 ? 24.875 11.867 29.344 1 85.56 395 PRO A CA 1
ATOM 3113 C C . PRO A 1 395 ? 24.484 11.812 27.875 1 85.56 395 PRO A C 1
ATOM 3115 O O . PRO A 1 395 ? 24.094 10.758 27.375 1 85.56 395 PRO A O 1
ATOM 3118 N N . LEU A 1 396 ? 24.641 12.867 27.125 1 84.06 396 LEU A N 1
ATOM 3119 C CA . LEU A 1 396 ? 24.312 12.883 25.703 1 84.06 396 LEU A CA 1
ATOM 3120 C C . LEU A 1 396 ? 25.281 12.016 24.906 1 84.06 396 LEU A C 1
ATOM 3122 O O . LEU A 1 396 ? 24.953 11.562 23.797 1 84.06 396 LEU A O 1
ATOM 3126 N N . LYS A 1 397 ? 26.453 11.734 25.438 1 81.56 397 LYS A N 1
ATOM 3127 C CA . LYS A 1 397 ? 27.5 11.008 24.703 1 81.56 397 LYS A CA 1
ATOM 3128 C C . LYS A 1 397 ? 27.547 9.547 25.141 1 81.56 397 LYS A C 1
ATOM 3130 O O . LYS A 1 397 ? 28.422 8.797 24.703 1 81.56 397 LYS A O 1
ATOM 3135 N N . CYS A 1 398 ? 26.656 9.234 25.953 1 82.81 398 CYS A N 1
ATOM 3136 C CA . CYS A 1 398 ? 26.672 7.852 26.422 1 82.81 398 CYS A CA 1
ATOM 3137 C C . CYS A 1 398 ? 25.594 7.027 25.703 1 82.81 398 CYS A C 1
ATOM 3139 O O . CYS A 1 398 ? 24.875 7.547 24.859 1 82.81 398 CYS A O 1
ATOM 3141 N N . SER A 1 399 ? 25.547 5.68 26 1 84.62 399 SER A N 1
ATOM 3142 C CA . SER A 1 399 ? 24.672 4.723 25.328 1 84.62 399 SER A CA 1
ATOM 3143 C C . SER A 1 399 ? 23.203 5.035 25.594 1 84.62 399 SER A C 1
ATOM 3145 O O . SER A 1 399 ? 22.328 4.656 24.812 1 84.62 399 SER A O 1
ATOM 3147 N N . VAL A 1 400 ? 22.922 5.734 26.656 1 90.94 400 VAL A N 1
ATOM 3148 C CA . VAL A 1 400 ? 21.531 5.996 27 1 90.94 400 VAL A CA 1
ATOM 3149 C C . VAL A 1 400 ? 21.172 7.441 26.656 1 90.94 400 VAL A C 1
ATOM 3151 O O . VAL A 1 400 ? 20.141 7.957 27.109 1 90.94 400 VAL A O 1
ATOM 3154 N N . GLY A 1 401 ? 22 8.102 25.891 1 90.56 401 GLY A N 1
ATOM 3155 C CA . GLY A 1 401 ? 21.766 9.469 25.453 1 90.56 401 GLY A CA 1
ATOM 3156 C C . GLY A 1 401 ? 20.469 9.641 24.672 1 90.56 401 GLY A C 1
ATOM 3157 O O . GLY A 1 401 ? 19.922 10.742 24.594 1 90.56 401 GLY A O 1
ATOM 3158 N N . TYR A 1 402 ? 19.938 8.516 24.141 1 89.19 402 TYR A N 1
ATOM 3159 C CA . TYR A 1 402 ? 18.703 8.539 23.375 1 89.19 402 TYR A CA 1
ATOM 3160 C C . TYR A 1 402 ? 17.547 9.016 24.219 1 89.19 402 TYR A C 1
ATOM 3162 O O . TYR A 1 402 ? 16.562 9.562 23.703 1 89.19 402 TYR A O 1
ATOM 3170 N N . LEU A 1 403 ? 17.641 8.914 25.578 1 94.44 403 LEU A N 1
ATOM 3171 C CA . LEU A 1 403 ? 16.578 9.305 26.5 1 94.44 403 LEU A CA 1
ATOM 3172 C C . LEU A 1 403 ? 16.406 10.82 26.516 1 94.44 403 LEU A C 1
ATOM 3174 O O . LEU A 1 403 ? 15.344 11.32 26.891 1 94.44 403 LEU A O 1
ATOM 3178 N N . LEU A 1 404 ? 17.469 11.492 26.141 1 92.44 404 LEU A N 1
ATOM 3179 C CA . LEU A 1 404 ? 17.453 12.945 26.219 1 92.44 404 LEU A CA 1
ATOM 3180 C C . LEU A 1 404 ? 16.984 13.555 24.906 1 92.44 404 LEU A C 1
ATOM 3182 O O . LEU A 1 404 ? 16.859 14.781 24.797 1 92.44 404 LEU A O 1
ATOM 3186 N N . GLY A 1 405 ? 16.656 12.688 23.984 1 87.19 405 GLY A N 1
ATOM 3187 C CA . GLY A 1 405 ? 16.141 13.148 22.719 1 87.19 405 GLY A CA 1
ATOM 3188 C C . GLY A 1 405 ? 14.648 13.438 22.75 1 87.19 405 GLY A C 1
ATOM 3189 O O . GLY A 1 405 ? 13.945 13.008 23.672 1 87.19 405 GLY A O 1
ATOM 3190 N N . ASP A 1 406 ? 14.133 14.18 21.766 1 86.12 406 ASP A N 1
ATOM 3191 C CA . ASP A 1 406 ? 12.727 14.555 21.672 1 86.12 406 ASP A CA 1
ATOM 3192 C C . ASP A 1 406 ? 11.844 13.336 21.438 1 86.12 406 ASP A C 1
ATOM 3194 O O . ASP A 1 406 ? 10.664 13.336 21.797 1 86.12 406 ASP A O 1
ATOM 3198 N N . THR A 1 407 ? 12.422 12.328 20.891 1 86.94 407 THR A N 1
ATOM 3199 C CA . THR A 1 407 ? 11.664 11.117 20.594 1 86.94 407 THR A CA 1
ATOM 3200 C C . THR A 1 407 ? 11.125 10.477 21.859 1 86.94 407 THR A C 1
ATOM 3202 O O . THR A 1 407 ? 10.047 9.883 21.859 1 86.94 407 THR A O 1
ATOM 3205 N N . GLN A 1 408 ? 11.914 10.539 22.906 1 92.19 408 GLN A N 1
ATOM 3206 C CA . GLN A 1 408 ? 11.477 9.969 24.172 1 92.19 408 GLN A CA 1
ATOM 3207 C C . GLN A 1 408 ? 10.234 10.68 24.703 1 92.19 408 GLN A C 1
ATOM 3209 O O . GLN A 1 408 ? 9.273 10.039 25.125 1 92.19 408 GLN A O 1
ATOM 3214 N N . ARG A 1 409 ? 10.242 12.047 24.688 1 93.06 409 ARG A N 1
ATOM 3215 C CA . ARG A 1 409 ? 9.078 12.828 25.109 1 93.06 409 ARG A CA 1
ATOM 3216 C C . ARG A 1 409 ? 7.875 12.516 24.234 1 93.06 409 ARG A C 1
ATOM 3218 O O . ARG A 1 409 ? 6.742 12.477 24.719 1 93.06 409 ARG A O 1
ATOM 3225 N N . GLU A 1 410 ? 8.172 12.328 22.969 1 91.94 410 GLU A N 1
ATOM 3226 C CA . GLU A 1 410 ? 7.102 12.047 22.016 1 91.94 410 GLU A CA 1
ATOM 3227 C C . GLU A 1 410 ? 6.398 10.734 22.359 1 91.94 410 GLU A C 1
ATOM 3229 O O . GLU A 1 410 ? 5.176 10.633 22.25 1 91.94 410 GLU A O 1
ATOM 3234 N N . ILE A 1 411 ? 7.152 9.703 22.672 1 93.62 411 ILE A N 1
ATOM 3235 C CA . ILE A 1 411 ? 6.586 8.406 23.031 1 93.62 411 ILE A CA 1
ATOM 3236 C C . ILE A 1 411 ? 5.621 8.57 24.203 1 93.62 411 ILE A C 1
ATOM 3238 O O . ILE A 1 411 ? 4.516 8.023 24.188 1 93.62 411 ILE A O 1
ATOM 3242 N N . VAL A 1 412 ? 6.066 9.328 25.172 1 95.94 412 VAL A N 1
ATOM 3243 C CA . VAL A 1 412 ? 5.258 9.539 26.375 1 95.94 412 VAL A CA 1
ATOM 3244 C C . VAL A 1 412 ? 3.998 10.328 26.016 1 95.94 412 VAL A C 1
ATOM 3246 O O . VAL A 1 412 ? 2.896 9.977 26.438 1 95.94 412 VAL A O 1
ATOM 3249 N N . ALA A 1 413 ? 4.172 11.398 25.234 1 95.56 413 ALA A N 1
ATOM 3250 C CA . ALA A 1 413 ? 3.031 12.211 24.812 1 95.56 413 ALA A CA 1
ATOM 3251 C C . ALA A 1 413 ? 2.027 11.375 24.016 1 95.56 413 ALA A C 1
ATOM 3253 O O . ALA A 1 413 ? 0.817 11.492 24.219 1 95.56 413 ALA A O 1
ATOM 3254 N N . ASP A 1 414 ? 2.498 10.547 23.109 1 94.5 414 ASP A N 1
ATOM 3255 C CA . ASP A 1 414 ? 1.636 9.703 22.281 1 94.5 414 ASP A CA 1
ATOM 3256 C C . ASP A 1 414 ? 0.898 8.672 23.141 1 94.5 414 ASP A C 1
ATOM 3258 O O . ASP A 1 414 ? -0.253 8.336 22.859 1 94.5 414 ASP A O 1
ATOM 3262 N N . ALA A 1 415 ? 1.6 8.125 24.125 1 95.75 415 ALA A N 1
ATOM 3263 C CA . ALA A 1 415 ? 0.962 7.164 25.016 1 95.75 415 ALA A CA 1
ATOM 3264 C C . ALA A 1 415 ? -0.214 7.797 25.766 1 95.75 415 ALA A C 1
ATOM 3266 O O . ALA A 1 415 ? -1.303 7.223 25.812 1 95.75 415 ALA A O 1
ATOM 3267 N N . VAL A 1 416 ? 0.035 8.984 26.312 1 96.31 416 VAL A N 1
ATOM 3268 C CA . VAL A 1 416 ? -1.023 9.695 27.016 1 96.31 416 VAL A CA 1
ATOM 3269 C C . VAL A 1 416 ? -2.17 10.008 26.062 1 96.31 416 VAL A C 1
ATOM 3271 O O . VAL A 1 416 ? -3.34 9.82 26.406 1 96.31 416 VAL A O 1
ATOM 3274 N N . ASN A 1 417 ? -1.799 10.469 24.891 1 94.75 417 ASN A N 1
ATOM 3275 C CA . ASN A 1 417 ? -2.789 10.766 23.875 1 94.75 417 ASN A CA 1
ATOM 3276 C C . ASN A 1 417 ? -3.648 9.547 23.547 1 94.75 417 ASN A C 1
ATOM 3278 O O . ASN A 1 417 ? -4.875 9.641 23.5 1 94.75 417 ASN A O 1
ATOM 3282 N N . ALA A 1 418 ? -3.029 8.438 23.328 1 93.81 418 ALA A N 1
ATOM 3283 C CA . ALA A 1 418 ? -3.734 7.207 22.969 1 93.81 418 ALA A CA 1
ATOM 3284 C C . ALA A 1 418 ? -4.668 6.762 24.094 1 93.81 418 ALA A C 1
ATOM 3286 O O . ALA A 1 418 ? -5.77 6.266 23.828 1 93.81 418 ALA A O 1
ATOM 3287 N N . LEU A 1 419 ? -4.266 6.926 25.297 1 93.06 419 LEU A N 1
ATOM 3288 C CA . LEU A 1 419 ? -5.086 6.523 26.422 1 93.06 419 LEU A CA 1
ATOM 3289 C C . LEU A 1 419 ? -6.348 7.375 26.516 1 93.06 419 LEU A C 1
ATOM 3291 O O . LEU A 1 419 ? -7.438 6.855 26.766 1 93.06 419 LEU A O 1
ATOM 3295 N N . ILE A 1 420 ? -6.164 8.656 26.359 1 92.69 420 ILE A N 1
ATOM 3296 C CA . ILE A 1 420 ? -7.32 9.539 26.422 1 92.69 420 ILE A CA 1
ATOM 3297 C C . ILE A 1 420 ? -8.289 9.203 25.297 1 92.69 420 ILE A C 1
ATOM 3299 O O . ILE A 1 420 ? -9.508 9.172 25.5 1 92.69 420 ILE A O 1
ATOM 3303 N N . LEU A 1 421 ? -7.77 8.953 24.109 1 89.62 421 LEU A N 1
ATOM 3304 C CA . LEU A 1 421 ? -8.594 8.562 22.969 1 89.62 421 LEU A CA 1
ATOM 3305 C C . LEU A 1 421 ? -9.383 7.289 23.281 1 89.62 421 LEU A C 1
ATOM 3307 O O . LEU A 1 421 ? -10.531 7.152 22.875 1 89.62 421 LEU A O 1
ATOM 3311 N N . SER A 1 422 ? -8.727 6.383 23.984 1 87.81 422 SER A N 1
ATOM 3312 C CA . SER A 1 422 ? -9.367 5.109 24.312 1 87.81 422 SER A CA 1
ATOM 3313 C C . SER A 1 422 ? -10.531 5.297 25.266 1 87.81 422 SER A C 1
ATOM 3315 O O . SER A 1 422 ? -11.422 4.445 25.359 1 87.81 422 SER A O 1
ATOM 3317 N N . GLN A 1 423 ? -10.492 6.359 26.016 1 83.12 423 GLN A N 1
ATOM 3318 C CA . GLN A 1 423 ? -11.57 6.641 26.969 1 83.12 423 GLN A CA 1
ATOM 3319 C C . GLN A 1 423 ? -12.789 7.211 26.25 1 83.12 423 GLN A C 1
ATOM 3321 O O . GLN A 1 423 ? -13.922 7.055 26.719 1 83.12 423 GLN A O 1
ATOM 3326 N N . SER A 1 424 ? -12.461 7.973 25.234 1 70.38 424 SER A N 1
ATOM 3327 C CA . SER A 1 424 ? -13.531 8.664 24.516 1 70.38 424 SER A CA 1
ATOM 3328 C C . SER A 1 424 ? -14.211 7.75 23.516 1 70.38 424 SER A C 1
ATOM 3330 O O . SER A 1 424 ? -15.352 7.992 23.109 1 70.38 424 SER A O 1
ATOM 3332 N N . SER A 1 425 ? -13.445 6.785 23 1 61.81 425 SER A N 1
ATOM 3333 C CA . SER A 1 425 ? -13.961 5.988 21.906 1 61.81 425 SER A CA 1
ATOM 3334 C C . SER A 1 425 ? -14.789 4.812 22.406 1 61.81 425 SER A C 1
ATOM 3336 O O . SER A 1 425 ? -14.43 4.168 23.391 1 61.81 425 SER A O 1
ATOM 3338 N N . LYS A 1 426 ? -16.078 4.836 22.172 1 56.19 426 LYS A N 1
ATOM 3339 C CA . LYS A 1 426 ? -16.906 3.67 22.453 1 56.19 426 LYS A CA 1
ATOM 3340 C C . LYS A 1 426 ? -16.391 2.434 21.734 1 56.19 426 LYS A C 1
ATOM 3342 O O . LYS A 1 426 ? -16.859 1.322 21.969 1 56.19 426 LYS A O 1
ATOM 3347 N N . GLU A 1 427 ? -15.484 2.764 20.812 1 56.81 427 GLU A N 1
ATOM 3348 C CA . GLU A 1 427 ? -15.023 1.633 20.016 1 56.81 427 GLU A CA 1
ATOM 3349 C C . GLU A 1 427 ? -14 0.798 20.781 1 56.81 427 GLU A C 1
ATOM 3351 O O . GLU A 1 427 ? -13.148 1.343 21.484 1 56.81 427 GLU A O 1
ATOM 3356 N N . THR A 1 428 ? -14.266 -0.458 20.891 1 59.62 428 THR A N 1
ATOM 3357 C CA . THR A 1 428 ? -13.492 -1.479 21.578 1 59.62 428 THR A CA 1
ATOM 3358 C C . THR A 1 428 ? -12.18 -1.751 20.844 1 59.62 428 THR A C 1
ATOM 3360 O O . THR A 1 428 ? -11.305 -2.455 21.359 1 59.62 428 THR A O 1
ATOM 3363 N N . ASP A 1 429 ? -12.008 -1.028 19.703 1 68.31 429 ASP A N 1
ATOM 3364 C CA . ASP A 1 429 ? -10.797 -1.382 18.953 1 68.31 429 ASP A CA 1
ATOM 3365 C C . ASP A 1 429 ? -9.625 -0.487 19.359 1 68.31 429 ASP A C 1
ATOM 3367 O O . ASP A 1 429 ? -9.609 0.702 19.031 1 68.31 429 ASP A O 1
ATOM 3371 N N . THR A 1 430 ? -8.742 -1.03 20.188 1 74.69 430 THR A N 1
ATOM 3372 C CA . THR A 1 430 ? -7.57 -0.323 20.688 1 74.69 430 THR A CA 1
ATOM 3373 C C . THR A 1 430 ? -6.715 0.204 19.547 1 74.69 430 THR A C 1
ATOM 3375 O O . THR A 1 430 ? -5.938 1.146 19.734 1 74.69 430 THR A O 1
ATOM 3378 N N . ARG A 1 431 ? -6.93 -0.303 18.438 1 73.62 431 ARG A N 1
ATOM 3379 C CA . ARG A 1 431 ? -6.078 0.062 17.312 1 73.62 431 ARG A CA 1
ATOM 3380 C C . ARG A 1 431 ? -6.379 1.479 16.828 1 73.62 431 ARG A C 1
ATOM 3382 O O . ARG A 1 431 ? -5.477 2.199 16.391 1 73.62 431 ARG A O 1
ATOM 3389 N N . VAL A 1 432 ? -7.523 1.85 16.969 1 77.88 432 VAL A N 1
ATOM 3390 C CA . VAL A 1 432 ? -7.945 3.162 16.5 1 77.88 432 VAL A CA 1
ATOM 3391 C C . VAL A 1 432 ? -7.34 4.254 17.375 1 77.88 432 VAL A C 1
ATOM 3393 O O . VAL A 1 432 ? -7.102 5.371 16.906 1 77.88 432 VAL A O 1
ATOM 3396 N N . CYS A 1 433 ? -7.016 3.857 18.562 1 86.75 433 CYS A N 1
ATOM 3397 C CA . CYS A 1 433 ? -6.445 4.848 19.469 1 86.75 433 CYS A CA 1
ATOM 3398 C C . CYS A 1 433 ? -4.926 4.871 19.375 1 86.75 433 CYS A C 1
ATOM 3400 O O . CYS A 1 433 ? -4.297 5.895 19.656 1 86.75 433 CYS A O 1
ATOM 3402 N N . LEU A 1 434 ? -4.355 3.732 18.922 1 88.31 434 LEU A N 1
ATOM 3403 C CA . LEU A 1 434 ? -2.904 3.602 18.875 1 88.31 434 LEU A CA 1
ATOM 3404 C C . LEU A 1 434 ? -2.33 4.285 17.641 1 88.31 434 LEU A C 1
ATOM 3406 O O . LEU A 1 434 ? -1.259 4.891 17.703 1 88.31 434 LEU A O 1
ATOM 3410 N N . HIS A 1 435 ? -3.117 4.094 16.562 1 89.06 435 HIS A N 1
ATOM 3411 C CA . HIS A 1 435 ? -2.557 4.531 15.281 1 89.06 435 HIS A CA 1
ATOM 3412 C C . HIS A 1 435 ? -3.527 5.441 14.539 1 89.06 435 HIS A C 1
ATOM 3414 O O . HIS A 1 435 ? -4.734 5.18 14.508 1 89.06 435 HIS A O 1
ATOM 3420 N N . SER A 1 436 ? -2.967 6.535 13.992 1 90.5 436 SER A N 1
ATOM 3421 C CA . SER A 1 436 ? -3.764 7.367 13.102 1 90.5 436 SER A CA 1
ATOM 3422 C C . SER A 1 436 ? -4.098 6.629 11.805 1 90.5 436 SER A C 1
ATOM 3424 O O . SER A 1 436 ? -3.51 5.586 11.508 1 90.5 436 SER A O 1
ATOM 3426 N N . CYS A 1 437 ? -5.062 7.137 11.062 1 89.25 437 CYS A N 1
ATOM 3427 C CA . CYS A 1 437 ? -5.406 6.574 9.766 1 89.25 437 CYS A CA 1
ATOM 3428 C C . CYS A 1 437 ? -4.184 6.512 8.859 1 89.25 437 CYS A C 1
ATOM 3430 O O . CYS A 1 437 ? -3.965 5.512 8.172 1 89.25 437 CYS A O 1
ATOM 3432 N N . LEU A 1 438 ? -3.4 7.59 8.844 1 92.75 438 LEU A N 1
ATOM 3433 C CA . LEU A 1 438 ? -2.191 7.652 8.031 1 92.75 438 LEU A CA 1
ATOM 3434 C C . LEU A 1 438 ? -1.243 6.508 8.375 1 92.75 438 LEU A C 1
ATOM 3436 O O . LEU A 1 438 ? -0.743 5.82 7.484 1 92.75 438 LEU A O 1
ATOM 3440 N N . GLU A 1 439 ? -1.043 6.281 9.641 1 91.75 439 GLU A N 1
ATOM 3441 C CA . GLU A 1 439 ? -0.128 5.234 10.078 1 91.75 439 GLU A CA 1
ATOM 3442 C C . GLU A 1 439 ? -0.652 3.85 9.703 1 91.75 439 GLU A C 1
ATOM 3444 O O . GLU A 1 439 ? 0.127 2.959 9.352 1 91.75 439 GLU A O 1
ATOM 3449 N N . ARG A 1 440 ? -1.934 3.664 9.828 1 89.44 440 ARG A N 1
ATOM 3450 C CA . ARG A 1 440 ? -2.521 2.395 9.414 1 89.44 440 ARG A CA 1
ATOM 3451 C C . ARG A 1 440 ? -2.301 2.15 7.922 1 89.44 440 ARG A C 1
ATOM 3453 O O . ARG A 1 440 ? -1.996 1.029 7.512 1 89.44 440 ARG A O 1
ATOM 3460 N N . LEU A 1 441 ? -2.471 3.213 7.102 1 90.56 441 LEU A N 1
ATOM 3461 C CA . LEU A 1 441 ? -2.254 3.105 5.664 1 90.56 441 LEU A CA 1
ATOM 3462 C C . LEU A 1 441 ? -0.793 2.799 5.355 1 90.56 441 LEU A C 1
ATOM 3464 O O . LEU A 1 441 ? -0.498 2 4.465 1 90.56 441 LEU A O 1
ATOM 3468 N N . LEU A 1 442 ? 0.111 3.42 6.105 1 91.38 442 LEU A N 1
ATOM 3469 C CA . LEU A 1 442 ? 1.536 3.182 5.898 1 91.38 442 LEU A CA 1
ATOM 3470 C C . LEU A 1 442 ? 1.908 1.752 6.273 1 91.38 442 LEU A C 1
ATOM 3472 O O . LEU A 1 442 ? 2.732 1.125 5.605 1 91.38 442 LEU A O 1
ATOM 3476 N N . ARG A 1 443 ? 1.352 1.271 7.391 1 90.81 443 ARG A N 1
ATOM 3477 C CA . ARG A 1 443 ? 1.585 -0.114 7.785 1 90.81 443 ARG A CA 1
ATOM 3478 C C . ARG A 1 443 ? 1.081 -1.081 6.719 1 90.81 443 ARG A C 1
ATOM 3480 O O . ARG A 1 443 ? 1.734 -2.082 6.422 1 90.81 443 ARG A O 1
ATOM 3487 N N . GLN A 1 444 ? -0.093 -0.786 6.164 1 89.25 444 GLN A N 1
ATOM 3488 C CA . GLN A 1 444 ? -0.642 -1.61 5.09 1 89.25 444 GLN A CA 1
ATOM 3489 C C . GLN A 1 444 ? 0.275 -1.608 3.871 1 89.25 444 GLN A C 1
ATOM 3491 O O . GLN A 1 444 ? 0.5 -2.652 3.256 1 89.25 444 GLN A O 1
ATOM 3496 N N . LEU A 1 445 ? 0.707 -0.43 3.506 1 90.56 445 LEU A N 1
ATOM 3497 C CA . LEU A 1 445 ? 1.616 -0.318 2.369 1 90.56 445 LEU A CA 1
ATOM 3498 C C . LEU A 1 445 ? 2.879 -1.141 2.602 1 90.56 445 LEU A C 1
ATOM 3500 O O . LEU A 1 445 ? 3.301 -1.899 1.725 1 90.56 445 LEU A O 1
ATOM 3504 N N . THR A 1 446 ? 3.463 -1.04 3.807 1 89.56 446 THR A N 1
ATOM 3505 C CA . THR A 1 446 ? 4.668 -1.788 4.148 1 89.56 446 THR A CA 1
ATOM 3506 C C . THR A 1 446 ? 4.406 -3.291 4.098 1 89.56 446 THR A C 1
ATOM 3508 O O . THR A 1 446 ? 5.227 -4.051 3.58 1 89.56 446 THR A O 1
ATOM 3511 N N . ALA A 1 447 ? 3.289 -3.654 4.598 1 88.94 447 ALA A N 1
ATOM 3512 C CA . ALA A 1 447 ? 2.912 -5.066 4.582 1 88.94 447 ALA A CA 1
ATOM 3513 C C . ALA A 1 447 ? 2.805 -5.586 3.15 1 88.94 447 ALA A C 1
ATOM 3515 O O . ALA A 1 447 ? 3.215 -6.715 2.863 1 88.94 447 ALA A O 1
ATOM 3516 N N . CYS A 1 448 ? 2.195 -4.801 2.256 1 88.5 448 CYS A N 1
ATOM 3517 C CA . CYS A 1 448 ? 2.049 -5.199 0.861 1 88.5 448 CYS A CA 1
ATOM 3518 C C . CYS A 1 448 ? 3.408 -5.477 0.228 1 88.5 448 CYS A C 1
ATOM 3520 O O . CYS A 1 448 ? 3.572 -6.461 -0.492 1 88.5 448 CYS A O 1
ATOM 3522 N N . PHE A 1 449 ? 4.344 -4.656 0.534 1 86.69 449 PHE A N 1
ATOM 3523 C CA . PHE A 1 449 ? 5.676 -4.816 -0.039 1 86.69 449 PHE A CA 1
ATOM 3524 C C . PHE A 1 449 ? 6.363 -6.051 0.535 1 86.69 449 PHE A C 1
ATOM 3526 O O . PHE A 1 449 ? 7.039 -6.785 -0.19 1 86.69 449 PHE A O 1
ATOM 3533 N N . LEU A 1 450 ? 6.191 -6.223 1.821 1 85.44 450 LEU A N 1
ATOM 3534 C CA . LEU A 1 450 ? 6.789 -7.391 2.451 1 85.44 450 LEU A CA 1
ATOM 3535 C C . LEU A 1 450 ? 6.195 -8.68 1.886 1 85.44 450 LEU A C 1
ATOM 3537 O O . LEU A 1 450 ? 6.922 -9.641 1.629 1 85.44 450 LEU A O 1
ATOM 3541 N N . GLU A 1 451 ? 4.938 -8.672 1.687 1 85.31 451 GLU A N 1
ATOM 3542 C CA . GLU A 1 451 ? 4.273 -9.844 1.124 1 85.31 451 GLU A CA 1
ATOM 3543 C C . GLU A 1 451 ? 4.75 -10.117 -0.3 1 85.31 451 GLU A C 1
ATOM 3545 O O . GLU A 1 451 ? 5.012 -11.266 -0.662 1 85.31 451 GLU A O 1
ATOM 3550 N N . ARG A 1 452 ? 4.777 -9.117 -1.06 1 84.38 452 ARG A N 1
ATOM 3551 C CA . ARG A 1 452 ? 5.25 -9.273 -2.432 1 84.38 452 ARG A CA 1
ATOM 3552 C C . ARG A 1 452 ? 6.66 -9.852 -2.461 1 84.38 452 ARG A C 1
ATOM 3554 O O . ARG A 1 452 ? 6.961 -10.734 -3.268 1 84.38 452 ARG A O 1
ATOM 3561 N N . ARG A 1 453 ? 7.473 -9.359 -1.592 1 85.88 453 ARG A N 1
ATOM 3562 C CA . ARG A 1 453 ? 8.844 -9.844 -1.522 1 85.88 453 ARG A CA 1
ATOM 3563 C C . ARG A 1 453 ? 8.891 -11.312 -1.11 1 85.88 453 ARG A C 1
ATOM 3565 O O . ARG A 1 453 ? 9.633 -12.102 -1.692 1 85.88 453 ARG A O 1
ATOM 3572 N N . THR A 1 454 ? 8.078 -11.594 -0.206 1 86.62 454 THR A N 1
ATOM 3573 C CA . THR A 1 454 ? 8.031 -12.969 0.264 1 86.62 454 THR A CA 1
ATOM 3574 C C . THR A 1 454 ? 7.555 -13.906 -0.847 1 86.62 454 THR A C 1
ATOM 3576 O O . THR A 1 454 ? 8.094 -15 -1.016 1 86.62 454 THR A O 1
ATOM 3579 N N . LEU A 1 455 ? 6.59 -13.484 -1.589 1 83.75 455 LEU A N 1
ATOM 3580 C CA . LEU A 1 455 ? 6.055 -14.289 -2.686 1 83.75 455 LEU A CA 1
ATOM 3581 C C . LEU A 1 455 ? 7.105 -14.492 -3.77 1 83.75 455 LEU A C 1
ATOM 3583 O O . LEU A 1 455 ? 7.074 -15.5 -4.488 1 83.75 455 LEU A O 1
ATOM 3587 N N . ASN A 1 456 ? 8.047 -13.578 -3.824 1 86.94 456 ASN A N 1
ATOM 3588 C CA . ASN A 1 456 ? 9.094 -13.672 -4.836 1 86.94 456 ASN A CA 1
ATOM 3589 C C . ASN A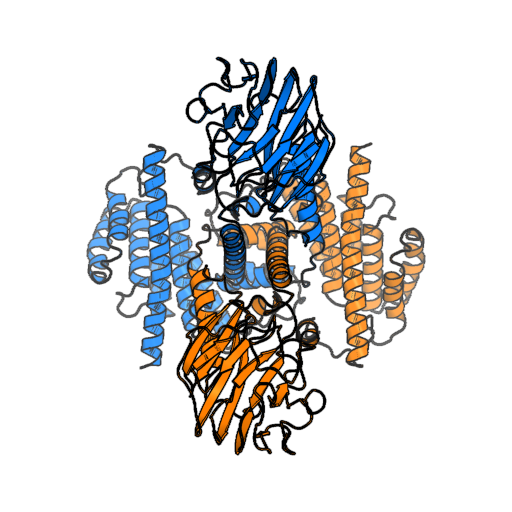 1 456 ? 10.383 -14.242 -4.258 1 86.94 456 ASN A C 1
ATOM 3591 O O . ASN A 1 456 ? 11.469 -14.023 -4.809 1 86.94 456 ASN A O 1
ATOM 3595 N N . GLY A 1 457 ? 10.312 -14.977 -3.166 1 89.25 457 GLY A N 1
ATOM 3596 C CA . GLY A 1 457 ? 11.492 -15.57 -2.566 1 89.25 457 GLY A CA 1
ATOM 3597 C C . GLY A 1 457 ? 12.43 -14.547 -1.949 1 89.25 457 GLY A C 1
ATOM 3598 O O . GLY A 1 457 ? 13.648 -14.719 -1.99 1 89.25 457 GLY A O 1
ATOM 3599 N N . ASP A 1 458 ? 11.867 -13.375 -1.512 1 88.81 458 ASP A N 1
ATOM 3600 C CA . ASP A 1 458 ? 12.586 -12.281 -0.875 1 88.81 458 ASP A CA 1
ATOM 3601 C C . ASP A 1 458 ? 13.516 -11.578 -1.867 1 88.81 458 ASP A C 1
ATOM 3603 O O . ASP A 1 458 ? 14.578 -11.086 -1.488 1 88.81 458 ASP A O 1
ATOM 3607 N N . GLN A 1 459 ? 13.133 -11.734 -3.115 1 91.19 459 GLN A N 1
ATOM 3608 C CA . GLN A 1 459 ? 13.906 -11.078 -4.168 1 91.19 459 GLN A CA 1
ATOM 3609 C C . GLN A 1 459 ? 13.266 -9.75 -4.559 1 91.19 459 GLN A C 1
ATOM 3611 O O . GLN A 1 459 ? 12.055 -9.578 -4.441 1 91.19 459 GLN A O 1
ATOM 3616 N N . GLY A 1 460 ? 14.125 -8.812 -5.047 1 88.81 460 GLY A N 1
ATOM 3617 C CA . GLY A 1 460 ? 13.648 -7.492 -5.441 1 88.81 460 GLY A CA 1
ATOM 3618 C C . GLY A 1 460 ? 14.047 -6.398 -4.465 1 88.81 460 GLY A C 1
ATOM 3619 O O . GLY A 1 460 ? 14.633 -6.676 -3.418 1 88.81 460 GLY A O 1
ATOM 3620 N N . GLU A 1 461 ? 13.656 -5.227 -4.77 1 85.19 461 GLU A N 1
ATOM 3621 C CA . GLU A 1 461 ? 14.031 -4.07 -3.959 1 85.19 461 GLU A CA 1
ATOM 3622 C C . GLU A 1 461 ? 13.242 -4.043 -2.648 1 85.19 461 GLU A C 1
ATOM 3624 O O . GLU A 1 461 ? 12.07 -4.41 -2.615 1 85.19 461 GLU A O 1
ATOM 3629 N N . THR A 1 462 ? 13.914 -3.652 -1.61 1 81 462 THR A N 1
ATOM 3630 C CA . THR A 1 462 ? 13.258 -3.486 -0.317 1 81 462 THR A CA 1
ATOM 3631 C C . THR A 1 462 ? 12.523 -2.148 -0.248 1 81 462 THR A C 1
ATOM 3633 O O . THR A 1 462 ? 12.961 -1.166 -0.851 1 81 462 THR A O 1
ATOM 3636 N N . PHE A 1 463 ? 11.406 -2.166 0.348 1 80.88 463 PHE A N 1
ATOM 3637 C CA . PHE A 1 463 ? 10.625 -0.952 0.549 1 80.88 463 PHE A CA 1
ATOM 3638 C C . PHE A 1 463 ? 11.078 -0.215 1.804 1 80.88 463 PHE A C 1
ATOM 3640 O O . PHE A 1 463 ? 11.062 -0.777 2.9 1 80.88 463 PHE A O 1
ATOM 3647 N N . HIS A 1 464 ? 11.562 0.931 1.571 1 76.56 464 HIS A N 1
ATOM 3648 C CA . HIS A 1 464 ? 11.93 1.797 2.688 1 76.56 464 HIS A CA 1
ATOM 3649 C C . HIS A 1 464 ? 11.133 3.098 2.656 1 76.56 464 HIS A C 1
ATOM 3651 O O . HIS A 1 464 ? 11.352 3.947 1.792 1 76.56 464 HIS A O 1
ATOM 3657 N N . LEU A 1 465 ? 10.227 3.221 3.516 1 78.44 465 LEU A N 1
ATOM 3658 C CA . LEU A 1 465 ? 9.391 4.41 3.607 1 78.44 465 LEU A CA 1
ATOM 3659 C C . LEU A 1 465 ? 10.242 5.672 3.674 1 78.44 465 LEU A C 1
ATOM 3661 O O . LEU A 1 465 ? 9.891 6.699 3.088 1 78.44 465 LEU A O 1
ATOM 3665 N N . ARG A 1 466 ? 11.375 5.598 4.332 1 70.31 466 ARG A N 1
ATOM 3666 C CA . ARG A 1 466 ? 12.258 6.746 4.504 1 70.31 466 ARG A CA 1
ATOM 3667 C C . ARG A 1 466 ? 12.797 7.227 3.16 1 70.31 466 ARG A C 1
ATOM 3669 O O . ARG A 1 466 ? 12.984 8.43 2.955 1 70.31 466 ARG A O 1
ATOM 3676 N N . ASN A 1 467 ? 13.016 6.223 2.264 1 69.94 467 ASN A N 1
ATOM 3677 C CA . ASN A 1 467 ? 13.516 6.59 0.945 1 69.94 467 ASN A CA 1
ATOM 3678 C C . ASN A 1 467 ? 12.5 7.418 0.166 1 69.94 467 ASN A C 1
ATOM 3680 O O . ASN A 1 467 ? 12.867 8.312 -0.592 1 69.94 467 ASN A O 1
ATOM 3684 N N . ILE A 1 468 ? 11.32 7.109 0.396 1 66.25 468 ILE A N 1
ATOM 3685 C CA . ILE A 1 468 ? 10.266 7.84 -0.3 1 66.25 468 ILE A CA 1
ATOM 3686 C C . ILE A 1 468 ? 10.117 9.234 0.301 1 66.25 468 ILE A C 1
ATOM 3688 O O . ILE A 1 468 ? 9.859 10.203 -0.418 1 66.25 468 ILE A O 1
ATOM 3692 N N . LEU A 1 469 ? 10.336 9.281 1.617 1 65.06 469 LEU A N 1
ATOM 3693 C CA . LEU A 1 469 ? 10.156 10.539 2.34 1 65.06 469 LEU A CA 1
ATOM 3694 C C . LEU A 1 469 ? 11.312 11.492 2.055 1 65.06 469 LEU A C 1
ATOM 3696 O O . LEU A 1 469 ? 11.102 12.703 1.941 1 65.06 469 LEU A O 1
ATOM 3700 N N . TYR A 1 470 ? 12.539 10.875 2.066 1 57.72 470 TYR A N 1
ATOM 3701 C CA . TYR A 1 470 ? 13.711 11.742 2.043 1 57.72 470 TYR A CA 1
ATOM 3702 C C . TYR A 1 470 ? 14.312 11.805 0.646 1 57.72 470 TYR A C 1
ATOM 3704 O O . TYR A 1 470 ? 15.102 12.703 0.344 1 57.72 470 TYR A O 1
ATOM 3712 N N . ASN A 1 471 ? 14.18 10.758 -0.146 1 53.81 471 ASN A N 1
ATOM 3713 C CA . ASN A 1 471 ? 14.852 10.805 -1.439 1 53.81 471 ASN A CA 1
ATOM 3714 C C . ASN A 1 471 ? 13.977 11.469 -2.502 1 53.81 471 ASN A C 1
ATOM 3716 O O . ASN A 1 471 ? 13.062 10.836 -3.037 1 53.81 471 ASN A O 1
ATOM 3720 N N . ASN A 1 472 ? 13.711 12.656 -2.316 1 42.06 472 ASN A N 1
ATOM 3721 C CA . ASN A 1 472 ? 13.234 13.461 -3.438 1 42.06 472 ASN A CA 1
ATOM 3722 C C . ASN A 1 472 ? 14.055 13.203 -4.699 1 42.06 472 ASN A C 1
ATOM 3724 O O . ASN A 1 472 ? 15.242 13.5 -4.742 1 42.06 472 ASN A O 1
ATOM 3728 N N . GLY A 1 473 ? 13.672 12.555 -5.809 1 42 473 GLY A N 1
ATOM 3729 C CA . GLY A 1 473 ? 14.117 12.398 -7.184 1 42 473 GLY A CA 1
ATOM 3730 C C . GLY A 1 473 ? 15.102 11.266 -7.375 1 42 473 GLY A C 1
ATOM 3731 O O . GLY A 1 473 ? 15.305 10.797 -8.5 1 42 473 GLY A O 1
ATOM 3732 N N . LYS A 1 474 ? 16.297 11.188 -6.602 1 41.66 474 LYS A N 1
ATOM 3733 C CA . LYS A 1 474 ? 17.359 10.359 -7.18 1 41.66 474 LYS A CA 1
ATOM 3734 C C . LYS A 1 474 ? 17.047 8.875 -7.031 1 41.66 474 LYS A C 1
ATOM 3736 O O . LYS A 1 474 ? 17.312 8.086 -7.934 1 41.66 474 LYS A O 1
ATOM 3741 N N . LYS A 1 475 ? 17.016 8.289 -5.773 1 39.69 475 LYS A N 1
ATOM 3742 C CA . LYS A 1 475 ? 17.094 6.84 -5.617 1 39.69 475 LYS A CA 1
ATOM 3743 C C . LYS A 1 475 ? 15.742 6.266 -5.172 1 39.69 475 LYS A C 1
ATOM 3745 O O . LYS A 1 475 ? 15.703 5.254 -4.469 1 39.69 475 LYS A O 1
ATOM 3750 N N . ALA A 1 476 ? 14.633 6.914 -5.312 1 37.62 476 ALA A N 1
ATOM 3751 C CA . ALA A 1 476 ? 13.484 6.324 -4.625 1 37.62 476 ALA A CA 1
ATOM 3752 C C . ALA A 1 476 ? 13.023 5.047 -5.324 1 37.62 476 ALA A C 1
ATOM 3754 O O . ALA A 1 476 ? 12.805 5.035 -6.535 1 37.62 476 ALA A O 1
ATOM 3755 N N . SER A 1 477 ? 13.18 4 -4.785 1 36.41 477 SER A N 1
ATOM 3756 C CA . SER A 1 477 ? 12.68 2.689 -5.184 1 36.41 477 SER A CA 1
ATOM 3757 C C . SER A 1 477 ? 11.18 2.732 -5.453 1 36.41 477 SER A C 1
ATOM 3759 O O . SER A 1 477 ? 10.375 2.756 -4.516 1 36.41 477 SER A O 1
ATOM 3761 N N . LYS A 1 478 ? 10.711 3.404 -6.5 1 37.53 478 LYS A N 1
ATOM 3762 C CA . LYS A 1 478 ? 9.32 3.467 -6.941 1 37.53 478 LYS A CA 1
ATOM 3763 C C . LYS A 1 478 ? 8.805 2.082 -7.324 1 37.53 478 LYS A C 1
ATOM 3765 O O . LYS A 1 478 ? 9.469 1.35 -8.062 1 37.53 478 LYS A O 1
ATOM 3770 N N . PHE A 1 479 ? 7.973 1.344 -6.512 1 37.22 479 PHE A N 1
ATOM 3771 C CA . PHE A 1 479 ? 7.52 -0.039 -6.617 1 37.22 479 PHE A CA 1
ATOM 3772 C C . PHE A 1 479 ? 6.527 -0.201 -7.758 1 37.22 479 PHE A C 1
ATOM 3774 O O . PHE A 1 479 ? 5.656 0.648 -7.957 1 37.22 479 PHE A O 1
ATOM 3781 N N . ILE A 1 480 ? 6.957 -1.031 -8.766 1 36.97 480 ILE A N 1
ATOM 3782 C CA . ILE A 1 480 ? 6.57 -1.414 -10.125 1 36.97 480 ILE A CA 1
ATOM 3783 C C . ILE A 1 480 ? 5.332 -2.307 -10.07 1 36.97 480 ILE A C 1
ATOM 3785 O O . ILE A 1 480 ? 5.332 -3.34 -9.398 1 36.97 480 ILE A O 1
ATOM 3789 N N . CYS A 1 481 ? 4.199 -1.756 -10.195 1 32.91 481 CYS A N 1
ATOM 3790 C CA . CYS A 1 481 ? 3.074 -2.615 -10.547 1 32.91 481 CYS A CA 1
ATOM 3791 C C . CYS A 1 481 ? 3.398 -3.459 -11.773 1 32.91 481 CYS A C 1
ATOM 3793 O O . CYS A 1 481 ? 3.893 -2.941 -12.773 1 32.91 481 CYS A O 1
ATOM 3795 N N . GLN A 1 482 ? 3.715 -4.625 -11.602 1 32.53 482 GLN A N 1
ATOM 3796 C CA . GLN A 1 482 ? 3.992 -5.531 -12.711 1 32.53 482 GLN A CA 1
ATOM 3797 C C . GLN A 1 482 ? 2.832 -5.559 -13.703 1 32.53 482 GLN A C 1
ATOM 3799 O O . GLN A 1 482 ? 1.666 -5.594 -13.305 1 32.53 482 GLN A O 1
ATOM 3804 N N . ASP A 1 483 ? 3.057 -4.938 -14.836 1 30.75 483 ASP A N 1
ATOM 3805 C CA . ASP A 1 483 ? 2.107 -5.199 -15.914 1 30.75 483 ASP A CA 1
ATOM 3806 C C . ASP A 1 483 ? 1.734 -6.68 -15.969 1 30.75 483 ASP A C 1
ATOM 3808 O O . ASP A 1 483 ? 2.596 -7.547 -15.812 1 30.75 483 ASP A O 1
ATOM 3812 N N . PRO A 1 484 ? 0.442 -6.984 -15.969 1 29.31 484 PRO A N 1
ATOM 3813 C CA . PRO A 1 484 ? 0.168 -8.398 -16.234 1 29.31 484 PRO A CA 1
ATOM 3814 C C . PRO A 1 484 ? 0.916 -8.93 -17.453 1 29.31 484 PRO A C 1
ATOM 3816 O O . PRO A 1 484 ? 1.227 -8.172 -18.375 1 29.31 484 PRO A O 1
ATOM 3819 N N . MET B 1 1 ? 17.375 28.078 -24.25 1 40.53 1 MET B N 1
ATOM 3820 C CA . MET B 1 1 ? 16.344 27.672 -25.203 1 40.53 1 MET B CA 1
ATOM 3821 C C . MET B 1 1 ? 15.805 26.281 -24.859 1 40.53 1 MET B C 1
ATOM 3823 O O . MET B 1 1 ? 14.594 26.078 -24.766 1 40.53 1 MET B O 1
ATOM 3827 N N . ALA B 1 2 ? 16.703 25.312 -24.828 1 44.34 2 ALA B N 1
ATOM 3828 C CA . ALA B 1 2 ? 16.312 23.938 -24.516 1 44.34 2 ALA B CA 1
ATOM 3829 C C . ALA B 1 2 ? 15.688 23.844 -23.125 1 44.34 2 ALA B C 1
ATOM 3831 O O . ALA B 1 2 ? 14.68 23.156 -22.938 1 44.34 2 ALA B O 1
ATOM 3832 N N . GLN B 1 3 ? 16.266 24.625 -22.25 1 49.56 3 GLN B N 1
ATOM 3833 C CA . GLN B 1 3 ? 15.742 24.641 -20.891 1 49.56 3 GLN B CA 1
ATOM 3834 C C . GLN B 1 3 ? 14.352 25.25 -20.859 1 49.56 3 GLN B C 1
ATOM 3836 O O . GLN B 1 3 ? 13.484 24.781 -20.109 1 49.56 3 GLN B O 1
ATOM 3841 N N . ASP B 1 4 ? 14.156 26.266 -21.688 1 52.78 4 ASP B N 1
ATOM 3842 C CA . ASP B 1 4 ? 12.875 26.953 -21.766 1 52.78 4 ASP B CA 1
ATOM 3843 C C . ASP B 1 4 ? 11.805 26.047 -22.375 1 52.78 4 ASP B C 1
ATOM 3845 O O . ASP B 1 4 ? 10.648 26.062 -21.953 1 52.78 4 ASP B O 1
ATOM 3849 N N . ILE B 1 5 ? 12.234 25.234 -23.375 1 51.41 5 ILE B N 1
ATOM 3850 C CA . ILE B 1 5 ? 11.32 24.297 -24.031 1 51.41 5 ILE B CA 1
ATOM 3851 C C . ILE B 1 5 ? 10.914 23.203 -23.031 1 51.41 5 ILE B C 1
ATOM 3853 O O . ILE B 1 5 ? 9.742 22.812 -22.984 1 51.41 5 ILE B O 1
ATOM 3857 N N . ASP B 1 6 ? 11.875 22.891 -22.219 1 63 6 ASP B N 1
ATOM 3858 C CA . ASP B 1 6 ? 11.625 21.828 -21.234 1 63 6 ASP B CA 1
ATOM 3859 C C . ASP B 1 6 ? 10.664 22.297 -20.156 1 63 6 ASP B C 1
ATOM 3861 O O . ASP B 1 6 ? 9.75 21.562 -19.766 1 63 6 ASP B O 1
ATOM 3865 N N . HIS B 1 7 ? 10.75 23.609 -19.953 1 70.69 7 HIS B N 1
ATOM 3866 C CA . HIS B 1 7 ? 9.867 24.156 -18.922 1 70.69 7 HIS B CA 1
ATOM 3867 C C . HIS B 1 7 ? 8.445 24.312 -19.453 1 70.69 7 HIS B C 1
ATOM 3869 O O . HIS B 1 7 ? 7.48 24.047 -18.734 1 70.69 7 HIS B O 1
ATOM 3875 N N . SER B 1 8 ? 8.375 24.672 -20.766 1 72.5 8 SER B N 1
ATOM 3876 C CA . SER B 1 8 ? 7.059 24.859 -21.359 1 72.5 8 SER B CA 1
ATOM 3877 C C . SER B 1 8 ? 6.316 23.531 -21.484 1 72.5 8 SER B C 1
ATOM 3879 O O . SER B 1 8 ? 5.109 23.469 -21.25 1 72.5 8 SER B O 1
ATOM 3881 N N . GLN B 1 9 ? 7.105 22.578 -21.859 1 76.56 9 GLN B N 1
ATOM 3882 C CA . GLN B 1 9 ? 6.496 21.25 -22 1 76.56 9 GLN B CA 1
ATOM 3883 C C . GLN B 1 9 ? 6.051 20.703 -20.641 1 76.56 9 GLN B C 1
ATOM 3885 O O . GLN B 1 9 ? 4.977 20.109 -20.531 1 76.56 9 GLN B O 1
ATOM 3890 N N . ASN B 1 10 ? 6.805 21.047 -19.672 1 81.25 10 ASN B N 1
ATOM 3891 C CA . ASN B 1 10 ? 6.473 20.594 -18.328 1 81.25 10 ASN B CA 1
ATOM 3892 C C . ASN B 1 10 ? 5.215 21.281 -17.797 1 81.25 10 ASN B C 1
ATOM 3894 O O . ASN B 1 10 ? 4.379 20.641 -17.156 1 81.25 10 ASN B O 1
ATOM 3898 N N . GLN B 1 11 ? 5.098 22.547 -18.203 1 84.12 11 GLN B N 1
ATOM 3899 C CA . GLN B 1 11 ? 3.941 23.312 -17.75 1 84.12 11 GLN B CA 1
ATOM 3900 C C . GLN B 1 11 ? 2.652 22.797 -18.375 1 84.12 11 GLN B C 1
ATOM 3902 O O . GLN B 1 11 ? 1.626 22.688 -17.703 1 84.12 11 GLN B O 1
ATOM 3907 N N . GLU B 1 12 ? 2.811 22.422 -19.594 1 83.75 12 GLU B N 1
ATOM 3908 C CA . GLU B 1 12 ? 1.633 21.906 -20.281 1 83.75 12 GLU B CA 1
ATOM 3909 C C . GLU B 1 12 ? 1.19 20.562 -19.719 1 83.75 12 GLU B C 1
ATOM 3911 O O . GLU B 1 12 ? -0.007 20.297 -19.594 1 83.75 12 GLU B O 1
ATOM 3916 N N . VAL B 1 13 ? 2.176 19.812 -19.391 1 86 13 VAL B N 1
ATOM 3917 C CA . VAL B 1 13 ? 1.877 18.5 -18.844 1 86 13 VAL B CA 1
ATOM 3918 C C . VAL B 1 13 ? 1.199 18.641 -17.484 1 86 13 VAL B C 1
ATOM 3920 O O . VAL B 1 13 ? 0.229 17.953 -17.188 1 86 13 VAL B O 1
ATOM 3923 N N . ILE B 1 14 ? 1.6 19.578 -16.719 1 89.88 14 ILE B N 1
ATOM 3924 C CA . ILE B 1 14 ? 1.081 19.797 -15.375 1 89.88 14 ILE B CA 1
ATOM 3925 C C . ILE B 1 14 ? -0.369 20.266 -15.445 1 89.88 14 ILE B C 1
ATOM 3927 O O . ILE B 1 14 ? -1.246 19.703 -14.781 1 89.88 14 ILE B O 1
ATOM 3931 N N . VAL B 1 15 ? -0.63 21.234 -16.25 1 90.88 15 VAL B N 1
ATOM 3932 C CA . VAL B 1 15 ? -1.973 21.812 -16.281 1 90.88 15 VAL B CA 1
ATOM 3933 C C . VAL B 1 15 ? -2.932 20.812 -16.953 1 90.88 15 VAL B C 1
ATOM 3935 O O . VAL B 1 15 ? -4.102 20.734 -16.562 1 90.88 15 VAL B O 1
ATOM 3938 N N . SER B 1 16 ? -2.396 20.062 -17.938 1 89 16 SER B N 1
ATOM 3939 C CA . SER B 1 16 ? -3.223 19.047 -18.562 1 89 16 SER B CA 1
ATOM 3940 C C . SER B 1 16 ? -3.738 18.031 -17.547 1 89 16 SER B C 1
ATOM 3942 O O . SER B 1 16 ? -4.871 17.547 -17.656 1 89 16 SER B O 1
ATOM 3944 N N . TYR B 1 17 ? -2.926 17.75 -16.625 1 90.06 17 TYR B N 1
ATOM 3945 C CA . TYR B 1 17 ? -3.346 16.828 -15.578 1 90.06 17 TYR B CA 1
ATOM 3946 C C . TYR B 1 17 ? -4.57 17.359 -14.844 1 90.06 17 TYR B C 1
ATOM 3948 O O . TYR B 1 17 ? -5.535 16.625 -14.617 1 90.06 17 TYR B O 1
ATOM 3956 N N . PHE B 1 18 ? -4.582 18.594 -14.477 1 92.56 18 PHE B N 1
ATOM 3957 C CA . PHE B 1 18 ? -5.664 19.172 -13.695 1 92.56 18 PHE B CA 1
ATOM 3958 C C . PHE B 1 18 ? -6.902 19.391 -14.555 1 92.56 18 PHE B C 1
ATOM 3960 O O . PHE B 1 18 ? -8.031 19.297 -14.07 1 92.56 18 PHE B O 1
ATOM 3967 N N . LEU B 1 19 ? -6.668 19.641 -15.852 1 92.75 19 LEU B N 1
ATOM 3968 C CA . LEU B 1 19 ? -7.797 19.734 -16.766 1 92.75 19 LEU B CA 1
ATOM 3969 C C . LEU B 1 19 ? -8.492 18.391 -16.922 1 92.75 19 LEU B C 1
ATOM 3971 O O . LEU B 1 19 ? -9.719 18.312 -16.984 1 92.75 19 LEU B O 1
ATOM 3975 N N . GLN B 1 20 ? -7.68 17.391 -16.938 1 90.06 20 GLN B N 1
ATOM 3976 C CA . GLN B 1 20 ? -8.25 16.047 -17 1 90.06 20 GLN B CA 1
ATOM 3977 C C . GLN B 1 20 ? -9.023 15.711 -15.727 1 90.06 20 GLN B C 1
ATOM 3979 O O . GLN B 1 20 ? -10.062 15.055 -15.781 1 90.06 20 GLN B O 1
ATOM 3984 N N . LEU B 1 21 ? -8.492 16.125 -14.641 1 88.81 21 LEU B N 1
ATOM 3985 C CA . LEU B 1 21 ? -9.188 15.93 -13.375 1 88.81 21 LEU B CA 1
ATOM 3986 C C . LEU B 1 21 ? -10.531 16.641 -13.383 1 88.81 21 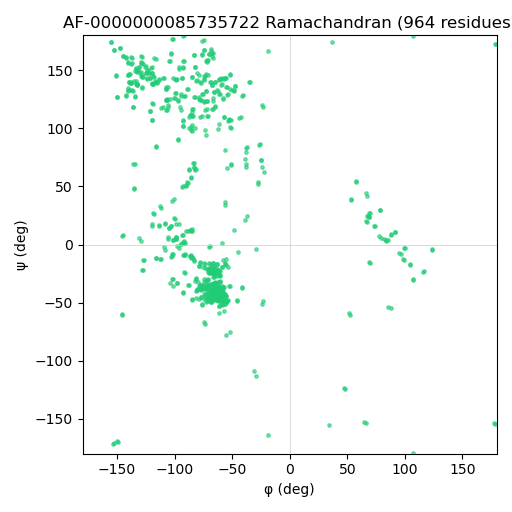LEU B C 1
ATOM 3988 O O . LEU B 1 21 ? -11.531 16.094 -12.906 1 88.81 21 LEU B O 1
ATOM 3992 N N . TRP B 1 22 ? -10.508 17.875 -13.891 1 92.56 22 TRP B N 1
ATOM 3993 C CA . TRP B 1 22 ? -11.75 18.625 -14.016 1 92.56 22 TRP B CA 1
ATOM 3994 C C . TRP B 1 22 ? -12.75 17.875 -14.891 1 92.56 22 TRP B C 1
ATOM 3996 O O . TRP B 1 22 ? -13.938 17.797 -14.555 1 92.56 22 TRP B O 1
ATOM 4006 N N . ARG B 1 23 ? -12.289 17.328 -15.945 1 91.38 23 ARG B N 1
ATOM 4007 C CA . ARG B 1 23 ? -13.148 16.594 -16.859 1 91.38 23 ARG B CA 1
ATOM 4008 C C . ARG B 1 23 ? -13.758 15.375 -16.172 1 91.38 23 ARG B C 1
ATOM 4010 O O . ARG B 1 23 ? -14.922 15.047 -16.406 1 91.38 23 ARG B O 1
ATOM 4017 N N . LEU B 1 24 ? -12.961 14.75 -15.406 1 87 24 LEU B N 1
ATOM 4018 C CA . LEU B 1 24 ? -13.461 13.594 -14.672 1 87 24 LEU B CA 1
ATOM 4019 C C . LEU B 1 24 ? -14.57 13.992 -13.703 1 87 24 LEU B C 1
ATOM 4021 O O . LEU B 1 24 ? -15.555 13.273 -13.547 1 87 24 LEU B O 1
ATOM 4025 N N . ASN B 1 25 ? -14.383 15.094 -13.047 1 87 25 ASN B N 1
ATOM 4026 C CA . ASN B 1 25 ? -15.422 15.602 -12.164 1 87 25 ASN B CA 1
ATOM 4027 C C . ASN B 1 25 ? -16.703 15.93 -12.93 1 87 25 ASN B C 1
ATOM 4029 O O . ASN B 1 25 ? -17.812 15.688 -12.438 1 87 25 ASN B O 1
ATOM 4033 N N . SER B 1 26 ? -16.484 16.5 -14.125 1 90.38 26 SER B N 1
ATOM 4034 C CA . SER B 1 26 ? -17.625 16.828 -14.984 1 90.38 26 SER B CA 1
ATOM 4035 C C . SER B 1 26 ? -18.406 15.578 -15.344 1 90.38 26 SER B C 1
ATOM 4037 O O . SER B 1 26 ? -19.641 15.555 -15.219 1 90.38 26 SER B O 1
ATOM 4039 N N . LYS B 1 27 ? -17.703 14.57 -15.727 1 87.25 27 LYS B N 1
ATOM 4040 C CA . LYS B 1 27 ? -18.344 13.32 -16.125 1 87.25 27 LYS B CA 1
ATOM 4041 C C . LYS B 1 27 ? -19.047 12.664 -14.945 1 87.25 27 LYS B C 1
ATOM 4043 O O . LYS B 1 27 ? -20.172 12.148 -15.094 1 87.25 27 LYS B O 1
ATOM 4048 N N . SER B 1 28 ? -18.406 12.656 -13.844 1 83.5 28 SER B N 1
ATOM 4049 C CA . SER B 1 28 ? -18.984 12.07 -12.641 1 83.5 28 SER B CA 1
ATOM 4050 C C . SER B 1 28 ? -20.25 12.812 -12.234 1 83.5 28 SER B C 1
ATOM 4052 O O . SER B 1 28 ? -21.234 12.195 -11.797 1 83.5 28 SER B O 1
ATOM 4054 N N . ALA B 1 29 ? -20.234 14.117 -12.312 1 84.25 29 ALA B N 1
ATOM 4055 C CA . ALA B 1 29 ? -21.406 14.922 -11.977 1 84.25 29 ALA B CA 1
ATOM 4056 C C . ALA B 1 29 ? -22.562 14.664 -12.938 1 84.25 29 ALA B C 1
ATOM 4058 O O . ALA B 1 29 ? -23.719 14.578 -12.523 1 84.25 29 ALA B O 1
ATOM 4059 N N . ALA B 1 30 ? -22.203 14.586 -14.195 1 84.44 30 ALA B N 1
ATOM 4060 C CA . ALA B 1 30 ? -23.219 14.289 -15.203 1 84.44 30 ALA B CA 1
ATOM 4061 C C . ALA B 1 30 ? -23.875 12.93 -14.938 1 84.44 30 ALA B C 1
ATOM 4063 O O . ALA B 1 30 ? -25.094 12.797 -15.055 1 84.44 30 ALA B O 1
ATOM 4064 N N . ALA B 1 31 ? -23.078 11.984 -14.562 1 81.31 31 ALA B N 1
ATOM 4065 C CA . ALA B 1 31 ? -23.594 10.648 -14.273 1 81.31 31 ALA B CA 1
ATOM 4066 C C . ALA B 1 31 ? -24.5 10.656 -13.055 1 81.31 31 ALA B C 1
ATOM 4068 O O . ALA B 1 31 ? -25.547 10 -13.047 1 81.31 31 ALA B O 1
ATOM 4069 N N . ARG B 1 32 ? -24.203 11.391 -12.086 1 77.81 32 ARG B N 1
ATOM 4070 C CA . ARG B 1 32 ? -25 11.508 -10.875 1 77.81 32 ARG B CA 1
ATOM 4071 C C . ARG B 1 32 ? -26.328 12.195 -11.156 1 77.81 32 ARG B C 1
ATOM 4073 O O . ARG B 1 32 ? -27.359 11.82 -10.602 1 77.81 32 ARG B O 1
ATOM 4080 N N . PHE B 1 33 ? -26.281 13.141 -11.961 1 79.5 33 PHE B N 1
ATOM 4081 C CA . PHE B 1 33 ? -27.469 13.898 -12.312 1 79.5 33 PHE B CA 1
ATOM 4082 C C . PHE B 1 33 ? -28.453 13.023 -13.086 1 79.5 33 PHE B C 1
ATOM 4084 O O . PHE B 1 33 ? -29.672 13.109 -12.891 1 79.5 33 PHE B O 1
ATOM 4091 N N . GLU B 1 34 ? -27.938 12.25 -13.914 1 77.19 34 GLU B N 1
ATOM 4092 C CA . GLU B 1 34 ? -28.781 11.352 -14.695 1 77.19 34 GLU B CA 1
ATOM 4093 C C . GLU B 1 34 ? -29.422 10.281 -13.82 1 77.19 34 GLU B C 1
ATOM 4095 O O . GLU B 1 34 ? -30.578 9.906 -14.039 1 77.19 34 GLU B O 1
ATOM 4100 N N . SER B 1 35 ? -28.719 9.836 -12.875 1 67.81 35 SER B N 1
ATOM 4101 C CA . SER B 1 35 ? -29.219 8.766 -12.008 1 67.81 35 SER B CA 1
ATOM 4102 C C . SER B 1 35 ? -30.234 9.297 -11.008 1 67.81 35 SER B C 1
ATOM 4104 O O . SER B 1 35 ? -31.219 8.625 -10.703 1 67.81 35 SER B O 1
ATOM 4106 N N . SER B 1 36 ? -29.984 10.273 -10.289 1 61.12 36 SER B N 1
ATOM 4107 C CA . SER B 1 36 ? -30.828 10.695 -9.172 1 61.12 36 SER B CA 1
ATOM 4108 C C . SER B 1 36 ? -31.844 11.75 -9.609 1 61.12 36 SER B C 1
ATOM 4110 O O . SER B 1 36 ? -32.812 12.031 -8.898 1 61.12 36 SER B O 1
ATOM 4112 N N . GLY B 1 37 ? -32.031 12.094 -10.914 1 55.66 37 GLY B N 1
ATOM 4113 C CA . GLY B 1 37 ? -32.906 13.141 -11.398 1 55.66 37 GLY B CA 1
ATOM 4114 C C . GLY B 1 37 ? -32.688 14.477 -10.719 1 55.66 37 GLY B C 1
ATOM 4115 O O . GLY B 1 37 ? -33.188 15.508 -11.188 1 55.66 37 GLY B O 1
ATOM 4116 N N . GLU B 1 38 ? -32.812 14.703 -9.367 1 49 38 GLU B N 1
ATOM 4117 C CA . GLU B 1 38 ? -32.562 15.945 -8.633 1 49 38 GLU B CA 1
ATOM 4118 C C . GLU B 1 38 ? -31.188 15.977 -8.008 1 49 38 GLU B C 1
ATOM 4120 O O . GLU B 1 38 ? -30.656 14.938 -7.617 1 49 38 GLU B O 1
ATOM 4125 N N . LEU B 1 39 ? -30.422 16.984 -8.328 1 45.75 39 LEU B N 1
ATOM 4126 C CA . LEU B 1 39 ? -29.109 17.203 -7.711 1 45.75 39 LEU B CA 1
ATOM 4127 C C . LEU B 1 39 ? -29.234 17.281 -6.191 1 45.75 39 LEU B C 1
ATOM 4129 O O . LEU B 1 39 ? -29.625 18.328 -5.652 1 45.75 39 LEU B O 1
ATOM 4133 N N . THR B 1 40 ? -30.078 16.562 -5.438 1 39.59 40 THR B N 1
ATOM 4134 C CA . THR B 1 40 ? -30.062 16.844 -4.008 1 39.59 40 THR B CA 1
ATOM 4135 C C . THR B 1 40 ? -28.656 17.203 -3.539 1 39.59 40 THR B C 1
ATOM 4137 O O . THR B 1 40 ? -27.672 16.766 -4.145 1 39.59 40 THR B O 1
ATOM 4140 N N . ALA B 1 41 ? -28.688 18.297 -2.57 1 36.44 41 ALA B N 1
ATOM 4141 C CA . ALA B 1 41 ? -27.594 19.094 -2.018 1 36.44 41 ALA B CA 1
ATOM 4142 C C . ALA B 1 41 ? -26.312 18.266 -1.939 1 36.44 41 ALA B C 1
ATOM 4144 O O . ALA B 1 41 ? -25.266 18.688 -2.43 1 36.44 41 ALA B O 1
ATOM 4145 N N . ALA B 1 42 ? -26.031 17.969 -0.499 1 35.56 42 ALA B N 1
ATOM 4146 C CA . ALA B 1 42 ? -24.781 17.578 0.139 1 35.56 42 ALA B CA 1
ATOM 4147 C C . ALA B 1 42 ? -24.203 16.312 -0.494 1 35.56 42 ALA B C 1
ATOM 4149 O O . ALA B 1 42 ? -24.875 15.273 -0.517 1 35.56 42 ALA B O 1
ATOM 4150 N N . VAL B 1 43 ? -23.562 16.484 -1.569 1 35.75 43 VAL B N 1
ATOM 4151 C CA . VAL B 1 43 ? -22.828 15.508 -2.357 1 35.75 43 VAL B CA 1
ATOM 4152 C C . VAL B 1 43 ? -22.438 14.32 -1.476 1 35.75 43 VAL B C 1
ATOM 4154 O O . VAL B 1 43 ? -21.625 14.461 -0.561 1 35.75 43 VAL B O 1
ATOM 4157 N N . LYS B 1 44 ? -23.312 13.641 -0.969 1 36.56 44 LYS B N 1
ATOM 4158 C CA . LYS B 1 44 ? -22.875 12.344 -0.457 1 36.56 44 LYS B CA 1
ATOM 4159 C C . LYS B 1 44 ? -21.828 11.711 -1.382 1 36.56 44 LYS B C 1
ATOM 4161 O O . LYS B 1 44 ? -22.125 11.406 -2.537 1 36.56 44 LYS B O 1
ATOM 4166 N N . PRO B 1 45 ? -20.578 12.109 -1.329 1 36.59 45 PRO B N 1
ATOM 4167 C CA . PRO B 1 45 ? -19.484 11.672 -2.217 1 36.59 45 PRO B CA 1
ATOM 4168 C C . PRO B 1 45 ? -19.812 10.359 -2.934 1 36.59 45 PRO B C 1
ATOM 4170 O O . PRO B 1 45 ? -20.703 9.625 -2.52 1 36.59 45 PRO B O 1
ATOM 4173 N N . SER B 1 46 ? -18.938 10.016 -4.059 1 40.34 46 SER B N 1
ATOM 4174 C CA . SER B 1 46 ? -18.5 8.898 -4.891 1 40.34 46 SER B CA 1
ATOM 4175 C C . SER B 1 46 ? -18.547 7.586 -4.125 1 40.34 46 SER B C 1
ATOM 4177 O O . SER B 1 46 ? -18.078 6.555 -4.613 1 40.34 46 SER B O 1
ATOM 4179 N N . GLU B 1 47 ? -18.844 7.613 -2.969 1 43.66 47 GLU B N 1
ATOM 4180 C CA . GLU B 1 47 ? -18.844 6.496 -2.031 1 43.66 47 GLU B CA 1
ATOM 4181 C C . GLU B 1 47 ? -19.734 5.355 -2.531 1 43.66 47 GLU B C 1
ATOM 4183 O O . GLU B 1 47 ? -19.344 4.188 -2.449 1 43.66 47 GLU B O 1
ATOM 4188 N N . VAL B 1 48 ? -21.016 5.766 -2.758 1 42.34 48 VAL B N 1
ATOM 4189 C CA . VAL B 1 48 ? -22.109 4.84 -3.074 1 42.34 48 VAL B CA 1
ATOM 4190 C C . VAL B 1 48 ? -21.859 4.191 -4.434 1 42.34 48 VAL B C 1
ATOM 4192 O O . VAL B 1 48 ? -22.156 3.014 -4.633 1 42.34 48 VAL B O 1
ATOM 4195 N N . GLU B 1 49 ? -21.391 5.004 -5.297 1 43.47 49 GLU B N 1
ATOM 4196 C CA . GLU B 1 49 ? -21.297 4.461 -6.648 1 43.47 49 GLU B CA 1
ATOM 4197 C C . GLU B 1 49 ? -20.219 3.393 -6.742 1 43.47 49 GLU B C 1
ATOM 4199 O O . GLU B 1 49 ? -20.391 2.383 -7.43 1 43.47 49 GLU B O 1
ATOM 4204 N N . GLU B 1 50 ? -19.016 3.732 -6.203 1 48.41 50 GLU B N 1
ATOM 4205 C CA . GLU B 1 50 ? -17.984 2.711 -6.27 1 48.41 50 GLU B CA 1
ATOM 4206 C C . GLU B 1 50 ? -18.422 1.432 -5.559 1 48.41 50 GLU B C 1
ATOM 4208 O O . GLU B 1 50 ? -18.109 0.328 -6.016 1 48.41 50 GLU B O 1
ATOM 4213 N N . GLU B 1 51 ? -19.156 1.617 -4.418 1 49.25 51 GLU B N 1
ATOM 4214 C CA . GLU B 1 51 ? -19.641 0.449 -3.688 1 49.25 51 GLU B CA 1
ATOM 4215 C C . GLU B 1 51 ? -20.703 -0.298 -4.484 1 49.25 51 GLU B C 1
ATOM 4217 O O . GLU B 1 51 ? -20.766 -1.529 -4.449 1 49.25 51 GLU B O 1
ATOM 4222 N N . GLU B 1 52 ? -21.578 0.461 -5.125 1 49.31 52 GLU B N 1
ATOM 4223 C CA . GLU B 1 52 ? -22.672 -0.182 -5.832 1 49.31 52 GLU B CA 1
ATOM 4224 C C . GLU B 1 52 ? -22.172 -0.958 -7.047 1 49.31 52 GLU B C 1
ATOM 4226 O O . GLU B 1 52 ? -22.703 -2.021 -7.371 1 49.31 52 GLU B O 1
ATOM 4231 N N . GLU B 1 53 ? -21.344 -0.274 -7.828 1 50.94 53 GLU B N 1
ATOM 4232 C CA . GLU B 1 53 ? -20.906 -0.938 -9.055 1 50.94 53 GLU B CA 1
ATOM 4233 C C . GLU B 1 53 ? -20.266 -2.289 -8.75 1 50.94 53 GLU B C 1
ATOM 4235 O O . GLU B 1 53 ? -20.219 -3.168 -9.609 1 50.94 53 GLU B O 1
ATOM 4240 N N . GLU B 1 54 ? -19.875 -2.531 -7.582 1 59.38 54 GLU B N 1
ATOM 4241 C CA . GLU B 1 54 ? -19.141 -3.771 -7.34 1 59.38 54 GLU B CA 1
ATOM 4242 C C . GLU B 1 54 ? -20.031 -4.812 -6.664 1 59.38 54 GLU B C 1
ATOM 4244 O O . GLU B 1 54 ? -19.547 -5.871 -6.258 1 59.38 54 GLU B O 1
ATOM 4249 N N . ARG B 1 55 ? -21.328 -4.535 -6.734 1 70.12 55 ARG B N 1
ATOM 4250 C CA . ARG B 1 55 ? -22.156 -5.5 -6.02 1 70.12 55 ARG B CA 1
ATOM 4251 C C . ARG B 1 55 ? -22.453 -6.715 -6.891 1 70.12 55 ARG B C 1
ATOM 4253 O O . ARG B 1 55 ? -22.906 -6.57 -8.031 1 70.12 55 ARG B O 1
ATOM 4260 N N . GLU B 1 56 ? -21.922 -7.832 -6.59 1 86.44 56 GLU B N 1
ATOM 4261 C CA . GLU B 1 56 ? -22.219 -9.125 -7.195 1 86.44 56 GLU B CA 1
ATOM 4262 C C . GLU B 1 56 ? -23.453 -9.758 -6.559 1 86.44 56 GLU B C 1
ATOM 4264 O O . GLU B 1 56 ? -23.578 -9.797 -5.332 1 86.44 56 GLU B O 1
ATOM 4269 N N . ASP B 1 57 ? -24.453 -10.156 -7.398 1 90.94 57 ASP B N 1
ATOM 4270 C CA . ASP B 1 57 ? -25.625 -10.844 -6.871 1 90.94 57 ASP B CA 1
ATOM 4271 C C . ASP B 1 57 ? -25.281 -12.266 -6.438 1 90.94 57 ASP B C 1
ATOM 4273 O O . ASP B 1 57 ? -24.766 -13.062 -7.234 1 90.94 57 ASP B O 1
ATOM 4277 N N . PRO B 1 58 ? -25.547 -12.547 -5.242 1 94.56 58 PRO B N 1
ATOM 4278 C CA . PRO B 1 58 ? -25.25 -13.906 -4.773 1 94.56 58 PRO B CA 1
ATOM 4279 C C . PRO B 1 58 ? -26.266 -14.93 -5.273 1 94.56 58 PRO B C 1
ATOM 4281 O O . PRO B 1 58 ? -27.344 -14.555 -5.742 1 94.56 58 PRO B O 1
ATOM 4284 N N . PRO B 1 59 ? -25.938 -16.234 -5.207 1 97.25 59 PRO B N 1
ATOM 4285 C CA . PRO B 1 59 ? -26.906 -17.281 -5.531 1 97.25 59 PRO B CA 1
ATOM 4286 C C . PRO B 1 59 ? -28.141 -17.234 -4.633 1 97.25 59 PRO B C 1
ATOM 4288 O O . PRO B 1 59 ? -28.031 -16.969 -3.436 1 97.25 59 PRO B O 1
ATOM 4291 N N . THR B 1 60 ? -29.312 -17.531 -5.246 1 96.25 60 THR B N 1
ATOM 4292 C CA . THR B 1 60 ? -30.562 -17.484 -4.484 1 96.25 60 THR B CA 1
ATOM 4293 C C . THR B 1 60 ? -31.344 -18.797 -4.664 1 96.25 60 THR B C 1
ATOM 4295 O O . THR B 1 60 ? -32.219 -19.109 -3.863 1 96.25 60 THR B O 1
ATOM 4298 N N . GLU B 1 61 ? -31.047 -19.5 -5.742 1 96.25 61 GLU B N 1
ATOM 4299 C CA . GLU B 1 61 ? -31.75 -20.75 -6.035 1 96.25 61 GLU B CA 1
ATOM 4300 C C . GLU B 1 61 ? -30.875 -21.703 -6.848 1 96.25 61 GLU B C 1
ATOM 4302 O O . GLU B 1 61 ? -29.797 -21.328 -7.293 1 96.25 61 GLU B O 1
ATOM 4307 N N . LEU B 1 62 ? -31.375 -22.922 -6.906 1 95 62 LEU B N 1
ATOM 4308 C CA . LEU B 1 62 ? -30.719 -23.906 -7.762 1 95 62 LEU B CA 1
ATOM 4309 C C . LEU B 1 62 ? -31.094 -23.688 -9.227 1 95 62 LEU B C 1
ATOM 4311 O O . LEU B 1 62 ? -32.25 -23.344 -9.531 1 95 62 LEU B O 1
ATOM 4315 N N . ASP B 1 63 ? -30.109 -23.844 -10 1 92.75 63 ASP B N 1
ATOM 4316 C CA . ASP B 1 63 ? -30.344 -23.688 -11.438 1 92.75 63 ASP B CA 1
ATOM 4317 C C . ASP B 1 63 ? -31.047 -24.906 -12.023 1 92.75 63 ASP B C 1
ATOM 4319 O O . ASP B 1 63 ? -30.422 -25.969 -12.164 1 92.75 63 ASP B O 1
ATOM 4323 N N . THR B 1 64 ? -32.25 -24.797 -12.414 1 85.25 64 THR B N 1
ATOM 4324 C CA . THR B 1 64 ? -33.031 -25.922 -12.906 1 85.25 64 THR B CA 1
ATOM 4325 C C . THR B 1 64 ? -32.75 -26.172 -14.383 1 85.25 64 THR B C 1
ATOM 4327 O O . THR B 1 64 ? -33.094 -27.234 -14.914 1 85.25 64 THR B O 1
ATOM 4330 N N . VAL B 1 65 ? -32.094 -25.25 -14.992 1 79 65 VAL B N 1
ATOM 4331 C CA . VAL B 1 65 ? -31.828 -25.359 -16.422 1 79 65 VAL B CA 1
ATOM 4332 C C . VAL B 1 65 ? -30.562 -26.203 -16.656 1 79 65 VAL B C 1
ATOM 4334 O O . VAL B 1 65 ? -30.562 -27.125 -17.469 1 79 65 VAL B O 1
ATOM 4337 N N . ASN B 1 66 ? -29.547 -25.844 -15.867 1 67.62 66 ASN B N 1
ATOM 4338 C CA . ASN B 1 66 ? -28.266 -26.562 -15.984 1 67.62 66 ASN B CA 1
ATOM 4339 C C . ASN B 1 66 ? -28.219 -27.766 -15.047 1 67.62 66 ASN B C 1
ATOM 4341 O O . ASN B 1 66 ? -27.406 -27.797 -14.125 1 67.62 66 ASN B O 1
ATOM 4345 N N . SER B 1 67 ? -29.141 -28.516 -15.086 1 66.56 67 SER B N 1
ATOM 4346 C CA . SER B 1 67 ? -29.188 -29.703 -14.234 1 66.56 67 SER B CA 1
ATOM 4347 C C . SER B 1 67 ? -29.188 -30.984 -15.07 1 66.56 67 SER B C 1
ATOM 4349 O O . SER B 1 67 ? -29.438 -30.938 -16.266 1 66.56 67 SER B O 1
ATOM 4351 N N . SER B 1 68 ? -28.422 -31.953 -14.492 1 66.19 68 SER B N 1
ATOM 4352 C CA . SER B 1 68 ? -28.438 -33.25 -15.164 1 66.19 68 SER B CA 1
ATOM 4353 C C . SER B 1 68 ? -29.859 -33.75 -15.383 1 66.19 68 SER B C 1
ATOM 4355 O O . SER B 1 68 ? -30.656 -33.812 -14.445 1 66.19 68 SER B O 1
ATOM 4357 N N . VAL B 1 69 ? -30.312 -33.719 -16.562 1 61.47 69 VAL B N 1
ATOM 4358 C CA . VAL B 1 69 ? -31.656 -34.188 -16.922 1 61.47 69 VAL B CA 1
ATOM 4359 C C . VAL B 1 69 ? -31.828 -35.625 -16.516 1 61.47 69 VAL B C 1
ATOM 4361 O O . VAL B 1 69 ? -30.984 -36.469 -16.812 1 61.47 69 VAL B O 1
ATOM 4364 N N . GLY B 1 70 ? -32.688 -35.875 -15.445 1 70.25 70 GLY B N 1
ATOM 4365 C CA . GLY B 1 70 ? -33.156 -37.219 -15.172 1 70.25 70 GLY B CA 1
ATOM 4366 C C . GLY B 1 70 ? -32.688 -37.75 -13.844 1 70.25 70 GLY B C 1
ATOM 4367 O O . GLY B 1 70 ? -33.281 -38.656 -13.273 1 70.25 70 GLY B O 1
ATOM 4368 N N . PHE B 1 71 ? -31.516 -37.156 -13.344 1 75.62 71 PHE B N 1
ATOM 4369 C CA . PHE B 1 71 ? -31 -37.812 -12.148 1 75.62 71 PHE B CA 1
ATOM 4370 C C . PHE B 1 71 ? -31.203 -36.938 -10.914 1 75.62 71 PHE B C 1
ATOM 4372 O O . PHE B 1 71 ? -30.828 -37.312 -9.805 1 75.62 71 PHE B O 1
ATOM 4379 N N . SER B 1 72 ? -31.734 -35.781 -11.117 1 80.94 72 SER B N 1
ATOM 4380 C CA . SER B 1 72 ? -32.031 -34.906 -10 1 80.94 72 SER B CA 1
ATOM 4381 C C . SER B 1 72 ? -33.375 -34.188 -10.211 1 80.94 72 SER B C 1
ATOM 4383 O O . SER B 1 72 ? -33.688 -33.781 -11.336 1 80.94 72 SER B O 1
ATOM 4385 N N . VAL B 1 73 ? -34.156 -34.219 -9.18 1 84.81 73 VAL B N 1
ATOM 4386 C CA . VAL B 1 73 ? -35.375 -33.469 -9.188 1 84.81 73 VAL B CA 1
ATOM 4387 C C . VAL B 1 73 ? -35.312 -32.312 -8.195 1 84.81 73 VAL B C 1
ATOM 4389 O O . VAL B 1 73 ? -35.156 -32.5 -6.988 1 84.81 73 VAL B O 1
ATOM 4392 N N . VAL B 1 74 ? -35.406 -31.156 -8.758 1 90.56 74 VAL B N 1
ATOM 4393 C CA . VAL B 1 74 ? -35.375 -29.969 -7.926 1 90.56 74 VAL B CA 1
ATOM 4394 C C . VAL B 1 74 ? -36.812 -29.625 -7.473 1 90.56 74 VAL B C 1
ATOM 4396 O O . VAL B 1 74 ? -37.75 -29.656 -8.273 1 90.56 74 VAL B O 1
ATOM 4399 N N . GLY B 1 75 ? -36.938 -29.359 -6.266 1 89.88 75 GLY B N 1
ATOM 4400 C CA . GLY B 1 75 ? -38.25 -29.031 -5.734 1 89.88 75 GLY B CA 1
ATOM 4401 C C . GLY B 1 75 ? -38.781 -27.703 -6.25 1 89.88 75 GLY B C 1
ATOM 4402 O O . GLY B 1 75 ? -38.031 -26.906 -6.812 1 89.88 75 GLY B O 1
ATOM 4403 N N . PRO B 1 76 ? -40.062 -27.484 -6.023 1 90 76 PRO B N 1
ATOM 4404 C CA . PRO B 1 76 ? -40.688 -26.234 -6.469 1 90 76 PRO B CA 1
ATOM 4405 C C . PRO B 1 76 ? -40.094 -25 -5.781 1 90 76 PRO B C 1
ATOM 4407 O O . PRO B 1 76 ? -40.156 -23.906 -6.336 1 90 76 PRO B O 1
ATOM 4410 N N . ASP B 1 77 ? -39.594 -25.172 -4.641 1 91.62 77 ASP B N 1
ATOM 4411 C CA . ASP B 1 77 ? -39 -24.078 -3.906 1 91.62 77 ASP B CA 1
ATOM 4412 C C . ASP B 1 77 ? -37.656 -23.688 -4.508 1 91.62 77 ASP B C 1
ATOM 4414 O O . ASP B 1 77 ? -37.062 -22.656 -4.16 1 91.62 77 ASP B O 1
ATOM 4418 N N . LYS B 1 78 ? -37.094 -24.594 -5.336 1 93.75 78 LYS B N 1
ATOM 4419 C CA . LYS B 1 78 ? -35.812 -24.422 -6 1 93.75 78 LYS B CA 1
ATOM 4420 C C . LYS B 1 78 ? -34.656 -24.438 -4.992 1 93.75 78 LYS B C 1
ATOM 4422 O O . LYS B 1 78 ? -33.625 -23.812 -5.219 1 93.75 78 LYS B O 1
ATOM 4427 N N . LEU B 1 79 ? -34.938 -25.094 -3.873 1 96.75 79 LEU B N 1
ATOM 4428 C CA . LEU B 1 79 ? -33.906 -25.172 -2.83 1 96.75 79 LEU B CA 1
ATOM 4429 C C . LEU B 1 79 ? -33.75 -26.625 -2.365 1 96.75 79 LEU B C 1
ATOM 4431 O O . LEU B 1 79 ? -32.969 -26.891 -1.435 1 96.75 79 LEU B O 1
ATOM 4435 N N . SER B 1 80 ? -34.406 -27.531 -2.988 1 95.38 80 SER B N 1
ATOM 4436 C CA . SER B 1 80 ? -34.312 -28.938 -2.625 1 95.38 80 SER B CA 1
ATOM 4437 C C . SER B 1 80 ? -34 -29.797 -3.848 1 95.38 80 SER B C 1
ATOM 4439 O O . SER B 1 80 ? -34.469 -29.5 -4.953 1 95.38 80 SER B O 1
ATOM 4441 N N . VAL B 1 81 ? -33.25 -30.812 -3.586 1 93.75 81 VAL B N 1
ATOM 4442 C CA . VAL B 1 81 ? -32.875 -31.766 -4.641 1 93.75 81 VAL B CA 1
ATOM 4443 C C . VAL B 1 81 ? -33.094 -33.188 -4.141 1 93.75 81 VAL B C 1
ATOM 4445 O O . VAL B 1 81 ? -32.75 -33.5 -2.996 1 93.75 81 VAL B O 1
ATOM 4448 N N . ARG B 1 82 ? -33.625 -33.969 -5.008 1 93.06 82 ARG B N 1
ATOM 4449 C CA . ARG B 1 82 ? -33.844 -35.375 -4.695 1 93.06 82 ARG B CA 1
ATOM 4450 C C . ARG B 1 82 ? -33.406 -36.281 -5.855 1 93.06 82 ARG B C 1
ATOM 4452 O O . ARG B 1 82 ? -33.594 -35.906 -7.02 1 93.06 82 ARG B O 1
ATOM 4459 N N . TYR B 1 83 ? -32.812 -37.375 -5.488 1 92.31 83 TYR B N 1
ATOM 4460 C CA . TYR B 1 83 ? -32.531 -38.406 -6.492 1 92.31 83 TYR B CA 1
ATOM 4461 C C . TYR B 1 83 ? -33.719 -39.344 -6.656 1 92.31 83 TYR B C 1
ATOM 4463 O O . TYR B 1 83 ? -34.031 -40.125 -5.742 1 92.31 83 TYR B O 1
ATOM 4471 N N . PRO B 1 84 ? -34.438 -39.375 -7.719 1 81.62 84 PRO B N 1
ATOM 4472 C CA . PRO B 1 84 ? -35.719 -40.094 -7.832 1 81.62 84 PRO B CA 1
ATOM 4473 C C . PRO B 1 84 ? -35.5 -41.594 -8.109 1 81.62 84 PRO B C 1
ATOM 4475 O O . PRO B 1 84 ? -36.312 -42.406 -7.66 1 81.62 84 PRO B O 1
ATOM 4478 N N . ASN B 1 85 ? -34.625 -42 -9.039 1 75.12 85 ASN B N 1
ATOM 4479 C CA . ASN B 1 85 ? -34.625 -43.344 -9.594 1 75.12 85 ASN B CA 1
ATOM 4480 C C . ASN B 1 85 ? -33.5 -44.188 -8.992 1 75.12 85 ASN B C 1
ATOM 4482 O O . ASN B 1 85 ? -32.75 -43.719 -8.141 1 75.12 85 ASN B O 1
ATOM 4486 N N . VAL B 1 86 ? -33.625 -45.5 -9.203 1 70.88 86 VAL B N 1
ATOM 4487 C CA . VAL B 1 86 ? -32.562 -46.406 -8.828 1 70.88 86 VAL B CA 1
ATOM 4488 C C . VAL B 1 86 ? -31.328 -46.125 -9.672 1 70.88 86 VAL B C 1
ATOM 4490 O O . VAL B 1 86 ? -31.422 -45.875 -10.867 1 70.88 86 VAL B O 1
ATOM 4493 N N . ASN B 1 87 ? -30.25 -45.75 -8.961 1 62.94 87 ASN B N 1
ATOM 4494 C CA . ASN B 1 87 ? -28.984 -45.469 -9.648 1 62.94 87 ASN B CA 1
ATOM 4495 C C . ASN B 1 87 ? -28.375 -46.719 -10.258 1 62.94 87 ASN B C 1
ATOM 4497 O O . ASN B 1 87 ? -28.125 -47.688 -9.555 1 62.94 87 ASN B O 1
ATOM 4501 N N . LEU B 1 88 ? -28.266 -46.719 -11.539 1 61.25 88 LEU B N 1
ATOM 4502 C CA . LEU B 1 88 ? -27.797 -47.938 -12.211 1 61.25 88 LEU B CA 1
ATOM 4503 C C . LEU B 1 88 ? -26.312 -47.844 -12.523 1 61.25 88 LEU B C 1
ATOM 4505 O O . LEU B 1 88 ? -25.609 -48.844 -12.484 1 61.25 88 LEU B O 1
ATOM 4509 N N . HIS B 1 89 ? -25.844 -46.656 -12.812 1 73.75 89 HIS B N 1
ATOM 4510 C CA . HIS B 1 89 ? -24.469 -46.5 -13.266 1 73.75 89 HIS B CA 1
ATOM 4511 C C . HIS B 1 89 ? -23.719 -45.469 -12.453 1 73.75 89 HIS B C 1
ATOM 4513 O O . HIS B 1 89 ? -24.344 -44.625 -11.797 1 73.75 89 HIS B O 1
ATOM 4519 N N . GLY B 1 90 ? -22.438 -45.562 -12.406 1 74.81 90 GLY B N 1
ATOM 4520 C CA . GLY B 1 90 ? -21.562 -44.656 -11.68 1 74.81 90 GLY B CA 1
ATOM 4521 C C . GLY B 1 90 ? -21.609 -43.219 -12.188 1 74.81 90 GLY B C 1
ATOM 4522 O O . GLY B 1 90 ? -21.281 -42.281 -11.453 1 74.81 90 GLY B O 1
ATOM 4523 N N . HIS B 1 91 ? -22.109 -43.031 -13.32 1 78.5 91 HIS B N 1
ATOM 4524 C CA . HIS B 1 91 ? -22.125 -41.719 -13.922 1 78.5 91 HIS B CA 1
ATOM 4525 C C . HIS B 1 91 ? -23.516 -41.094 -13.883 1 78.5 91 HIS B C 1
ATOM 4527 O O . HIS B 1 91 ? -23.734 -40 -14.414 1 78.5 91 HIS B O 1
ATOM 4533 N N . ASP B 1 92 ? -24.453 -41.75 -13.242 1 84.88 92 ASP B N 1
ATOM 4534 C CA . ASP B 1 92 ? -25.797 -41.219 -13.125 1 84.88 92 ASP B CA 1
ATOM 4535 C C . ASP B 1 92 ? -25.922 -40.281 -11.93 1 84.88 92 ASP B C 1
ATOM 4537 O O . ASP B 1 92 ? -26.734 -40.531 -11.023 1 84.88 92 ASP B O 1
ATOM 4541 N N . VAL B 1 93 ? -25.078 -39.281 -12.008 1 89.69 93 VAL B N 1
ATOM 4542 C CA . VAL B 1 93 ? -25.016 -38.344 -10.891 1 89.69 93 VAL B CA 1
ATOM 4543 C C . VAL B 1 93 ? -25.984 -37.188 -11.133 1 89.69 93 VAL B C 1
ATOM 4545 O O . VAL B 1 93 ? -26.062 -36.656 -12.25 1 89.69 93 VAL B O 1
ATOM 4548 N N . GLY B 1 94 ? -26.812 -36.906 -10.203 1 90.94 94 GLY B N 1
ATOM 4549 C CA . GLY B 1 94 ? -27.625 -35.688 -10.227 1 90.94 94 GLY B CA 1
ATOM 4550 C C . GLY B 1 94 ? -26.922 -34.469 -9.648 1 90.94 94 GLY B C 1
ATOM 4551 O O . GLY B 1 94 ? -26.859 -34.312 -8.43 1 90.94 94 GLY B O 1
ATOM 4552 N N . VAL B 1 95 ? -26.406 -33.688 -10.555 1 92.69 95 VAL B N 1
ATOM 4553 C CA . VAL B 1 95 ? -25.672 -32.5 -10.141 1 92.69 95 VAL B CA 1
ATOM 4554 C C . VAL B 1 95 ? -26.484 -31.234 -10.438 1 92.69 95 VAL B C 1
ATOM 4556 O O . VAL B 1 95 ? -27.109 -31.141 -11.5 1 92.69 95 VAL B O 1
ATOM 4559 N N . VAL B 1 96 ? -26.531 -30.328 -9.508 1 93.94 96 VAL B N 1
ATOM 4560 C CA . VAL B 1 96 ? -27.25 -29.078 -9.695 1 93.94 96 VAL B CA 1
ATOM 4561 C C . VAL B 1 96 ? -26.391 -27.906 -9.211 1 93.94 96 VAL B C 1
ATOM 4563 O O . VAL B 1 96 ? -25.875 -27.938 -8.094 1 93.94 96 VAL B O 1
ATOM 4566 N N . GLN B 1 97 ? -26.219 -26.922 -10.07 1 95.5 97 GLN B N 1
ATOM 4567 C CA . GLN B 1 97 ? -25.516 -25.688 -9.719 1 95.5 97 GLN B CA 1
ATOM 4568 C C . GLN B 1 97 ? -26.484 -24.625 -9.219 1 95.5 97 GLN B C 1
ATOM 4570 O O . GLN B 1 97 ? -27.688 -24.719 -9.445 1 95.5 97 GLN B O 1
ATOM 4575 N N . SER B 1 98 ? -25.891 -23.719 -8.492 1 96.5 98 SER B N 1
ATOM 4576 C CA . SER B 1 98 ? -26.672 -22.531 -8.164 1 96.5 98 SER B CA 1
ATOM 4577 C C . SER B 1 98 ? -26.953 -21.703 -9.414 1 96.5 98 SER B C 1
ATOM 4579 O O . SER B 1 98 ? -26.312 -21.891 -10.445 1 96.5 98 SER B O 1
ATOM 4581 N N . ASN B 1 99 ? -27.938 -20.812 -9.359 1 95.25 99 ASN B N 1
ATOM 4582 C CA . ASN B 1 99 ? -28.375 -19.984 -10.477 1 95.25 99 ASN B CA 1
ATOM 4583 C C . ASN B 1 99 ? -27.344 -18.906 -10.805 1 95.25 99 ASN B C 1
ATOM 4585 O O . ASN B 1 99 ? -27.359 -18.328 -11.891 1 95.25 99 ASN B O 1
ATOM 4589 N N . ARG B 1 100 ? -26.5 -18.578 -9.891 1 96.19 100 ARG B N 1
ATOM 4590 C CA . ARG B 1 100 ? -25.438 -17.594 -10.047 1 96.19 100 ARG B CA 1
ATOM 4591 C C . ARG B 1 100 ? -24.141 -18.094 -9.406 1 96.19 100 ARG B C 1
ATOM 4593 O O . ARG B 1 100 ? -24.172 -18.938 -8.516 1 96.19 100 ARG B O 1
ATOM 4600 N N . PRO B 1 101 ? -23.047 -17.578 -9.891 1 96.88 101 PRO B N 1
ATOM 4601 C CA . PRO B 1 101 ? -21.781 -17.938 -9.242 1 96.88 101 PRO B CA 1
ATOM 4602 C C . PRO B 1 101 ? -21.625 -17.312 -7.863 1 96.88 101 PRO B C 1
ATOM 4604 O O . PRO B 1 101 ? -22.297 -16.328 -7.547 1 96.88 101 PRO B O 1
ATOM 4607 N N . ALA B 1 102 ? -20.781 -17.906 -7.07 1 97.38 102 ALA B N 1
ATOM 4608 C CA . ALA B 1 102 ? -20.406 -17.312 -5.789 1 97.38 102 ALA B CA 1
ATOM 4609 C C . ALA B 1 102 ? -19.812 -15.922 -5.98 1 97.38 102 ALA B C 1
ATOM 4611 O O . ALA B 1 102 ? -18.906 -15.734 -6.785 1 97.38 102 ALA B O 1
ATOM 4612 N N . PRO B 1 103 ? -20.391 -14.961 -5.301 1 95.69 103 PRO B N 1
ATOM 4613 C CA . PRO B 1 103 ? -19.781 -13.633 -5.418 1 95.69 103 PRO B CA 1
ATOM 4614 C C . PRO B 1 103 ? -18.328 -13.617 -4.973 1 95.69 103 PRO B C 1
ATOM 4616 O O . PRO B 1 103 ? -17.969 -14.25 -3.979 1 95.69 103 PRO B O 1
ATOM 4619 N N . SER B 1 104 ? -17.5 -12.883 -5.77 1 93.5 104 SER B N 1
ATOM 4620 C CA . SER B 1 104 ? -16.062 -12.984 -5.531 1 93.5 104 SER B CA 1
ATOM 4621 C C . SER B 1 104 ? -15.492 -11.672 -5.008 1 93.5 104 SER B C 1
ATOM 4623 O O . SER B 1 104 ? -14.359 -11.625 -4.527 1 93.5 104 SER B O 1
ATOM 4625 N N . LYS B 1 105 ? -16.188 -10.531 -5.039 1 89.38 105 LYS B N 1
ATOM 4626 C CA . LYS B 1 105 ? -15.703 -9.234 -4.578 1 89.38 105 LYS B CA 1
ATOM 4627 C C . LYS B 1 105 ? -15.984 -9.039 -3.092 1 89.38 105 LYS B C 1
ATOM 4629 O O . LYS B 1 105 ? -16.578 -8.031 -2.693 1 89.38 105 LYS B O 1
ATOM 4634 N N . ARG B 1 106 ? -15.562 -10 -2.332 1 91.31 106 ARG B N 1
ATOM 4635 C CA . ARG B 1 106 ? -15.758 -10.031 -0.887 1 91.31 106 ARG B CA 1
ATOM 4636 C C . ARG B 1 106 ? -14.695 -10.875 -0.207 1 91.31 106 ARG B C 1
ATOM 4638 O O . ARG B 1 106 ? -13.867 -11.5 -0.878 1 91.31 106 ARG B O 1
ATOM 4645 N N . LEU B 1 107 ? -14.75 -10.844 1.104 1 91.69 107 LEU B N 1
ATOM 4646 C CA . LEU B 1 107 ? -13.758 -11.609 1.851 1 91.69 107 LEU B CA 1
ATOM 4647 C C . LEU B 1 107 ? -14.109 -13.094 1.85 1 91.69 107 LEU B C 1
ATOM 4649 O O . LEU B 1 107 ? -13.25 -13.945 1.606 1 91.69 107 LEU B O 1
ATOM 4653 N N . ILE B 1 108 ? -15.477 -13.328 2.127 1 95.38 108 ILE B N 1
ATOM 4654 C CA . ILE B 1 108 ? -15.898 -14.711 2.287 1 95.38 108 ILE B CA 1
ATOM 4655 C C . ILE B 1 108 ? -17.25 -14.922 1.607 1 95.38 108 ILE B C 1
ATOM 4657 O O . ILE B 1 108 ? -18.125 -14.047 1.655 1 95.38 108 ILE B O 1
ATOM 4661 N N . TYR B 1 109 ? -17.406 -16 0.982 1 97.31 109 TYR B N 1
ATOM 4662 C CA . TYR B 1 109 ? -18.719 -16.516 0.563 1 97.31 109 TYR B CA 1
ATOM 4663 C C . TYR B 1 109 ? -19 -17.859 1.218 1 97.31 109 TYR B C 1
ATOM 4665 O O . TYR B 1 109 ? -18.094 -18.656 1.461 1 97.31 109 TYR B O 1
ATOM 4673 N N . TYR B 1 110 ? -20.281 -18.094 1.535 1 98.38 110 TYR B N 1
ATOM 4674 C CA . TYR B 1 110 ? -20.625 -19.312 2.24 1 98.38 110 TYR B CA 1
ATOM 4675 C C . TYR B 1 110 ? -22.047 -19.766 1.902 1 98.38 110 TYR B C 1
ATOM 4677 O O . TYR B 1 110 ? -22.938 -18.922 1.68 1 98.38 110 TYR B O 1
ATOM 4685 N N . PHE B 1 111 ? -22.344 -21.078 1.832 1 98.62 111 PHE B N 1
ATOM 4686 C CA . PHE B 1 111 ? -23.672 -21.672 1.731 1 98.62 111 PHE B CA 1
ATOM 4687 C C . PHE B 1 111 ? -23.719 -23.016 2.445 1 98.62 111 PHE B C 1
ATOM 4689 O O . PHE B 1 111 ? -22.672 -23.547 2.842 1 98.62 111 PHE B O 1
ATOM 4696 N N . GLU B 1 112 ? -24.938 -23.562 2.625 1 98.5 112 GLU B N 1
ATOM 4697 C CA . GLU B 1 112 ? -25.094 -24.812 3.357 1 98.5 112 GLU B CA 1
ATOM 4698 C C . GLU B 1 112 ? -26.078 -25.734 2.662 1 98.5 112 GLU B C 1
ATOM 4700 O O . GLU B 1 112 ? -26.922 -25.281 1.882 1 98.5 112 GLU B O 1
ATOM 4705 N N . ILE B 1 113 ? -25.969 -26.984 3.027 1 98.62 113 ILE B N 1
ATOM 4706 C CA . ILE B 1 113 ? -27 -27.953 2.699 1 98.62 113 ILE B CA 1
ATOM 4707 C C . ILE B 1 113 ? -27.422 -28.703 3.957 1 98.62 113 ILE B C 1
ATOM 4709 O O . ILE B 1 113 ? -26.625 -28.875 4.883 1 98.62 113 ILE B O 1
ATOM 4713 N N . TYR B 1 114 ? -28.609 -29 4.027 1 98.56 114 TYR B N 1
ATOM 4714 C CA . TYR B 1 114 ? -29.156 -29.906 5.031 1 98.56 114 TYR B CA 1
ATOM 4715 C C . TYR B 1 114 ? -29.531 -31.25 4.41 1 98.56 114 TYR B C 1
ATOM 4717 O O . TYR B 1 114 ? -30.312 -31.297 3.461 1 98.56 114 TYR B O 1
ATOM 4725 N N . VAL B 1 115 ? -28.953 -32.344 4.992 1 98.5 115 VAL B N 1
ATOM 4726 C CA . VAL B 1 115 ? -29.234 -33.688 4.465 1 98.5 115 VAL B CA 1
ATOM 4727 C C . VAL B 1 115 ? -30.531 -34.219 5.082 1 98.5 115 VAL B C 1
ATOM 4729 O O . VAL B 1 115 ? -30.516 -34.75 6.199 1 98.5 115 VAL B O 1
ATOM 4732 N N . LYS B 1 116 ? -31.516 -34.156 4.316 1 97.62 116 LYS B N 1
ATOM 4733 C CA . LYS B 1 116 ? -32.812 -34.656 4.793 1 97.62 116 LYS B CA 1
ATOM 4734 C C . LYS B 1 116 ? -32.812 -36.188 4.809 1 97.62 116 LYS B C 1
ATOM 4736 O O . LYS B 1 116 ? -33.281 -36.781 5.766 1 97.62 116 LYS B O 1
ATOM 4741 N N . SER B 1 117 ? -32.344 -36.75 3.725 1 97.31 117 SER B N 1
ATOM 4742 C CA . SER B 1 117 ? -32.25 -38.188 3.576 1 97.31 117 SER B CA 1
ATOM 4743 C C . SER B 1 117 ? -30.938 -38.594 2.895 1 97.31 117 SER B C 1
ATOM 4745 O O . SER B 1 117 ? -30.578 -38.031 1.864 1 97.31 117 SER B O 1
ATOM 4747 N N . ALA B 1 118 ? -30.25 -39.594 3.469 1 95.94 118 ALA B N 1
ATOM 4748 C CA . ALA B 1 118 ? -28.984 -40.062 2.891 1 95.94 118 ALA B CA 1
ATOM 4749 C C . ALA B 1 118 ? -29.25 -41.125 1.804 1 95.94 118 ALA B C 1
ATOM 4751 O O . ALA B 1 118 ? -28.328 -41.5 1.077 1 95.94 118 ALA B O 1
ATOM 4752 N N . GLY B 1 119 ? -30.469 -41.531 1.738 1 93.69 119 GLY B N 1
ATOM 4753 C CA . GLY B 1 119 ? -30.828 -42.5 0.714 1 93.69 119 GLY B CA 1
ATOM 4754 C C . GLY B 1 119 ? -30.141 -43.844 0.895 1 93.69 119 GLY B C 1
ATOM 4755 O O . GLY B 1 119 ? -29.828 -44.25 2.02 1 93.69 119 GLY B O 1
ATOM 4756 N N . ALA B 1 120 ? -29.969 -44.531 -0.27 1 92.06 120 ALA B N 1
ATOM 4757 C CA . ALA B 1 120 ? -29.516 -45.906 -0.242 1 92.06 120 ALA B CA 1
ATOM 4758 C C . ALA B 1 120 ? -28.016 -46 0.032 1 92.06 120 ALA B C 1
ATOM 4760 O O . ALA B 1 120 ? -27.547 -46.875 0.747 1 92.06 120 ALA B O 1
ATOM 4761 N N . LYS B 1 121 ? -27.234 -45.062 -0.458 1 92.44 121 LYS B N 1
ATOM 4762 C CA . LYS B 1 121 ? -25.781 -45.219 -0.419 1 92.44 121 LYS B CA 1
ATOM 4763 C C . LYS B 1 121 ? -25.125 -44 0.22 1 92.44 121 LYS B C 1
ATOM 4765 O O . LYS B 1 121 ? -23.922 -44.031 0.514 1 92.44 121 LYS B O 1
ATOM 4770 N N . GLY B 1 122 ? -25.812 -42.969 0.375 1 94.31 122 GLY B N 1
ATOM 4771 C CA . GLY B 1 122 ? -25.281 -41.781 1.016 1 94.31 122 GLY B CA 1
ATOM 4772 C C . GLY B 1 122 ? -24.172 -41.094 0.222 1 94.31 122 GLY B C 1
ATOM 4773 O O . GLY B 1 122 ? -23.141 -40.719 0.783 1 94.31 122 GLY B O 1
ATOM 4774 N N . GLN B 1 123 ? -24.297 -40.969 -1.093 1 94.75 123 GLN B N 1
ATOM 4775 C CA . GLN B 1 123 ? -23.266 -40.438 -1.984 1 94.75 123 GLN B CA 1
ATOM 4776 C C . GLN B 1 123 ? -23.531 -39 -2.354 1 94.75 123 GLN B C 1
ATOM 4778 O O . GLN B 1 123 ? -23.359 -38.594 -3.51 1 94.75 123 GLN B O 1
ATOM 4783 N N . ILE B 1 124 ? -24 -38.219 -1.377 1 96.38 124 ILE B N 1
ATOM 4784 C CA . ILE B 1 124 ? -24.234 -36.812 -1.539 1 96.38 124 ILE B CA 1
ATOM 4785 C C . ILE B 1 124 ? -22.906 -36.062 -1.584 1 96.38 124 ILE B C 1
ATOM 4787 O O . ILE B 1 124 ? -21.938 -36.469 -0.958 1 96.38 124 ILE B O 1
ATOM 4791 N N . ALA B 1 125 ? -22.844 -34.969 -2.359 1 97.31 125 ALA B N 1
ATOM 4792 C CA . ALA B 1 125 ? -21.625 -34.156 -2.402 1 97.31 125 ALA B CA 1
ATOM 4793 C C . ALA B 1 125 ? -21.984 -32.656 -2.418 1 97.31 125 ALA B C 1
ATOM 4795 O O . ALA B 1 125 ? -23.031 -32.281 -2.924 1 97.31 125 ALA B O 1
ATOM 4796 N N . ILE B 1 126 ? -21.141 -31.938 -1.807 1 98.38 126 ILE B N 1
ATOM 4797 C CA . ILE B 1 126 ? -21.219 -30.484 -1.822 1 98.38 126 ILE B CA 1
ATOM 4798 C C . ILE B 1 126 ? -19.906 -29.891 -2.342 1 98.38 126 ILE B C 1
ATOM 4800 O O . ILE B 1 126 ? -18.828 -30.438 -2.082 1 98.38 126 ILE B O 1
ATOM 4804 N N . GLY B 1 127 ? -20 -28.797 -3.117 1 98.12 127 GLY B N 1
ATOM 4805 C CA . GLY B 1 127 ? -18.766 -28.203 -3.594 1 98.12 127 GLY B CA 1
ATOM 4806 C C . GLY B 1 127 ? -18.984 -27 -4.492 1 98.12 127 GLY B C 1
ATOM 4807 O O . GLY B 1 127 ? -19.938 -26.25 -4.316 1 98.12 127 GLY B O 1
ATOM 4808 N N . PHE B 1 128 ? -17.984 -26.797 -5.336 1 98.25 128 PHE B N 1
ATOM 4809 C CA . PHE B 1 128 ? -17.938 -25.688 -6.281 1 98.25 128 PHE B CA 1
ATOM 4810 C C . PHE B 1 128 ? -17.469 -26.156 -7.652 1 98.25 128 PHE B C 1
ATOM 4812 O O . PHE B 1 128 ? -16.5 -26.906 -7.758 1 98.25 128 PHE B O 1
ATOM 4819 N N . THR B 1 129 ? -18.156 -25.781 -8.641 1 96.5 129 THR B N 1
ATOM 4820 C CA . THR B 1 129 ? -17.812 -26.172 -10 1 96.5 129 THR B CA 1
ATOM 4821 C C . THR B 1 129 ? -17.828 -24.969 -10.938 1 96.5 129 THR B C 1
ATOM 4823 O O . THR B 1 129 ? -18.469 -23.953 -10.641 1 96.5 129 THR B O 1
ATOM 4826 N N . PRO B 1 130 ? -17 -25 -11.969 1 95.62 130 PRO B N 1
ATOM 4827 C CA . PRO B 1 130 ? -16.938 -23.875 -12.906 1 95.62 130 PRO B CA 1
ATOM 4828 C C . PRO B 1 130 ? -18.125 -23.859 -13.867 1 95.62 130 PRO B C 1
ATOM 4830 O O . PRO B 1 130 ? -18.953 -24.766 -13.852 1 95.62 130 PRO B O 1
ATOM 4833 N N . SER B 1 131 ? -18.047 -22.734 -14.633 1 91.19 131 SER B N 1
ATOM 4834 C CA . SER B 1 131 ? -19.031 -22.656 -15.711 1 91.19 131 SER B CA 1
ATOM 4835 C C . SER B 1 131 ? -18.797 -23.75 -16.75 1 91.19 131 SER B C 1
ATOM 4837 O O . SER B 1 131 ? -17.656 -24.047 -17.094 1 91.19 131 SER B O 1
ATOM 4839 N N . GLY B 1 132 ? -19.688 -24.453 -17.156 1 86.81 132 GLY B N 1
ATOM 4840 C CA . GLY B 1 132 ? -19.562 -25.484 -18.188 1 86.81 132 GLY B CA 1
ATOM 4841 C C . GLY B 1 132 ? -19.25 -26.859 -17.609 1 86.81 132 GLY B C 1
ATOM 4842 O O . GLY B 1 132 ? -18.844 -27.766 -18.344 1 86.81 132 GLY B O 1
ATOM 4843 N N . PHE B 1 133 ? -19.359 -26.938 -16.422 1 89.88 133 PHE B N 1
ATOM 4844 C CA . PHE B 1 133 ? -19.156 -28.219 -15.758 1 89.88 133 PHE B CA 1
ATOM 4845 C C . PHE B 1 133 ? -20.078 -29.281 -16.328 1 89.88 133 PHE B C 1
ATOM 4847 O O . PHE B 1 133 ? -21.234 -29 -16.656 1 89.88 133 PHE B O 1
ATOM 4854 N N . LYS B 1 134 ? -19.531 -30.5 -16.406 1 83.69 134 LYS B N 1
ATOM 4855 C CA . LYS B 1 134 ? -20.344 -31.625 -16.844 1 83.69 134 LYS B CA 1
ATOM 4856 C C . LYS B 1 134 ? -21.312 -32.062 -15.75 1 83.69 134 LYS B C 1
ATOM 4858 O O . LYS B 1 134 ? -20.891 -32.562 -14.711 1 83.69 134 LYS B O 1
ATOM 4863 N N . MET B 1 135 ? -22.578 -32.062 -16.062 1 84.19 135 MET B N 1
ATOM 4864 C CA . MET B 1 135 ? -23.609 -32.219 -15.039 1 84.19 135 MET B CA 1
ATOM 4865 C C . MET B 1 135 ? -23.875 -33.688 -14.734 1 84.19 135 MET B C 1
ATOM 4867 O O . MET B 1 135 ? -24.797 -34.031 -13.992 1 84.19 135 MET B O 1
ATOM 4871 N N . CYS B 1 136 ? -23.047 -34.562 -15.164 1 85.06 136 CYS B N 1
ATOM 4872 C CA . CYS B 1 136 ? -23.203 -35.969 -14.859 1 85.06 136 CYS B CA 1
ATOM 4873 C C . CYS B 1 136 ? -22 -36.5 -14.102 1 85.06 136 CYS B C 1
ATOM 4875 O O . CYS B 1 136 ? -21.766 -37.719 -14.047 1 85.06 136 CYS B O 1
ATOM 4877 N N . ARG B 1 137 ? -21.266 -35.594 -13.617 1 89.25 137 ARG B N 1
ATOM 4878 C CA . ARG B 1 137 ? -20.078 -35.969 -12.836 1 89.25 137 ARG B CA 1
ATOM 4879 C C . ARG B 1 137 ? -20.141 -35.344 -11.438 1 89.25 137 ARG B C 1
ATOM 4881 O O . ARG B 1 137 ? -20.75 -34.281 -11.25 1 89.25 137 ARG B O 1
ATOM 4888 N N . GLN B 1 138 ? -19.531 -36.062 -10.555 1 91.88 138 GLN B N 1
ATOM 4889 C CA . GLN B 1 138 ? -19.5 -35.562 -9.195 1 91.88 138 GLN B CA 1
ATOM 4890 C C . GLN B 1 138 ? -18.625 -34.312 -9.109 1 91.88 138 GLN B C 1
ATOM 4892 O O . GLN B 1 138 ? -17.578 -34.219 -9.766 1 91.88 138 GLN B O 1
ATOM 4897 N N . PRO B 1 139 ? -19.094 -33.344 -8.328 1 94.38 139 PRO B N 1
ATOM 4898 C CA . PRO B 1 139 ? -18.188 -32.219 -8.094 1 94.38 139 PRO B CA 1
ATOM 4899 C C . PRO B 1 139 ? -16.812 -32.688 -7.613 1 94.38 139 PRO B C 1
ATOM 4901 O O . PRO B 1 139 ? -16.703 -33.531 -6.719 1 94.38 139 PRO B O 1
ATOM 4904 N N . GLY B 1 140 ? -15.758 -32.125 -8.219 1 95.44 140 GLY B N 1
ATOM 4905 C CA . GLY B 1 140 ? -14.398 -32.5 -7.867 1 95.44 140 GLY B CA 1
ATOM 4906 C C . GLY B 1 140 ? -13.789 -33.5 -8.836 1 95.44 140 GLY B C 1
ATOM 4907 O O . GLY B 1 140 ? -12.578 -33.75 -8.82 1 95.44 140 GLY B O 1
ATOM 4908 N N . TRP B 1 141 ? -14.57 -34.125 -9.711 1 93.69 141 TRP B N 1
ATOM 4909 C CA . TRP B 1 141 ? -14.07 -35.156 -10.609 1 93.69 141 TRP B CA 1
ATOM 4910 C C . TRP B 1 141 ? -13.602 -34.531 -11.93 1 93.69 141 TRP B C 1
ATOM 4912 O O . TRP B 1 141 ? -13.047 -35.25 -12.781 1 93.69 141 TRP B O 1
ATOM 4922 N N . GLU B 1 142 ? -13.859 -33.312 -12.125 1 91.94 142 GLU B N 1
ATOM 4923 C CA . GLU B 1 142 ? -13.398 -32.562 -13.297 1 91.94 142 GLU B CA 1
ATOM 4924 C C . GLU B 1 142 ? -12.445 -31.438 -12.914 1 91.94 142 GLU B C 1
ATOM 4926 O O . GLU B 1 142 ? -12.469 -30.969 -11.773 1 91.94 142 GLU B O 1
ATOM 4931 N N . ALA B 1 143 ? -11.703 -31.031 -13.883 1 91.69 143 ALA B N 1
ATOM 4932 C CA . ALA B 1 143 ? -10.758 -29.953 -13.648 1 91.69 143 ALA B CA 1
ATOM 4933 C C . ALA B 1 143 ? -11.469 -28.703 -13.125 1 91.69 143 ALA B C 1
ATOM 4935 O O . ALA B 1 143 ? -12.594 -28.406 -13.531 1 91.69 143 ALA B O 1
ATOM 4936 N N . ASN B 1 144 ? -10.828 -28 -12.211 1 93.81 144 ASN B N 1
ATOM 4937 C CA . ASN B 1 144 ? -11.281 -26.719 -11.656 1 93.81 144 ASN B CA 1
ATOM 4938 C C . ASN B 1 144 ? -12.547 -26.891 -10.828 1 93.81 144 ASN B C 1
ATOM 4940 O O . ASN B 1 144 ? -13.328 -25.953 -10.68 1 93.81 144 ASN B O 1
ATOM 4944 N N . SER B 1 145 ? -12.82 -28.141 -10.383 1 95.81 145 SER B N 1
ATOM 4945 C CA . SER B 1 145 ? -13.984 -28.406 -9.539 1 95.81 145 SER B CA 1
ATOM 4946 C C . SER B 1 145 ? -13.57 -28.984 -8.195 1 95.81 145 SER B C 1
ATOM 4948 O O . SER B 1 145 ? -12.5 -29.578 -8.07 1 95.81 145 SER B O 1
ATOM 4950 N N . TYR B 1 146 ? -14.367 -28.75 -7.215 1 97.44 146 TYR B N 1
ATOM 4951 C CA . TYR B 1 146 ? -14.117 -29.203 -5.852 1 97.44 146 TYR B CA 1
ATOM 4952 C C . TYR B 1 146 ? -15.359 -29.844 -5.254 1 97.44 146 TYR B C 1
ATOM 4954 O O . TYR B 1 146 ? -16.469 -29.359 -5.441 1 97.44 146 TYR B O 1
ATOM 4962 N N . GLY B 1 147 ? -15.141 -30.953 -4.555 1 97.69 147 GLY B N 1
ATOM 4963 C CA . GLY B 1 147 ? -16.281 -31.641 -3.947 1 97.69 147 GLY B CA 1
ATOM 4964 C C . GLY B 1 147 ? -15.922 -32.375 -2.666 1 97.69 147 GLY B C 1
ATOM 4965 O O . GLY B 1 147 ? -14.914 -33.062 -2.605 1 97.69 147 GLY B O 1
ATOM 4966 N N . TYR B 1 148 ? -16.656 -32.094 -1.645 1 98.38 148 TYR B N 1
ATOM 4967 C CA . TYR B 1 148 ? -16.641 -32.844 -0.399 1 98.38 148 TYR B CA 1
ATOM 4968 C C . TYR B 1 148 ? -17.734 -33.906 -0.383 1 98.38 148 TYR B C 1
ATOM 4970 O O . TYR B 1 148 ? -18.922 -33.562 -0.422 1 98.38 148 TYR B O 1
ATOM 4978 N N . HIS B 1 149 ? -17.344 -35.156 -0.337 1 97.75 149 HIS B N 1
ATOM 4979 C CA . HIS B 1 149 ? -18.297 -36.25 -0.534 1 97.75 149 HIS B CA 1
ATOM 4980 C C . HIS B 1 149 ? -18.734 -36.844 0.8 1 97.75 149 HIS B C 1
ATOM 4982 O O . HIS B 1 149 ? -17.906 -37.031 1.696 1 97.75 149 HIS B O 1
ATOM 4988 N N . ALA B 1 150 ? -19.922 -37.188 0.891 1 98.06 150 ALA B N 1
ATOM 4989 C CA . ALA B 1 150 ? -20.547 -37.625 2.143 1 98.06 150 ALA B CA 1
ATOM 4990 C C . ALA B 1 150 ? -20.141 -39.062 2.49 1 98.06 150 ALA B C 1
ATOM 4992 O O . ALA B 1 150 ? -19.953 -39.375 3.664 1 98.06 150 ALA B O 1
ATOM 4993 N N . ASP B 1 151 ? -20.031 -39.906 1.534 1 95.69 151 ASP B N 1
ATOM 4994 C CA . ASP B 1 151 ? -19.906 -41.344 1.751 1 95.69 151 ASP B CA 1
ATOM 4995 C C . ASP B 1 151 ? -18.516 -41.688 2.289 1 95.69 151 ASP B C 1
ATOM 4997 O O . ASP B 1 151 ? -18.391 -42.531 3.18 1 95.69 151 ASP B O 1
ATOM 5001 N N . ASP B 1 152 ? -17.516 -41 1.78 1 95.94 152 ASP B N 1
ATOM 5002 C CA . ASP B 1 152 ? -16.156 -41.375 2.152 1 95.94 152 ASP B CA 1
ATOM 5003 C C . ASP B 1 152 ? -15.461 -40.25 2.916 1 95.94 152 ASP B C 1
ATOM 5005 O O . ASP B 1 152 ? -14.406 -40.469 3.523 1 95.94 152 ASP B O 1
ATOM 5009 N N . GLY B 1 153 ? -16.031 -39.094 2.92 1 97.25 153 GLY B N 1
ATOM 5010 C CA . GLY B 1 153 ? -15.43 -37.969 3.631 1 97.25 153 GLY B CA 1
ATOM 5011 C C . GLY B 1 153 ? -14.219 -37.406 2.924 1 97.25 153 GLY B C 1
ATOM 5012 O O . GLY B 1 153 ? -13.453 -36.656 3.518 1 97.25 153 GLY B O 1
ATOM 5013 N N . LEU B 1 154 ? -14.062 -37.75 1.684 1 97.56 154 LEU B N 1
ATOM 5014 C CA . LEU B 1 154 ? -12.891 -37.312 0.93 1 97.56 154 LEU B CA 1
ATOM 5015 C C . LEU B 1 154 ? -13.18 -36 0.183 1 97.56 154 LEU B C 1
ATOM 5017 O O . LEU B 1 154 ? -14.336 -35.688 -0.098 1 97.56 154 LEU B O 1
ATOM 5021 N N . LEU B 1 155 ? -12.109 -35.25 -0.047 1 97.62 155 LEU B N 1
ATOM 5022 C CA . LEU B 1 155 ? -12.172 -34.094 -0.913 1 97.62 155 LEU B CA 1
ATOM 5023 C C . LEU B 1 155 ? -11.625 -34.406 -2.303 1 97.62 155 LEU B C 1
ATOM 5025 O O . LEU B 1 155 ? -10.555 -35 -2.432 1 97.62 155 LEU B O 1
ATOM 5029 N N . TYR B 1 156 ? -12.414 -34.125 -3.299 1 96.88 156 TYR B N 1
ATOM 5030 C CA . TYR B 1 156 ? -11.992 -34.281 -4.688 1 96.88 156 TYR B CA 1
ATOM 5031 C C . TYR B 1 156 ? -11.758 -32.938 -5.344 1 96.88 156 TYR B C 1
ATOM 5033 O O . TYR B 1 156 ? -12.547 -32 -5.16 1 96.88 156 TYR B O 1
ATOM 5041 N N . ARG B 1 157 ? -10.617 -32.812 -6.074 1 94.31 157 ARG B N 1
ATOM 5042 C CA . ARG B 1 157 ? -10.281 -31.516 -6.641 1 94.31 157 ARG B CA 1
ATOM 5043 C C . ARG B 1 157 ? -9.812 -31.641 -8.086 1 94.31 157 ARG B C 1
ATOM 5045 O O . ARG B 1 157 ? -8.773 -31.094 -8.461 1 94.31 157 ARG B O 1
ATOM 5052 N N . GLY B 1 158 ? -10.484 -32.312 -8.852 1 88.31 158 GLY B N 1
ATOM 5053 C CA . GLY B 1 158 ? -10.289 -32.281 -10.297 1 88.31 158 GLY B CA 1
ATOM 5054 C C . GLY B 1 158 ? -9.625 -33.562 -10.828 1 88.31 158 GLY B C 1
ATOM 5055 O O . GLY B 1 158 ? -9.742 -33.875 -12.016 1 88.31 158 GLY B O 1
ATOM 5056 N N . HIS B 1 159 ? -8.758 -34.281 -10.031 1 82 159 HIS B N 1
ATOM 5057 C CA . HIS B 1 159 ? -7.973 -35.375 -10.586 1 82 159 HIS B CA 1
ATOM 5058 C C . HIS B 1 159 ? -8.625 -36.719 -10.281 1 82 159 HIS B C 1
ATOM 5060 O O . HIS B 1 159 ? -7.996 -37.781 -10.445 1 82 159 HIS B O 1
ATOM 5066 N N . GLY B 1 160 ? -9.852 -36.75 -9.93 1 75.69 160 GLY B N 1
ATOM 5067 C CA . GLY B 1 160 ? -10.586 -38 -9.703 1 75.69 160 GLY B CA 1
ATOM 5068 C C . GLY B 1 160 ? -10.117 -38.75 -8.477 1 75.69 160 GLY B C 1
ATOM 5069 O O . GLY B 1 160 ? -10.75 -39.719 -8.062 1 75.69 160 GLY B O 1
ATOM 5070 N N . LYS B 1 161 ? -8.914 -38.344 -7.98 1 88.5 161 LYS B N 1
ATOM 5071 C CA . LYS B 1 161 ? -8.453 -38.969 -6.758 1 88.5 161 LYS B CA 1
ATOM 5072 C C . LYS B 1 161 ? -8.836 -38.156 -5.523 1 88.5 161 LYS B C 1
ATOM 5074 O O . LYS B 1 161 ? -8.578 -36.969 -5.461 1 88.5 161 LYS B O 1
ATOM 5079 N N . GLY B 1 162 ? -9.461 -38.906 -4.621 1 93.44 162 GLY B N 1
ATOM 5080 C CA . GLY B 1 162 ? -9.883 -38.281 -3.387 1 93.44 162 GLY B CA 1
ATOM 5081 C C . GLY B 1 162 ? -8.758 -38.094 -2.383 1 93.44 162 GLY B C 1
ATOM 5082 O O . GLY B 1 162 ? -7.848 -38.938 -2.316 1 93.44 162 GLY B O 1
ATOM 5083 N N . GLU B 1 163 ? -8.773 -37.031 -1.599 1 95.19 163 GLU B N 1
ATOM 5084 C CA . GLU B 1 163 ? -7.832 -36.781 -0.511 1 95.19 163 GLU B CA 1
ATOM 5085 C C . GLU B 1 163 ? -8.539 -36.781 0.841 1 95.19 163 GLU B C 1
ATOM 5087 O O . GLU B 1 163 ? -9.664 -36.281 0.958 1 95.19 163 GLU B O 1
ATOM 5092 N N . ALA B 1 164 ? -7.863 -37.375 1.771 1 95.25 164 ALA B N 1
ATOM 5093 C CA . ALA B 1 164 ? -8.43 -37.344 3.117 1 95.25 164 ALA B CA 1
ATOM 5094 C C . ALA B 1 164 ? -8.703 -35.906 3.551 1 95.25 164 ALA B C 1
ATOM 5096 O O . ALA B 1 164 ? -7.84 -35.031 3.42 1 95.25 164 ALA B O 1
ATOM 5097 N N . PHE B 1 165 ? -9.898 -35.688 4.152 1 95.94 165 PHE B N 1
ATOM 5098 C CA . PHE B 1 165 ? -10.258 -34.312 4.391 1 95.94 165 PHE B CA 1
ATOM 5099 C C . PHE B 1 165 ? -11.047 -34.156 5.684 1 95.94 165 PHE B C 1
ATOM 5101 O O . PHE B 1 165 ? -10.578 -33.531 6.637 1 95.94 165 PHE B O 1
ATOM 5108 N N . GLY B 1 166 ? -12.18 -34.812 5.723 1 95.69 166 GLY B N 1
ATOM 5109 C CA . GLY B 1 166 ? -13.023 -34.625 6.891 1 95.69 166 GLY B CA 1
ATOM 5110 C C . GLY B 1 166 ? -13.914 -35.844 7.172 1 95.69 166 GLY B C 1
ATOM 5111 O O . GLY B 1 166 ? -13.766 -36.875 6.539 1 95.69 166 GLY B O 1
ATOM 5112 N N . PRO B 1 167 ? -14.805 -35.594 8.117 1 97.5 167 PRO B N 1
ATOM 5113 C CA . PRO B 1 167 ? -15.727 -36.688 8.445 1 97.5 167 PRO B CA 1
ATOM 5114 C C . PRO B 1 167 ? -16.766 -36.906 7.355 1 97.5 167 PRO B C 1
ATOM 5116 O O . PRO B 1 167 ? -17.062 -36 6.574 1 97.5 167 PRO B O 1
ATOM 5119 N N . THR B 1 168 ? -17.312 -38.125 7.352 1 98.25 168 THR B N 1
ATOM 5120 C CA . THR B 1 168 ? -18.484 -38.375 6.535 1 98.25 168 THR B CA 1
ATOM 5121 C C . THR B 1 168 ? -19.719 -37.656 7.102 1 98.25 168 THR B C 1
ATOM 5123 O O . THR B 1 168 ? -19.672 -37.156 8.227 1 98.25 168 THR B O 1
ATOM 5126 N N . TYR B 1 169 ? -20.734 -37.531 6.34 1 98.31 169 TYR B N 1
ATOM 5127 C CA . TYR B 1 169 ? -21.969 -36.938 6.832 1 98.31 169 TYR B CA 1
ATOM 5128 C C . TYR B 1 169 ? -23.203 -37.656 6.289 1 98.31 169 TYR B C 1
ATOM 5130 O O . TYR B 1 169 ? -23.094 -38.375 5.293 1 98.31 169 TYR B O 1
ATOM 5138 N N . THR B 1 170 ? -24.234 -37.531 6.98 1 97.94 170 THR B N 1
ATOM 5139 C CA . THR B 1 170 ? -25.438 -38.312 6.703 1 97.94 170 THR B CA 1
ATOM 5140 C C . THR B 1 170 ? -26.703 -37.531 7.09 1 97.94 170 THR B C 1
ATOM 5142 O O . THR B 1 170 ? -26.625 -36.312 7.348 1 97.94 170 THR B O 1
ATOM 5145 N N . ALA B 1 171 ? -27.844 -38.281 7.059 1 98.19 171 ALA B N 1
ATOM 5146 C CA . ALA B 1 171 ? -29.141 -37.625 7.359 1 98.19 171 ALA B CA 1
ATOM 5147 C C . ALA B 1 171 ? -29.078 -36.906 8.695 1 98.19 171 ALA B C 1
ATOM 5149 O O . ALA B 1 171 ? -28.594 -37.438 9.688 1 98.19 171 ALA B O 1
ATOM 5150 N N . GLY B 1 172 ? -29.5 -35.625 8.656 1 98.19 172 GLY B N 1
ATOM 5151 C CA . GLY B 1 172 ? -29.531 -34.844 9.875 1 98.19 172 GLY B CA 1
ATOM 5152 C C . GLY B 1 172 ? -28.391 -33.844 9.969 1 98.19 172 GLY B C 1
ATOM 5153 O O . GLY B 1 172 ? -28.422 -32.938 10.781 1 98.19 172 GLY B O 1
ATOM 5154 N N . ASP B 1 173 ? -27.406 -34.094 9.148 1 98.62 173 ASP B N 1
ATOM 5155 C CA . ASP B 1 173 ? -26.234 -33.219 9.188 1 98.62 173 ASP B CA 1
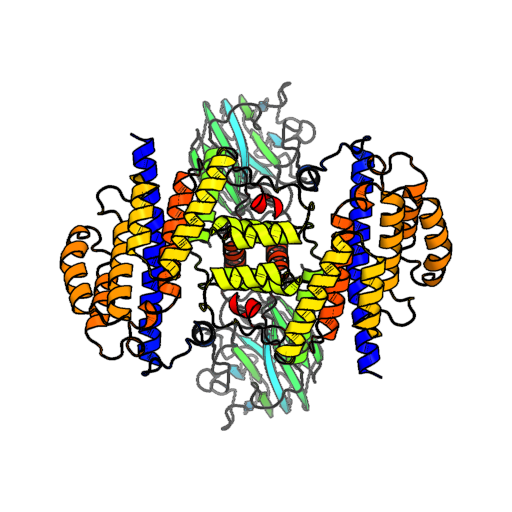ATOM 5156 C C . ASP B 1 173 ? -26.438 -31.969 8.328 1 98.62 173 ASP B C 1
ATOM 5158 O O . ASP B 1 173 ? -27.141 -32.031 7.312 1 98.62 173 ASP B O 1
ATOM 5162 N N . THR B 1 174 ? -25.906 -30.875 8.781 1 98.81 174 THR B N 1
ATOM 5163 C CA . THR B 1 174 ? -25.766 -29.656 7.98 1 98.81 174 THR B CA 1
ATOM 5164 C C . THR B 1 174 ? -24.312 -29.453 7.555 1 98.81 174 THR B C 1
ATOM 5166 O O . THR B 1 174 ? -23.406 -29.406 8.398 1 98.81 174 THR B O 1
ATOM 5169 N N . VAL B 1 175 ? -24.109 -29.453 6.258 1 98.75 175 VAL B N 1
ATOM 5170 C CA . VAL B 1 175 ? -22.766 -29.297 5.715 1 98.75 175 VAL B CA 1
ATOM 5171 C C . VAL B 1 175 ? -22.703 -28.047 4.844 1 98.75 175 VAL B C 1
ATOM 5173 O O . VAL B 1 175 ? -23.656 -27.734 4.129 1 98.75 175 VAL B O 1
ATOM 5176 N N . GLY B 1 176 ? -21.578 -27.312 4.996 1 98.69 176 GLY B N 1
ATOM 5177 C CA . GLY B 1 176 ? -21.453 -26.078 4.242 1 98.69 176 GLY B CA 1
ATOM 5178 C C . GLY B 1 176 ? -20.141 -25.984 3.479 1 98.69 176 GLY B C 1
ATOM 5179 O O . GLY B 1 176 ? -19.219 -26.766 3.713 1 98.69 176 GLY B O 1
ATOM 5180 N N . GLY B 1 177 ? -20.109 -25.094 2.51 1 98.56 177 GLY B N 1
ATOM 5181 C CA . GLY B 1 177 ? -18.938 -24.75 1.727 1 98.56 177 GLY B CA 1
ATOM 5182 C C . GLY B 1 177 ? -18.75 -23.25 1.578 1 98.56 177 GLY B C 1
ATOM 5183 O O . GLY B 1 177 ? -19.719 -22.516 1.4 1 98.56 177 GLY B O 1
ATOM 5184 N N . GLY B 1 178 ? -17.531 -22.906 1.716 1 98.38 178 GLY B N 1
ATOM 5185 C CA . GLY B 1 178 ? -17.219 -21.5 1.59 1 98.38 178 GLY B CA 1
ATOM 5186 C C . GLY B 1 178 ? -15.906 -21.234 0.875 1 98.38 178 GLY B C 1
ATOM 5187 O O . GLY B 1 178 ? -15.109 -22.141 0.667 1 98.38 178 GLY B O 1
ATOM 5188 N N . ILE B 1 179 ? -15.836 -20.047 0.45 1 98 179 ILE B N 1
ATOM 5189 C CA . ILE B 1 179 ? -14.617 -19.578 -0.197 1 98 179 ILE B CA 1
ATOM 5190 C C . ILE B 1 179 ? -14.039 -18.391 0.587 1 98 179 ILE B C 1
ATOM 5192 O O . ILE B 1 179 ? -14.742 -17.422 0.863 1 98 179 ILE B O 1
ATOM 5196 N N . ASN B 1 180 ? -12.852 -18.531 1.019 1 96.62 180 ASN B N 1
ATOM 5197 C CA . ASN B 1 180 ? -12.062 -17.438 1.562 1 96.62 180 ASN B CA 1
ATOM 5198 C C . ASN B 1 180 ? -11.203 -16.781 0.489 1 96.62 180 ASN B C 1
ATOM 5200 O O . ASN B 1 180 ? -10.18 -17.328 0.086 1 96.62 180 ASN B O 1
ATOM 5204 N N . TYR B 1 181 ? -11.547 -15.617 0.053 1 93.75 181 TYR B N 1
ATOM 5205 C CA . TYR B 1 181 ? -10.875 -14.984 -1.078 1 93.75 181 TYR B CA 1
ATOM 5206 C C . TYR B 1 181 ? -9.602 -14.281 -0.631 1 93.75 181 TYR B C 1
ATOM 5208 O O . TYR B 1 181 ? -8.773 -13.898 -1.46 1 93.75 181 TYR B O 1
ATOM 5216 N N . ALA B 1 182 ? -9.422 -14.094 0.676 1 88.75 182 ALA B N 1
ATOM 5217 C CA . ALA B 1 182 ? -8.18 -13.523 1.18 1 88.75 182 ALA B CA 1
ATOM 5218 C C . ALA B 1 182 ? -7.035 -14.531 1.067 1 88.75 182 ALA B C 1
ATOM 5220 O O . ALA B 1 182 ? -5.965 -14.211 0.542 1 88.75 182 ALA B O 1
ATOM 5221 N N . SER B 1 183 ? -7.312 -15.703 1.535 1 89.31 183 SER B N 1
ATOM 5222 C CA . SER B 1 183 ? -6.301 -16.75 1.492 1 89.31 183 SER B CA 1
ATOM 5223 C C . SER B 1 183 ? -6.418 -17.578 0.22 1 89.31 183 SER B C 1
ATOM 5225 O O . SER B 1 183 ? -5.555 -18.422 -0.068 1 89.31 183 SER B O 1
ATOM 5227 N N . GLN B 1 184 ? -7.473 -17.391 -0.544 1 92.75 184 GLN B N 1
ATOM 5228 C CA . GLN B 1 184 ? -7.773 -18.172 -1.735 1 92.75 184 GLN B CA 1
ATOM 5229 C C . GLN B 1 184 ? -7.875 -19.656 -1.402 1 92.75 184 GLN B C 1
ATOM 5231 O O . GLN B 1 184 ? -7.238 -20.484 -2.051 1 92.75 184 GLN B O 1
ATOM 5236 N N . GLU B 1 185 ? -8.734 -19.875 -0.435 1 96.38 185 GLU B N 1
ATOM 5237 C CA . GLU B 1 185 ? -8.992 -21.234 0.007 1 96.38 185 GLU B CA 1
ATOM 5238 C C . GLU B 1 185 ? -10.492 -21.531 0.049 1 96.38 185 GLU B C 1
ATOM 5240 O O . GLU B 1 185 ? -11.297 -20.641 0.323 1 96.38 185 GLU B O 1
ATOM 5245 N N . LEU B 1 186 ? -10.797 -22.781 -0.202 1 97.69 186 LEU B N 1
ATOM 5246 C CA . LEU B 1 186 ? -12.133 -23.297 0.096 1 97.69 186 LEU B CA 1
ATOM 5247 C C . LEU B 1 186 ? -12.172 -23.938 1.479 1 97.69 186 LEU B C 1
ATOM 5249 O O . LEU B 1 186 ? -11.18 -24.5 1.933 1 97.69 186 LEU B O 1
ATOM 5253 N N . PHE B 1 187 ? -13.25 -23.75 2.1 1 98.06 187 PHE B N 1
ATOM 5254 C CA . PHE B 1 187 ? -13.43 -24.438 3.369 1 98.06 187 PHE B CA 1
ATOM 5255 C C . PHE B 1 187 ? -14.812 -25.078 3.447 1 98.06 187 PHE B C 1
ATOM 5257 O O . PHE B 1 187 ? -15.75 -24.625 2.785 1 98.06 187 PHE B O 1
ATOM 5264 N N . PHE B 1 188 ? -14.922 -26.125 4.172 1 98.62 188 PHE B N 1
ATOM 5265 C CA . PHE B 1 188 ? -16.188 -26.812 4.391 1 98.62 188 PHE B CA 1
ATOM 5266 C C . PHE B 1 188 ? -16.484 -26.953 5.879 1 98.62 188 PHE B C 1
ATOM 5268 O O . PHE B 1 188 ? -15.57 -26.891 6.707 1 98.62 188 PHE B O 1
ATOM 5275 N N . THR B 1 189 ? -17.734 -27.031 6.16 1 98.69 189 THR B N 1
ATOM 5276 C CA . THR B 1 189 ? -18.156 -27.109 7.551 1 98.69 189 THR B CA 1
ATOM 5277 C C . THR B 1 189 ? -19.125 -28.281 7.754 1 98.69 189 THR B C 1
ATOM 5279 O O . THR B 1 189 ? -19.719 -28.766 6.793 1 98.69 189 THR B O 1
ATOM 5282 N N . LYS B 1 190 ? -19.219 -28.766 8.906 1 98.75 190 LYS B N 1
ATOM 5283 C CA . LYS B 1 190 ? -20.203 -29.75 9.344 1 98.75 190 LYS B CA 1
ATOM 5284 C C . LYS B 1 190 ? -20.781 -29.375 10.703 1 98.75 190 LYS B C 1
ATOM 5286 O O . LYS B 1 190 ? -20.047 -29.234 11.68 1 98.75 190 LYS B O 1
ATOM 5291 N N . ASN B 1 191 ? -21.984 -29.172 10.68 1 98.44 191 ASN B N 1
ATOM 5292 C CA . ASN B 1 191 ? -22.734 -28.875 11.891 1 98.44 191 ASN B CA 1
ATOM 5293 C C . ASN B 1 191 ? -22.125 -27.703 12.664 1 98.44 191 ASN B C 1
ATOM 5295 O O . ASN B 1 191 ? -21.922 -27.797 13.875 1 98.44 191 ASN B O 1
ATOM 5299 N N . GLY B 1 192 ? -21.688 -26.766 11.938 1 97.62 192 GLY B N 1
ATOM 5300 C CA . GLY B 1 192 ? -21.297 -25.5 12.547 1 97.62 192 GLY B CA 1
ATOM 5301 C C . GLY B 1 192 ? -19.812 -25.359 12.742 1 97.62 192 GLY B C 1
ATOM 5302 O O . GLY B 1 192 ? -19.328 -24.328 13.203 1 97.62 192 GLY B O 1
ATOM 5303 N N . ALA B 1 193 ? -19.125 -26.359 12.406 1 97.62 193 ALA B N 1
ATOM 5304 C CA . ALA B 1 193 ? -17.672 -26.312 12.617 1 97.62 193 ALA B CA 1
ATOM 5305 C C . ALA B 1 193 ? -16.922 -26.516 11.305 1 97.62 193 ALA B C 1
ATOM 5307 O O . ALA B 1 193 ? -17.328 -27.312 10.461 1 97.62 193 ALA B O 1
ATOM 5308 N N . VAL B 1 194 ? -15.789 -25.859 11.234 1 97.94 194 VAL B N 1
ATOM 5309 C CA . VAL B 1 194 ? -14.945 -26.016 10.055 1 97.94 194 VAL B CA 1
ATOM 5310 C C . VAL B 1 194 ? -14.289 -27.391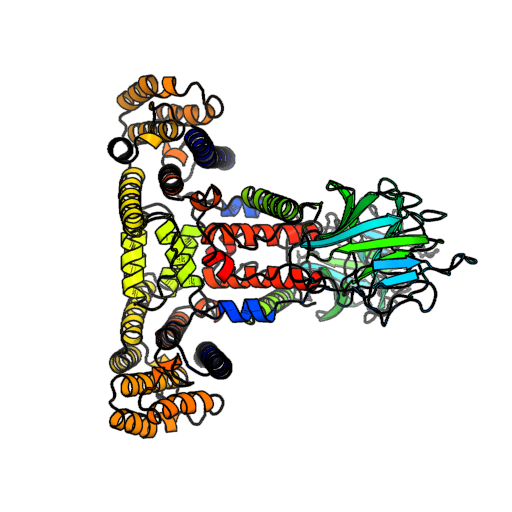 10.07 1 97.94 194 VAL B C 1
ATOM 5312 O O . VAL B 1 194 ? -13.703 -27.797 11.078 1 97.94 194 VAL B O 1
ATOM 5315 N N . VAL B 1 195 ? -14.383 -28.047 8.938 1 97.12 195 VAL B N 1
ATOM 5316 C CA . VAL B 1 195 ? -13.812 -29.391 8.797 1 97.12 195 VAL B CA 1
ATOM 5317 C C . VAL B 1 195 ? -12.391 -29.281 8.258 1 97.12 195 VAL B C 1
ATOM 5319 O O . VAL B 1 195 ? -11.508 -30.031 8.672 1 97.12 195 VAL B O 1
ATOM 5322 N N . GLY B 1 196 ? -12.234 -28.422 7.336 1 95.5 196 GLY B N 1
ATOM 5323 C CA . GLY B 1 196 ? -10.938 -28.266 6.699 1 95.5 196 GLY B CA 1
ATOM 5324 C C . GLY B 1 196 ? -10.93 -27.203 5.609 1 95.5 196 GLY B C 1
ATOM 5325 O O . GLY B 1 196 ? -11.977 -26.641 5.281 1 95.5 196 GLY B O 1
ATOM 5326 N N . THR B 1 197 ? -9.688 -26.969 5.148 1 96.12 197 THR B N 1
ATOM 5327 C CA . THR B 1 197 ? -9.492 -25.984 4.078 1 96.12 197 THR B CA 1
ATOM 5328 C C . THR B 1 197 ? -8.625 -26.578 2.969 1 96.12 197 THR B C 1
ATOM 5330 O O . THR B 1 197 ? -7.91 -27.562 3.184 1 96.12 197 THR B O 1
ATOM 5333 N N . VAL B 1 198 ? -8.805 -26.094 1.789 1 95.56 198 VAL B N 1
ATOM 5334 C CA . VAL B 1 198 ? -7.988 -26.5 0.652 1 95.56 198 VAL B CA 1
ATOM 5335 C C . VAL B 1 198 ? -7.672 -25.297 -0.222 1 95.56 198 VAL B C 1
ATOM 5337 O O . VAL B 1 198 ? -8.508 -24.406 -0.376 1 95.56 198 VAL B O 1
ATOM 5340 N N . CYS B 1 199 ? -6.484 -25.312 -0.815 1 94.12 199 CYS B N 1
ATOM 5341 C CA . CYS B 1 199 ? -6.074 -24.203 -1.678 1 94.12 199 CYS B CA 1
ATOM 5342 C C . CYS B 1 199 ? -6.914 -24.156 -2.947 1 94.12 199 CYS B C 1
ATOM 5344 O O . CYS B 1 199 ? -7.215 -25.203 -3.535 1 94.12 199 CYS B O 1
ATOM 5346 N N . LYS B 1 200 ? -7.309 -23.016 -3.332 1 93.56 200 LYS B N 1
ATOM 5347 C CA . LYS B 1 200 ? -8.086 -22.75 -4.539 1 93.56 200 LYS B CA 1
ATOM 5348 C C . LYS B 1 200 ? -7.227 -22.078 -5.609 1 93.56 200 LYS B C 1
ATOM 5350 O O . LYS B 1 200 ? -6.848 -20.922 -5.473 1 93.56 200 LYS B O 1
ATOM 5355 N N . ASP B 1 201 ? -7 -22.688 -6.699 1 88.88 201 ASP B N 1
ATOM 5356 C CA . ASP B 1 201 ? -6.18 -22.141 -7.777 1 88.88 201 ASP B CA 1
ATOM 5357 C C . ASP B 1 201 ? -7.047 -21.594 -8.898 1 88.88 201 ASP B C 1
ATOM 5359 O O . ASP B 1 201 ? -6.551 -20.875 -9.781 1 88.88 201 ASP B O 1
ATOM 5363 N N . VAL B 1 202 ? -8.383 -21.844 -8.812 1 92.75 202 VAL B N 1
ATOM 5364 C CA . VAL B 1 202 ? -9.289 -21.422 -9.883 1 92.75 202 VAL B CA 1
ATOM 5365 C C . VAL B 1 202 ? -9.523 -19.922 -9.805 1 92.75 202 VAL B C 1
ATOM 5367 O O . VAL B 1 202 ? -9.867 -19.391 -8.742 1 92.75 202 VAL B O 1
ATOM 5370 N N . LYS B 1 203 ? -9.352 -19.234 -10.953 1 91.75 203 LYS B N 1
ATOM 5371 C CA . LYS B 1 203 ? -9.484 -17.781 -11 1 91.75 203 LYS B CA 1
ATOM 5372 C C . LYS B 1 203 ? -10.828 -17.375 -11.609 1 91.75 203 LYS B C 1
ATOM 5374 O O . LYS B 1 203 ? -11.258 -16.234 -11.469 1 91.75 203 LYS B O 1
ATOM 5379 N N . GLY B 1 204 ? -11.508 -18.266 -12.156 1 91.81 204 GLY B N 1
ATOM 5380 C CA . GLY B 1 204 ? -12.805 -17.969 -12.75 1 91.81 204 GLY B CA 1
ATOM 5381 C C . GLY B 1 204 ? -13.961 -18.172 -11.789 1 91.81 204 GLY B C 1
ATOM 5382 O O . GLY B 1 204 ? -13.758 -18.5 -10.617 1 91.81 204 GLY B O 1
ATOM 5383 N N . PRO B 1 205 ? -15.18 -17.906 -12.297 1 94.75 205 PRO B N 1
ATOM 5384 C CA . PRO B 1 205 ? -16.359 -18.062 -11.453 1 94.75 205 PRO B CA 1
ATOM 5385 C C . PRO B 1 205 ? -16.609 -19.5 -11.031 1 94.75 205 PRO B C 1
ATOM 5387 O O . PRO B 1 205 ? -16.359 -20.438 -11.812 1 94.75 205 PRO B O 1
ATOM 5390 N N . LEU B 1 206 ? -16.984 -19.641 -9.82 1 97.25 206 LEU B N 1
ATOM 5391 C CA . LEU B 1 206 ? -17.359 -20.938 -9.266 1 97.25 206 LEU B CA 1
ATOM 5392 C C . LEU B 1 206 ? -18.812 -20.938 -8.789 1 97.25 206 LEU B C 1
ATOM 5394 O O . LEU B 1 206 ? -19.266 -19.969 -8.172 1 97.25 206 LEU B O 1
ATOM 5398 N N . PHE B 1 207 ? -19.469 -22 -9.078 1 97.38 207 PHE B N 1
ATOM 5399 C CA . PHE B 1 207 ? -20.875 -22.125 -8.695 1 97.38 207 PHE B CA 1
ATOM 5400 C C . PHE B 1 207 ? -21.031 -23.094 -7.527 1 97.38 207 PHE B C 1
ATOM 5402 O O . PHE B 1 207 ? -20.562 -24.234 -7.59 1 97.38 207 PHE B O 1
ATOM 5409 N N . PRO B 1 208 ? -21.656 -22.578 -6.465 1 98.06 208 PRO B N 1
ATOM 5410 C CA . PRO B 1 208 ? -22.078 -23.594 -5.484 1 98.06 208 PRO B CA 1
ATOM 5411 C C . PRO B 1 208 ? -22.797 -24.766 -6.121 1 98.06 208 PRO B C 1
ATOM 5413 O O . PRO B 1 208 ? -23.688 -24.578 -6.953 1 98.06 208 PRO B O 1
ATOM 5416 N N . THR B 1 209 ? -22.406 -25.969 -5.727 1 97.12 209 THR B N 1
ATOM 5417 C CA . THR B 1 209 ? -22.891 -27.156 -6.426 1 97.12 209 THR B CA 1
ATOM 5418 C C . THR B 1 209 ? -23.234 -28.266 -5.434 1 97.12 209 THR B C 1
ATOM 5420 O O . THR B 1 209 ? -22.5 -28.484 -4.457 1 97.12 209 THR B O 1
ATOM 5423 N N . ILE B 1 210 ? -24.312 -28.906 -5.719 1 96.31 210 ILE B N 1
ATOM 5424 C CA . ILE B 1 210 ? -24.75 -30.062 -4.934 1 96.31 210 ILE B CA 1
ATOM 5425 C C . ILE B 1 210 ? -24.953 -31.25 -5.855 1 96.31 210 ILE B C 1
ATOM 5427 O O . ILE B 1 210 ? -25.344 -31.094 -7.016 1 96.31 210 ILE B O 1
ATOM 5431 N N . ALA B 1 211 ? -24.672 -32.406 -5.277 1 95.19 211 ALA B N 1
ATOM 5432 C CA . ALA B 1 211 ? -24.875 -33.625 -6.07 1 95.19 211 ALA B CA 1
ATOM 5433 C C . ALA B 1 211 ? -25.516 -34.719 -5.23 1 95.19 211 ALA B C 1
ATOM 5435 O O . ALA B 1 211 ? -25.219 -34.875 -4.047 1 95.19 211 ALA B O 1
ATOM 5436 N N . VAL B 1 212 ? -26.438 -35.438 -5.824 1 93.88 212 VAL B N 1
ATOM 5437 C CA . VAL B 1 212 ? -27.031 -36.656 -5.301 1 93.88 212 VAL B CA 1
ATOM 5438 C C . VAL B 1 212 ? -26.766 -37.812 -6.262 1 93.88 212 VAL B C 1
ATOM 5440 O O . VAL B 1 212 ? -26.672 -37.625 -7.473 1 93.88 212 VAL B O 1
ATOM 5443 N N . HIS B 1 213 ? -26.625 -39.031 -5.684 1 92.56 213 HIS B N 1
ATOM 5444 C CA . HIS B 1 213 ? -26.172 -40.094 -6.566 1 92.56 213 HIS B CA 1
ATOM 5445 C C . HIS B 1 213 ? -26.812 -41.438 -6.191 1 92.56 213 HIS B C 1
ATOM 5447 O O . HIS B 1 213 ? -26.328 -42.5 -6.594 1 92.56 213 HIS B O 1
ATOM 5453 N N . SER B 1 214 ? -27.766 -41.406 -5.258 1 90.44 214 SER B N 1
ATOM 5454 C CA . SER B 1 214 ? -28.422 -42.656 -4.91 1 90.44 214 SER B CA 1
ATOM 5455 C C . SER B 1 214 ? -29.906 -42.438 -4.59 1 90.44 214 SER B C 1
ATOM 5457 O O . SER B 1 214 ? -30.297 -41.344 -4.195 1 90.44 214 SER B O 1
ATOM 5459 N N . GLN B 1 215 ? -30.625 -43.531 -4.625 1 90.31 215 GLN B N 1
ATOM 5460 C CA . GLN B 1 215 ? -32.062 -43.469 -4.48 1 90.31 215 GLN B CA 1
ATOM 5461 C C . GLN B 1 215 ? -32.469 -42.875 -3.133 1 90.31 215 GLN B C 1
ATOM 5463 O O . GLN B 1 215 ? -31.922 -43.281 -2.096 1 90.31 215 GLN B O 1
ATOM 5468 N N . ASN B 1 216 ? -33.344 -41.906 -3.195 1 92 216 ASN B N 1
ATOM 5469 C CA . ASN B 1 216 ? -34.031 -41.312 -2.053 1 92 216 ASN B CA 1
ATOM 5470 C C . ASN B 1 216 ? -33.125 -40.312 -1.313 1 92 216 ASN B C 1
ATOM 5472 O O . ASN B 1 216 ? -33.438 -39.906 -0.207 1 92 216 ASN B O 1
ATOM 5476 N N . GLU B 1 217 ? -31.969 -40.062 -1.863 1 95 217 GLU B N 1
ATOM 5477 C CA . GLU B 1 217 ? -31.188 -38.938 -1.312 1 95 217 GLU B CA 1
ATOM 5478 C C . GLU B 1 217 ? -31.922 -37.625 -1.474 1 95 217 GLU B C 1
ATOM 5480 O O . GLU B 1 217 ? -32.5 -37.344 -2.527 1 95 217 GLU B O 1
ATOM 5485 N N . GLU B 1 218 ? -32 -36.875 -0.48 1 95.88 218 GLU B N 1
ATOM 5486 C CA . GLU B 1 218 ? -32.688 -35.594 -0.501 1 95.88 218 GLU B CA 1
ATOM 5487 C C . GLU B 1 218 ? -31.938 -34.562 0.345 1 95.88 218 GLU B C 1
ATOM 5489 O O . GLU B 1 218 ? -31.625 -34.812 1.509 1 95.88 218 GLU B O 1
ATOM 5494 N N . VAL B 1 219 ? -31.672 -33.438 -0.281 1 97.38 219 VAL B N 1
ATOM 5495 C CA . VAL B 1 219 ? -30.969 -32.344 0.417 1 97.38 219 VAL B CA 1
ATOM 5496 C C . VAL B 1 219 ? -31.672 -31.016 0.172 1 97.38 219 VAL B C 1
ATOM 5498 O O . VAL B 1 219 ? -32.344 -30.844 -0.848 1 97.38 219 VAL B O 1
ATOM 5501 N N . THR B 1 220 ? -31.594 -30.156 1.122 1 97.62 220 THR B N 1
ATOM 5502 C CA . THR B 1 220 ? -32.031 -28.766 0.98 1 97.62 220 THR B CA 1
ATOM 5503 C C . THR B 1 220 ? -30.844 -27.812 1.06 1 97.62 220 THR B C 1
ATOM 5505 O O . THR B 1 220 ? -29.938 -28.016 1.868 1 97.62 220 THR B O 1
ATOM 5508 N N . VAL B 1 221 ? -30.938 -26.812 0.235 1 98 221 VAL B N 1
ATOM 5509 C CA . VAL B 1 221 ? -29.828 -25.875 0.178 1 98 221 VAL B CA 1
ATOM 5510 C C . VAL B 1 221 ? -30.234 -24.547 0.794 1 98 221 VAL B C 1
ATOM 5512 O O . VAL B 1 221 ? -31.391 -24.125 0.682 1 98 221 VAL B O 1
ATOM 5515 N N . ASN B 1 222 ? -29.344 -23.891 1.486 1 98.31 222 ASN B N 1
ATOM 5516 C CA . ASN B 1 222 ? -29.469 -22.547 2.051 1 98.31 222 ASN B CA 1
ATOM 5517 C C . ASN B 1 222 ? -28.391 -21.609 1.523 1 98.31 222 ASN B C 1
ATOM 5519 O O . ASN B 1 222 ? -27.203 -21.781 1.836 1 98.31 222 ASN B O 1
ATOM 5523 N N . PHE B 1 223 ? -28.828 -20.609 0.783 1 98.06 223 PHE B N 1
ATOM 5524 C CA . PHE B 1 223 ? -27.875 -19.656 0.207 1 98.06 223 PHE B CA 1
ATOM 5525 C C . PHE B 1 223 ? -27.797 -18.391 1.05 1 98.06 223 PHE B C 1
ATOM 5527 O O . PHE B 1 223 ? -27.109 -17.438 0.685 1 98.06 223 PHE B O 1
ATOM 5534 N N . GLY B 1 224 ? -28.5 -18.406 2.184 1 95.94 224 GLY B N 1
ATOM 5535 C CA . GLY B 1 224 ? -28.406 -17.25 3.072 1 95.94 224 GLY B CA 1
ATOM 5536 C C . GLY B 1 224 ? -29.75 -16.625 3.387 1 95.94 224 GLY B C 1
ATOM 5537 O O . GLY B 1 224 ? -29.844 -15.68 4.168 1 95.94 224 GLY B O 1
ATOM 5538 N N . LYS B 1 225 ? -30.797 -17.109 2.779 1 93.56 225 LYS B N 1
ATOM 5539 C CA . LYS B 1 225 ? -32.125 -16.625 3.113 1 93.56 225 LYS B CA 1
ATOM 5540 C C . LYS B 1 225 ? -32.5 -16.969 4.551 1 93.56 225 LYS B C 1
ATOM 5542 O O . LYS B 1 225 ? -33.125 -16.172 5.246 1 93.56 225 LYS B O 1
ATOM 5547 N N . ASP B 1 226 ? -32.094 -18.125 4.965 1 95 226 ASP B N 1
ATOM 5548 C CA . ASP B 1 226 ? -32.25 -18.547 6.352 1 95 226 ASP B CA 1
ATOM 5549 C C . ASP B 1 226 ? -30.938 -18.5 7.105 1 95 226 ASP B C 1
ATOM 5551 O O . ASP B 1 226 ? -29.875 -18.516 6.492 1 95 226 ASP B O 1
ATOM 5555 N N . PRO B 1 227 ? -31 -18.422 8.422 1 96.62 227 PRO B N 1
ATOM 5556 C CA . PRO B 1 227 ? -29.75 -18.422 9.18 1 96.62 227 PRO B CA 1
ATOM 5557 C C . PRO B 1 227 ? -28.938 -19.703 8.977 1 96.62 227 PRO B C 1
ATOM 5559 O O . PRO B 1 227 ? -29.516 -20.781 8.883 1 96.62 227 PRO B O 1
ATOM 5562 N N . PHE B 1 228 ? -27.781 -19.547 8.93 1 98.25 228 PHE B N 1
ATOM 5563 C CA . PHE B 1 228 ? -26.875 -20.672 8.797 1 98.25 228 PHE B CA 1
ATOM 5564 C C . PHE B 1 228 ? -26.609 -21.328 10.148 1 98.25 228 PHE B C 1
ATOM 5566 O O . PHE B 1 228 ? -26.719 -20.672 11.188 1 98.25 228 PHE B O 1
ATOM 5573 N N . VAL B 1 229 ? -26.312 -22.562 10.094 1 98.38 229 VAL B N 1
ATOM 5574 C CA . VAL B 1 229 ? -25.844 -23.25 11.297 1 98.38 229 VAL B CA 1
ATOM 5575 C C . VAL B 1 229 ? -24.422 -22.781 11.625 1 98.38 229 VAL B C 1
ATOM 5577 O O . VAL B 1 229 ? -24.109 -22.5 12.789 1 98.38 229 VAL B O 1
ATOM 5580 N N . PHE B 1 230 ? -23.594 -22.734 10.633 1 97.88 230 PHE B N 1
ATOM 5581 C CA . PHE B 1 230 ? -22.25 -22.156 10.758 1 97.88 230 PHE B CA 1
ATOM 5582 C C . PHE B 1 230 ? -22.328 -20.625 10.82 1 97.88 230 PHE B C 1
ATOM 5584 O O . PHE B 1 230 ? -23.188 -20.016 10.172 1 97.88 230 PHE B O 1
ATOM 5591 N N . ASP B 1 231 ? -21.438 -20 11.594 1 97.5 231 ASP B N 1
ATOM 5592 C CA . ASP B 1 231 ? -21.391 -18.547 11.727 1 97.5 231 ASP B CA 1
ATOM 5593 C C . ASP B 1 231 ? -20.344 -17.938 10.805 1 97.5 231 ASP B C 1
ATOM 5595 O O . ASP B 1 231 ? -19.203 -17.703 11.219 1 97.5 231 ASP B O 1
ATOM 5599 N N . PRO B 1 232 ? -20.75 -17.594 9.625 1 96.31 232 PRO B N 1
ATOM 5600 C CA . PRO B 1 232 ? -19.781 -17.031 8.695 1 96.31 232 PRO B CA 1
ATOM 5601 C C . PRO B 1 232 ? -19.25 -15.672 9.148 1 96.31 232 PRO B C 1
ATOM 5603 O O . PRO B 1 232 ? -18.125 -15.289 8.797 1 96.31 232 PRO B O 1
ATOM 5606 N N . LYS B 1 233 ? -20.016 -14.922 9.891 1 94.19 233 LYS B N 1
ATOM 5607 C CA . LYS B 1 233 ? -19.578 -13.609 10.383 1 94.19 233 LYS B CA 1
ATOM 5608 C C . LYS B 1 233 ? -18.422 -13.742 11.375 1 94.19 233 LYS B C 1
ATOM 5610 O O . LYS B 1 233 ? -17.469 -12.977 11.328 1 94.19 233 LYS B O 1
ATOM 5615 N N . ALA B 1 234 ? -18.609 -14.688 12.227 1 94.56 234 ALA B N 1
ATOM 5616 C CA . ALA B 1 234 ? -17.531 -14.945 13.18 1 94.56 234 ALA B CA 1
ATOM 5617 C C . ALA B 1 234 ? -16.266 -15.391 12.461 1 94.56 234 ALA B C 1
ATOM 5619 O O . ALA B 1 234 ? -15.156 -14.984 12.836 1 94.56 234 ALA B O 1
ATOM 5620 N N . TYR B 1 235 ? -16.422 -16.203 11.469 1 95.31 235 TYR B N 1
ATOM 5621 C CA . TYR B 1 235 ? -15.297 -16.656 10.68 1 95.31 235 TYR B CA 1
ATOM 5622 C C . TYR B 1 235 ? -14.617 -15.492 9.977 1 95.31 235 TYR B C 1
ATOM 5624 O O . TYR B 1 235 ? -13.383 -15.398 9.969 1 95.31 235 TYR B O 1
ATOM 5632 N N . GLU B 1 236 ? -15.406 -14.664 9.438 1 94 236 GLU B N 1
ATOM 5633 C CA . GLU B 1 236 ? -14.898 -13.469 8.773 1 94 236 GLU B CA 1
ATOM 5634 C C . GLU B 1 236 ? -14.141 -12.578 9.758 1 94 236 GLU B C 1
ATOM 5636 O O . GLU B 1 236 ? -13.078 -12.055 9.43 1 94 236 GLU B O 1
ATOM 5641 N N . ALA B 1 237 ? -14.672 -12.375 10.883 1 90.75 237 ALA B N 1
ATOM 5642 C CA . ALA B 1 237 ? -14.047 -11.555 11.914 1 90.75 237 ALA B CA 1
ATOM 5643 C C . ALA B 1 237 ? -12.688 -12.125 12.32 1 90.75 237 ALA B C 1
ATOM 5645 O O . ALA B 1 237 ? -11.734 -11.375 12.547 1 90.75 237 ALA B O 1
ATOM 5646 N N . GLN B 1 238 ? -12.711 -13.414 12.398 1 91.75 238 GLN B N 1
ATOM 5647 C CA . GLN B 1 238 ? -11.453 -14.078 12.75 1 91.75 238 GLN B CA 1
ATOM 5648 C C . GLN B 1 238 ? -10.398 -13.852 11.672 1 91.75 238 GLN B C 1
ATOM 5650 O O . GLN B 1 238 ? -9.227 -13.609 11.977 1 91.75 238 GLN B O 1
ATOM 5655 N N . GLU B 1 239 ? -10.828 -13.984 10.445 1 90.81 239 GLU B N 1
ATOM 5656 C CA . GLU B 1 239 ? -9.914 -13.758 9.336 1 90.81 239 GLU B CA 1
ATOM 5657 C C . GLU B 1 239 ? -9.391 -12.32 9.336 1 90.81 239 GLU B C 1
ATOM 5659 O O . GLU B 1 239 ? -8.211 -12.086 9.094 1 90.81 239 GLU B O 1
ATOM 5664 N N . ARG B 1 240 ? -10.195 -11.398 9.617 1 87.81 240 ARG B N 1
ATOM 5665 C CA . ARG B 1 240 ? -9.805 -10 9.688 1 87.81 240 ARG B CA 1
ATOM 5666 C C . ARG B 1 240 ? -8.836 -9.758 10.836 1 87.81 240 ARG B C 1
ATOM 5668 O O . ARG B 1 240 ? -7.875 -8.992 10.703 1 87.81 240 ARG B O 1
ATOM 5675 N N . ALA B 1 241 ? -9.141 -10.391 11.953 1 86.38 241 ALA B N 1
ATOM 5676 C CA . ALA B 1 241 ? -8.273 -10.258 13.117 1 86.38 241 ALA B CA 1
ATOM 5677 C C . ALA B 1 241 ? -6.867 -10.781 12.82 1 86.38 241 ALA B C 1
ATOM 5679 O O . ALA B 1 241 ? -5.875 -10.203 13.273 1 86.38 241 ALA B O 1
ATOM 5680 N N . LYS B 1 242 ? -6.828 -11.812 12.047 1 87.5 242 LYS B N 1
ATOM 5681 C CA . LYS B 1 242 ? -5.535 -12.352 11.641 1 87.5 242 LYS B CA 1
ATOM 5682 C C . LYS B 1 242 ? -4.758 -11.352 10.797 1 87.5 242 LYS B C 1
ATOM 5684 O O . LYS B 1 242 ? -3.555 -11.172 10.992 1 87.5 242 LYS B O 1
ATOM 5689 N N . GLN B 1 243 ? -5.41 -10.781 9.875 1 84.38 243 GLN B N 1
ATOM 5690 C CA . GLN B 1 243 ? -4.789 -9.781 9.016 1 84.38 243 GLN B CA 1
ATOM 5691 C C . GLN B 1 243 ? -4.289 -8.586 9.828 1 84.38 243 GLN B C 1
ATOM 5693 O O . GLN B 1 243 ? -3.178 -8.102 9.609 1 84.38 243 GLN B O 1
ATOM 5698 N N . GLU B 1 244 ? -5.102 -8.164 10.727 1 82.94 244 GLU B N 1
ATOM 5699 C CA . GLU B 1 244 ? -4.758 -7.02 11.562 1 82.94 244 GLU B CA 1
ATOM 5700 C C . GLU B 1 244 ? -3.547 -7.328 12.438 1 82.94 244 GLU B C 1
ATOM 5702 O O . GLU B 1 244 ? -2.695 -6.461 12.656 1 82.94 244 GLU B O 1
ATOM 5707 N N . ALA B 1 245 ? -3.551 -8.516 12.992 1 83.94 245 ALA B N 1
ATOM 5708 C CA . ALA B 1 245 ? -2.43 -8.922 13.828 1 83.94 245 ALA B CA 1
ATOM 5709 C C . ALA B 1 245 ? -1.112 -8.852 13.062 1 83.94 245 ALA B C 1
ATOM 5711 O O . ALA B 1 245 ? -0.082 -8.469 13.617 1 83.94 245 ALA B O 1
ATOM 5712 N N . THR B 1 246 ? -1.162 -9.18 11.805 1 85 246 THR B N 1
ATOM 5713 C CA . THR B 1 246 ? 0.027 -9.109 10.961 1 85 246 THR B CA 1
ATOM 5714 C C . THR B 1 246 ? 0.459 -7.66 10.758 1 85 246 THR B C 1
ATOM 5716 O O . THR B 1 246 ? 1.654 -7.355 10.766 1 85 246 THR B O 1
ATOM 5719 N N . LEU B 1 247 ? -0.498 -6.805 10.594 1 85.44 247 LEU B N 1
ATOM 5720 C CA . LEU B 1 247 ? -0.208 -5.391 10.375 1 85.44 247 LEU B CA 1
ATOM 5721 C C . LEU B 1 247 ? 0.371 -4.758 11.641 1 85.44 247 LEU B C 1
ATOM 5723 O O . LEU B 1 247 ? 1.214 -3.861 11.555 1 85.44 247 LEU B O 1
ATOM 5727 N N . GLU B 1 248 ? -0.098 -5.227 12.797 1 82.81 248 GLU B N 1
ATOM 5728 C CA . GLU B 1 248 ? 0.344 -4.668 14.07 1 82.81 248 GLU B CA 1
ATOM 5729 C C . GLU B 1 248 ? 1.817 -4.973 14.32 1 82.81 248 GLU B C 1
ATOM 5731 O O . GLU B 1 248 ? 2.482 -4.266 15.078 1 82.81 248 GLU B O 1
ATOM 5736 N N . LYS B 1 249 ? 2.273 -5.969 13.703 1 83.69 249 LYS B N 1
ATOM 5737 C CA . LYS B 1 249 ? 3.666 -6.367 13.891 1 83.69 249 LYS B CA 1
ATOM 5738 C C . LYS B 1 249 ? 4.605 -5.461 13.094 1 83.69 249 LYS B C 1
ATOM 5740 O O . LYS B 1 249 ? 5.812 -5.449 13.336 1 83.69 249 LYS B O 1
ATOM 5745 N N . ILE B 1 250 ? 4.031 -4.746 12.18 1 86.38 250 ILE B N 1
ATOM 5746 C CA . ILE B 1 250 ? 4.844 -3.865 11.352 1 86.38 250 ILE B CA 1
ATOM 5747 C C . ILE B 1 250 ? 5.203 -2.604 12.133 1 86.38 250 ILE B C 1
ATOM 5749 O O . ILE B 1 250 ? 4.328 -1.953 12.711 1 86.38 250 ILE B O 1
ATOM 5753 N N . THR B 1 251 ? 6.422 -2.334 12.234 1 82.62 251 THR B N 1
ATOM 5754 C CA . THR B 1 251 ? 6.891 -1.131 12.914 1 82.62 251 THR B CA 1
ATOM 5755 C C . THR B 1 251 ? 7.227 -0.038 11.898 1 82.62 251 THR B C 1
ATOM 5757 O O . THR B 1 251 ? 7.852 -0.307 10.867 1 82.62 251 THR B O 1
ATOM 5760 N N . LEU B 1 252 ? 6.723 1.113 12.117 1 85.19 252 LEU B N 1
ATOM 5761 C CA . LEU B 1 252 ? 7.047 2.273 11.289 1 85.19 252 LEU B CA 1
ATOM 5762 C C . LEU B 1 252 ? 8.133 3.117 11.945 1 85.19 252 LEU B C 1
ATOM 5764 O O . LEU B 1 252 ? 8.211 3.199 13.172 1 85.19 252 LEU B O 1
ATOM 5768 N N . PRO B 1 253 ? 9.078 3.682 11.102 1 77.5 253 PRO B N 1
ATOM 5769 C CA . PRO B 1 253 ? 10 4.652 11.695 1 77.5 253 PRO B CA 1
ATOM 5770 C C . PRO B 1 253 ? 9.281 5.754 12.461 1 77.5 253 PRO B C 1
ATOM 5772 O O . PRO B 1 253 ? 8.211 6.211 12.039 1 77.5 253 PRO B O 1
ATOM 5775 N N . GLN B 1 254 ? 10.094 6.039 13.461 1 73.31 254 GLN B N 1
ATOM 5776 C CA . GLN B 1 254 ? 9.5 7.082 14.297 1 73.31 254 GLN B CA 1
ATOM 5777 C C . GLN B 1 254 ? 9.406 8.398 13.539 1 73.31 254 GLN B C 1
ATOM 5779 O O . GLN B 1 254 ? 10.273 8.727 12.727 1 73.31 254 GLN B O 1
ATOM 5784 N N . ASN B 1 255 ? 8.406 9.086 13.367 1 78 255 ASN B N 1
ATOM 5785 C CA . ASN B 1 255 ? 8.195 10.422 12.812 1 78 255 ASN B CA 1
ATOM 5786 C C . ASN B 1 255 ? 7.836 10.352 11.328 1 78 255 ASN B C 1
ATOM 5788 O O . ASN B 1 255 ? 7.785 11.383 10.648 1 78 255 ASN B O 1
ATOM 5792 N N . ALA B 1 256 ? 7.941 9.086 10.766 1 85.56 256 ALA B N 1
ATOM 5793 C CA . ALA B 1 256 ? 7.582 8.945 9.359 1 85.56 256 ALA B CA 1
ATOM 5794 C C . ALA B 1 256 ? 6.273 9.672 9.055 1 85.56 256 ALA B C 1
ATOM 5796 O O . ALA B 1 256 ? 6.188 10.438 8.094 1 85.56 256 ALA B O 1
ATOM 5797 N N . SER B 1 257 ? 5.312 9.414 9.883 1 90.5 257 SER B N 1
ATOM 5798 C CA . SER B 1 257 ? 4.008 10.031 9.656 1 90.5 257 SER B CA 1
ATOM 5799 C C . SER B 1 257 ? 4.082 11.547 9.805 1 90.5 257 SER B C 1
ATOM 5801 O O . SER B 1 257 ? 3.475 12.281 9.023 1 90.5 257 SER B O 1
ATOM 5803 N N . HIS B 1 258 ? 4.832 12.031 10.828 1 89.31 258 HIS B N 1
ATOM 5804 C CA . HIS B 1 258 ? 5.031 13.461 11 1 89.31 258 HIS B CA 1
ATOM 5805 C C . HIS B 1 258 ? 5.664 14.086 9.758 1 89.31 258 HIS B C 1
ATOM 5807 O O . HIS B 1 258 ? 5.227 15.141 9.297 1 89.31 258 HIS B O 1
ATOM 5813 N N . GLY B 1 259 ? 6.684 13.406 9.25 1 88.56 259 GLY B N 1
ATOM 5814 C CA . GLY B 1 259 ? 7.359 13.883 8.055 1 88.56 259 GLY B CA 1
ATOM 5815 C C . GLY B 1 259 ? 6.449 13.969 6.844 1 88.56 259 GLY B C 1
ATOM 5816 O O . GLY B 1 259 ? 6.535 14.914 6.055 1 88.56 259 GLY B O 1
ATOM 5817 N N . ILE B 1 260 ? 5.609 13 6.688 1 91.62 260 ILE B N 1
ATOM 5818 C CA . ILE B 1 260 ? 4.688 12.938 5.555 1 91.62 260 ILE B CA 1
ATOM 5819 C C . ILE B 1 260 ? 3.691 14.094 5.641 1 91.62 260 ILE B C 1
ATOM 5821 O O . ILE B 1 260 ? 3.428 14.766 4.641 1 91.62 260 ILE B O 1
ATOM 5825 N N . VAL B 1 261 ? 3.156 14.344 6.871 1 93.69 261 VAL B N 1
ATOM 5826 C CA . VAL B 1 261 ? 2.197 15.43 7.062 1 93.69 261 VAL B CA 1
ATOM 5827 C C . VAL B 1 261 ? 2.881 16.766 6.82 1 93.69 261 VAL B C 1
ATOM 5829 O O . VAL B 1 261 ? 2.326 17.641 6.148 1 93.69 261 VAL B O 1
ATOM 5832 N N . ARG B 1 262 ? 4.074 16.906 7.387 1 92 262 ARG B N 1
ATOM 5833 C CA . ARG B 1 262 ? 4.848 18.125 7.164 1 92 262 ARG B CA 1
ATOM 5834 C C . ARG B 1 262 ? 5.051 18.375 5.672 1 92 262 ARG B C 1
ATOM 5836 O O . ARG B 1 262 ? 4.852 19.5 5.195 1 92 262 ARG B O 1
ATOM 5843 N N . SER B 1 263 ? 5.477 17.344 4.945 1 90.5 263 SER B N 1
ATOM 5844 C CA . SER B 1 263 ? 5.707 17.438 3.508 1 90.5 263 SER B CA 1
ATOM 5845 C C . SER B 1 263 ? 4.43 17.828 2.77 1 90.5 263 SER B C 1
ATOM 5847 O O . SER B 1 263 ? 4.473 18.578 1.796 1 90.5 263 SER B O 1
ATOM 5849 N N . TYR B 1 264 ? 3.346 17.328 3.145 1 93.5 264 TYR B N 1
ATOM 5850 C CA . TYR B 1 264 ? 2.057 17.641 2.537 1 93.5 264 TYR B CA 1
ATOM 5851 C C . TYR B 1 264 ? 1.722 19.109 2.686 1 93.5 264 TYR B C 1
ATOM 5853 O O . TYR B 1 264 ? 1.346 19.781 1.714 1 93.5 264 TYR B O 1
ATOM 5861 N N . LEU B 1 265 ? 1.797 19.578 3.986 1 94.12 265 LEU B N 1
ATOM 5862 C CA . LEU B 1 265 ? 1.497 20.969 4.266 1 94.12 265 LEU B CA 1
ATOM 5863 C C . LEU B 1 265 ? 2.422 21.891 3.479 1 94.12 265 LEU B C 1
ATOM 5865 O O . LEU B 1 265 ? 1.98 22.922 2.945 1 94.12 265 LEU B O 1
ATOM 5869 N N . HIS B 1 266 ? 3.658 21.469 3.367 1 92.31 266 HIS B N 1
ATOM 5870 C CA . HIS B 1 266 ? 4.625 22.234 2.586 1 92.31 266 HIS B CA 1
ATOM 5871 C C . HIS B 1 266 ? 4.285 22.188 1.101 1 92.31 266 HIS B C 1
ATOM 5873 O O . HIS B 1 266 ? 4.332 23.219 0.422 1 92.31 266 HIS B O 1
ATOM 5879 N N . HIS B 1 267 ? 3.922 21.078 0.61 1 91.62 267 HIS B N 1
ATOM 5880 C CA . HIS B 1 267 ? 3.648 20.859 -0.806 1 91.62 267 HIS B CA 1
ATOM 5881 C C . HIS B 1 267 ? 2.49 21.734 -1.282 1 91.62 267 HIS B C 1
ATOM 5883 O O . HIS B 1 267 ? 2.561 22.328 -2.357 1 91.62 267 HIS B O 1
ATOM 5889 N N . TYR B 1 268 ? 1.484 21.859 -0.525 1 93.12 268 TYR B N 1
ATOM 5890 C CA . TYR B 1 268 ? 0.283 22.547 -0.985 1 93.12 268 TYR B CA 1
ATOM 5891 C C . TYR B 1 268 ? 0.251 23.984 -0.482 1 93.12 268 TYR B C 1
ATOM 5893 O O . TYR B 1 268 ? -0.771 24.656 -0.594 1 93.12 268 TYR B O 1
ATOM 5901 N N . GLY B 1 269 ? 1.296 24.438 0.146 1 93.25 269 GLY B N 1
ATOM 5902 C CA . GLY B 1 269 ? 1.455 25.828 0.506 1 93.25 269 GLY B CA 1
ATOM 5903 C C . GLY B 1 269 ? 0.668 26.234 1.743 1 93.25 269 GLY B C 1
ATOM 5904 O O . GLY B 1 269 ? 0.185 27.359 1.846 1 93.25 269 GLY B O 1
ATOM 5905 N N . TYR B 1 270 ? 0.447 25.359 2.635 1 94.19 270 TYR B N 1
ATOM 5906 C CA . TYR B 1 270 ? -0.211 25.672 3.9 1 94.19 270 TYR B CA 1
ATOM 5907 C C . TYR B 1 270 ? 0.784 26.219 4.91 1 94.19 270 TYR B C 1
ATOM 5909 O O . TYR B 1 270 ? 0.972 25.656 5.988 1 94.19 270 TYR B O 1
ATOM 5917 N N . GLU B 1 271 ? 1.283 27.344 4.586 1 94.38 271 GLU B N 1
ATOM 5918 C CA . GLU B 1 271 ? 2.396 27.922 5.328 1 94.38 271 GLU B CA 1
ATOM 5919 C C . GLU B 1 271 ? 2.029 28.141 6.793 1 94.38 271 GLU B C 1
ATOM 5921 O O . GLU B 1 271 ? 2.775 27.734 7.691 1 94.38 271 GLU B O 1
ATOM 5926 N N . ASP B 1 272 ? 0.891 28.812 7.09 1 94.44 272 ASP B N 1
ATOM 5927 C CA . ASP B 1 272 ? 0.491 29.094 8.461 1 94.44 272 ASP B CA 1
ATOM 5928 C C . ASP B 1 272 ? 0.262 27.797 9.25 1 94.44 272 ASP B C 1
ATOM 5930 O O . ASP B 1 272 ? 0.662 27.688 10.406 1 94.44 272 ASP B O 1
ATOM 5934 N N . THR B 1 273 ? -0.422 26.859 8.625 1 94.56 273 THR B N 1
ATOM 5935 C CA . THR B 1 273 ? -0.651 25.562 9.242 1 94.56 273 THR B CA 1
ATOM 5936 C C . THR B 1 273 ? 0.672 24.875 9.547 1 94.56 273 THR B C 1
ATOM 5938 O O . THR B 1 273 ? 0.839 24.281 10.625 1 94.56 273 THR B O 1
ATOM 5941 N N . LEU B 1 274 ? 1.607 24.922 8.555 1 94 274 LEU B N 1
ATOM 5942 C CA . LEU B 1 274 ? 2.922 24.312 8.711 1 94 274 LEU B CA 1
ATOM 5943 C C . LEU B 1 274 ? 3.666 24.922 9.891 1 94 274 LEU B C 1
ATOM 5945 O O . LEU B 1 274 ? 4.285 24.203 10.68 1 94 274 LEU B O 1
ATOM 5949 N N . GLN B 1 275 ? 3.605 26.203 10.016 1 92.5 275 GLN B N 1
ATOM 5950 C CA . GLN B 1 275 ? 4.27 26.891 11.117 1 92.5 275 GLN B CA 1
ATOM 5951 C C . GLN B 1 275 ? 3.713 26.453 12.469 1 92.5 275 GLN B C 1
ATOM 5953 O O . GLN B 1 275 ? 4.469 26.203 13.406 1 92.5 275 GLN B O 1
ATOM 5958 N N . MET B 1 276 ? 2.361 26.422 12.555 1 92.88 276 MET B N 1
ATOM 5959 C CA . MET B 1 276 ? 1.73 25.969 13.789 1 92.88 276 MET B CA 1
ATOM 5960 C C . MET B 1 276 ? 2.115 24.531 14.109 1 92.88 276 MET B C 1
ATOM 5962 O O . MET B 1 276 ? 2.307 24.172 15.273 1 92.88 276 MET B O 1
ATOM 5966 N N . PHE B 1 277 ? 2.225 23.719 13.133 1 93.19 277 PHE B N 1
ATOM 5967 C CA . PHE B 1 277 ? 2.609 22.328 13.281 1 93.19 277 PHE B CA 1
ATOM 5968 C C . PHE B 1 277 ? 4.031 22.203 13.812 1 93.19 277 PHE B C 1
ATOM 5970 O O . PHE B 1 277 ? 4.312 21.375 14.672 1 93.19 277 PHE B O 1
ATOM 5977 N N . GLU B 1 278 ? 4.875 22.984 13.258 1 89.44 278 GLU B N 1
ATOM 5978 C CA . GLU B 1 278 ? 6.27 22.984 13.688 1 89.44 278 GLU B CA 1
ATOM 5979 C C . GLU B 1 278 ? 6.398 23.438 15.141 1 89.44 278 GLU B C 1
ATOM 5981 O O . GLU B 1 278 ? 7.203 22.891 15.898 1 89.44 278 GLU B O 1
ATOM 5986 N N . ILE B 1 279 ? 5.668 24.438 15.477 1 87.25 279 ILE B N 1
ATOM 5987 C CA . ILE B 1 279 ? 5.688 24.938 16.844 1 87.25 279 ILE B CA 1
ATOM 5988 C C . ILE B 1 279 ? 5.215 23.828 17.797 1 87.25 279 ILE B C 1
ATOM 5990 O O . ILE B 1 279 ? 5.824 23.594 18.844 1 87.25 279 ILE B O 1
ATOM 5994 N N . ALA B 1 280 ? 4.117 23.219 17.375 1 86.19 280 ALA B N 1
ATOM 5995 C CA . ALA B 1 280 ? 3.521 22.188 18.219 1 86.19 280 ALA B CA 1
ATOM 5996 C C . ALA B 1 280 ? 4.438 20.984 18.344 1 86.19 280 ALA B C 1
ATOM 5998 O O . ALA B 1 280 ? 4.469 20.312 19.375 1 86.19 280 ALA B O 1
ATOM 5999 N N . SER B 1 281 ? 5.078 20.656 17.234 1 76.75 281 SER B N 1
ATOM 6000 C CA . SER B 1 281 ? 5.91 19.453 17.219 1 76.75 281 SER B CA 1
ATOM 6001 C C . SER B 1 281 ? 7.32 19.75 17.719 1 76.75 281 SER B C 1
ATOM 6003 O O . SER B 1 281 ? 8.078 18.844 18.047 1 76.75 281 SER B O 1
ATOM 6005 N N . LYS B 1 282 ? 7.57 20.859 18.297 1 64.5 282 LYS B N 1
ATOM 6006 C CA . LYS B 1 282 ? 8.859 21.328 18.812 1 64.5 282 LYS B CA 1
ATOM 6007 C C . LYS B 1 282 ? 10.008 20.828 17.938 1 64.5 282 LYS B C 1
ATOM 6009 O O . LYS B 1 282 ? 9.789 20.047 17.016 1 64.5 282 LYS B O 1
ATOM 6014 N N . SER B 1 283 ? 11.406 20.656 18.453 1 50.66 283 SER B N 1
ATOM 6015 C CA . SER B 1 283 ? 12.773 20.328 18.047 1 50.66 283 SER B CA 1
ATOM 6016 C C . SER B 1 283 ? 12.828 18.953 17.406 1 50.66 283 SER B C 1
ATOM 6018 O O . SER B 1 283 ? 13.914 18.375 17.25 1 50.66 283 SER B O 1
ATOM 6020 N N . THR B 1 284 ? 11.766 18.359 17.312 1 46.12 284 THR B N 1
ATOM 6021 C CA . THR B 1 284 ? 11.961 16.922 17.219 1 46.12 284 THR B CA 1
ATOM 6022 C C . THR B 1 284 ? 12.898 16.578 16.062 1 46.12 284 THR B C 1
ATOM 6024 O O . THR B 1 284 ? 13.734 15.68 16.188 1 46.12 284 THR B O 1
ATOM 6027 N N . ILE B 1 285 ? 12.344 16.625 14.844 1 46.16 285 ILE B N 1
ATOM 6028 C CA . ILE B 1 285 ? 12.992 16.016 13.695 1 46.16 285 ILE B CA 1
ATOM 6029 C C . ILE B 1 285 ? 13.961 17 13.055 1 46.16 285 ILE B C 1
ATOM 6031 O O . ILE B 1 285 ? 13.609 18.156 12.797 1 46.16 285 ILE B O 1
ATOM 6035 N N . PRO B 1 286 ? 15.266 16.812 13.383 1 41.53 286 PRO B N 1
ATOM 6036 C CA . PRO B 1 286 ? 16 17.625 12.406 1 41.53 286 PRO B CA 1
ATOM 6037 C C . PRO B 1 286 ? 15.219 17.859 11.117 1 41.53 286 PRO B C 1
ATOM 6039 O O . PRO B 1 286 ? 14.398 17.031 10.727 1 41.53 286 PRO B O 1
ATOM 6042 N N . PRO B 1 287 ? 15 19.203 10.875 1 38.44 287 PRO B N 1
ATOM 6043 C CA . PRO B 1 287 ? 14.273 19.422 9.625 1 38.44 287 PRO B CA 1
ATOM 6044 C C . PRO B 1 287 ? 14.484 18.312 8.602 1 38.44 287 PRO B C 1
ATOM 6046 O O . PRO B 1 287 ? 15.617 17.844 8.422 1 38.44 287 PRO B O 1
ATOM 6049 N N . ILE B 1 288 ? 13.797 17.344 8.648 1 38.97 288 ILE B N 1
ATOM 6050 C CA . ILE B 1 288 ? 13.914 16.547 7.426 1 38.97 288 ILE B CA 1
ATOM 6051 C C . ILE B 1 288 ? 14.344 17.453 6.27 1 38.97 288 ILE B C 1
ATOM 6053 O O . ILE B 1 288 ? 13.625 18.391 5.902 1 38.97 288 ILE B O 1
ATOM 6057 N N . SER B 1 289 ? 15.602 17.875 6.277 1 35.94 289 SER B N 1
ATOM 6058 C CA . SER B 1 289 ? 16.062 18.641 5.125 1 35.94 289 SER B CA 1
ATOM 6059 C C . SER B 1 289 ? 15.289 18.266 3.863 1 35.94 289 SER B C 1
ATOM 6061 O O . SER B 1 289 ? 15.516 17.203 3.289 1 35.94 289 SER B O 1
ATOM 6063 N N . TYR B 1 290 ? 14.078 18.297 3.908 1 36.25 290 TYR B N 1
ATOM 6064 C CA . TYR B 1 290 ? 13.586 18.375 2.535 1 36.25 290 TYR B CA 1
ATOM 6065 C C . TYR B 1 290 ? 14.492 19.25 1.682 1 36.25 290 TYR B C 1
ATOM 6067 O O . TYR B 1 290 ? 14.25 20.453 1.534 1 36.25 290 TYR B O 1
ATOM 6075 N N . VAL B 1 291 ? 15.711 19.328 2.139 1 35.16 291 VAL B N 1
ATOM 6076 C CA . VAL B 1 291 ? 16.609 20.109 1.3 1 35.16 291 VAL B CA 1
ATOM 6077 C C . VAL B 1 291 ? 16.297 19.859 -0.173 1 35.16 291 VAL B C 1
ATOM 6079 O O . VAL B 1 291 ? 16.453 18.734 -0.665 1 35.16 291 VAL B O 1
ATOM 6082 N N . GLN B 1 292 ? 15.25 20.312 -0.541 1 40.78 292 GLN B N 1
ATOM 6083 C CA . GLN B 1 292 ? 15.43 20.547 -1.969 1 40.78 292 GLN B CA 1
ATOM 6084 C C . GLN B 1 292 ? 16.844 21.047 -2.273 1 40.78 292 GLN B C 1
ATOM 6086 O O . GLN B 1 292 ? 17.25 22.109 -1.815 1 40.78 292 GLN B O 1
ATOM 6091 N N . GLU B 1 293 ? 17.625 20.141 -2.354 1 40.81 293 GLU B N 1
ATOM 6092 C CA . GLU B 1 293 ? 19.047 20.422 -2.539 1 40.81 293 GLU B CA 1
ATOM 6093 C C . GLU B 1 293 ? 19.266 21.781 -3.178 1 40.81 293 GLU B C 1
ATOM 6095 O O . GLU B 1 293 ? 20.234 22.484 -2.85 1 40.81 293 GLU B O 1
ATOM 6100 N N . ASN B 1 294 ? 18.547 22.016 -4.316 1 44 294 ASN B N 1
ATOM 6101 C CA . ASN B 1 294 ? 19.047 23.078 -5.184 1 44 294 ASN B CA 1
ATOM 6102 C C . ASN B 1 294 ? 18.328 24.406 -4.93 1 44 294 ASN B C 1
ATOM 6104 O O . ASN B 1 294 ? 18.406 25.328 -5.742 1 44 294 ASN B O 1
ATOM 6108 N N . CYS B 1 295 ? 17.391 24.453 -4.105 1 46.41 295 CYS B N 1
ATOM 6109 C CA . CYS B 1 295 ? 16.828 25.797 -3.926 1 46.41 295 CYS B CA 1
ATOM 6110 C C . CYS B 1 295 ? 17.297 26.406 -2.611 1 46.41 295 CYS B C 1
ATOM 6112 O O . CYS B 1 295 ? 17.391 25.719 -1.599 1 46.41 295 CYS B O 1
ATOM 6114 N N . SER B 1 296 ? 17.859 27.531 -2.715 1 54.56 296 SER B N 1
ATOM 6115 C CA . SER B 1 296 ? 18.219 28.266 -1.512 1 54.56 296 SER B CA 1
ATOM 6116 C C . SER B 1 296 ? 17.062 28.312 -0.519 1 54.56 296 SER B C 1
ATOM 6118 O O . SER B 1 296 ? 15.898 28.25 -0.913 1 54.56 296 SER B O 1
ATOM 6120 N N . GLU B 1 297 ? 17.219 28.125 0.732 1 60.53 297 GLU B N 1
ATOM 6121 C CA . GLU B 1 297 ? 16.234 28.234 1.802 1 60.53 297 GLU B CA 1
ATOM 6122 C C . GLU B 1 297 ? 15.336 29.453 1.607 1 60.53 297 GLU B C 1
ATOM 6124 O O . GLU B 1 297 ? 14.125 29.375 1.85 1 60.53 297 GLU B O 1
ATOM 6129 N N . GLU B 1 298 ? 15.883 30.578 1.104 1 59.75 298 GLU B N 1
ATOM 6130 C CA . GLU B 1 298 ? 15.125 31.812 0.917 1 59.75 298 GLU B CA 1
ATOM 6131 C C . GLU B 1 298 ? 14.117 31.688 -0.221 1 59.75 298 GLU B C 1
ATOM 6133 O O . GLU B 1 298 ? 12.969 32.125 -0.095 1 59.75 298 GLU B O 1
ATOM 6138 N N . GLU B 1 299 ? 14.578 31.141 -1.229 1 63.53 299 GLU B N 1
ATOM 6139 C CA . GLU B 1 299 ? 13.703 30.953 -2.379 1 63.53 299 GLU B CA 1
ATOM 6140 C C . GLU B 1 299 ? 12.562 29.984 -2.055 1 63.53 299 GLU B C 1
ATOM 6142 O O . GLU B 1 299 ? 11.43 30.188 -2.488 1 63.53 299 GLU B O 1
ATOM 6147 N N . SER B 1 300 ? 12.93 29.141 -1.263 1 72.38 300 SER B N 1
ATOM 6148 C CA . SER B 1 300 ? 11.922 28.156 -0.876 1 72.38 300 SER B CA 1
ATOM 6149 C C . SER B 1 300 ? 10.859 28.781 0.021 1 72.38 300 SER B C 1
ATOM 6151 O O . SER B 1 300 ? 9.664 28.516 -0.144 1 72.38 300 SER B O 1
ATOM 6153 N N . THR B 1 301 ? 11.328 29.688 0.873 1 76.44 301 THR B N 1
ATOM 6154 C CA . THR B 1 301 ? 10.398 30.344 1.786 1 76.44 301 THR B CA 1
ATOM 6155 C C . THR B 1 301 ? 9.5 31.312 1.03 1 76.44 301 THR B C 1
ATOM 6157 O O . THR B 1 301 ? 8.289 31.391 1.289 1 76.44 301 THR B O 1
ATOM 6160 N N . SER B 1 302 ? 10.094 32.062 0.106 1 80.94 302 SER B N 1
ATOM 6161 C CA . SER B 1 302 ? 9.305 33 -0.677 1 80.94 302 SER B CA 1
ATOM 6162 C C . SER B 1 302 ? 8.266 32.281 -1.534 1 80.94 302 SER B C 1
ATOM 6164 O O . SER B 1 302 ? 7.113 32.719 -1.612 1 80.94 302 SER B O 1
ATOM 6166 N N . SER B 1 303 ? 8.695 31.266 -2.098 1 89.69 303 SER B N 1
ATOM 6167 C CA . SER B 1 303 ? 7.797 30.469 -2.932 1 89.69 303 SER B CA 1
ATOM 6168 C C . SER B 1 303 ? 6.633 29.906 -2.115 1 89.69 303 SER B C 1
ATOM 6170 O O . SER B 1 303 ? 5.488 29.922 -2.572 1 89.69 303 SER B O 1
ATOM 6172 N N . LEU B 1 304 ? 6.961 29.547 -0.928 1 92.06 304 LEU B N 1
ATOM 6173 C CA . LEU B 1 304 ? 5.926 29.016 -0.054 1 92.06 304 LEU B CA 1
ATOM 6174 C C . LEU B 1 304 ? 4.902 30.078 0.303 1 92.06 304 LEU B C 1
ATOM 6176 O O . LEU B 1 304 ? 3.697 29.828 0.301 1 92.06 304 LEU B O 1
ATOM 6180 N N . ASN B 1 305 ? 5.383 31.234 0.583 1 94.31 305 ASN B N 1
ATOM 6181 C CA . ASN B 1 305 ? 4.496 32.344 0.91 1 94.31 305 ASN B CA 1
ATOM 6182 C C . ASN B 1 305 ? 3.623 32.75 -0.279 1 94.31 305 ASN B C 1
ATOM 6184 O O . ASN B 1 305 ? 2.432 33 -0.118 1 94.31 305 ASN B O 1
ATOM 6188 N N . HIS B 1 306 ? 4.227 32.844 -1.442 1 95.56 306 HIS B N 1
ATOM 6189 C CA . HIS B 1 306 ? 3.471 33.125 -2.652 1 95.56 306 HIS B CA 1
ATOM 6190 C C . HIS B 1 306 ? 2.373 32.125 -2.895 1 95.56 306 HIS B C 1
ATOM 6192 O O . HIS B 1 306 ? 1.237 32.469 -3.213 1 95.56 306 HIS B O 1
ATOM 6198 N N . ARG B 1 307 ? 2.697 30.875 -2.777 1 95.69 307 ARG B N 1
ATOM 6199 C CA . ARG B 1 307 ? 1.733 29.812 -3.01 1 95.69 307 ARG B CA 1
ATOM 6200 C C . ARG B 1 307 ? 0.594 29.875 -1.998 1 95.69 307 ARG B C 1
ATOM 6202 O O . ARG B 1 307 ? -0.567 29.641 -2.35 1 95.69 307 ARG B O 1
ATOM 6209 N N . LYS B 1 308 ? 0.924 30.188 -0.766 1 95.94 308 LYS B N 1
ATOM 6210 C CA . LYS B 1 308 ? -0.109 30.391 0.247 1 95.94 308 LYS B CA 1
ATOM 6211 C C . LYS B 1 308 ? -1.088 31.484 -0.17 1 95.94 308 LYS B C 1
ATOM 6213 O O . LYS B 1 308 ? -2.303 31.281 -0.147 1 95.94 308 LYS B O 1
ATOM 6218 N N . ILE B 1 309 ? -0.549 32.594 -0.538 1 96.75 309 ILE B N 1
ATOM 6219 C CA . ILE B 1 309 ? -1.357 33.75 -0.884 1 96.75 309 ILE B CA 1
ATOM 6220 C C . ILE B 1 309 ? -2.238 33.438 -2.088 1 96.75 309 ILE B C 1
ATOM 6222 O O . ILE B 1 309 ? -3.441 33.719 -2.074 1 96.75 309 ILE B O 1
ATOM 6226 N N . LEU B 1 310 ? -1.646 32.906 -3.08 1 97.06 310 LEU B N 1
ATOM 6227 C CA . LEU B 1 310 ? -2.381 32.594 -4.297 1 97.06 310 LEU B CA 1
ATOM 6228 C C . LEU B 1 310 ? -3.477 31.562 -4.02 1 97.06 310 LEU B C 1
ATOM 6230 O O . LEU B 1 310 ? -4.594 31.688 -4.535 1 97.06 310 LEU B O 1
ATOM 6234 N N . ARG B 1 311 ? -3.162 30.562 -3.25 1 95.69 311 ARG B N 1
ATOM 6235 C CA . ARG B 1 311 ? -4.168 29.578 -2.885 1 95.69 311 ARG B CA 1
ATOM 6236 C C . ARG B 1 311 ? -5.344 30.219 -2.162 1 95.69 311 ARG B C 1
ATOM 6238 O O . ARG B 1 311 ? -6.5 29.938 -2.467 1 95.69 311 ARG B O 1
ATOM 6245 N N . GLN B 1 312 ? -5.047 31.094 -1.248 1 94.31 312 GLN B N 1
ATOM 6246 C CA . GLN B 1 312 ? -6.094 31.766 -0.489 1 94.31 312 GLN B CA 1
ATOM 6247 C C . GLN B 1 312 ? -6.984 32.594 -1.403 1 94.31 312 GLN B C 1
ATOM 6249 O O . GLN B 1 312 ? -8.211 32.594 -1.261 1 94.31 312 GLN B O 1
ATOM 6254 N N . LEU B 1 313 ? -6.367 33.312 -2.287 1 96.38 313 LEU B N 1
ATOM 6255 C CA . LEU B 1 313 ? -7.117 34.125 -3.211 1 96.38 313 LEU B CA 1
ATOM 6256 C C . LEU B 1 313 ? -8.047 33.312 -4.082 1 96.38 313 LEU B C 1
ATOM 6258 O O . LEU B 1 313 ? -9.227 33.625 -4.219 1 96.38 313 LEU B O 1
ATOM 6262 N N . ILE B 1 314 ? -7.52 32.219 -4.637 1 96.5 314 ILE B N 1
ATOM 6263 C CA . ILE B 1 314 ? -8.281 31.375 -5.547 1 96.5 314 ILE B CA 1
ATOM 6264 C C . ILE B 1 314 ? -9.406 30.688 -4.785 1 96.5 314 ILE B C 1
ATOM 6266 O O . ILE B 1 314 ? -10.555 30.641 -5.246 1 96.5 314 ILE B O 1
ATOM 6270 N N . ARG B 1 315 ? -9.094 30.156 -3.621 1 93.31 315 ARG B N 1
ATOM 6271 C CA . ARG B 1 315 ? -10.086 29.438 -2.824 1 93.31 315 ARG B CA 1
ATOM 6272 C C . ARG B 1 315 ? -11.188 30.375 -2.336 1 93.31 315 ARG B C 1
ATOM 6274 O O . ARG B 1 315 ? -12.289 29.922 -2.018 1 93.31 315 ARG B O 1
ATOM 6281 N N . SER B 1 316 ? -10.875 31.703 -2.293 1 93.31 316 SER B N 1
ATOM 6282 C CA . SER B 1 316 ? -11.859 32.688 -1.874 1 93.31 316 SER B CA 1
ATOM 6283 C C . SER B 1 316 ? -12.594 33.281 -3.074 1 93.31 316 SER B C 1
ATOM 6285 O O . SER B 1 316 ? -13.398 34.188 -2.924 1 93.31 316 SER B O 1
ATOM 6287 N N . GLY B 1 317 ? -12.234 32.812 -4.27 1 94.81 317 GLY B N 1
ATOM 6288 C CA . GLY B 1 317 ? -12.914 33.281 -5.473 1 94.81 317 GLY B CA 1
ATOM 6289 C C . GLY B 1 317 ? -12.367 34.594 -6.012 1 94.81 317 GLY B C 1
ATOM 6290 O O . GLY B 1 317 ? -12.945 35.188 -6.926 1 94.81 317 GLY B O 1
ATOM 6291 N N . GLN B 1 318 ? -11.336 35.094 -5.418 1 96.5 318 GLN B N 1
ATOM 6292 C CA . GLN B 1 318 ? -10.711 36.312 -5.879 1 96.5 318 GLN B CA 1
ATOM 6293 C C . GLN B 1 318 ? -9.719 36.062 -7.004 1 96.5 318 GLN B C 1
ATOM 6295 O O . GLN B 1 318 ? -8.516 36.312 -6.852 1 96.5 318 GLN B O 1
ATOM 6300 N N . ILE B 1 319 ? -10.234 35.719 -8.148 1 97.75 319 ILE B N 1
ATOM 6301 C CA . ILE B 1 319 ? -9.438 35.219 -9.25 1 97.75 319 ILE B CA 1
ATOM 6302 C C . ILE B 1 319 ? -8.656 36.344 -9.898 1 97.75 319 ILE B C 1
ATOM 6304 O O . ILE B 1 319 ? -7.512 36.188 -10.32 1 97.75 319 ILE B O 1
ATOM 6308 N N . ASP B 1 320 ? -9.211 37.531 -10 1 96.31 320 ASP B N 1
ATOM 6309 C CA . ASP B 1 320 ? -8.539 38.688 -10.594 1 96.31 320 ASP B CA 1
ATOM 6310 C C . ASP B 1 320 ? -7.266 39.031 -9.828 1 96.31 320 ASP B C 1
ATOM 6312 O O . ASP B 1 320 ? -6.219 39.281 -10.438 1 96.31 320 ASP B O 1
ATOM 6316 N N . ASP B 1 321 ? -7.434 39.062 -8.555 1 97.88 321 ASP B N 1
ATOM 6317 C CA . ASP B 1 321 ? -6.27 39.344 -7.719 1 97.88 321 ASP B CA 1
ATOM 6318 C C . ASP B 1 321 ? -5.211 38.25 -7.875 1 97.88 321 ASP B C 1
ATOM 6320 O O . ASP B 1 321 ? -4.012 38.562 -7.922 1 97.88 321 ASP B O 1
ATOM 6324 N N . ALA B 1 322 ? -5.676 37 -7.91 1 97.5 322 ALA B N 1
ATOM 6325 C CA . ALA B 1 322 ? -4.754 35.875 -8.102 1 97.5 322 ALA B CA 1
ATOM 6326 C C . ALA B 1 322 ? -4.004 36.031 -9.43 1 97.5 322 ALA B C 1
ATOM 6328 O O . ALA B 1 322 ? -2.789 35.812 -9.484 1 97.5 322 ALA B O 1
ATOM 6329 N N . PHE B 1 323 ? -4.703 36.375 -10.445 1 95.5 323 PHE B N 1
ATOM 6330 C CA . PHE B 1 323 ? -4.129 36.562 -11.773 1 95.5 323 PHE B CA 1
ATOM 6331 C C . PHE B 1 323 ? -3.076 37.656 -11.781 1 95.5 323 PHE B C 1
ATOM 6333 O O . PHE B 1 323 ? -1.995 37.469 -12.344 1 95.5 323 PHE B O 1
ATOM 6340 N N . ARG B 1 324 ? -3.348 38.719 -11.18 1 95.5 324 ARG B N 1
ATOM 6341 C CA . ARG B 1 324 ? -2.43 39.875 -11.117 1 95.5 324 ARG B CA 1
ATOM 6342 C C . ARG B 1 324 ? -1.148 39.5 -10.375 1 95.5 324 ARG B C 1
ATOM 6344 O O . ARG B 1 324 ? -0.048 39.812 -10.836 1 95.5 324 ARG B O 1
ATOM 6351 N N . LYS B 1 325 ? -1.301 38.875 -9.242 1 96.94 325 LYS B N 1
ATOM 6352 C CA . LYS B 1 325 ? -0.14 38.438 -8.453 1 96.94 325 LYS B CA 1
ATOM 6353 C C . LYS B 1 325 ? 0.692 37.406 -9.211 1 96.94 325 LYS B C 1
ATOM 6355 O O . LYS B 1 325 ? 1.922 37.406 -9.125 1 96.94 325 LYS B O 1
ATOM 6360 N N . LEU B 1 326 ? -0.04 36.469 -9.852 1 96.12 326 LEU B N 1
ATOM 6361 C CA . LEU B 1 326 ? 0.663 35.469 -10.633 1 96.12 326 LEU B CA 1
ATOM 6362 C C . LEU B 1 326 ? 1.467 36.094 -11.758 1 96.12 326 LEU B C 1
ATOM 6364 O O . LEU B 1 326 ? 2.602 35.719 -12.023 1 96.12 326 LEU B O 1
ATOM 6368 N N . GLN B 1 327 ? 0.939 37.094 -12.414 1 94.81 327 GLN B N 1
ATOM 6369 C CA . GLN B 1 327 ? 1.615 37.844 -13.484 1 94.81 327 GLN B CA 1
ATOM 6370 C C . GLN B 1 327 ? 2.826 38.594 -12.953 1 94.81 327 GLN B C 1
ATOM 6372 O O . GLN B 1 327 ? 3.877 38.625 -13.594 1 94.81 327 GLN B O 1
ATOM 6377 N N . ASP B 1 328 ? 2.691 39.188 -11.812 1 95.75 328 ASP B N 1
ATOM 6378 C CA . ASP B 1 328 ? 3.762 39.969 -11.203 1 95.75 328 ASP B CA 1
ATOM 6379 C C . ASP B 1 328 ? 4.906 39.062 -10.734 1 95.75 328 ASP B C 1
ATOM 6381 O O . ASP B 1 328 ? 6.078 39.375 -10.969 1 95.75 328 ASP B O 1
ATOM 6385 N N . TRP B 1 329 ? 4.582 37.969 -10.086 1 94.44 329 TRP B N 1
ATOM 6386 C CA . TRP B 1 329 ? 5.582 37.156 -9.422 1 94.44 329 TRP B CA 1
ATOM 6387 C C . TRP B 1 329 ? 6.16 36.125 -10.383 1 94.44 329 TRP B C 1
ATOM 6389 O O . TRP B 1 329 ? 7.332 35.75 -10.266 1 94.44 329 TRP B O 1
ATOM 6399 N N . TYR B 1 330 ? 5.32 35.594 -11.297 1 92.94 330 TYR B N 1
ATOM 6400 C CA . TYR B 1 330 ? 5.742 34.531 -12.188 1 92.94 330 TYR B CA 1
ATOM 6401 C C . TYR B 1 330 ? 5.293 34.812 -13.625 1 92.94 330 TYR B C 1
ATOM 6403 O O . TYR B 1 330 ? 4.52 34.031 -14.195 1 92.94 330 TYR B O 1
ATOM 6411 N N . PRO B 1 331 ? 5.855 35.781 -14.242 1 92.81 331 PRO B N 1
ATOM 6412 C CA . PRO B 1 331 ? 5.438 36.125 -15.602 1 92.81 331 PRO B CA 1
ATOM 6413 C C . PRO B 1 331 ? 5.648 35 -16.594 1 92.81 331 PRO B C 1
ATOM 6415 O O . PRO B 1 331 ? 4.902 34.875 -17.562 1 92.81 331 PRO B O 1
ATOM 6418 N N . ASN B 1 332 ? 6.578 34.094 -16.375 1 89.69 332 ASN B N 1
ATOM 6419 C CA . ASN B 1 332 ? 6.867 33 -17.281 1 89.69 332 ASN B CA 1
ATOM 6420 C C . ASN B 1 332 ? 5.734 31.969 -17.281 1 89.69 332 ASN B C 1
ATOM 6422 O O . ASN B 1 332 ? 5.586 31.219 -18.25 1 89.69 332 ASN B O 1
ATOM 6426 N N . ILE B 1 333 ? 4.957 31.875 -16.234 1 90.75 333 ILE B N 1
ATOM 6427 C CA . ILE B 1 333 ? 3.828 30.953 -16.141 1 90.75 333 ILE B CA 1
ATOM 6428 C C . ILE B 1 333 ? 2.652 31.516 -16.953 1 90.75 333 ILE B C 1
ATOM 6430 O O . ILE B 1 333 ? 1.975 30.766 -17.656 1 90.75 333 ILE B O 1
ATOM 6434 N N . VAL B 1 334 ? 2.484 32.75 -16.875 1 89.88 334 VAL B N 1
ATOM 6435 C CA . VAL B 1 334 ? 1.356 33.406 -17.531 1 89.88 334 VAL B CA 1
ATOM 6436 C C . VAL B 1 334 ? 1.66 33.594 -19.016 1 89.88 334 VAL B C 1
ATOM 6438 O O . VAL B 1 334 ? 0.771 33.469 -19.859 1 89.88 334 VAL B O 1
ATOM 6441 N N . GLN B 1 335 ? 2.828 33.781 -19.328 1 84.81 335 GLN B N 1
ATOM 6442 C CA . GLN B 1 335 ? 3.307 34 -20.703 1 84.81 335 GLN B CA 1
ATOM 6443 C C . GLN B 1 335 ? 2.457 35.031 -21.422 1 84.81 335 GLN B C 1
ATOM 6445 O O . GLN B 1 335 ? 2.293 36.156 -20.938 1 84.81 335 GLN B O 1
ATOM 6450 N N . ASP B 1 336 ? 1.852 34.656 -22.641 1 81.75 336 ASP B N 1
ATOM 6451 C CA . ASP B 1 336 ? 1.078 35.625 -23.453 1 81.75 336 ASP B CA 1
ATOM 6452 C C . ASP B 1 336 ? -0.393 35.594 -23.031 1 81.75 336 ASP B C 1
ATOM 6454 O O . ASP B 1 336 ? -1.246 36.125 -23.75 1 81.75 336 ASP B O 1
ATOM 6458 N N . GLY B 1 337 ? -0.63 34.969 -21.969 1 85.5 337 GLY B N 1
ATOM 6459 C CA . GLY B 1 337 ? -2 34.938 -21.484 1 85.5 337 GLY B CA 1
ATOM 6460 C C . GLY B 1 337 ? -2.83 33.844 -22.141 1 85.5 337 GLY B C 1
ATOM 6461 O O . GLY B 1 337 ? -4.027 33.719 -21.875 1 85.5 337 GLY B O 1
ATOM 6462 N N . ALA B 1 338 ? -2.193 33.094 -22.969 1 85.31 338 ALA B N 1
ATOM 6463 C CA . ALA B 1 338 ? -2.918 32.062 -23.688 1 85.31 338 ALA B CA 1
ATOM 6464 C C . ALA B 1 338 ? -2.463 30.656 -23.266 1 85.31 338 ALA B C 1
ATOM 6466 O O . ALA B 1 338 ? -2.668 29.672 -23.984 1 85.31 338 ALA B O 1
ATOM 6467 N N . SER B 1 339 ? -1.806 30.656 -22.156 1 88.5 339 SER B N 1
ATOM 6468 C CA . SER B 1 339 ? -1.341 29.375 -21.625 1 88.5 339 SER B CA 1
ATOM 6469 C C . SER B 1 339 ? -2.492 28.578 -21.031 1 88.5 339 SER B C 1
ATOM 6471 O O . SER B 1 339 ? -3.598 29.094 -20.859 1 88.5 339 SER B O 1
ATOM 6473 N N . ALA B 1 340 ? -2.232 27.312 -20.766 1 90.31 340 ALA B N 1
ATOM 6474 C CA . ALA B 1 340 ? -3.258 26.422 -20.219 1 90.31 340 ALA B CA 1
ATOM 6475 C C . ALA B 1 340 ? -3.695 26.891 -18.828 1 90.31 340 ALA B C 1
ATOM 6477 O O . ALA B 1 340 ? -4.867 26.766 -18.469 1 90.31 340 ALA B O 1
ATOM 6478 N N . ILE B 1 341 ? -2.758 27.391 -18.047 1 93.56 341 ILE B N 1
ATOM 6479 C CA . ILE B 1 341 ? -3.102 27.859 -16.703 1 93.56 341 ILE B CA 1
ATOM 6480 C C . ILE B 1 341 ? -3.996 29.094 -16.797 1 93.56 341 ILE B C 1
ATOM 6482 O O . ILE B 1 341 ? -4.902 29.266 -15.984 1 93.56 341 ILE B O 1
ATOM 6486 N N . CYS B 1 342 ? -3.736 29.938 -17.781 1 93.62 342 CYS B N 1
ATOM 6487 C CA . CYS B 1 342 ? -4.59 31.094 -18 1 93.62 342 CYS B CA 1
ATOM 6488 C C . CYS B 1 342 ? -6 30.672 -18.391 1 93.62 342 CYS B C 1
ATOM 6490 O O . CYS B 1 342 ? -6.98 31.297 -18 1 93.62 342 CYS B O 1
ATOM 6492 N N . PHE B 1 343 ? -6.043 29.672 -19.203 1 93.44 343 PHE B N 1
ATOM 6493 C CA . PHE B 1 343 ? -7.34 29.109 -19.547 1 93.44 343 PHE B CA 1
ATOM 6494 C C . PHE B 1 343 ? -8.109 28.703 -18.297 1 93.44 343 PHE B C 1
ATOM 6496 O O . PHE B 1 343 ? -9.273 29.094 -18.141 1 93.44 343 PHE B O 1
ATOM 6503 N N . LEU B 1 344 ? -7.492 27.969 -17.438 1 94.56 344 LEU B N 1
ATOM 6504 C CA . LEU B 1 344 ? -8.109 27.5 -16.203 1 94.56 344 LEU B CA 1
ATOM 6505 C C . LEU B 1 344 ? -8.555 28.672 -15.328 1 94.56 344 LEU B C 1
ATOM 6507 O O . LEU B 1 344 ? -9.664 28.656 -14.789 1 94.56 344 LEU B O 1
ATOM 6511 N N . LEU B 1 345 ? -7.699 29.641 -15.18 1 96.19 345 LEU B N 1
ATOM 6512 C CA . LEU B 1 345 ? -8 30.812 -14.359 1 96.19 345 LEU B CA 1
ATOM 6513 C C . LEU B 1 345 ? -9.148 31.609 -14.953 1 96.19 345 LEU B C 1
ATOM 6515 O O . LEU B 1 345 ? -10.008 32.094 -14.219 1 96.19 345 LEU B O 1
ATOM 6519 N N . ASN B 1 346 ? -9.18 31.75 -16.25 1 95.81 346 ASN B N 1
ATOM 6520 C CA . ASN B 1 346 ? -10.258 32.469 -16.891 1 95.81 346 ASN B CA 1
ATOM 6521 C C . ASN B 1 346 ? -11.594 31.75 -16.75 1 95.81 346 ASN B C 1
ATOM 6523 O O . ASN B 1 346 ? -12.641 32.375 -16.578 1 95.81 346 ASN B O 1
ATOM 6527 N N . CYS B 1 347 ? -11.586 30.453 -16.922 1 96.06 347 CYS B N 1
ATOM 6528 C CA . CYS B 1 347 ? -12.805 29.688 -16.672 1 96.06 347 CYS B CA 1
ATOM 6529 C C . CYS B 1 347 ? -13.289 29.891 -15.242 1 96.06 347 CYS B C 1
ATOM 6531 O O . CYS B 1 347 ? -14.484 30.078 -15 1 96.06 347 CYS B O 1
ATOM 6533 N N . GLN B 1 348 ? -12.336 29.828 -14.312 1 97.44 348 GLN B N 1
ATOM 6534 C CA . GLN B 1 348 ? -12.703 30 -12.914 1 97.44 348 GLN B CA 1
ATOM 6535 C C . GLN B 1 348 ? -13.289 31.391 -12.672 1 97.44 348 GLN B C 1
ATOM 6537 O O . GLN B 1 348 ? -14.227 31.547 -11.891 1 97.44 348 GLN B O 1
ATOM 6542 N N . ARG B 1 349 ? -12.68 32.375 -13.273 1 97.56 349 ARG B N 1
ATOM 6543 C CA . ARG B 1 349 ? -13.227 33.719 -13.156 1 97.56 349 ARG B CA 1
ATOM 6544 C C . ARG B 1 349 ? -14.664 33.781 -13.664 1 97.56 349 ARG B C 1
ATOM 6546 O O . ARG B 1 349 ? -15.531 34.406 -13.039 1 97.56 349 ARG B O 1
ATOM 6553 N N . PHE B 1 350 ? -14.898 33.188 -14.812 1 96.88 350 PHE B N 1
ATOM 6554 C CA . PHE B 1 350 ? -16.25 33.094 -15.367 1 96.88 350 PHE B CA 1
ATOM 6555 C C . PHE B 1 350 ? -17.219 32.469 -14.359 1 96.88 350 PHE B C 1
ATOM 6557 O O . PHE B 1 350 ? -18.312 33 -14.148 1 96.88 350 PHE B O 1
ATOM 6564 N N . ILE B 1 351 ? -16.812 31.375 -13.773 1 97.12 351 ILE B N 1
ATOM 6565 C CA . ILE B 1 351 ? -17.625 30.641 -12.812 1 97.12 351 ILE B CA 1
ATOM 6566 C C . ILE B 1 351 ? -17.938 31.547 -11.617 1 97.12 351 ILE B C 1
ATOM 6568 O O . ILE B 1 351 ? -19.078 31.578 -11.141 1 97.12 351 ILE B O 1
ATOM 6572 N N . GLU B 1 352 ? -16.922 32.281 -11.117 1 97.06 352 GLU B N 1
ATOM 6573 C CA . GLU B 1 352 ? -17.125 33.188 -9.977 1 97.06 352 GLU B CA 1
ATOM 6574 C C . GLU B 1 352 ? -18.141 34.281 -10.297 1 97.06 352 GLU B C 1
ATOM 6576 O O . GLU B 1 352 ? -18.953 34.625 -9.453 1 97.06 352 GLU B O 1
ATOM 6581 N N . LEU B 1 353 ? -18.031 34.812 -11.508 1 96.19 353 LEU B N 1
ATOM 6582 C CA . LEU B 1 353 ? -18.984 35.844 -11.93 1 96.19 353 LEU B CA 1
ATOM 6583 C C . LEU B 1 353 ? -20.406 35.281 -11.977 1 96.19 353 LEU B C 1
ATOM 6585 O O . LEU B 1 353 ? -21.344 35.938 -11.508 1 96.19 353 LEU B O 1
ATOM 6589 N N . ALA B 1 354 ? -20.531 34.125 -12.523 1 94.38 354 ALA B N 1
ATOM 6590 C CA . ALA B 1 354 ? -21.828 33.469 -12.578 1 94.38 354 ALA B CA 1
ATOM 6591 C C . ALA B 1 354 ? -22.359 33.188 -11.18 1 94.38 354 ALA B C 1
ATOM 6593 O O . ALA B 1 354 ? -23.562 33.312 -10.922 1 94.38 354 ALA B O 1
ATOM 6594 N N . ARG B 1 355 ? -21.5 32.781 -10.32 1 93.38 355 ARG B N 1
ATOM 6595 C CA . ARG B 1 355 ? -21.828 32.406 -8.945 1 93.38 355 ARG B CA 1
ATOM 6596 C C . ARG B 1 355 ? -22.484 33.562 -8.211 1 93.38 355 ARG B C 1
ATOM 6598 O O . ARG B 1 355 ? -23.453 33.375 -7.473 1 93.38 355 ARG B O 1
ATOM 6605 N N . VAL B 1 356 ? -21.984 34.781 -8.367 1 92.38 356 VAL B N 1
ATOM 6606 C CA . VAL B 1 356 ? -22.484 35.938 -7.629 1 92.38 356 VAL B CA 1
ATOM 6607 C C . VAL B 1 356 ? -23.594 36.656 -8.43 1 92.38 356 VAL B C 1
ATOM 6609 O O . VAL B 1 356 ? -24.031 37.719 -8.062 1 92.38 356 VAL B O 1
ATOM 6612 N N . GLY B 1 357 ? -23.984 36.094 -9.648 1 91.19 357 GLY B N 1
ATOM 6613 C CA . GLY B 1 357 ? -25.109 36.594 -10.414 1 91.19 357 GLY B CA 1
ATOM 6614 C C . GLY B 1 357 ? -24.734 37.719 -11.375 1 91.19 357 GLY B C 1
ATOM 6615 O O . GLY B 1 357 ? -25.609 38.406 -11.906 1 91.19 357 GLY B O 1
ATOM 6616 N N . LYS B 1 358 ? -23.5 38 -11.531 1 94.81 358 LYS B N 1
ATOM 6617 C CA . LYS B 1 358 ? -23.047 38.969 -12.508 1 94.81 358 LYS B CA 1
ATOM 6618 C C . LYS B 1 358 ? -22.953 38.375 -13.906 1 94.81 358 LYS B C 1
ATOM 6620 O O . LYS B 1 358 ? -21.875 38.312 -14.5 1 94.81 358 LYS B O 1
ATOM 6625 N N . LEU B 1 359 ? -24.078 38 -14.438 1 94.44 359 LEU B N 1
ATOM 6626 C CA . LEU B 1 359 ? -24.172 37.219 -15.664 1 94.44 359 LEU B CA 1
ATOM 6627 C C . LEU B 1 359 ? -23.672 38 -16.859 1 94.44 359 LEU B C 1
ATOM 6629 O O . LEU B 1 359 ? -23.016 37.438 -17.75 1 94.44 359 LEU B O 1
ATOM 6633 N N . GLU B 1 360 ? -24.031 39.25 -16.906 1 95.31 360 GLU B N 1
ATOM 6634 C CA . GLU B 1 360 ? -23.562 40.094 -18.016 1 95.31 360 GLU B CA 1
ATOM 6635 C C . GLU B 1 360 ? -22.031 40.156 -18.047 1 95.31 360 GLU B C 1
ATOM 6637 O O . GLU B 1 360 ? -21.422 40.062 -19.109 1 95.31 360 GLU B O 1
ATOM 6642 N N . ASP B 1 361 ? -21.484 40.375 -16.875 1 96.25 361 ASP B N 1
ATOM 6643 C CA . ASP B 1 361 ? -20.031 40.438 -16.781 1 96.25 361 ASP B CA 1
ATOM 6644 C C . ASP B 1 361 ? -19.406 39.094 -17.188 1 96.25 361 ASP B C 1
ATOM 6646 O O . ASP B 1 361 ? -18.344 39.062 -17.812 1 96.25 361 ASP B O 1
ATOM 6650 N N . ALA B 1 362 ? -20.047 38 -16.812 1 96.25 362 ALA B N 1
ATOM 6651 C CA . ALA B 1 362 ? -19.578 36.656 -17.188 1 96.25 362 ALA B CA 1
ATOM 6652 C C . ALA B 1 362 ? -19.562 36.469 -18.703 1 96.25 362 ALA B C 1
ATOM 6654 O O . ALA B 1 362 ? -18.578 35.969 -19.266 1 96.25 362 ALA B O 1
ATOM 6655 N N . VAL B 1 363 ? -20.609 36.906 -19.344 1 94.56 363 VAL B N 1
ATOM 6656 C CA . VAL B 1 363 ? -20.703 36.781 -20.781 1 94.56 363 VAL B CA 1
ATOM 6657 C C . VAL B 1 363 ? -19.609 37.625 -21.453 1 94.56 363 VAL B C 1
ATOM 6659 O O . VAL B 1 363 ? -18.938 37.156 -22.375 1 94.56 363 VAL B O 1
ATOM 6662 N N . TYR B 1 364 ? -19.5 38.844 -20.969 1 95.5 364 TYR B N 1
ATOM 6663 C CA . TYR B 1 364 ? -18.469 39.719 -21.516 1 95.5 364 TYR B CA 1
ATOM 6664 C C . TYR B 1 364 ? -17.078 39.094 -21.359 1 95.5 364 TYR B C 1
ATOM 6666 O O . TYR B 1 364 ? -16.281 39.094 -22.312 1 95.5 364 TYR B O 1
ATOM 6674 N N . HIS B 1 365 ? -16.828 38.594 -20.188 1 95.19 365 HIS B N 1
ATOM 6675 C CA . HIS B 1 365 ? -15.555 37.938 -19.906 1 95.19 365 HIS B CA 1
ATOM 6676 C C . HIS B 1 365 ? -15.328 36.75 -20.844 1 95.19 365 HIS B C 1
ATOM 6678 O O . HIS B 1 365 ? -14.25 36.625 -21.438 1 95.19 365 HIS B O 1
ATOM 6684 N N . GLY B 1 366 ? -16.281 35.906 -21 1 93.69 366 GLY B N 1
ATOM 6685 C CA . GLY B 1 366 ? -16.172 34.75 -21.875 1 93.69 366 GLY B CA 1
ATOM 6686 C C . GLY B 1 366 ? -15.891 35.125 -23.312 1 93.69 366 GLY B C 1
ATOM 6687 O O . GLY B 1 366 ? -15 34.562 -23.953 1 93.69 366 GLY B O 1
ATOM 6688 N N . ARG B 1 367 ? -16.594 36.094 -23.781 1 91 367 ARG B N 1
ATOM 6689 C CA . ARG B 1 367 ? -16.469 36.5 -25.172 1 91 367 ARG B CA 1
ATOM 6690 C C . ARG B 1 367 ? -15.102 37.125 -25.422 1 91 367 ARG B C 1
ATOM 6692 O O . ARG B 1 367 ? -14.539 36.969 -26.516 1 91 367 ARG B O 1
ATOM 6699 N N . SER B 1 368 ? -14.602 37.781 -24.469 1 91.06 368 SER B N 1
ATOM 6700 C CA . SER B 1 368 ? -13.336 38.469 -24.625 1 91.06 368 SER B CA 1
ATOM 6701 C C . SER B 1 368 ? -12.148 37.531 -24.469 1 91.06 368 SER B C 1
ATOM 6703 O O . SER B 1 368 ? -11.156 37.656 -25.188 1 91.06 368 SER B O 1
ATOM 6705 N N . GLU B 1 369 ? -12.266 36.594 -23.531 1 90.69 369 GLU B N 1
ATOM 6706 C CA . GLU B 1 369 ? -11.07 35.875 -23.125 1 90.69 369 GLU B CA 1
ATOM 6707 C C . GLU B 1 369 ? -11.047 34.469 -23.734 1 90.69 369 GLU B C 1
ATOM 6709 O O . GLU B 1 369 ? -9.969 33.938 -24.031 1 90.69 369 GLU B O 1
ATOM 6714 N N . PHE B 1 370 ? -12.164 33.781 -23.938 1 89.06 370 PHE B N 1
ATOM 6715 C CA . PHE B 1 370 ? -12.188 32.375 -24.312 1 89.06 370 PHE B CA 1
ATOM 6716 C C . PHE B 1 370 ? -11.688 32.188 -25.75 1 89.06 370 PHE B C 1
ATOM 6718 O O . PHE B 1 370 ? -11.227 31.094 -26.109 1 89.06 370 PHE B O 1
ATOM 6725 N N . GLN B 1 371 ? -11.734 33.25 -26.547 1 85.19 371 GLN B N 1
ATOM 6726 C CA . GLN B 1 371 ? -11.273 33.156 -27.938 1 85.19 371 GLN B CA 1
ATOM 6727 C C . GLN B 1 371 ? -9.766 32.938 -28 1 85.19 371 GLN B C 1
ATOM 6729 O O . GLN B 1 371 ? -9.266 32.344 -28.953 1 85.19 371 GLN B O 1
ATOM 6734 N N . LYS B 1 372 ? -9.039 33.312 -26.969 1 85.25 372 LYS B N 1
ATOM 6735 C CA . LYS B 1 372 ? -7.59 33.188 -26.906 1 85.25 372 LYS B CA 1
ATOM 6736 C C . LYS B 1 372 ? -7.188 31.703 -26.781 1 85.25 372 LYS B C 1
ATOM 6738 O O . LYS B 1 372 ? -6.027 31.359 -27 1 85.25 372 LYS B O 1
ATOM 6743 N N . PHE B 1 373 ? -8.172 30.906 -26.422 1 86.56 373 PHE B N 1
ATOM 6744 C CA . PHE B 1 373 ? -7.816 29.547 -26.078 1 86.56 373 PHE B CA 1
ATOM 6745 C C . PHE B 1 373 ? -8.383 28.547 -27.094 1 86.56 373 PHE B C 1
ATOM 6747 O O . PHE B 1 373 ? -8.711 27.422 -26.734 1 86.56 373 PHE B O 1
ATOM 6754 N N . ASN B 1 374 ? -8.469 28.953 -28.312 1 79.62 374 ASN B N 1
ATOM 6755 C CA . ASN B 1 374 ? -9.008 28.125 -29.391 1 79.62 374 ASN B CA 1
ATOM 6756 C C . ASN B 1 374 ? -8.125 26.906 -29.656 1 79.62 374 ASN B C 1
ATOM 6758 O O . ASN B 1 374 ? -8.578 25.922 -30.234 1 79.62 374 ASN B O 1
ATOM 6762 N N . ARG B 1 375 ? -6.879 26.953 -29.219 1 78.5 375 ARG B N 1
ATOM 6763 C CA . ARG B 1 375 ? -5.969 25.844 -29.406 1 78.5 375 ARG B CA 1
ATOM 6764 C C . ARG B 1 375 ? -6.301 24.688 -28.469 1 78.5 375 ARG B C 1
ATOM 6766 O O . ARG B 1 375 ? -5.832 23.562 -28.656 1 78.5 375 ARG B O 1
ATOM 6773 N N . PHE B 1 376 ? -7.004 24.984 -27.453 1 80.12 376 PHE B N 1
ATOM 6774 C CA . PHE B 1 376 ? -7.375 23.953 -26.484 1 80.12 376 PHE B CA 1
ATOM 6775 C C . PHE B 1 376 ? -8.734 23.359 -26.828 1 80.12 376 PHE B C 1
ATOM 6777 O O . PHE B 1 376 ? -9.602 23.234 -25.953 1 80.12 376 PHE B O 1
ATOM 6784 N N . THR B 1 377 ? -8.898 22.969 -28 1 80.88 377 THR B N 1
ATOM 6785 C CA . THR B 1 377 ? -10.164 22.422 -28.5 1 80.88 377 THR B CA 1
ATOM 6786 C C . THR B 1 377 ? -10.547 21.156 -27.734 1 80.88 377 THR B C 1
ATOM 6788 O O . THR B 1 377 ? -11.727 20.828 -27.625 1 80.88 377 THR B O 1
ATOM 6791 N N . GLU B 1 378 ? -9.547 20.547 -27.172 1 83.19 378 GLU B N 1
ATOM 6792 C CA . GLU B 1 378 ? -9.789 19.312 -26.438 1 83.19 378 GLU B CA 1
ATOM 6793 C C . GLU B 1 378 ? -10.617 19.562 -25.188 1 83.19 378 GLU B C 1
ATOM 6795 O O . GLU B 1 378 ? -11.258 18.641 -24.672 1 83.19 378 GLU B O 1
ATOM 6800 N N . PHE B 1 379 ? -10.734 20.828 -24.75 1 85.5 379 PHE B N 1
ATOM 6801 C CA . PHE B 1 379 ? -11.438 21.094 -23.516 1 85.5 379 PHE B CA 1
ATOM 6802 C C . PHE B 1 379 ? -12.648 21.984 -23.75 1 85.5 379 PHE B C 1
ATOM 6804 O O . PHE B 1 379 ? -13.055 22.734 -22.859 1 85.5 379 PHE B O 1
ATOM 6811 N N . GLU B 1 380 ? -13.164 21.922 -24.906 1 88.06 380 GLU B N 1
ATOM 6812 C CA . GLU B 1 380 ? -14.344 22.688 -25.266 1 88.06 380 GLU B CA 1
ATOM 6813 C C . GLU B 1 380 ? -15.539 22.312 -24.391 1 88.06 380 GLU B C 1
ATOM 6815 O O . GLU B 1 380 ? -16.391 23.156 -24.094 1 88.06 380 GLU B O 1
ATOM 6820 N N . ASP B 1 381 ? -15.57 21.062 -24 1 90.31 381 ASP B N 1
ATOM 6821 C CA . ASP B 1 381 ? -16.656 20.578 -23.141 1 90.31 381 ASP B CA 1
ATOM 6822 C C . ASP B 1 381 ? -16.672 21.312 -21.812 1 90.31 381 ASP B C 1
ATOM 6824 O O . ASP B 1 381 ? -17.734 21.578 -21.234 1 90.31 381 ASP B O 1
ATOM 6828 N N . LEU B 1 382 ? -15.539 21.688 -21.344 1 92.69 382 LEU B N 1
ATOM 6829 C CA . LEU B 1 382 ? -15.453 22.406 -20.062 1 92.69 382 LEU B CA 1
ATOM 6830 C C . LEU B 1 382 ? -15.969 23.828 -20.203 1 92.69 382 LEU B C 1
ATOM 6832 O O . LEU B 1 382 ? -16.609 24.359 -19.297 1 92.69 382 LEU B O 1
ATOM 6836 N N . VAL B 1 383 ? -15.672 24.422 -21.359 1 91.69 383 VAL B N 1
ATOM 6837 C CA . VAL B 1 383 ? -16.188 25.766 -21.641 1 91.69 383 VAL B CA 1
ATOM 6838 C C . VAL B 1 383 ? -17.703 25.719 -21.734 1 91.69 383 VAL B C 1
ATOM 6840 O O . VAL B 1 383 ? -18.391 26.609 -21.25 1 91.69 383 VAL B O 1
ATOM 6843 N N . LYS B 1 384 ? -18.156 24.656 -22.328 1 91.12 384 LYS B N 1
ATOM 6844 C CA . LYS B 1 384 ? -19.609 24.469 -22.438 1 91.12 384 LYS B CA 1
ATOM 6845 C C . LYS B 1 384 ? -20.25 24.344 -21.047 1 91.12 384 LYS B C 1
ATOM 6847 O O . LYS B 1 384 ? -21.328 24.875 -20.812 1 91.12 384 LYS B O 1
ATOM 6852 N N . ASP B 1 385 ? -19.609 23.594 -20.219 1 93.94 385 ASP B N 1
ATOM 6853 C CA . ASP B 1 385 ? -20.109 23.484 -18.844 1 93.94 385 ASP B CA 1
ATOM 6854 C C . ASP B 1 385 ? -20.219 24.859 -18.188 1 93.94 385 ASP B C 1
ATOM 6856 O O . ASP B 1 385 ? -21.234 25.172 -17.547 1 93.94 385 ASP B O 1
ATOM 6860 N N . CYS B 1 386 ? -19.219 25.719 -18.375 1 94.25 386 CYS B N 1
ATOM 6861 C CA . CYS B 1 386 ? -19.219 27.062 -17.812 1 94.25 386 CYS B CA 1
ATOM 6862 C C . CYS B 1 386 ? -20.375 27.875 -18.359 1 94.25 386 CYS B C 1
ATOM 6864 O O . CYS B 1 386 ? -21.109 28.516 -17.609 1 94.25 386 CYS B O 1
ATOM 6866 N N . ALA B 1 387 ? -20.547 27.766 -19.625 1 92.25 387 ALA B N 1
ATOM 6867 C CA . ALA B 1 387 ? -21.594 28.531 -20.281 1 92.25 387 ALA B CA 1
ATOM 6868 C C . ALA B 1 387 ? -22.984 28.078 -19.828 1 92.25 387 ALA B C 1
ATOM 6870 O O . ALA B 1 387 ? -23.906 28.891 -19.75 1 92.25 387 ALA B O 1
ATOM 6871 N N . THR B 1 388 ? -23.094 26.844 -19.562 1 92.12 388 THR B N 1
ATOM 6872 C CA . THR B 1 388 ? -24.375 26.266 -19.141 1 92.12 388 THR B CA 1
ATOM 6873 C C . THR B 1 388 ? -24.828 26.875 -17.812 1 92.12 388 THR B C 1
ATOM 6875 O O . THR B 1 388 ? -26.031 26.891 -17.516 1 92.12 388 THR B O 1
ATOM 6878 N N . LEU B 1 389 ? -23.922 27.391 -17.062 1 92.31 389 LEU B N 1
ATOM 6879 C CA . LEU B 1 389 ? -24.266 28.047 -15.805 1 92.31 389 LEU B CA 1
ATOM 6880 C C . LEU B 1 389 ? -25.188 29.234 -16.047 1 92.31 389 LEU B C 1
ATOM 6882 O O . LEU B 1 389 ? -26 29.578 -15.18 1 92.31 389 LEU B O 1
ATOM 6886 N N . LEU B 1 390 ? -25.094 29.797 -17.234 1 91.38 390 LEU B N 1
ATOM 6887 C CA . LEU B 1 390 ? -25.875 30.984 -17.562 1 91.38 390 LEU B CA 1
ATOM 6888 C C . LEU B 1 390 ? -27.312 30.625 -17.891 1 91.38 390 LEU B C 1
ATOM 6890 O O . LEU B 1 390 ? -28.203 31.484 -17.812 1 91.38 390 LEU B O 1
ATOM 6894 N N . ALA B 1 391 ? -27.469 29.406 -18.188 1 87.69 391 ALA B N 1
ATOM 6895 C CA . ALA B 1 391 ? -28.75 28.984 -18.734 1 87.69 391 ALA B CA 1
ATOM 6896 C C . ALA B 1 391 ? -29.734 28.641 -17.625 1 87.69 391 ALA B C 1
ATOM 6898 O O . ALA B 1 391 ? -30.938 28.531 -17.859 1 87.69 391 ALA B O 1
ATOM 6899 N N . TYR B 1 392 ? -29.281 28.578 -16.422 1 85.5 392 TYR B N 1
ATOM 6900 C CA . TYR B 1 392 ? -30.156 28.125 -15.359 1 85.5 392 TYR B CA 1
ATOM 6901 C C . TYR B 1 392 ? -30.297 29.188 -14.273 1 85.5 392 TYR B C 1
ATOM 6903 O O . TYR B 1 392 ? -29.328 29.844 -13.914 1 85.5 392 TYR B O 1
ATOM 6911 N N . GLU B 1 393 ? -31.5 29.281 -13.711 1 84.88 393 GLU B N 1
ATOM 6912 C CA . GLU B 1 393 ? -31.766 30.219 -12.617 1 84.88 393 GLU B CA 1
ATOM 6913 C C . GLU B 1 393 ? -31.156 29.719 -11.312 1 84.88 393 GLU B C 1
ATOM 6915 O O . GLU B 1 393 ? -30.672 30.516 -10.5 1 84.88 393 GLU B O 1
ATOM 6920 N N . GLN B 1 394 ? -31.25 28.391 -11.164 1 86.19 394 GLN B N 1
ATOM 6921 C CA . GLN B 1 394 ? -30.625 27.766 -10.008 1 86.19 394 GLN B CA 1
ATOM 6922 C C . GLN B 1 394 ? -29.516 26.812 -10.445 1 86.19 394 GLN B C 1
ATOM 6924 O O . GLN B 1 394 ? -29.703 25.594 -10.445 1 86.19 394 GLN B O 1
ATOM 6929 N N . PRO B 1 395 ? -28.391 27.422 -10.633 1 85.38 395 PRO B N 1
ATOM 6930 C CA . PRO B 1 395 ? -27.328 26.609 -11.234 1 85.38 395 PRO B CA 1
ATOM 6931 C C . PRO B 1 395 ? -26.844 25.484 -10.312 1 85.38 395 PRO B C 1
ATOM 6933 O O . PRO B 1 395 ? -26.281 24.5 -10.781 1 85.38 395 PRO B O 1
ATOM 6936 N N . LEU B 1 396 ? -27.094 25.531 -9.023 1 84.12 396 LEU B N 1
ATOM 6937 C CA . LEU B 1 396 ? -26.672 24.5 -8.086 1 84.12 396 LEU B CA 1
ATOM 6938 C C . LEU B 1 396 ? -27.469 23.219 -8.305 1 84.12 396 LEU B C 1
ATOM 6940 O O . LEU B 1 396 ? -27.016 22.125 -7.926 1 84.12 396 LEU B O 1
ATOM 6944 N N . LYS B 1 397 ? -28.625 23.281 -8.945 1 81.44 397 LYS B N 1
ATOM 6945 C CA . LYS B 1 397 ? -29.5 22.141 -9.109 1 81.44 397 LYS B CA 1
ATOM 6946 C C . LYS B 1 397 ? -29.391 21.531 -10.508 1 81.44 397 LYS B C 1
ATOM 6948 O O . LYS B 1 397 ? -30.141 20.625 -10.867 1 81.44 397 LYS B O 1
ATOM 6953 N N . CYS B 1 398 ? -28.516 22.094 -11.211 1 82.75 398 CYS B N 1
ATOM 6954 C CA . CYS B 1 398 ? -28.375 21.578 -12.57 1 82.75 398 CYS B CA 1
ATOM 6955 C C . CYS B 1 398 ? -27.156 20.656 -12.688 1 82.75 398 CYS B C 1
ATOM 6957 O O . CYS B 1 398 ? -26.453 20.438 -11.703 1 82.75 398 CYS B O 1
ATOM 6959 N N . SER B 1 399 ? -26.953 20.047 -13.898 1 84.56 399 SER B N 1
ATOM 6960 C CA . SER B 1 399 ? -25.906 19.047 -14.148 1 84.56 399 SER B CA 1
ATOM 6961 C C . SER B 1 399 ? -24.516 19.656 -13.984 1 84.56 399 SER B C 1
ATOM 6963 O O . SER B 1 399 ? -23.547 18.938 -13.727 1 84.56 399 SER B O 1
ATOM 6965 N N . VAL B 1 400 ? -24.406 20.953 -14.102 1 90.88 400 VAL B N 1
ATOM 6966 C CA . VAL B 1 400 ? -23.078 21.578 -14.031 1 90.88 400 VAL B CA 1
ATOM 6967 C C . VAL B 1 400 ? -22.906 22.266 -12.68 1 90.88 400 VAL B C 1
ATOM 6969 O O . VAL B 1 400 ? -21.984 23.078 -12.508 1 90.88 400 VAL B O 1
ATOM 6972 N N . GLY B 1 401 ? -23.766 21.969 -11.727 1 90.5 401 GLY B N 1
ATOM 6973 C CA . GLY B 1 401 ? -23.688 22.531 -10.391 1 90.5 401 GLY B CA 1
ATOM 6974 C C . GLY B 1 401 ? -22.375 22.219 -9.688 1 90.5 401 GLY B C 1
ATOM 6975 O O . GLY B 1 401 ? -21.984 22.922 -8.758 1 90.5 401 GLY B O 1
ATOM 6976 N N . TYR B 1 402 ? -21.656 21.172 -10.172 1 89.12 402 TYR B N 1
ATOM 6977 C CA . TYR B 1 402 ? -20.391 20.766 -9.586 1 89.12 402 TYR B CA 1
ATOM 6978 C C . TYR B 1 402 ? -19.359 21.891 -9.695 1 89.12 402 TYR B C 1
ATOM 6980 O O . TYR B 1 402 ? -18.422 21.969 -8.891 1 89.12 402 TYR B O 1
ATOM 6988 N N . LEU B 1 403 ? -19.531 22.844 -10.641 1 94.38 403 LEU B N 1
ATOM 6989 C CA . LEU B 1 403 ? -18.594 23.953 -10.867 1 94.38 403 LEU B CA 1
ATOM 6990 C C . LEU B 1 403 ? -18.625 24.938 -9.703 1 94.38 403 LEU B C 1
ATOM 6992 O O . LEU B 1 403 ? -17.672 25.688 -9.492 1 94.38 403 LEU B O 1
ATOM 6996 N N . LEU B 1 404 ? -19.75 24.938 -9.008 1 92.44 404 LEU B N 1
ATOM 6997 C CA . LEU B 1 404 ? -19.938 25.906 -7.941 1 92.44 404 LEU B CA 1
ATOM 6998 C C . LEU B 1 404 ? -19.453 25.344 -6.605 1 92.44 404 LEU B C 1
ATOM 7000 O O . LEU B 1 404 ? -19.484 26.047 -5.586 1 92.44 404 LEU B O 1
ATOM 7004 N N . GLY B 1 405 ? -18.953 24.141 -6.668 1 87.38 405 GLY B N 1
ATOM 7005 C CA . GLY B 1 405 ? -18.422 23.516 -5.465 1 87.38 405 GLY B CA 1
ATOM 7006 C C . GLY B 1 405 ? -16.984 23.938 -5.176 1 87.38 405 GLY B C 1
ATOM 7007 O O . GLY B 1 405 ? -16.297 24.453 -6.051 1 87.38 405 GLY B O 1
ATOM 7008 N N . ASP B 1 406 ? -16.516 23.719 -3.934 1 86.19 406 ASP B N 1
ATOM 7009 C CA . ASP B 1 406 ? -15.172 24.078 -3.496 1 86.19 406 ASP B CA 1
ATOM 7010 C C . ASP B 1 406 ? -14.117 23.25 -4.234 1 86.19 406 ASP B C 1
ATOM 7012 O O . ASP B 1 406 ? -12.977 23.688 -4.398 1 86.19 406 ASP B O 1
ATOM 7016 N N . THR B 1 407 ? -14.523 22.125 -4.695 1 86.94 407 THR B N 1
ATOM 7017 C CA . THR B 1 407 ? -13.602 21.234 -5.383 1 86.94 407 THR B CA 1
ATOM 7018 C C . THR B 1 407 ? -13.07 21.891 -6.656 1 86.94 407 THR B C 1
ATOM 7020 O O . THR B 1 407 ? -11.922 21.656 -7.047 1 86.94 407 THR B O 1
ATOM 7023 N N . GLN B 1 408 ? -13.922 22.609 -7.324 1 92.25 408 GLN B N 1
ATOM 7024 C CA . GLN B 1 408 ? -13.5 23.297 -8.547 1 92.25 408 GLN B CA 1
ATOM 7025 C C . GLN B 1 408 ? -12.406 24.312 -8.258 1 92.25 408 GLN B C 1
ATOM 7027 O O . GLN B 1 408 ? -11.398 24.359 -8.969 1 92.25 408 GLN B O 1
ATOM 7032 N N . ARG B 1 409 ? -12.594 25.156 -7.199 1 93.19 409 ARG B N 1
ATOM 7033 C CA . ARG B 1 409 ? -11.578 26.125 -6.797 1 93.19 409 ARG B CA 1
ATOM 7034 C C . ARG B 1 409 ? -10.281 25.422 -6.402 1 93.19 409 ARG B C 1
ATOM 7036 O O . ARG B 1 409 ? -9.188 25.922 -6.672 1 93.19 409 ARG B O 1
ATOM 7043 N N . GLU B 1 410 ? -10.469 24.297 -5.77 1 92 410 GLU B N 1
ATOM 7044 C CA . GLU B 1 410 ? -9.312 23.547 -5.309 1 92 410 GLU B CA 1
ATOM 7045 C C . GLU B 1 410 ? -8.461 23.062 -6.48 1 92 410 GLU B C 1
ATOM 7047 O O . GLU B 1 410 ? -7.227 23.094 -6.418 1 92 410 GLU B O 1
ATOM 7052 N N . ILE B 1 411 ? -9.07 22.578 -7.535 1 93.56 411 ILE B N 1
ATOM 7053 C CA . ILE B 1 411 ? -8.359 22.109 -8.719 1 93.56 411 ILE B CA 1
ATOM 7054 C C . ILE B 1 411 ? -7.504 23.25 -9.281 1 93.56 411 ILE B C 1
ATOM 7056 O O . ILE B 1 411 ? -6.34 23.047 -9.625 1 93.56 411 ILE B O 1
ATOM 7060 N N . VAL B 1 412 ? -8.117 24.391 -9.336 1 95.94 412 VAL B N 1
ATOM 7061 C CA . VAL B 1 412 ? -7.426 25.547 -9.891 1 95.94 412 VAL B CA 1
ATOM 7062 C C . VAL B 1 412 ? -6.262 25.938 -8.984 1 95.94 412 VAL B C 1
ATOM 7064 O O . VAL B 1 412 ? -5.156 26.203 -9.461 1 95.94 412 VAL B O 1
ATOM 7067 N N . ALA B 1 413 ? -6.531 26 -7.668 1 95.56 413 ALA B N 1
ATOM 7068 C CA . ALA B 1 413 ? -5.484 26.344 -6.707 1 95.56 413 ALA B CA 1
ATOM 7069 C C . ALA B 1 413 ? -4.328 25.344 -6.777 1 95.56 413 ALA B C 1
ATOM 7071 O O . ALA B 1 413 ? -3.16 25.75 -6.746 1 95.56 413 ALA B O 1
ATOM 7072 N N . ASP B 1 414 ? -4.625 24.062 -6.867 1 94.5 414 ASP B N 1
ATOM 7073 C CA . ASP B 1 414 ? -3.604 23.031 -6.934 1 94.5 414 ASP B CA 1
ATOM 7074 C C . ASP B 1 414 ? -2.791 23.141 -8.227 1 94.5 414 ASP B C 1
ATOM 7076 O O . ASP B 1 414 ? -1.586 22.875 -8.227 1 94.5 414 ASP B O 1
ATOM 7080 N N . ALA B 1 415 ? -3.475 23.453 -9.32 1 95.69 415 ALA B N 1
ATOM 7081 C CA . ALA B 1 415 ? -2.775 23.625 -10.586 1 95.69 415 ALA B CA 1
ATOM 7082 C C . ALA B 1 415 ? -1.747 24.75 -10.5 1 95.69 415 ALA B C 1
ATOM 7084 O O . ALA B 1 415 ? -0.596 24.578 -10.914 1 95.69 415 ALA B O 1
ATOM 7085 N N . VAL B 1 416 ? -2.18 25.875 -9.953 1 96.31 416 VAL B N 1
ATOM 7086 C CA . VAL B 1 416 ? -1.277 27.016 -9.797 1 96.31 416 VAL B CA 1
ATOM 7087 C C . VAL B 1 416 ? -0.122 26.641 -8.875 1 96.31 416 VAL B C 1
ATOM 7089 O O . VAL B 1 416 ? 1.037 26.938 -9.164 1 96.31 416 VAL B O 1
ATOM 7092 N N . ASN B 1 417 ? -0.475 25.984 -7.809 1 94.75 417 ASN B N 1
ATOM 7093 C CA . ASN B 1 417 ? 0.532 25.516 -6.859 1 94.75 417 ASN B CA 1
ATOM 7094 C C . ASN B 1 417 ? 1.568 24.625 -7.535 1 94.75 417 ASN B C 1
ATOM 7096 O O . ASN B 1 417 ? 2.773 24.828 -7.355 1 94.75 417 ASN B O 1
ATOM 7100 N N . ALA B 1 418 ? 1.124 23.688 -8.281 1 93.69 418 ALA B N 1
ATOM 7101 C CA . ALA B 1 418 ? 2.01 22.734 -8.945 1 93.69 418 ALA B CA 1
ATOM 7102 C C . ALA B 1 418 ? 2.922 23.438 -9.945 1 93.69 418 ALA B C 1
ATOM 7104 O O . ALA B 1 418 ? 4.094 23.078 -10.086 1 93.69 418 ALA B O 1
ATOM 7105 N N . LEU B 1 419 ? 2.422 24.391 -10.609 1 93 419 LEU B N 1
ATOM 7106 C CA . LEU B 1 419 ? 3.209 25.125 -11.594 1 93 419 LEU B CA 1
ATOM 7107 C C . LEU B 1 419 ? 4.336 25.906 -10.922 1 93 419 LEU B C 1
ATOM 7109 O O . LEU B 1 419 ? 5.469 25.922 -11.414 1 93 419 LEU B O 1
ATOM 7113 N N . ILE B 1 420 ? 3.992 26.578 -9.852 1 92.5 420 ILE B N 1
ATOM 7114 C CA . ILE B 1 420 ? 5.012 27.328 -9.141 1 92.5 420 ILE B CA 1
ATOM 7115 C C . ILE B 1 420 ? 6.09 26.391 -8.617 1 92.5 420 ILE B C 1
ATOM 7117 O O . ILE B 1 420 ? 7.281 26.703 -8.695 1 92.5 420 ILE B O 1
ATOM 7121 N N . LEU B 1 421 ? 5.688 25.25 -8.094 1 89.44 421 LEU B N 1
ATOM 7122 C CA . LEU B 1 421 ? 6.633 24.25 -7.613 1 89.44 421 LEU B CA 1
ATOM 7123 C C . LEU B 1 421 ? 7.562 23.797 -8.734 1 89.44 421 LEU B C 1
ATOM 7125 O O . LEU B 1 421 ? 8.75 23.562 -8.508 1 89.44 421 LEU B O 1
ATOM 7129 N N . SER B 1 422 ? 7 23.672 -9.914 1 87.56 422 SER B N 1
ATOM 7130 C CA . SER B 1 422 ? 7.781 23.203 -11.055 1 87.56 422 SER B CA 1
ATOM 7131 C C . SER B 1 422 ? 8.844 24.219 -11.453 1 87.56 422 SER B C 1
ATOM 7133 O O . SER B 1 422 ? 9.836 23.875 -12.102 1 87.56 422 SER B O 1
ATOM 7135 N N . GLN B 1 423 ? 8.609 25.453 -11.125 1 83.19 423 GLN B N 1
ATOM 7136 C CA . GLN B 1 423 ? 9.57 26.5 -11.445 1 83.19 423 GLN B CA 1
ATOM 7137 C C . GLN B 1 423 ? 10.75 26.484 -10.477 1 83.19 423 GLN B C 1
ATOM 7139 O O . GLN B 1 423 ? 11.859 26.891 -10.828 1 83.19 423 GLN B O 1
ATOM 7144 N N . SER B 1 424 ? 10.391 26.141 -9.25 1 70.56 424 SER B N 1
ATOM 7145 C CA . SER B 1 424 ? 11.398 26.188 -8.195 1 70.56 424 SER B CA 1
ATOM 7146 C C . SER B 1 424 ? 12.266 24.938 -8.203 1 70.56 424 SER B C 1
ATOM 7148 O O . SER B 1 424 ? 13.391 24.938 -7.688 1 70.56 424 SER B O 1
ATOM 7150 N N . SER B 1 425 ? 11.672 23.828 -8.672 1 61.66 425 SER B N 1
ATOM 7151 C CA . SER B 1 425 ? 12.367 22.547 -8.547 1 61.66 425 SER B CA 1
ATOM 7152 C C . SER B 1 425 ? 13.328 22.328 -9.711 1 61.66 425 SER B C 1
ATOM 7154 O O . SER B 1 425 ? 13.016 22.656 -10.852 1 61.66 425 SER B O 1
ATOM 7156 N N . LYS B 1 426 ? 14.594 22.297 -9.406 1 57.03 426 LYS B N 1
ATOM 7157 C CA . LYS B 1 426 ? 15.562 21.891 -10.422 1 57.03 426 LYS B CA 1
ATOM 7158 C C . LYS B 1 426 ? 15.258 20.5 -10.953 1 57.03 426 LYS B C 1
ATOM 7160 O O . LYS B 1 426 ? 15.867 20.047 -11.922 1 57.03 426 LYS B O 1
ATOM 7165 N N . GLU B 1 427 ? 14.391 19.891 -10.203 1 57 427 GLU B N 1
ATOM 7166 C CA . GLU B 1 427 ? 14.133 18.5 -10.594 1 57 427 GLU B CA 1
ATOM 7167 C C . GLU B 1 427 ? 13.188 18.438 -11.789 1 57 427 GLU B C 1
ATOM 7169 O O . GLU B 1 427 ? 12.234 19.203 -11.875 1 57 427 GLU B O 1
ATOM 7174 N N . THR B 1 428 ? 13.625 17.75 -12.781 1 59.53 428 THR B N 1
ATOM 7175 C CA . THR B 1 428 ? 12.945 17.531 -14.062 1 59.53 428 THR B CA 1
ATOM 7176 C C . THR B 1 428 ? 11.734 16.625 -13.883 1 59.53 428 THR B C 1
ATOM 7178 O O . THR B 1 428 ? 10.93 16.469 -14.805 1 59.53 428 THR B O 1
ATOM 7181 N N . ASP B 1 429 ? 11.539 16.172 -12.609 1 68.25 429 ASP B N 1
ATOM 7182 C CA . ASP B 1 429 ? 10.438 15.219 -12.484 1 68.25 429 ASP B CA 1
ATOM 7183 C C . ASP B 1 429 ? 9.133 15.93 -12.133 1 68.25 429 ASP B C 1
ATOM 7185 O O . ASP B 1 429 ? 8.969 16.422 -11.016 1 68.25 429 ASP B O 1
ATOM 7189 N N . THR B 1 430 ? 8.281 16.094 -13.164 1 75.31 430 THR B N 1
ATOM 7190 C CA . THR B 1 430 ? 6.996 16.766 -13.023 1 75.31 430 THR B CA 1
ATOM 7191 C C . THR B 1 430 ? 6.148 16.094 -11.938 1 75.31 430 THR B C 1
ATOM 7193 O O . THR B 1 430 ? 5.25 16.734 -11.375 1 75.31 430 THR B O 1
ATOM 7196 N N . ARG B 1 431 ? 6.453 14.984 -11.547 1 77.62 431 ARG B N 1
ATOM 7197 C CA . ARG B 1 431 ? 5.629 14.234 -10.602 1 77.62 431 ARG B CA 1
ATOM 7198 C C . ARG B 1 431 ? 5.766 14.797 -9.195 1 77.62 431 ARG B C 1
ATOM 7200 O O . ARG B 1 431 ? 4.809 14.789 -8.422 1 77.62 431 ARG B O 1
ATOM 7207 N N . VAL B 1 432 ? 6.883 15.273 -8.961 1 77.69 432 VAL B N 1
ATOM 7208 C CA . VAL B 1 432 ? 7.152 15.789 -7.625 1 77.69 432 VAL B CA 1
ATOM 7209 C C . VAL B 1 432 ? 6.352 17.062 -7.391 1 77.69 432 VAL B C 1
ATOM 7211 O O . VAL B 1 432 ? 5.984 17.375 -6.258 1 77.69 432 VAL B O 1
ATOM 7214 N N . CYS B 1 433 ? 6 17.688 -8.484 1 86.69 433 CYS B N 1
ATOM 7215 C CA . CYS B 1 433 ? 5.246 18.922 -8.352 1 86.69 433 CYS B CA 1
ATOM 7216 C C . CYS B 1 433 ? 3.746 18.656 -8.367 1 86.69 433 CYS B C 1
ATOM 7218 O O . CYS B 1 433 ? 2.969 19.438 -7.801 1 86.69 433 CYS B O 1
ATOM 7220 N N . LEU B 1 434 ? 3.367 17.516 -8.984 1 88.25 434 LEU B N 1
ATOM 7221 C CA . LEU B 1 434 ? 1.952 17.203 -9.148 1 88.25 434 LEU B CA 1
ATOM 7222 C C . LEU B 1 434 ? 1.374 16.609 -7.875 1 88.25 434 LEU B C 1
ATOM 7224 O O . LEU B 1 434 ? 0.232 16.891 -7.508 1 88.25 434 LEU B O 1
ATOM 7228 N N . HIS B 1 435 ? 2.242 15.758 -7.277 1 89 435 HIS B N 1
ATOM 7229 C CA . HIS B 1 435 ? 1.712 14.977 -6.168 1 89 435 HIS B CA 1
ATOM 7230 C C . HIS B 1 435 ? 2.598 15.109 -4.93 1 89 435 HIS B C 1
ATOM 7232 O O . HIS B 1 435 ? 3.826 15.086 -5.039 1 89 435 HIS B O 1
ATOM 7238 N N . SER B 1 436 ? 1.929 15.312 -3.779 1 90.5 436 SER B N 1
ATOM 7239 C CA . SER B 1 436 ? 2.662 15.258 -2.52 1 90.5 436 SER B CA 1
ATOM 7240 C C . SER B 1 436 ? 3.176 13.852 -2.238 1 90.5 436 SER B C 1
ATOM 7242 O O . SER B 1 436 ? 2.752 12.891 -2.885 1 90.5 436 SER B O 1
ATOM 7244 N N . CYS B 1 437 ? 4.102 13.734 -1.306 1 89.25 437 CYS B N 1
ATOM 7245 C CA . CYS B 1 437 ? 4.602 12.438 -0.884 1 89.25 437 CYS B CA 1
ATOM 7246 C C . CYS B 1 437 ? 3.459 11.531 -0.43 1 89.25 437 CYS B C 1
ATOM 7248 O O . CYS B 1 437 ? 3.422 10.352 -0.777 1 89.25 437 CYS B O 1
ATOM 7250 N N . LEU B 1 438 ? 2.541 12.086 0.355 1 92.75 438 LEU B N 1
ATOM 7251 C CA . LEU B 1 438 ? 1.389 11.336 0.843 1 92.75 438 LEU B CA 1
ATOM 7252 C C . LEU B 1 438 ? 0.587 10.758 -0.317 1 92.75 438 LEU B C 1
ATOM 7254 O O . LEU B 1 438 ? 0.244 9.57 -0.309 1 92.75 438 LEU B O 1
ATOM 7258 N N . GLU B 1 439 ? 0.348 11.555 -1.306 1 91.75 439 GLU B N 1
ATOM 7259 C CA . GLU B 1 439 ? -0.443 11.117 -2.451 1 91.75 439 GLU B CA 1
ATOM 7260 C C . GLU B 1 439 ? 0.285 10.031 -3.236 1 91.75 439 GLU B C 1
ATOM 7262 O O . GLU B 1 439 ? -0.342 9.102 -3.748 1 91.75 439 GLU B O 1
ATOM 7267 N N . ARG B 1 440 ? 1.571 10.18 -3.383 1 89.38 440 ARG B N 1
ATOM 7268 C CA . ARG B 1 440 ? 2.35 9.141 -4.055 1 89.38 440 ARG B CA 1
ATOM 7269 C C . ARG B 1 4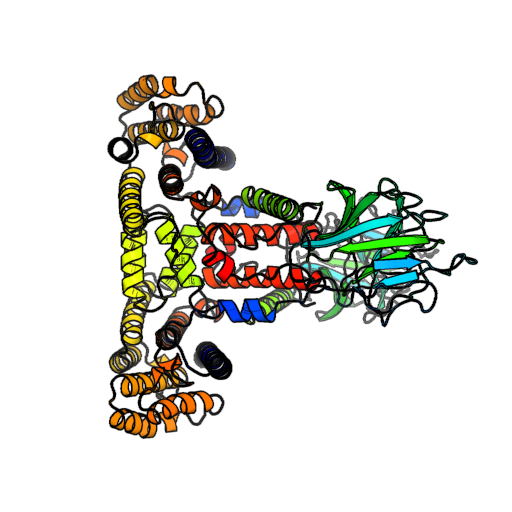40 ? 2.264 7.816 -3.305 1 89.38 440 ARG B C 1
ATOM 7271 O O . ARG B 1 440 ? 2.141 6.754 -3.92 1 89.38 440 ARG B O 1
ATOM 7278 N N . LEU B 1 441 ? 2.336 7.879 -1.956 1 90.62 441 LEU B N 1
ATOM 7279 C CA . LEU B 1 441 ? 2.23 6.68 -1.132 1 90.62 441 LEU B CA 1
ATOM 7280 C C . LEU B 1 441 ? 0.847 6.051 -1.262 1 90.62 441 LEU B C 1
ATOM 7282 O O . LEU B 1 441 ? 0.721 4.824 -1.324 1 90.62 441 LEU B O 1
ATOM 7286 N N . LEU B 1 442 ? -0.182 6.891 -1.323 1 91.31 442 LEU B N 1
ATOM 7287 C CA . LEU B 1 442 ? -1.545 6.391 -1.465 1 91.31 442 LEU B CA 1
ATOM 7288 C C . LEU B 1 442 ? -1.744 5.734 -2.826 1 91.31 442 LEU B C 1
ATOM 7290 O O . LEU B 1 442 ? -2.434 4.715 -2.934 1 91.31 442 LEU B O 1
ATOM 7294 N N . ARG B 1 443 ? -1.199 6.363 -3.875 1 90.81 443 ARG B N 1
ATOM 7295 C CA . ARG B 1 443 ? -1.269 5.766 -5.203 1 90.81 443 ARG B CA 1
ATOM 7296 C C . ARG B 1 443 ? -0.573 4.406 -5.23 1 90.81 443 ARG B C 1
ATOM 7298 O O . ARG B 1 443 ? -1.066 3.465 -5.852 1 90.81 443 ARG B O 1
ATOM 7305 N N . GLN B 1 444 ? 0.581 4.324 -4.562 1 89.25 444 GLN B N 1
ATOM 7306 C CA . GLN B 1 444 ? 1.302 3.057 -4.477 1 89.25 444 GLN B CA 1
ATOM 7307 C C . GLN B 1 444 ? 0.472 2 -3.754 1 89.25 444 GLN B C 1
ATOM 7309 O O . GLN B 1 444 ? 0.428 0.842 -4.176 1 89.25 444 GLN B O 1
ATOM 7314 N N . LEU B 1 445 ? -0.087 2.406 -2.65 1 90.5 445 LEU B N 1
ATOM 7315 C CA . LEU B 1 445 ? -0.929 1.483 -1.896 1 90.5 445 LEU B CA 1
ATOM 7316 C C . LEU B 1 445 ? -2.082 0.975 -2.756 1 90.5 445 LEU B C 1
ATOM 7318 O O . LEU B 1 445 ? -2.34 -0.23 -2.807 1 90.5 445 LEU B O 1
ATOM 7322 N N . THR B 1 446 ? -2.754 1.885 -3.479 1 89.56 446 THR B N 1
ATOM 7323 C CA . THR B 1 446 ? -3.867 1.517 -4.348 1 89.56 446 THR B CA 1
ATOM 7324 C C . THR B 1 446 ? -3.402 0.57 -5.449 1 89.56 446 THR B C 1
ATOM 7326 O O . THR B 1 446 ? -4.078 -0.416 -5.754 1 89.56 446 THR B O 1
ATOM 7329 N N . ALA B 1 447 ? -2.283 0.872 -5.98 1 88.94 447 ALA B N 1
ATOM 7330 C CA . ALA B 1 447 ? -1.722 0.027 -7.031 1 88.94 447 ALA B CA 1
ATOM 7331 C C . ALA B 1 447 ? -1.453 -1.384 -6.516 1 88.94 447 ALA B C 1
ATOM 7333 O O . ALA B 1 447 ? -1.692 -2.367 -7.223 1 88.94 447 ALA B O 1
ATOM 7334 N N . CYS B 1 448 ? -0.902 -1.498 -5.297 1 88.62 448 CYS B N 1
ATOM 7335 C CA . CYS B 1 448 ? -0.615 -2.801 -4.703 1 88.62 448 CYS B CA 1
ATOM 7336 C C . CYS B 1 448 ? -1.881 -3.641 -4.594 1 88.62 448 CYS B C 1
ATOM 7338 O O . CYS B 1 448 ? -1.869 -4.832 -4.902 1 88.62 448 CYS B O 1
ATOM 7340 N N . PHE B 1 449 ? -2.932 -3.014 -4.219 1 86.81 449 PHE B N 1
ATOM 7341 C CA . PHE B 1 449 ? -4.188 -3.734 -4.059 1 86.81 449 PHE B CA 1
ATOM 7342 C C . PHE B 1 449 ? -4.742 -4.16 -5.414 1 86.81 449 PHE B C 1
ATOM 7344 O O . PHE B 1 449 ? -5.266 -5.27 -5.555 1 86.81 449 PHE B O 1
ATOM 7351 N N . LEU B 1 450 ? -4.637 -3.258 -6.348 1 85.69 450 LEU B N 1
ATOM 7352 C CA . LEU B 1 450 ? -5.117 -3.588 -7.684 1 85.69 450 LEU B CA 1
ATOM 7353 C C . LEU B 1 450 ? -4.324 -4.75 -8.273 1 85.69 450 LEU B C 1
ATOM 7355 O O . LEU B 1 450 ? -4.898 -5.648 -8.898 1 85.69 450 LEU B O 1
ATOM 7359 N N . GLU B 1 451 ? -3.064 -4.738 -8.062 1 85.5 451 GLU B N 1
ATOM 7360 C CA . GLU B 1 451 ? -2.217 -5.816 -8.57 1 85.5 451 GLU B CA 1
ATOM 7361 C C . GLU B 1 451 ? -2.559 -7.145 -7.895 1 85.5 451 GLU B C 1
ATOM 7363 O O . GLU B 1 451 ? -2.639 -8.18 -8.562 1 85.5 451 GLU B O 1
ATOM 7368 N N . ARG B 1 452 ? -2.67 -7.102 -6.645 1 84.62 452 ARG B N 1
ATOM 7369 C CA . ARG B 1 452 ? -3.025 -8.32 -5.918 1 84.62 452 ARG B CA 1
ATOM 7370 C C . ARG B 1 452 ? -4.344 -8.891 -6.426 1 84.62 452 ARG B C 1
ATOM 7372 O O . ARG B 1 452 ? -4.473 -10.102 -6.602 1 84.62 452 ARG B O 1
ATOM 7379 N N . ARG B 1 453 ? -5.27 -8.023 -6.652 1 85.94 453 ARG B N 1
ATOM 7380 C CA . ARG B 1 453 ? -6.57 -8.461 -7.152 1 85.94 453 ARG B CA 1
ATOM 7381 C C . ARG B 1 453 ? -6.441 -9.07 -8.547 1 85.94 453 ARG B C 1
ATOM 7383 O O . ARG B 1 453 ? -7.031 -10.117 -8.828 1 85.94 453 ARG B O 1
ATOM 7390 N N . THR B 1 454 ? -5.668 -8.438 -9.297 1 86.69 454 THR B N 1
ATOM 7391 C CA . THR B 1 454 ? -5.465 -8.938 -10.648 1 86.69 454 THR B CA 1
ATOM 7392 C C . THR B 1 454 ? -4.801 -10.312 -10.625 1 86.69 454 THR B C 1
ATOM 7394 O O . THR B 1 454 ? -5.176 -11.203 -11.398 1 86.69 454 THR B O 1
ATOM 7397 N N . LEU B 1 455 ? -3.857 -10.5 -9.766 1 83.88 455 LEU B N 1
ATOM 7398 C CA . LEU B 1 455 ? -3.154 -11.773 -9.648 1 83.88 455 LEU B CA 1
ATOM 7399 C C . LEU B 1 455 ? -4.098 -12.875 -9.18 1 83.88 455 LEU B C 1
ATOM 7401 O O . LEU B 1 455 ? -3.889 -14.055 -9.492 1 83.88 455 LEU B O 1
ATOM 7405 N N . ASN B 1 456 ? -5.137 -12.469 -8.5 1 87.19 456 ASN B N 1
ATOM 7406 C CA . ASN B 1 456 ? -6.098 -13.445 -7.992 1 87.19 456 ASN B CA 1
ATOM 7407 C C . ASN B 1 456 ? -7.332 -13.531 -8.883 1 87.19 456 ASN B C 1
ATOM 7409 O O . ASN B 1 456 ? -8.391 -13.969 -8.438 1 87.19 456 ASN B O 1
ATOM 7413 N N . GLY B 1 457 ? -7.246 -13.141 -10.125 1 89.44 457 GLY B N 1
ATOM 7414 C CA . GLY B 1 457 ? -8.375 -13.219 -11.047 1 89.44 457 GLY B CA 1
ATOM 7415 C C . GLY B 1 457 ? -9.477 -12.227 -10.711 1 89.44 457 GLY B C 1
ATOM 7416 O O . GLY B 1 457 ? -10.656 -12.531 -10.891 1 89.44 457 GLY B O 1
ATOM 7417 N N . ASP B 1 458 ? -9.094 -11.078 -10.062 1 88.88 458 ASP B N 1
ATOM 7418 C CA . ASP B 1 458 ? -9.992 -9.992 -9.68 1 88.88 458 ASP B CA 1
ATOM 7419 C C . ASP B 1 458 ? -10.938 -10.438 -8.562 1 88.88 458 ASP B C 1
ATOM 7421 O O . ASP B 1 458 ? -12.078 -9.984 -8.492 1 88.88 458 ASP B O 1
ATOM 7425 N N . GLN B 1 459 ? -10.461 -11.445 -7.867 1 91.25 459 GLN B N 1
ATOM 7426 C CA . GLN B 1 459 ? -11.242 -11.945 -6.738 1 91.25 459 GLN B CA 1
ATOM 7427 C C . GLN B 1 459 ? -10.766 -11.328 -5.426 1 91.25 459 GLN B C 1
ATOM 7429 O O . GLN B 1 459 ? -9.594 -10.969 -5.293 1 91.25 459 GLN B O 1
ATOM 7434 N N . GLY B 1 460 ? -11.711 -11.211 -4.449 1 89 460 GLY B N 1
ATOM 7435 C CA . GLY B 1 460 ? -11.398 -10.617 -3.158 1 89 460 GLY B CA 1
ATOM 7436 C C . GLY B 1 460 ? -12 -9.234 -2.973 1 89 460 GLY B C 1
ATOM 7437 O O . GLY B 1 460 ? -12.609 -8.695 -3.893 1 89 460 GLY B O 1
ATOM 7438 N N . GLU B 1 461 ? -11.742 -8.68 -1.866 1 85.38 461 GLU B N 1
ATOM 7439 C CA . GLU B 1 461 ? -12.312 -7.375 -1.527 1 85.38 461 GLU B CA 1
ATOM 7440 C C . GLU B 1 461 ? -11.617 -6.254 -2.297 1 85.38 461 GLU B C 1
ATOM 7442 O O . GLU B 1 461 ? -10.414 -6.309 -2.531 1 85.38 461 GLU B O 1
ATOM 7447 N N . THR B 1 462 ? -12.398 -5.293 -2.701 1 81.38 462 THR B N 1
ATOM 7448 C CA . THR B 1 462 ? -11.852 -4.113 -3.359 1 81.38 462 THR B CA 1
ATOM 7449 C C . THR B 1 462 ? -11.312 -3.121 -2.332 1 81.38 462 THR B C 1
ATOM 7451 O O . THR B 1 462 ? -11.844 -3.016 -1.225 1 81.38 462 THR B O 1
ATOM 7454 N N . PHE B 1 463 ? -10.242 -2.545 -2.648 1 80.94 463 PHE B N 1
ATOM 7455 C CA . PHE B 1 463 ? -9.641 -1.526 -1.795 1 80.94 463 PHE B CA 1
ATOM 7456 C C . PHE B 1 463 ? -10.266 -0.162 -2.057 1 80.94 463 PHE B C 1
ATOM 7458 O O . PHE B 1 463 ? -10.25 0.331 -3.188 1 80.94 463 PHE B O 1
ATOM 7465 N N . HIS B 1 464 ? -10.875 0.322 -1.064 1 76.75 464 HIS B N 1
ATOM 7466 C CA . HIS B 1 464 ? -11.43 1.672 -1.134 1 76.75 464 HIS B CA 1
ATOM 7467 C C . HIS B 1 464 ? -10.812 2.57 -0.065 1 76.75 464 HIS B C 1
ATOM 7469 O O . HIS B 1 464 ? -11.094 2.408 1.124 1 76.75 464 HIS B O 1
ATOM 7475 N N . LEU B 1 465 ? -10 3.439 -0.461 1 78.44 465 LEU B N 1
ATOM 7476 C CA . LEU B 1 465 ? -9.344 4.371 0.446 1 78.44 465 LEU B CA 1
ATOM 7477 C C . LEU B 1 465 ? -10.359 5.102 1.314 1 78.44 465 LEU B C 1
ATOM 7479 O O . LEU B 1 465 ? -10.117 5.344 2.498 1 78.44 465 LEU B O 1
ATOM 7483 N N . ARG B 1 466 ? -11.508 5.402 0.758 1 70.56 466 ARG B N 1
ATOM 7484 C CA . ARG B 1 466 ? -12.547 6.137 1.473 1 70.56 466 ARG B CA 1
ATOM 7485 C C . ARG B 1 466 ? -13.062 5.336 2.662 1 70.56 466 ARG B C 1
ATOM 7487 O O . ARG B 1 466 ? -13.398 5.906 3.703 1 70.56 466 ARG B O 1
ATOM 7494 N N . ASN B 1 467 ? -13.094 3.994 2.453 1 70.12 467 ASN B N 1
ATOM 7495 C CA . ASN B 1 467 ? -13.555 3.148 3.545 1 70.12 467 ASN B CA 1
ATOM 7496 C C . ASN B 1 467 ? -12.609 3.201 4.738 1 70.12 467 ASN B C 1
ATOM 7498 O O . ASN B 1 467 ? -13.047 3.133 5.891 1 70.12 467 ASN B O 1
ATOM 7502 N N . ILE B 1 468 ? -11.422 3.346 4.438 1 66.12 468 ILE B N 1
ATOM 7503 C CA . ILE B 1 468 ? -10.43 3.408 5.504 1 66.12 468 ILE B CA 1
ATOM 7504 C C . ILE B 1 468 ? -10.516 4.762 6.207 1 66.12 468 ILE B C 1
ATOM 7506 O O . ILE B 1 468 ? -10.336 4.848 7.426 1 66.12 468 ILE B O 1
ATOM 7510 N N . LEU B 1 469 ? -10.812 5.777 5.391 1 65.12 469 LEU B N 1
ATOM 7511 C CA . LEU B 1 469 ? -10.859 7.141 5.906 1 65.12 469 LEU B CA 1
ATOM 7512 C C . LEU B 1 469 ? -12.109 7.363 6.746 1 65.12 469 LEU B C 1
ATOM 7514 O O . LEU B 1 469 ? -12.062 8.062 7.762 1 65.12 469 LEU B O 1
ATOM 7518 N N . TYR B 1 470 ? -13.242 6.812 6.191 1 57.78 470 TYR B N 1
ATOM 7519 C CA . TYR B 1 470 ? -14.516 7.18 6.797 1 57.78 470 TYR B CA 1
ATOM 7520 C C . TYR B 1 470 ? -15.031 6.062 7.695 1 57.78 470 TYR B C 1
ATOM 7522 O O . TYR B 1 470 ? -15.922 6.285 8.523 1 57.78 470 TYR B O 1
ATOM 7530 N N . ASN B 1 471 ? -14.711 4.832 7.398 1 53.81 471 ASN B N 1
ATOM 7531 C CA . ASN B 1 471 ? -15.305 3.781 8.219 1 53.81 471 ASN B CA 1
ATOM 7532 C C . ASN B 1 471 ? -14.469 3.496 9.453 1 53.81 471 ASN B C 1
ATOM 7534 O O . ASN B 1 471 ? -13.422 2.852 9.367 1 53.81 471 ASN B O 1
ATOM 7538 N N . ASN B 1 472 ? -14.375 4.418 10.281 1 41.91 472 ASN B N 1
ATOM 7539 C CA . ASN B 1 472 ? -13.961 4.113 11.641 1 41.91 472 ASN B CA 1
ATOM 7540 C C . ASN B 1 472 ? -14.641 2.854 12.172 1 41.91 472 ASN B C 1
ATOM 7542 O O . ASN B 1 472 ? -15.859 2.824 12.344 1 41.91 472 ASN B O 1
ATOM 7546 N N . GLY B 1 473 ? -14.078 1.663 12.422 1 41.91 473 GLY B N 1
ATOM 7547 C CA . GLY B 1 473 ? -14.383 0.438 13.141 1 41.91 473 GLY B CA 1
ATOM 7548 C C . GLY B 1 473 ? -15.203 -0.544 12.328 1 41.91 473 GLY B C 1
ATOM 7549 O O . GLY B 1 473 ? -15.273 -1.73 12.664 1 41.91 473 GLY B O 1
ATOM 7550 N N . LYS B 1 474 ? -16.438 -0.165 11.719 1 41.41 474 LYS B N 1
ATOM 7551 C CA . LYS B 1 474 ? -17.344 -1.264 11.391 1 41.41 474 LYS B CA 1
ATOM 7552 C C . LYS B 1 474 ? -16.844 -2.041 10.18 1 41.41 474 LYS B C 1
ATOM 7554 O O . LYS B 1 474 ? -16.969 -3.268 10.125 1 41.41 474 LYS B O 1
ATOM 7559 N N . LYS B 1 475 ? -16.844 -1.428 8.93 1 39.5 475 LYS B N 1
ATOM 7560 C CA . LYS B 1 475 ? -16.734 -2.229 7.715 1 39.5 475 LYS B CA 1
ATOM 7561 C C . LYS B 1 475 ? -15.367 -2.061 7.059 1 39.5 475 LYS B C 1
ATOM 7563 O O . LYS B 1 475 ? -15.242 -2.186 5.84 1 39.5 475 LYS B O 1
ATOM 7568 N N . ALA B 1 476 ? -14.344 -1.569 7.703 1 37.81 476 ALA B N 1
ATOM 7569 C CA . ALA B 1 476 ? -13.18 -1.272 6.871 1 37.81 476 ALA B CA 1
ATOM 7570 C C . ALA B 1 476 ? -12.508 -2.557 6.383 1 37.81 476 ALA B C 1
ATOM 7572 O O . ALA B 1 476 ? -12.203 -3.447 7.18 1 37.81 476 ALA B O 1
ATOM 7573 N N . SER B 1 477 ? -12.555 -2.852 5.234 1 36.38 477 SER B N 1
ATOM 7574 C CA . SER B 1 477 ? -11.852 -3.924 4.531 1 36.38 477 SER B CA 1
ATOM 7575 C C . SER B 1 477 ? -10.359 -3.885 4.816 1 36.38 477 SER B C 1
ATOM 7577 O O . SER B 1 477 ? -9.641 -3.035 4.285 1 36.38 477 SER B O 1
ATOM 7579 N N . LYS B 1 478 ? -9.914 -4.191 6.039 1 37.47 478 LYS B N 1
ATOM 7580 C CA . LYS B 1 478 ? -8.516 -4.289 6.449 1 37.47 478 LYS B CA 1
ATOM 7581 C C . LYS B 1 478 ? -7.793 -5.387 5.676 1 37.47 478 LYS B C 1
ATOM 7583 O O . LYS B 1 478 ? -8.289 -6.508 5.566 1 37.47 478 LYS B O 1
ATOM 7588 N N . PHE B 1 479 ? -6.969 -5.137 4.57 1 36.5 479 PHE B N 1
ATOM 7589 C CA . PHE B 1 479 ? -6.367 -6.059 3.617 1 36.5 479 PHE B CA 1
ATOM 7590 C C . PHE B 1 479 ? -5.211 -6.82 4.254 1 36.5 479 PHE B C 1
ATOM 7592 O O . PHE B 1 479 ? -4.418 -6.242 5.004 1 36.5 479 PHE B O 1
ATOM 7599 N N . ILE B 1 480 ? -5.398 -8.18 4.367 1 36.75 480 ILE B N 1
ATOM 7600 C CA . ILE B 1 480 ? -4.801 -9.344 5.023 1 36.75 480 ILE B CA 1
ATOM 7601 C C . ILE B 1 480 ? -3.496 -9.711 4.32 1 36.75 480 ILE B C 1
ATOM 7603 O O . ILE B 1 480 ? -3.469 -9.898 3.104 1 36.75 480 ILE B O 1
ATOM 7607 N N . CYS B 1 481 ? -2.422 -9.305 4.836 1 32.59 481 CYS B N 1
ATOM 7608 C CA . CYS B 1 481 ? -1.177 -9.977 4.469 1 32.59 481 CYS B CA 1
ATOM 7609 C C . CYS B 1 481 ? -1.301 -11.484 4.625 1 32.59 481 CYS B C 1
ATOM 7611 O O . CYS B 1 481 ? -1.764 -11.969 5.656 1 32.59 481 CYS B O 1
ATOM 7613 N N . GLN B 1 482 ? -1.505 -12.148 3.623 1 32.16 482 GLN B N 1
ATOM 7614 C CA . GLN B 1 482 ? -1.582 -13.609 3.65 1 32.16 482 GLN B CA 1
ATOM 7615 C C . GLN B 1 482 ? -0.354 -14.211 4.328 1 32.16 482 GLN B C 1
ATOM 7617 O O . GLN B 1 482 ? 0.77 -13.758 4.102 1 32.16 482 GLN B O 1
ATOM 7622 N N . ASP B 1 483 ? -0.564 -14.719 5.52 1 30.45 483 ASP B N 1
ATOM 7623 C CA . ASP B 1 483 ? 0.484 -15.578 6.062 1 30.45 483 ASP B CA 1
ATOM 7624 C C . ASP B 1 483 ? 1.055 -16.484 4.98 1 30.45 483 ASP B C 1
ATOM 7626 O O . ASP B 1 483 ? 0.31 -17.031 4.156 1 30.45 483 ASP B O 1
ATOM 7630 N N . PRO B 1 484 ? 2.365 -16.516 4.82 1 29.17 484 PRO B N 1
ATOM 7631 C CA . PRO B 1 484 ? 2.834 -17.578 3.928 1 29.17 484 PRO B CA 1
ATOM 7632 C C . PRO B 1 484 ? 2.232 -18.938 4.266 1 29.17 484 PRO B C 1
ATOM 7634 O O . PRO B 1 484 ? 1.878 -19.188 5.418 1 29.17 484 PRO B O 1
#

Secondary structure (DSSP, 8-state):
-HHHHHHHHHHHHHHHHHHHHHHHHHHHHHHHHHHHSS--SS---THHHHHHHT-PPPP-SEEEEEE-TTT-EE-TTSSEEE--SPP-STT--EEEEESSPPP-SSSEEEEEEEEEEETTT---EEEEEETT--TTS-TTSSTT-EEEETTT-EEE-SSS-EEE-S----TT-EEEEEEETTTTEEEEEETTEEEEEEE----S-EEEEEEE-STTEEEEEESSSS--SS-HHHHHHHHHHHHHHHHHTPPPPTTHHHHHHHHHHHHTT-HHHHHHHHHHH-S-S-------TTS-HHHHHHHHHHHHHHHHHHHTT-HHHHHHHHHHH-HHHHTTTTSHHHHHHHHHHHHHHHHTT-HHHHHHHHHHHGGGGTT-GGGHHHHHHHHHGGG-SSGGGSTTGGGGSHHHHHHHHHHHHHHHHHHH-----HHHHHS-HHHHHHHHHHHHHHHHHHHTTT-SPPP-HHHHHH--SSS---------/-HHHHHHHHHHHHHHHHHHHHHHHHHHHHHHHHHHHSS--SS---THHHHHHHT-PPPP-SEEEEEE-TTT-EE-TTSSEEE--SPP-STT--EEEEESSPPP-SSSEEEEEEEEEEETTT---EEEEEETT--TTS-TTSSTT-EEEETTT-EEE-SSS-EEE-S----TT-EEEEEEETTTTEEEEEETTEEEEEEE----S-EEEEEEE-STTEEEEEESSSS--SS-HHHHHHHHHHHHHHHHHTPPPPTTHHHHHHHHHHHHTT-HHHHHHHHHHHTT-S-------TTS-HHHHHHHHHHHHHHHHHHHTT-HHHHHHHHHHH-HHHHTTTTSHHHHHHHHHHHHHHHHTT-HHHHHHHHHHHGGGGTT-GGGHHHHHHHHHGGG-SSGGGSTTGGGGSHHHHHHHHHHHHHHHHHHH-----HHHHHS-HHHHHHHHHHHHHHHHHHHTTS-SPPP-HHHHHH--SSS---------

Radius of gyration: 33.66 Å; Cα contacts (8 Å, |Δi|>4): 1709; chains: 2; bounding box: 86×88×79 Å

Solvent-accessible surface area (backbone atoms only — not comparable to full-atom values): 51009 Å² total; per-residue (Å²): 105,68,68,57,50,51,49,52,52,50,48,50,54,54,39,48,51,44,52,49,50,50,48,51,50,51,52,52,37,41,52,48,32,68,70,61,72,55,48,69,80,84,65,78,58,75,61,58,57,63,56,53,75,55,62,60,70,59,36,83,37,51,23,78,78,69,33,24,84,82,28,44,45,67,41,94,84,27,37,32,41,30,13,79,53,82,57,83,52,95,55,50,25,10,21,36,31,34,63,32,41,53,48,43,62,31,54,68,38,66,37,38,34,38,27,71,30,34,43,76,65,23,49,34,32,42,34,32,28,36,84,83,59,65,36,43,46,60,57,3,51,40,75,72,14,28,13,46,31,20,61,76,8,26,35,19,61,20,77,64,55,68,38,91,57,44,75,58,55,45,56,76,37,36,39,30,44,29,39,34,40,71,76,33,25,34,33,33,31,49,71,47,36,79,55,47,73,44,84,50,85,69,49,66,66,35,18,47,29,41,31,28,47,22,32,55,18,25,37,35,55,40,58,59,89,53,87,64,80,43,59,64,65,60,52,48,50,50,53,45,49,53,15,48,56,57,43,68,69,52,79,73,65,86,55,51,64,57,50,40,47,52,46,35,29,58,62,72,17,36,52,70,26,41,52,42,41,48,62,70,60,47,88,51,65,67,70,71,64,73,55,54,80,81,42,56,72,64,57,52,51,52,51,32,52,51,36,28,52,40,34,51,28,31,65,70,58,38,38,67,62,32,50,51,52,43,44,72,76,39,45,80,70,37,62,90,57,54,33,68,60,41,48,54,50,50,50,49,40,36,47,46,30,46,71,76,64,40,49,68,60,21,50,53,47,47,68,67,52,55,65,62,44,64,86,50,60,89,50,47,67,58,53,47,44,54,56,49,49,74,75,40,94,58,38,69,57,41,61,56,21,63,64,78,37,54,64,44,33,46,47,54,30,50,41,54,39,23,51,55,43,52,70,59,41,84,60,86,55,66,58,67,34,73,40,39,65,53,52,52,52,50,33,48,40,53,43,51,50,52,45,53,22,54,75,45,49,60,34,15,61,74,85,50,70,63,40,58,72,63,34,75,84,77,73,43,80,70,80,54,61,63,74,129,104,70,67,57,51,51,49,53,54,49,49,49,55,53,37,48,51,44,50,50,51,49,48,50,52,50,51,53,37,42,53,49,31,68,70,60,71,56,48,69,80,79,70,72,61,76,61,60,57,62,56,53,74,55,64,62,68,59,36,83,37,50,23,78,78,68,33,22,84,82,30,44,44,66,40,94,83,28,38,31,42,29,13,79,52,82,58,85,52,95,54,50,25,10,21,36,31,33,64,32,40,53,48,43,62,31,55,66,38,67,39,37,32,36,28,71,30,34,44,76,66,25,51,36,31,42,34,33,30,37,84,85,56,65,37,42,45,58,57,3,51,40,76,73,14,28,13,45,31,21,61,78,8,25,35,19,63,19,77,64,55,68,37,90,59,45,74,58,54,46,56,77,38,37,38,30,46,30,40,33,40,73,76,34,27,35,34,33,31,49,72,47,37,80,54,46,72,45,84,49,86,70,49,66,65,34,18,46,28,40,31,29,48,21,31,56,17,27,37,37,53,39,58,60,90,54,86,64,80,45,59,64,65,61,51,49,50,51,53,45,49,53,17,49,55,57,42,68,69,53,79,74,66,86,56,52,64,57,51,38,47,52,47,36,31,58,61,73,17,37,51,70,25,42,51,42,41,49,61,71,57,53,87,50,63,67,71,72,64,72,57,53,80,82,42,58,72,64,59,51,51,51,50,33,51,51,36,29,52,41,34,51,28,32,65,69,58,38,38,69,62,32,50,52,50,43,45,73,76,37,43,81,70,37,61,91,57,54,33,68,61,38,49,52,49,50,52,50,41,35,46,45,28,46,72,76,64,40,50,67,60,22,52,54,48,46,68,68,52,56,66,61,43,63,85,49,60,90,50,46,68,59,54,49,46,56,55,51,48,74,75,40,95,57,37,68,56,41,61,57,20,63,64,79,37,58,66,45,33,45,47,54,29,50,39,54,40,23,51,54,43,52,70,60,40,85,60,86,55,65,57,68,34,73,39,38,63,52,51,52,52,50,32,51,40,53,44,51,51,51,48,54,22,54,76,45,52,60,34,16,60,75,84,51,71,62,39,58,72,63,35,74,84,78,74,43,80,70,80,54,61,62,73,129

Nearest PDB structures (foldseek):
  5jia-assembly2_B  TM=9.722E-01  e=8.078E-20  Mus musculus
  5ji9-assembly1_A  TM=9.703E-01  e=2.184E-19  Homo sapiens
  7nsc-assembly1_A  TM=8.303E-01  e=9.447E-21  Homo sapiens
  2yyo-assembly1_A  TM=8.778E-01  e=1.367E-14  Homo sapiens
  6swy-assembly1_1  TM=5.060E-01  e=3.330E-13  Saccharomyces cerevisiae S288C